Protein AF-0000000084955186 (afdb_homodimer)

Foldseek 3Di:
DVVVVVVVVVVVVVVVVVVVVVVVVVVVVVVVVVLVCCCPPPPDHDDSVVVVQVVVQVVQLQADLPWHKDDQLRLCVVCQLQEFWFWFQAFDWDQDQQWTFTLAGHVPGQCVVQPDGHGKIWQDKAPDGRGPPPDDPSVVRVSGGDDAQDWIWTWIDHFPDPDTDITITGIHIYGNDQWLAWDAPDQAEIETEGQEQHPCHLVVVVVSVVVVVVSHHQAYEYECELRQYHDQVSLLSLLLQADAFFQWQKWKDAPPRHIDTRTHHHPHNHHPGEYEYEYEQNRHDSSLSSVLQCLLQLRYFYEEAFYNQDFWAWDWDADPNNMIITHGGIGMAGRQRAGAHADDHGSPSVVSVCVVVVCVVQCVQADVVSDDDDPVQWTARDPLGDTWGHHGGGGGLYYDHDDVQQVDPLNCVLVVVCLLVVLLSVVCSVCVVVCCVVDVDLVSLLPDDWDDPVSVVSSVVVCVVVVNDDDPVNCVSNVVVSRLQSSLSNLCSNPRSNSSCVRNCVPPPRVVVVVVQSVDPVSRCVSSNNDD/DVVVVVVVVVVVVVVVVVVVVVVVVVVVVVVVVVLVCCCPPPPDHDDSVVVVQVVVQVVQLQAFLPWHWDDQLRLCVVCQLQEFWFWFQAFDWDQDQQWTFTLAGHVPGQCVVQPDGHGKIWQDKAPDGRGPPPDDPSVVRVSGGDDAQDWIWTWIDHFPDPDTDITITGIHIYGNDQWLAWDAPDQAEIETEGQEQHPCHLVVVVVSVVVVVVSHHQAYEYECENRQYHDQVSLLSLLLQADAFQQWQKWKDAPPRHIDTRTHHHPHNHHPGEYEYEYEQNRHDSSLSSVLQCLLQLRYFYEEAFYNQQFWAWDWDADPNNMIITHGGIGMAGRQRAGAHADDHGSPSVVSVCVVVVCVVQCVQADVVSDDDDPVQWTARDPLGDIWGHHHGGGGLYYDHDDVQQVDPLNCVLVVVCLLVVLLSVVCSVCVVPCCVVDVDLVSLLPDDWDDPVSVVSSVVVCVVVVNDDDPVNCVSNVVVSRLQSSLSNLCSNPRSNSSCVRNCVPPPRVVVVVVQSVDPVSRCVSSNNDD

Structure (mmCIF, N/CA/C/O backbone):
data_AF-0000000084955186-model_v1
#
loop_
_entity.id
_entity.type
_entity.pdbx_description
1 polymer 'Peptidase, S41 family'
#
loop_
_atom_site.group_PDB
_atom_site.id
_atom_site.type_symbol
_atom_site.label_atom_id
_atom_site.label_alt_id
_atom_site.label_comp_id
_atom_site.label_asym_id
_atom_site.label_entity_id
_atom_site.label_seq_id
_atom_site.pdbx_PDB_ins_code
_atom_site.Cartn_x
_atom_site.Cartn_y
_atom_site.Cartn_z
_atom_site.occupancy
_atom_site.B_iso_or_equiv
_atom_site.auth_seq_id
_atom_site.auth_comp_id
_atom_site.auth_asym_id
_atom_site.auth_atom_id
_atom_site.pdbx_PDB_model_num
ATOM 1 N N . MET A 1 1 ? -26.578 -20.047 49.031 1 44.38 1 MET A N 1
ATOM 2 C CA . MET A 1 1 ? -26.703 -19.922 47.562 1 44.38 1 MET A CA 1
ATOM 3 C C . MET A 1 1 ? -25.969 -18.688 47.062 1 44.38 1 MET A C 1
ATOM 5 O O . MET A 1 1 ? -25.344 -18.719 46 1 44.38 1 MET A O 1
ATOM 9 N N . ASN A 1 2 ? -26 -17.531 47.844 1 52.19 2 ASN A N 1
ATOM 10 C CA . ASN A 1 2 ? -25.406 -16.266 47.438 1 52.19 2 ASN A CA 1
ATOM 11 C C . ASN A 1 2 ? -23.891 -16.312 47.5 1 52.19 2 ASN A C 1
ATOM 13 O O . ASN A 1 2 ? -23.203 -15.664 46.719 1 52.19 2 ASN A O 1
ATOM 17 N N . ARG A 1 3 ? -23.25 -16.859 48.531 1 63.56 3 ARG A N 1
ATOM 18 C CA . ARG A 1 3 ? -21.797 -16.922 48.688 1 63.56 3 ARG A CA 1
ATOM 19 C C . ARG A 1 3 ? -21.188 -17.828 47.625 1 63.56 3 ARG A C 1
ATOM 21 O O . ARG A 1 3 ? -20.094 -17.531 47.125 1 63.56 3 ARG A O 1
ATOM 28 N N . ILE A 1 4 ? -21.828 -18.891 47.312 1 54.47 4 ILE A N 1
ATOM 29 C CA . ILE A 1 4 ? -21.312 -19.766 46.281 1 54.47 4 ILE A CA 1
ATOM 30 C C . ILE A 1 4 ? -21.359 -19.078 44.906 1 54.47 4 ILE A C 1
ATOM 32 O O . ILE A 1 4 ? -20.422 -19.172 44.125 1 54.47 4 ILE A O 1
ATOM 36 N N . LEU A 1 5 ? -22.359 -18.219 44.688 1 57.78 5 LEU A N 1
ATOM 37 C CA . LEU A 1 5 ? -22.453 -17.484 43.438 1 57.78 5 LEU A CA 1
ATOM 38 C C . LEU A 1 5 ? -21.375 -16.422 43.344 1 57.78 5 LEU A C 1
ATOM 40 O O . LEU A 1 5 ? -20.781 -16.219 42.281 1 57.78 5 LEU A O 1
ATOM 44 N N . SER A 1 6 ? -21.047 -15.82 44.5 1 58.81 6 SER A N 1
ATOM 45 C CA . SER A 1 6 ? -20 -14.812 44.5 1 58.81 6 SER A CA 1
ATOM 46 C C . SER A 1 6 ? -18.641 -15.438 44.219 1 58.81 6 SER A C 1
ATOM 48 O O . SER A 1 6 ? -17.828 -14.875 43.469 1 58.81 6 SER A O 1
ATOM 50 N N . ILE A 1 7 ? -18.422 -16.594 44.75 1 56.56 7 ILE A N 1
ATOM 51 C CA . ILE A 1 7 ? -17.141 -17.266 44.5 1 56.56 7 ILE A CA 1
ATOM 52 C C . ILE A 1 7 ? -17.062 -17.734 43.062 1 56.56 7 ILE A C 1
ATOM 54 O O . ILE A 1 7 ? -16.016 -17.609 42.406 1 56.56 7 ILE A O 1
ATOM 58 N N . LEU A 1 8 ? -18.109 -18.094 42.531 1 55.78 8 LEU A N 1
ATOM 59 C CA . LEU A 1 8 ? -18.141 -18.531 41.125 1 55.78 8 LEU A CA 1
ATOM 60 C C . LEU A 1 8 ? -17.922 -17.359 40.188 1 55.78 8 LEU A C 1
ATOM 62 O O . LEU A 1 8 ? -17.203 -17.484 39.188 1 55.78 8 LEU A O 1
ATOM 66 N N . ILE A 1 9 ? -18.438 -16.219 40.5 1 57.72 9 ILE A N 1
ATOM 67 C CA . ILE A 1 9 ? -18.234 -15.031 39.688 1 57.72 9 ILE A CA 1
ATOM 68 C C . ILE A 1 9 ? -16.781 -14.586 39.781 1 57.72 9 ILE A C 1
ATOM 70 O O . ILE A 1 9 ? -16.172 -14.227 38.75 1 57.72 9 ILE A O 1
ATOM 74 N N . VAL A 1 10 ? -16.188 -14.617 40.938 1 55.94 10 VAL A N 1
ATOM 75 C CA . VAL A 1 10 ? -14.789 -14.258 41.094 1 55.94 10 VAL A CA 1
ATOM 76 C C . VAL A 1 10 ? -13.914 -15.266 40.344 1 55.94 10 VAL A C 1
ATOM 78 O O . VAL A 1 10 ? -12.945 -14.883 39.688 1 55.94 10 VAL A O 1
ATOM 81 N N . CYS A 1 11 ? -14.219 -16.5 40.344 1 55.94 11 CYS A N 1
ATOM 82 C CA . CYS A 1 11 ? -13.461 -17.516 39.625 1 55.94 11 CYS A CA 1
ATOM 83 C C . CYS A 1 11 ? -13.609 -17.328 38.094 1 55.94 11 CYS A C 1
ATOM 85 O O . CYS A 1 11 ? -12.641 -17.5 37.375 1 55.94 11 CYS A O 1
ATOM 87 N N . ILE A 1 12 ? -14.734 -16.953 37.656 1 54.16 12 ILE A N 1
ATOM 88 C CA . ILE A 1 12 ? -14.953 -16.703 36.25 1 54.16 12 ILE A CA 1
ATOM 89 C C . ILE A 1 12 ? -14.195 -15.445 35.812 1 54.16 12 ILE A C 1
ATOM 91 O O . ILE A 1 12 ? -13.594 -15.406 34.75 1 54.16 12 ILE A O 1
ATOM 95 N N . LEU A 1 13 ? -14.188 -14.453 36.625 1 53.53 13 LEU A N 1
ATOM 96 C CA . LEU A 1 13 ? -13.438 -13.234 36.312 1 53.53 13 LEU A CA 1
ATOM 97 C C . LEU A 1 13 ? -11.938 -13.5 36.344 1 53.53 13 LEU A C 1
ATOM 99 O O . LEU A 1 13 ? -11.188 -12.984 35.531 1 53.53 13 LEU A O 1
ATOM 103 N N . LEU A 1 14 ? -11.5 -14.273 37.281 1 52.75 14 LEU A N 1
ATOM 104 C CA . LEU A 1 14 ? -10.094 -14.648 37.344 1 52.75 14 LEU A CA 1
ATOM 105 C C . LEU A 1 14 ? -9.719 -15.555 36.188 1 52.75 14 LEU A C 1
ATOM 107 O O . LEU A 1 14 ? -8.609 -15.461 35.625 1 52.75 14 LEU A O 1
ATOM 111 N N . TYR A 1 15 ? -10.625 -16.375 35.812 1 51.34 15 TYR A N 1
ATOM 112 C CA . TYR A 1 15 ? -10.398 -17.234 34.656 1 51.34 15 TYR A CA 1
ATOM 113 C C . TYR A 1 15 ? -10.375 -16.422 33.344 1 51.34 15 TYR A C 1
ATOM 115 O O . TYR A 1 15 ? -9.562 -16.688 32.469 1 51.34 15 TYR A O 1
ATOM 123 N N . SER A 1 16 ? -11.203 -15.445 33.219 1 51.75 16 SER A N 1
ATOM 124 C CA . SER A 1 16 ? -11.195 -14.594 32.031 1 51.75 16 SER A CA 1
ATOM 125 C C . SER A 1 16 ? -9.938 -13.734 31.953 1 51.75 16 SER A C 1
ATOM 127 O O . SER A 1 16 ? -9.391 -13.508 30.875 1 51.75 16 SER A O 1
ATOM 129 N N . SER A 1 17 ? -9.562 -13.25 33.062 1 51.88 17 SER A N 1
ATOM 130 C CA . SER A 1 17 ? -8.336 -12.469 33.125 1 51.88 17 SER A CA 1
ATOM 131 C C . SER A 1 17 ? -7.113 -13.344 32.844 1 51.88 17 SER A C 1
ATOM 133 O O . SER A 1 17 ? -6.176 -12.922 32.156 1 51.88 17 SER A O 1
ATOM 135 N N . ALA A 1 18 ? -7.145 -14.672 33.344 1 53.31 18 ALA A N 1
ATOM 136 C CA . ALA A 1 18 ? -6.035 -15.602 33.125 1 53.31 18 ALA A CA 1
ATOM 137 C C . ALA A 1 18 ? -6 -16.062 31.672 1 53.31 18 ALA A C 1
ATOM 139 O O . ALA A 1 18 ? -4.926 -16.172 31.078 1 53.31 18 ALA A O 1
ATOM 140 N N . HIS A 1 19 ? -7.219 -16.203 31.156 1 50.19 19 HIS A N 1
ATOM 141 C CA . HIS A 1 19 ? -7.293 -16.625 29.766 1 50.19 19 HIS A CA 1
ATOM 142 C C . HIS A 1 19 ? -6.867 -15.508 28.828 1 50.19 19 HIS A C 1
ATOM 144 O O . HIS A 1 19 ? -6.211 -15.758 27.812 1 50.19 19 HIS A O 1
ATOM 150 N N . ALA A 1 20 ? -7.18 -14.305 29.188 1 53.41 20 ALA A N 1
ATOM 151 C CA . ALA A 1 20 ? -6.762 -13.164 28.391 1 53.41 20 ALA A CA 1
ATOM 152 C C . ALA A 1 20 ? -5.254 -12.945 28.484 1 53.41 20 ALA A C 1
ATOM 154 O O . ALA A 1 20 ? -4.602 -12.641 27.484 1 53.41 20 ALA A O 1
ATOM 155 N N . GLN A 1 21 ? -4.688 -13.078 29.672 1 56.97 21 GLN A N 1
ATOM 156 C CA . GLN A 1 21 ? -3.246 -12.953 29.859 1 56.97 21 GLN A CA 1
ATOM 157 C C . GLN A 1 21 ? -2.5 -14.07 29.125 1 56.97 21 GLN A C 1
ATOM 159 O O . GLN A 1 21 ? -1.453 -13.828 28.516 1 56.97 21 GLN A O 1
ATOM 164 N N . GLN A 1 22 ? -3.096 -15.289 29.141 1 57.91 22 GLN A N 1
ATOM 165 C CA . GLN A 1 22 ? -2.477 -16.422 28.453 1 57.91 22 GLN A CA 1
ATOM 166 C C . GLN A 1 22 ? -2.488 -16.219 26.938 1 57.91 22 GLN A C 1
ATOM 168 O O . GLN A 1 22 ? -1.504 -16.516 26.266 1 57.91 22 GLN A O 1
ATOM 173 N N . ARG A 1 23 ? -3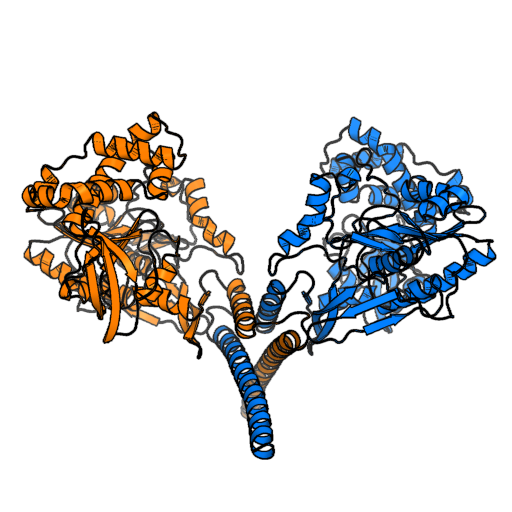.57 -15.719 26.453 1 65.25 23 ARG A N 1
ATOM 174 C CA . ARG A 1 23 ? -3.688 -15.461 25.031 1 65.25 23 ARG A CA 1
ATOM 175 C C . ARG A 1 23 ? -2.699 -14.383 24.578 1 65.25 23 ARG A C 1
ATOM 177 O O . ARG A 1 23 ? -2.074 -14.5 23.531 1 65.25 23 ARG A O 1
ATOM 184 N N . SER A 1 24 ? -2.602 -13.289 25.391 1 69.94 24 SER A N 1
ATOM 185 C CA . SER A 1 24 ? -1.656 -12.227 25.062 1 69.94 24 SER A CA 1
ATOM 186 C C . SER A 1 24 ? -0.224 -12.742 25.047 1 69.94 24 SER A C 1
ATOM 188 O O . SER A 1 24 ? 0.573 -12.336 24.188 1 69.94 24 SER A O 1
ATOM 190 N N . ASP A 1 25 ? -0.064 -13.758 25.797 1 76.38 25 ASP A N 1
ATOM 191 C CA . ASP A 1 25 ? 1.27 -14.352 25.859 1 76.38 25 ASP A CA 1
ATOM 192 C C . ASP A 1 25 ? 1.545 -15.195 24.625 1 76.38 25 ASP A C 1
ATOM 194 O O . ASP A 1 25 ? 2.656 -15.188 24.078 1 76.38 25 ASP A O 1
ATOM 198 N N . MET A 1 26 ? 0.509 -15.82 24.188 1 81.81 26 MET A N 1
ATOM 199 C CA . MET A 1 26 ? 0.67 -16.656 23 1 81.81 26 MET A CA 1
ATOM 200 C C . MET A 1 26 ? 0.945 -15.812 21.766 1 81.81 26 MET A C 1
ATOM 202 O O . MET A 1 26 ? 1.766 -16.188 20.922 1 81.81 26 MET A O 1
ATOM 206 N N . GLU A 1 27 ? 0.263 -14.664 21.703 1 87.75 27 GLU A N 1
ATOM 207 C CA . GLU A 1 27 ? 0.433 -13.797 20.547 1 87.75 27 GLU A CA 1
ATOM 208 C C . GLU A 1 27 ? 1.803 -13.117 20.547 1 87.75 27 GLU A C 1
ATOM 210 O O . GLU A 1 27 ? 2.451 -13 19.516 1 87.75 27 GLU A O 1
ATOM 215 N N . ALA A 1 28 ? 2.209 -12.75 21.766 1 86.75 28 ALA A N 1
ATOM 216 C CA . ALA A 1 28 ? 3.547 -12.18 21.891 1 86.75 28 ALA A CA 1
ATOM 217 C C . ALA A 1 28 ? 4.617 -13.203 21.531 1 86.75 28 ALA A C 1
ATOM 219 O O . ALA A 1 28 ? 5.617 -12.867 20.891 1 86.75 28 ALA A O 1
ATOM 220 N N . ARG A 1 29 ? 4.367 -14.383 21.891 1 87.38 29 ARG A N 1
ATOM 221 C CA . ARG A 1 29 ? 5.297 -15.461 21.562 1 87.38 29 ARG A CA 1
ATOM 222 C C . ARG A 1 29 ? 5.355 -15.695 20.047 1 87.38 29 ARG A C 1
ATOM 224 O O . ARG A 1 29 ? 6.434 -15.906 19.5 1 87.38 29 ARG A O 1
ATOM 231 N N . LYS A 1 30 ? 4.211 -15.734 19.484 1 91.88 30 LYS A N 1
ATOM 232 C CA . LYS A 1 30 ? 4.156 -15.891 18.047 1 91.88 30 LYS A CA 1
ATOM 233 C C . LYS A 1 30 ? 4.965 -14.805 17.344 1 91.88 30 LYS A C 1
ATOM 235 O O . LYS A 1 30 ? 5.699 -15.086 16.391 1 91.88 30 LYS A O 1
ATOM 240 N N . LEU A 1 31 ? 4.781 -13.578 17.781 1 91.38 31 LEU A N 1
ATOM 241 C CA . LEU A 1 31 ? 5.512 -12.445 17.219 1 91.38 31 LEU A CA 1
ATOM 242 C C . LEU A 1 31 ? 7.016 -12.633 17.406 1 91.38 31 LEU A C 1
ATOM 244 O O . LEU A 1 31 ? 7.789 -12.391 16.469 1 91.38 31 LEU A O 1
ATOM 248 N N . SER A 1 32 ? 7.402 -13.086 18.531 1 89.94 32 SER A N 1
ATOM 249 C CA . SER A 1 32 ? 8.812 -13.328 18.812 1 89.94 32 SER A CA 1
ATOM 250 C C . SER A 1 32 ? 9.359 -14.461 17.953 1 89.94 32 SER A C 1
ATOM 252 O O . SER A 1 32 ? 10.5 -14.398 17.484 1 89.94 32 SER A O 1
ATOM 254 N N . MET A 1 33 ? 8.57 -15.461 17.766 1 91 33 MET A N 1
ATOM 255 C CA . MET A 1 33 ? 8.969 -16.578 16.906 1 91 33 MET A CA 1
ATOM 256 C C . MET A 1 33 ? 9.195 -16.125 15.477 1 91 33 MET A C 1
ATOM 258 O O . MET A 1 33 ? 10.172 -16.516 14.836 1 91 33 MET A O 1
ATOM 262 N N . ALA A 1 34 ? 8.289 -15.344 15.016 1 93.75 34 ALA A N 1
ATOM 263 C CA . ALA A 1 34 ? 8.414 -14.82 13.664 1 93.75 34 ALA A CA 1
ATOM 264 C C . ALA A 1 34 ? 9.695 -14.008 13.508 1 93.75 34 ALA A C 1
ATOM 266 O O . ALA A 1 34 ? 10.445 -14.203 12.547 1 93.75 34 ALA A O 1
ATOM 267 N N . LEU A 1 35 ? 9.922 -13.078 14.5 1 93.56 35 LEU A N 1
ATOM 268 C CA . LEU A 1 35 ? 11.125 -12.258 14.469 1 93.56 35 LEU A CA 1
ATOM 269 C C . LEU A 1 35 ? 12.375 -13.125 14.477 1 93.56 35 LEU A C 1
ATOM 271 O O . LEU A 1 35 ? 13.305 -12.891 13.703 1 93.56 35 LEU A O 1
ATOM 275 N N . TYR A 1 36 ? 12.352 -14.164 15.242 1 91.25 36 TYR A N 1
ATOM 276 C CA . TYR A 1 36 ? 13.477 -15.078 15.352 1 91.25 36 TYR A CA 1
ATOM 277 C C . TYR A 1 36 ? 13.688 -15.844 14.055 1 91.25 36 TYR A C 1
ATOM 279 O O . TYR A 1 36 ? 14.812 -15.945 13.562 1 91.25 36 TYR A O 1
ATOM 287 N N . ALA A 1 37 ? 12.641 -16.359 13.555 1 93.31 37 ALA A N 1
ATOM 288 C CA . ALA A 1 37 ? 12.734 -17.141 12.328 1 93.31 37 ALA A CA 1
ATOM 289 C C . ALA A 1 37 ? 13.297 -16.297 11.188 1 93.31 37 ALA A C 1
ATOM 291 O O . ALA A 1 37 ? 14.211 -16.734 10.484 1 93.31 37 ALA A O 1
ATOM 292 N N . ILE A 1 38 ? 12.789 -15.117 11.008 1 94.5 38 ILE A N 1
ATOM 293 C CA . ILE A 1 38 ? 13.227 -14.25 9.922 1 94.5 38 ILE A CA 1
ATOM 294 C C . ILE A 1 38 ? 14.695 -13.875 10.117 1 94.5 38 ILE A C 1
ATOM 296 O O . ILE A 1 38 ? 15.492 -13.969 9.188 1 94.5 38 ILE A O 1
ATOM 300 N N . SER A 1 39 ? 15.055 -13.523 11.375 1 92.38 39 SER A N 1
ATOM 301 C CA . SER A 1 39 ? 16.406 -13.062 11.664 1 92.38 39 SER A CA 1
ATOM 302 C C . SER A 1 39 ? 17.422 -14.18 11.453 1 92.38 39 SER A C 1
ATOM 304 O O . SER A 1 39 ? 18.578 -13.914 11.078 1 92.38 39 SER A O 1
ATOM 306 N N . ASN A 1 40 ? 16.984 -15.445 11.539 1 91.81 40 ASN A N 1
ATOM 307 C CA . ASN A 1 40 ? 17.969 -16.516 11.57 1 91.81 40 ASN A CA 1
ATOM 308 C C . ASN A 1 40 ? 17.906 -17.391 10.32 1 91.81 40 ASN A C 1
ATOM 310 O O . ASN A 1 40 ? 18.828 -18.141 10.031 1 91.81 40 ASN A O 1
ATOM 314 N N . LEU A 1 41 ? 16.797 -17.25 9.602 1 93.31 41 LEU A N 1
ATOM 315 C CA . LEU A 1 41 ? 16.625 -18.219 8.531 1 93.31 41 LEU A CA 1
ATOM 316 C C . LEU A 1 41 ? 16.516 -17.531 7.176 1 93.31 41 LEU A C 1
ATOM 318 O O . LEU A 1 41 ? 16.688 -18.156 6.133 1 93.31 41 LEU A O 1
ATOM 322 N N . TYR A 1 42 ? 16.25 -16.25 7.137 1 94.5 42 TYR A N 1
ATOM 323 C CA . TYR A 1 42 ? 16.016 -15.547 5.883 1 94.5 42 TYR A CA 1
ATOM 324 C C . TYR A 1 42 ? 17.219 -15.641 4.969 1 94.5 42 TYR A C 1
ATOM 326 O O . TYR A 1 42 ? 18.359 -15.672 5.438 1 94.5 42 TYR A O 1
ATOM 334 N N . VAL A 1 43 ? 17.047 -15.641 3.775 1 94.25 43 VAL A N 1
ATOM 335 C CA . VAL A 1 43 ? 18.031 -15.93 2.748 1 94.25 43 VAL A CA 1
ATOM 336 C C . VAL A 1 43 ? 19.109 -14.859 2.756 1 94.25 43 VAL A C 1
ATOM 338 O O . VAL A 1 43 ? 20.281 -15.133 2.461 1 94.25 43 VAL A O 1
ATOM 341 N N . ASP A 1 44 ? 18.797 -13.594 3.055 1 93.25 44 ASP A N 1
ATOM 342 C CA . ASP A 1 44 ? 19.734 -12.477 3.078 1 93.25 44 ASP A CA 1
ATOM 343 C C . ASP A 1 44 ? 19.922 -11.953 4.5 1 93.25 44 ASP A C 1
ATOM 345 O O . ASP A 1 44 ? 19.25 -12.398 5.426 1 93.25 44 ASP A O 1
ATOM 349 N N . LYS A 1 45 ? 20.859 -11.047 4.648 1 91.44 45 LYS A N 1
ATOM 350 C CA . LYS A 1 45 ? 21.047 -10.391 5.941 1 91.44 45 LYS A CA 1
ATOM 351 C C . LYS A 1 45 ? 19.859 -9.492 6.273 1 91.44 45 LYS A C 1
ATOM 353 O O . LYS A 1 45 ? 19.344 -8.797 5.398 1 91.44 45 LYS A O 1
ATOM 358 N N . THR A 1 46 ? 19.453 -9.594 7.543 1 90.5 46 THR A N 1
ATOM 359 C CA . THR A 1 46 ? 18.344 -8.766 7.98 1 90.5 46 THR A CA 1
ATOM 360 C C . THR A 1 46 ? 18.781 -7.805 9.078 1 90.5 46 THR A C 1
ATOM 362 O O . THR A 1 46 ? 19.734 -8.086 9.805 1 90.5 46 THR A O 1
ATOM 365 N N . ASP A 1 47 ? 18.172 -6.582 9.102 1 91.06 47 ASP A N 1
ATOM 366 C CA . ASP A 1 47 ? 18.281 -5.621 10.195 1 91.06 47 ASP A CA 1
ATOM 367 C C . ASP A 1 47 ? 17.125 -5.75 11.164 1 91.06 47 ASP A C 1
ATOM 369 O O . ASP A 1 47 ? 15.992 -5.352 10.852 1 91.06 47 ASP A O 1
ATOM 373 N N . GLU A 1 48 ? 17.438 -6.25 12.312 1 91.19 48 GLU A N 1
ATOM 374 C CA . GLU A 1 48 ? 16.391 -6.555 13.281 1 91.19 48 GLU A CA 1
ATOM 375 C C . GLU A 1 48 ? 15.625 -5.293 13.672 1 91.19 48 GLU A C 1
ATOM 377 O O . GLU A 1 48 ? 14.414 -5.344 13.898 1 91.19 48 GLU A O 1
ATOM 382 N N . LYS A 1 49 ? 16.344 -4.168 13.844 1 91.69 49 LYS A N 1
ATOM 383 C CA . LYS A 1 49 ? 15.68 -2.908 14.156 1 91.69 49 LYS A CA 1
ATOM 384 C C . LYS A 1 49 ? 14.641 -2.562 13.094 1 91.69 49 LYS A C 1
ATOM 386 O O . LYS A 1 49 ? 13.516 -2.188 13.422 1 91.69 49 LYS A O 1
ATOM 391 N N . LYS A 1 50 ? 15.055 -2.73 11.922 1 92.06 50 LYS A N 1
ATOM 392 C CA . LYS A 1 50 ? 14.156 -2.418 10.812 1 92.06 50 LYS A CA 1
ATOM 393 C C . LYS A 1 50 ? 12.977 -3.389 10.773 1 92.06 50 LYS A C 1
ATOM 395 O O . LYS A 1 50 ? 11.844 -2.988 10.492 1 92.06 50 LYS A O 1
ATOM 400 N N . LEU A 1 51 ? 13.242 -4.676 11.039 1 94.19 51 LEU A N 1
ATOM 401 C CA . LEU A 1 51 ? 12.172 -5.672 11.07 1 94.19 51 LEU A CA 1
ATOM 402 C C . LEU A 1 51 ? 11.117 -5.301 12.102 1 94.19 51 LEU A C 1
ATOM 404 O O . LEU A 1 51 ? 9.914 -5.359 11.82 1 94.19 51 LEU A O 1
ATOM 408 N N . VAL A 1 52 ? 11.57 -4.895 13.227 1 94.62 52 VAL A N 1
ATOM 409 C CA . VAL A 1 52 ? 10.672 -4.555 14.32 1 94.62 52 VAL A CA 1
ATOM 410 C C . VAL A 1 52 ? 9.898 -3.279 13.977 1 94.62 52 VAL A C 1
ATOM 412 O O . VAL A 1 52 ? 8.695 -3.191 14.219 1 94.62 52 VAL A O 1
ATOM 415 N N . GLU A 1 53 ? 10.602 -2.297 13.445 1 94.62 53 GLU A N 1
ATOM 416 C CA . GLU A 1 53 ? 9.938 -1.087 12.977 1 94.62 53 GLU A CA 1
ATOM 417 C C . GLU A 1 53 ? 8.828 -1.418 11.977 1 94.62 53 GLU A C 1
ATOM 419 O O . GLU A 1 53 ? 7.715 -0.91 12.086 1 94.62 53 GLU A O 1
ATOM 424 N N . ASP A 1 54 ? 9.164 -2.271 11.055 1 94 54 ASP A N 1
ATOM 425 C CA . ASP A 1 54 ? 8.195 -2.648 10.023 1 94 54 ASP A CA 1
ATOM 426 C C . ASP A 1 54 ? 7 -3.367 10.641 1 94 54 ASP A C 1
ATOM 428 O O . ASP A 1 54 ? 5.867 -3.191 10.188 1 94 54 ASP A O 1
ATOM 432 N N . ALA A 1 55 ? 7.238 -4.164 11.594 1 95.88 55 ALA A N 1
ATOM 433 C CA . ALA A 1 55 ? 6.164 -4.863 12.297 1 95.88 55 ALA A CA 1
ATOM 434 C C . ALA A 1 55 ? 5.227 -3.875 12.984 1 95.88 55 ALA A C 1
ATOM 436 O O . ALA A 1 55 ? 4.004 -3.967 12.844 1 95.88 55 ALA A O 1
ATOM 437 N N . ILE A 1 56 ? 5.801 -2.934 13.688 1 96.06 56 ILE A N 1
ATOM 438 C CA . ILE A 1 56 ? 5.016 -1.96 14.445 1 96.06 56 ILE A CA 1
ATOM 439 C C . ILE A 1 56 ? 4.191 -1.107 13.477 1 96.06 56 ILE A C 1
ATOM 441 O O . ILE A 1 56 ? 3.004 -0.876 13.711 1 96.06 56 ILE A O 1
ATOM 445 N N . VAL A 1 57 ? 4.836 -0.665 12.484 1 94.5 57 VAL A N 1
ATOM 446 C CA . VAL A 1 57 ? 4.141 0.119 11.469 1 94.5 57 VAL A CA 1
ATOM 447 C C . VAL A 1 57 ? 2.992 -0.699 10.875 1 94.5 57 VAL A C 1
ATOM 449 O O . VAL A 1 57 ? 1.899 -0.173 10.648 1 94.5 57 VAL A O 1
ATOM 452 N N . GLY A 1 58 ? 3.217 -1.978 10.633 1 94.12 58 GLY A N 1
ATOM 453 C CA . GLY A 1 58 ? 2.17 -2.852 10.125 1 94.12 58 GLY A CA 1
ATOM 454 C C . GLY A 1 58 ? 0.964 -2.932 11.047 1 94.12 58 GLY A C 1
ATOM 455 O O . GLY A 1 58 ? -0.173 -3.01 10.578 1 94.12 58 GLY A O 1
ATOM 456 N N . MET A 1 59 ? 1.132 -2.906 12.328 1 94.56 59 MET A N 1
ATOM 457 C CA . MET A 1 59 ? 0.038 -2.891 13.297 1 94.56 59 MET A CA 1
ATOM 458 C C . MET A 1 59 ? -0.737 -1.579 13.227 1 94.56 59 MET A C 1
ATOM 460 O O . MET A 1 59 ? -1.966 -1.584 13.125 1 94.56 59 MET A O 1
ATOM 464 N N . LEU A 1 60 ? 0.006 -0.51 13.188 1 94.81 60 LEU A N 1
ATOM 465 C CA . LEU A 1 60 ? -0.578 0.815 13.352 1 94.81 60 LEU A CA 1
ATOM 466 C C . LEU A 1 60 ? -1.348 1.233 12.102 1 94.81 60 LEU A C 1
ATOM 468 O O . LEU A 1 60 ? -2.395 1.877 12.203 1 94.81 60 LEU A O 1
ATOM 472 N N . GLU A 1 61 ? -0.805 0.889 10.961 1 90.31 61 GLU A N 1
ATOM 473 C CA . GLU A 1 61 ? -1.389 1.317 9.695 1 90.31 61 GLU A CA 1
ATOM 474 C C . GLU A 1 61 ? -2.814 0.793 9.539 1 90.31 61 GLU A C 1
ATOM 476 O O . GLU A 1 61 ? -3.615 1.369 8.797 1 90.31 61 GLU A O 1
ATOM 481 N N . LYS A 1 62 ? -3.17 -0.235 10.25 1 91 62 LYS A N 1
ATOM 482 C CA . LYS A 1 62 ? -4.48 -0.858 10.094 1 91 62 LYS A CA 1
ATOM 483 C C . LYS A 1 62 ? -5.461 -0.352 11.148 1 91 62 LYS A C 1
ATOM 485 O O . LYS A 1 62 ? -6.629 -0.739 11.156 1 91 62 LYS A O 1
ATOM 490 N N . LEU A 1 63 ? -5.074 0.543 12.016 1 92.25 63 LEU A N 1
ATOM 491 C CA . LEU A 1 63 ? -5.91 1.007 13.117 1 92.25 63 LEU A CA 1
ATOM 492 C C . LEU A 1 63 ? -6.668 2.271 12.734 1 92.25 63 LEU A C 1
ATOM 494 O O . LEU A 1 63 ? -7.898 2.309 12.812 1 92.25 63 LEU A O 1
ATOM 498 N N . ASP A 1 64 ? -5.992 3.334 12.461 1 92.19 64 ASP A N 1
ATOM 499 C CA . ASP A 1 64 ? -6.535 4.637 12.094 1 92.19 64 ASP A CA 1
ATOM 500 C C . ASP A 1 64 ? -5.508 5.465 11.328 1 92.19 64 ASP A C 1
ATOM 502 O O . ASP A 1 64 ? -4.344 5.078 11.227 1 92.19 64 ASP A O 1
ATOM 506 N N . PRO A 1 65 ? -5.918 6.535 10.805 1 91.06 65 PRO A N 1
ATOM 507 C CA . PRO A 1 65 ? -4.996 7.281 9.945 1 91.06 65 PRO A CA 1
ATOM 508 C C . PRO A 1 65 ? -4.027 8.156 10.734 1 91.06 65 PRO A C 1
ATOM 510 O O . PRO A 1 65 ? -3.17 8.82 10.148 1 91.06 65 PRO A O 1
ATOM 513 N N . HIS A 1 66 ? -4.133 8.18 12.031 1 92.25 66 HIS A N 1
ATOM 514 C CA . HIS A 1 66 ? -3.326 9.141 12.781 1 92.25 66 HIS A CA 1
ATOM 515 C C . HIS A 1 66 ? -2.377 8.43 13.742 1 92.25 66 HIS A C 1
ATOM 517 O O . HIS A 1 66 ? -1.424 9.031 14.242 1 92.25 66 HIS A O 1
ATOM 523 N N . SER A 1 67 ? -2.621 7.156 14.07 1 94.56 67 SER A N 1
ATOM 524 C CA . SER A 1 67 ? -1.619 6.379 14.797 1 94.56 67 SER A CA 1
ATOM 525 C C . SER A 1 67 ? -0.391 6.121 13.93 1 94.56 67 SER A C 1
ATOM 527 O O . SER A 1 67 ? -0.516 5.707 12.773 1 94.56 67 SER A O 1
ATOM 529 N N . ASP A 1 68 ? 0.734 6.355 14.508 1 92.94 68 ASP A N 1
ATOM 530 C CA . ASP A 1 68 ? 1.928 6.27 13.672 1 92.94 68 ASP A CA 1
ATOM 531 C C . ASP A 1 68 ? 3.166 5.965 14.516 1 92.94 68 ASP A C 1
ATOM 533 O O . ASP A 1 68 ? 3.113 6.004 15.742 1 92.94 68 ASP A O 1
ATOM 537 N N . TYR A 1 69 ? 4.219 5.543 13.789 1 96.12 69 TYR A N 1
ATOM 538 C CA . TYR A 1 69 ? 5.535 5.27 14.352 1 96.12 69 TYR A CA 1
ATOM 539 C C . TYR A 1 69 ? 6.586 6.203 13.766 1 96.12 69 TYR A C 1
ATOM 541 O O . TYR A 1 69 ? 6.566 6.496 12.57 1 96.12 69 TYR A O 1
ATOM 549 N N . SER A 1 70 ? 7.438 6.734 14.648 1 93.44 70 SER A N 1
ATOM 550 C CA . SER A 1 70 ? 8.594 7.496 14.195 1 93.44 70 SER A CA 1
ATOM 551 C C . SER A 1 70 ? 9.891 6.941 14.773 1 93.44 70 SER A C 1
ATOM 553 O O . SER A 1 70 ? 9.945 6.598 15.953 1 93.44 70 SER A O 1
ATOM 555 N N . ASP A 1 71 ? 10.875 6.785 13.938 1 92.56 71 ASP A N 1
ATOM 556 C CA . ASP A 1 71 ? 12.18 6.379 14.445 1 92.56 71 ASP A CA 1
ATOM 557 C C . ASP A 1 71 ? 12.82 7.5 15.258 1 92.56 71 ASP A C 1
ATOM 559 O O . ASP A 1 71 ? 12.242 8.578 15.406 1 92.56 71 ASP A O 1
ATOM 563 N N . PRO A 1 72 ? 13.938 7.289 15.844 1 88.25 72 PRO A N 1
ATOM 564 C CA . PRO A 1 72 ? 14.516 8.289 16.734 1 88.25 72 PRO A CA 1
ATOM 565 C C . PRO A 1 72 ? 14.742 9.641 16.062 1 88.25 72 PRO A C 1
ATOM 567 O O . PRO A 1 72 ? 14.438 10.688 16.641 1 88.25 72 PRO A O 1
ATOM 570 N N . GLU A 1 73 ? 15.211 9.641 14.852 1 82.56 73 GLU A N 1
ATOM 571 C CA . GLU A 1 73 ? 15.461 10.883 14.133 1 82.56 73 GLU A CA 1
ATOM 572 C C . GLU A 1 73 ? 14.156 11.586 13.781 1 82.56 73 GLU A C 1
ATOM 574 O O . GLU A 1 73 ? 14.031 12.797 13.969 1 82.56 73 GLU A O 1
ATOM 579 N N . GLU A 1 74 ? 13.273 10.859 13.336 1 86.06 74 GLU A N 1
ATOM 580 C CA . GLU A 1 74 ? 11.961 11.406 13.016 1 86.06 74 GLU A CA 1
ATOM 581 C C . GLU A 1 74 ? 11.273 11.969 14.258 1 86.06 74 GLU A C 1
ATOM 583 O O . GLU A 1 74 ? 10.594 12.992 14.195 1 86.06 74 GLU A O 1
ATOM 588 N N . THR A 1 75 ? 11.391 11.258 15.344 1 89.81 75 THR A N 1
ATOM 589 C CA . THR A 1 75 ? 10.797 11.688 16.594 1 89.81 75 THR A CA 1
ATOM 590 C C . THR A 1 75 ? 11.328 13.062 17.016 1 89.81 75 THR A C 1
ATOM 592 O O . THR A 1 75 ? 10.555 13.938 17.406 1 89.81 75 THR A O 1
ATOM 595 N N . LYS A 1 76 ? 12.555 13.258 16.875 1 82.06 76 LYS A N 1
ATOM 596 C CA . LYS A 1 76 ? 13.148 14.555 17.188 1 82.06 76 LYS A CA 1
ATOM 597 C C . LYS A 1 76 ? 12.594 15.648 16.281 1 82.06 76 LYS A C 1
ATOM 599 O O . LYS A 1 76 ? 12.25 16.734 16.75 1 82.06 76 LYS A O 1
ATOM 604 N N . GLU A 1 77 ? 12.469 15.297 15.047 1 77.88 77 GLU A N 1
ATOM 605 C CA . GLU A 1 77 ? 11.969 16.266 14.07 1 77.88 77 GLU A CA 1
ATOM 606 C C . GLU A 1 77 ? 10.523 16.641 14.367 1 77.88 77 GLU A C 1
ATOM 608 O O . GLU A 1 77 ? 10.125 17.797 14.156 1 77.88 77 GLU A O 1
ATOM 613 N N . LEU A 1 78 ? 9.82 15.734 14.898 1 81.94 78 LEU A N 1
ATOM 614 C CA . LEU A 1 78 ? 8.406 15.945 15.172 1 81.94 78 LEU A CA 1
ATOM 615 C C . LEU A 1 78 ? 8.211 16.734 16.469 1 81.94 78 LEU A C 1
ATOM 617 O O . LEU A 1 78 ? 7.293 17.547 16.562 1 81.94 78 LEU A O 1
ATOM 621 N N . THR A 1 79 ? 9.094 16.562 17.391 1 84.75 79 THR A N 1
ATOM 622 C CA . THR A 1 79 ? 8.875 17.109 18.719 1 84.75 79 THR A CA 1
ATOM 623 C C . THR A 1 79 ? 9.531 18.484 18.844 1 84.75 79 THR A C 1
ATOM 625 O O . THR A 1 79 ? 9.047 19.344 19.594 1 84.75 79 THR A O 1
ATOM 628 N N . GLU A 1 80 ? 10.461 18.766 18.094 1 79.25 80 GLU A N 1
ATOM 629 C CA . GLU A 1 80 ? 11.242 20 18.234 1 79.25 80 GLU A CA 1
ATOM 630 C C . GLU A 1 80 ? 10.383 21.234 17.984 1 79.25 80 GLU A C 1
ATOM 632 O O . GLU A 1 80 ? 10.398 22.172 18.766 1 79.25 80 GLU A O 1
ATOM 637 N N . PRO A 1 81 ? 9.617 21.188 16.969 1 75.5 81 PRO A N 1
ATOM 638 C CA . PRO A 1 81 ? 8.797 22.391 16.734 1 75.5 81 PRO A CA 1
ATOM 639 C C . PRO A 1 81 ? 7.773 22.641 17.828 1 75.5 81 PRO A C 1
ATOM 641 O O . PRO A 1 81 ? 7.234 23.75 17.938 1 75.5 81 PRO A O 1
ATOM 644 N N . LEU A 1 82 ? 7.492 21.672 18.609 1 84.88 82 LEU A N 1
ATOM 645 C CA . LEU A 1 82 ? 6.48 21.797 19.641 1 84.88 82 LEU A CA 1
ATOM 646 C C . LEU A 1 82 ? 7.113 22.188 20.984 1 84.88 82 LEU A C 1
ATOM 648 O O . LEU A 1 82 ? 6.41 22.547 21.922 1 84.88 82 LEU A O 1
ATOM 652 N N . ASP A 1 83 ? 8.383 22.125 20.906 1 79.94 83 ASP A N 1
ATOM 653 C CA . ASP A 1 83 ? 9.125 22.547 22.094 1 79.94 83 ASP A CA 1
ATOM 654 C C . ASP A 1 83 ? 9.328 24.062 22.094 1 79.94 83 ASP A C 1
ATOM 656 O O . ASP A 1 83 ? 9.07 24.734 21.094 1 79.94 83 ASP A O 1
ATOM 660 N N . SER A 1 84 ? 9.711 24.547 23.188 1 78.75 84 SER A N 1
ATOM 661 C CA . SER A 1 84 ? 9.945 25.984 23.312 1 78.75 84 SER A CA 1
ATOM 662 C C . SER A 1 84 ? 11.305 26.375 22.734 1 78.75 84 SER A C 1
ATOM 664 O O . SER A 1 84 ? 11.523 27.531 22.391 1 78.75 84 SER A O 1
ATOM 666 N N . ASN A 1 85 ? 12.117 25.391 22.75 1 77.25 85 ASN A N 1
ATOM 667 C CA . ASN A 1 85 ? 13.469 25.672 22.281 1 77.25 85 ASN A CA 1
ATOM 668 C C . ASN A 1 85 ? 14.125 24.438 21.672 1 77.25 85 ASN A C 1
ATOM 670 O O . ASN A 1 85 ? 13.602 23.328 21.781 1 77.25 85 ASN A O 1
ATOM 674 N N . PHE A 1 86 ? 15.109 24.719 20.844 1 77.12 86 PHE A N 1
ATOM 675 C CA . PHE A 1 86 ? 16 23.656 20.391 1 77.12 86 PHE A CA 1
ATOM 676 C C . PHE A 1 86 ? 17.453 24.078 20.484 1 77.12 86 PHE A C 1
ATOM 678 O O . PHE A 1 86 ? 17.75 25.266 20.641 1 77.12 86 PHE A O 1
ATOM 685 N N . ASP A 1 87 ? 18.297 23.109 20.438 1 79.12 87 ASP A N 1
ATOM 686 C CA . ASP A 1 87 ? 19.734 23.406 20.484 1 79.12 87 ASP A CA 1
ATOM 687 C C . ASP A 1 87 ? 20.297 23.594 19.078 1 79.12 87 ASP A C 1
ATOM 689 O O . ASP A 1 87 ? 20.156 22.719 18.219 1 79.12 87 ASP A O 1
ATOM 693 N N . GLY A 1 88 ? 20.688 24.688 18.797 1 86.88 88 GLY A N 1
ATOM 694 C CA . GLY A 1 88 ? 21.234 24.969 17.484 1 86.88 88 GLY A CA 1
ATOM 695 C C . GLY A 1 88 ? 22 26.281 17.422 1 86.88 88 GLY A C 1
ATOM 696 O O . GLY A 1 88 ? 22.5 26.75 18.438 1 86.88 88 GLY A O 1
ATOM 697 N N . ILE A 1 89 ? 22.203 26.812 16.156 1 87.88 89 ILE A N 1
ATOM 698 C CA . ILE A 1 89 ? 23.094 27.953 15.992 1 87.88 89 ILE A CA 1
ATOM 699 C C . ILE A 1 89 ? 22.266 29.234 15.836 1 87.88 89 ILE A C 1
ATOM 701 O O . ILE A 1 89 ? 22.812 30.344 15.812 1 87.88 89 ILE A O 1
ATOM 705 N N . GLY A 1 90 ? 20.953 29.047 15.766 1 81.06 90 GLY A N 1
ATOM 706 C CA . GLY A 1 90 ? 20.047 30.188 15.859 1 81.06 90 GLY A CA 1
ATOM 707 C C . GLY A 1 90 ? 19.984 31 14.578 1 81.06 90 GLY A C 1
ATOM 708 O O . GLY A 1 90 ? 20.109 32.219 14.609 1 81.06 90 GLY A O 1
ATOM 709 N N . ILE A 1 91 ? 19.797 30.297 13.469 1 82.69 91 ILE A N 1
ATOM 710 C CA . ILE A 1 91 ? 19.609 31.016 12.211 1 82.69 91 ILE A CA 1
ATOM 711 C C . ILE A 1 91 ? 18.344 30.531 11.523 1 82.69 91 ILE A C 1
ATOM 713 O O . ILE A 1 91 ? 17.922 29.391 11.719 1 82.69 91 ILE A O 1
ATOM 717 N N . GLN A 1 92 ? 17.688 31.422 10.945 1 78.75 92 GLN A N 1
ATOM 718 C CA . GLN A 1 92 ? 16.703 31.078 9.93 1 78.75 92 GLN A CA 1
ATOM 719 C C . GLN A 1 92 ? 17.328 31.062 8.539 1 78.75 92 GLN A C 1
ATOM 721 O O . GLN A 1 92 ? 18.094 31.969 8.18 1 78.75 92 GLN A O 1
ATOM 726 N N . PHE A 1 93 ? 17.062 29.938 7.867 1 77.88 93 PHE A N 1
ATOM 727 C CA . PHE A 1 93 ? 17.781 29.875 6.605 1 77.88 93 PHE A CA 1
ATOM 728 C C . PHE A 1 93 ? 16.891 29.344 5.492 1 77.88 93 PHE A C 1
ATOM 730 O O . PHE A 1 93 ? 15.797 28.844 5.762 1 77.88 93 PHE A O 1
ATOM 737 N N . ASN A 1 94 ? 17.297 29.656 4.289 1 75.88 94 ASN A N 1
ATOM 738 C CA . ASN A 1 94 ? 16.75 29.062 3.072 1 75.88 94 ASN A CA 1
ATOM 739 C C . ASN A 1 94 ? 17.828 28.422 2.215 1 75.88 94 ASN A C 1
ATOM 741 O O . ASN A 1 94 ? 18.984 28.844 2.256 1 75.88 94 ASN A O 1
ATOM 745 N N . MET A 1 95 ? 17.391 27.266 1.612 1 76.38 95 MET A N 1
ATOM 746 C CA . MET A 1 95 ? 18.344 26.672 0.681 1 76.38 95 MET A CA 1
ATOM 747 C C . MET A 1 95 ? 18.219 27.297 -0.705 1 76.38 95 MET A C 1
ATOM 749 O O . MET A 1 95 ? 17.141 27.25 -1.31 1 76.38 95 MET A O 1
ATOM 753 N N . LEU A 1 96 ? 19.219 27.984 -1.131 1 67.38 96 LEU A N 1
ATOM 754 C CA . LEU A 1 96 ? 19.25 28.594 -2.457 1 67.38 96 LEU A CA 1
ATOM 755 C C . LEU A 1 96 ? 20.25 27.859 -3.355 1 67.38 96 LEU A C 1
ATOM 757 O O . LEU A 1 96 ? 21.469 28 -3.184 1 67.38 96 LEU A O 1
ATOM 761 N N . THR A 1 97 ? 19.703 27.281 -4.453 1 67.25 97 THR A N 1
ATOM 762 C CA . THR A 1 97 ? 20.531 26.594 -5.441 1 67.25 97 THR A CA 1
ATOM 763 C C . THR A 1 97 ? 21.625 25.781 -4.762 1 67.25 97 THR A C 1
ATOM 765 O O . THR A 1 97 ? 22.812 25.938 -5.078 1 67.25 97 THR A O 1
ATOM 768 N N . ASP A 1 98 ? 21.266 25.031 -3.695 1 77.94 98 ASP A N 1
ATOM 769 C CA . ASP A 1 98 ? 22.156 24.109 -3.018 1 77.94 98 ASP A CA 1
ATOM 770 C C . ASP A 1 98 ? 23.109 24.844 -2.07 1 77.94 98 ASP A C 1
ATOM 772 O O . ASP A 1 98 ? 24.266 24.484 -1.939 1 77.94 98 ASP A O 1
ATOM 776 N N . THR A 1 99 ? 22.766 26.078 -1.765 1 82.94 99 THR A N 1
ATOM 777 C CA . THR A 1 99 ? 23.531 26.844 -0.793 1 82.94 99 THR A CA 1
ATOM 778 C C . THR A 1 99 ? 22.641 27.359 0.327 1 82.94 99 THR A C 1
ATOM 780 O O . THR A 1 99 ? 21.516 27.797 0.076 1 82.94 99 THR A O 1
ATOM 783 N N . LEU A 1 100 ? 23.094 27.203 1.581 1 85.94 100 LEU A N 1
ATOM 784 C CA . LEU A 1 100 ? 22.344 27.672 2.74 1 85.94 100 LEU A CA 1
ATOM 785 C C . LEU A 1 100 ? 22.5 29.172 2.906 1 85.94 100 LEU A C 1
ATOM 787 O O . LEU A 1 100 ? 23.609 29.688 3.082 1 85.94 100 LEU A O 1
ATOM 791 N N . TYR A 1 101 ? 21.422 29.859 2.738 1 82.75 101 TYR A N 1
ATOM 792 C CA . TYR A 1 101 ? 21.344 31.312 2.848 1 82.75 101 TYR A CA 1
ATOM 793 C C . TYR A 1 101 ? 20.703 31.719 4.168 1 82.75 101 TYR A C 1
ATOM 795 O O . TYR A 1 101 ? 19.562 31.344 4.457 1 82.75 101 TYR A O 1
ATOM 803 N N . VAL A 1 102 ? 21.453 32.531 4.938 1 82.62 102 VAL A N 1
ATOM 804 C CA . VAL A 1 102 ? 20.953 32.969 6.234 1 82.62 102 VAL A CA 1
ATOM 805 C C . VAL A 1 102 ? 19.969 34.125 6.039 1 82.62 102 VAL A C 1
ATOM 807 O O . VAL A 1 102 ? 20.375 35.219 5.625 1 82.62 102 VAL A O 1
ATOM 810 N N . ILE A 1 103 ? 18.781 33.875 6.316 1 77.81 103 ILE A N 1
ATOM 811 C CA . ILE A 1 103 ? 17.75 34.906 6.188 1 77.81 103 ILE A CA 1
ATOM 812 C C . ILE A 1 103 ? 17.812 35.844 7.383 1 77.81 103 ILE A C 1
ATOM 814 O O . ILE A 1 103 ? 17.734 37.062 7.223 1 77.81 103 ILE A O 1
ATOM 818 N N . GLN A 1 104 ? 17.875 35.219 8.523 1 78.88 104 GLN A N 1
ATOM 819 C CA . GLN A 1 104 ? 17.922 35.969 9.758 1 78.88 104 GLN A CA 1
ATOM 820 C C . GLN A 1 104 ? 18.672 35.219 10.852 1 78.88 104 GLN A C 1
ATOM 822 O O . GLN A 1 104 ? 18.656 34 10.883 1 78.88 104 GLN A O 1
ATOM 827 N N . VAL A 1 105 ? 19.375 36.031 11.617 1 80.75 105 VAL A N 1
ATOM 828 C CA . VAL A 1 105 ? 20.016 35.5 12.812 1 80.75 105 VAL A CA 1
ATOM 829 C C . VAL A 1 105 ? 19.156 35.812 14.039 1 80.75 105 VAL A C 1
ATOM 831 O O . VAL A 1 105 ? 18.594 36.906 14.156 1 80.75 105 VAL A O 1
ATOM 834 N N . ILE A 1 106 ? 18.906 34.812 14.805 1 77.75 106 ILE A N 1
ATOM 835 C CA . ILE A 1 106 ? 18.078 35 15.992 1 77.75 106 ILE A CA 1
ATOM 836 C C . ILE A 1 106 ? 18.781 35.938 16.969 1 77.75 106 ILE A C 1
ATOM 838 O O . ILE A 1 106 ? 19.953 35.75 17.312 1 77.75 106 ILE A O 1
ATOM 842 N N . SER A 1 107 ? 18.062 37.031 17.297 1 73.44 107 SER A N 1
ATOM 843 C CA . SER A 1 107 ? 18.609 38.031 18.203 1 73.44 107 SER A CA 1
ATOM 844 C C . SER A 1 107 ? 19 37.406 19.547 1 73.44 107 SER A C 1
ATOM 846 O O . SER A 1 107 ? 18.219 36.656 20.125 1 73.44 107 SER A O 1
ATOM 848 N N . GLY A 1 108 ? 20.172 37.719 19.953 1 70.94 108 GLY A N 1
ATOM 849 C CA . GLY A 1 108 ? 20.672 37.188 21.203 1 70.94 108 GLY A CA 1
ATOM 850 C C . GLY A 1 108 ? 21.156 35.75 21.094 1 70.94 108 GLY A C 1
ATOM 851 O O . GLY A 1 108 ? 21.609 35.156 22.078 1 70.94 108 GLY A O 1
ATOM 852 N N . GLY A 1 109 ? 21.062 35.219 19.906 1 80.69 109 GLY A N 1
ATOM 853 C CA . GLY A 1 109 ? 21.453 33.812 19.719 1 80.69 109 GLY A CA 1
ATOM 854 C C . GLY A 1 109 ? 22.938 33.656 19.438 1 80.69 109 GLY A C 1
ATOM 855 O O . GLY A 1 109 ? 23.672 34.625 19.359 1 80.69 109 GLY A O 1
ATOM 856 N N . PRO A 1 110 ? 23.328 32.375 19.312 1 85.75 110 PRO A N 1
ATOM 857 C CA . PRO A 1 110 ? 24.75 32.031 19.156 1 85.75 110 PRO A CA 1
ATOM 858 C C . PRO A 1 110 ? 25.359 32.656 17.891 1 85.75 110 PRO A C 1
ATOM 860 O O . PRO A 1 110 ? 26.484 33.156 17.922 1 85.75 110 PRO A O 1
ATOM 863 N N . SER A 1 111 ? 24.625 32.625 16.859 1 89 111 SER A N 1
ATOM 864 C CA . SER A 1 111 ? 25.172 33.094 15.594 1 89 111 SER A CA 1
ATOM 865 C C . SER A 1 111 ? 25.344 34.625 15.594 1 89 111 SER A C 1
ATOM 867 O O . SER A 1 111 ? 26.328 35.125 15.07 1 89 111 SER A O 1
ATOM 869 N N . GLU A 1 112 ? 24.406 35.25 16.172 1 80.25 112 GLU A N 1
ATOM 870 C CA . GLU A 1 112 ? 24.547 36.688 16.266 1 80.25 112 GLU A CA 1
ATOM 871 C C . GLU A 1 112 ? 25.797 37.062 17.062 1 80.25 112 GLU A C 1
ATOM 873 O O . GLU A 1 112 ? 26.516 38 16.672 1 80.25 112 GLU A O 1
ATOM 878 N N . LYS A 1 113 ? 26.047 36.375 18.078 1 78.19 113 LYS A N 1
ATOM 879 C CA . LYS A 1 113 ? 27.141 36.656 18.984 1 78.19 113 LYS A CA 1
ATOM 880 C C . LYS A 1 113 ? 28.484 36.594 18.266 1 78.19 113 LYS A C 1
ATOM 882 O O . LYS A 1 113 ? 29.422 37.344 18.609 1 78.19 113 LYS A O 1
ATOM 887 N N . VAL A 1 114 ? 28.5 35.781 17.281 1 87.25 114 VAL A N 1
ATOM 888 C CA . VAL A 1 114 ? 29.797 35.594 16.641 1 87.25 114 VAL A CA 1
ATOM 889 C C . VAL A 1 114 ? 29.859 36.438 15.359 1 87.25 114 VAL A C 1
ATOM 891 O O . VAL A 1 114 ? 30.891 36.469 14.688 1 87.25 114 VAL A O 1
ATOM 894 N N . GLY A 1 115 ? 28.766 37 15 1 83.88 115 GLY A N 1
ATOM 895 C CA . GLY A 1 115 ? 28.812 37.969 13.93 1 83.88 115 GLY A CA 1
ATOM 896 C C . GLY A 1 115 ? 28.234 37.469 12.625 1 83.88 115 GLY A C 1
ATOM 897 O O . GLY A 1 115 ? 28.438 38.062 11.57 1 83.88 115 GLY A O 1
ATOM 898 N N . LEU A 1 116 ? 27.578 36.344 12.656 1 86.62 116 LEU A N 1
ATOM 899 C CA . LEU A 1 116 ? 26.828 35.906 11.484 1 86.62 116 LEU A CA 1
ATOM 900 C C . LEU A 1 116 ? 25.688 36.875 11.188 1 86.62 116 LEU A C 1
ATOM 902 O O . LEU A 1 116 ? 25.078 37.438 12.109 1 86.62 116 LEU A O 1
ATOM 906 N N . MET A 1 117 ? 25.547 37.094 9.93 1 82.38 117 MET A N 1
ATOM 907 C CA . MET A 1 117 ? 24.547 38.094 9.562 1 82.38 117 MET A CA 1
ATOM 908 C C . MET A 1 117 ? 23.625 37.594 8.469 1 82.38 117 MET A C 1
ATOM 910 O O . MET A 1 117 ? 23.969 36.656 7.746 1 82.38 117 MET A O 1
ATOM 914 N N . ALA A 1 118 ? 22.406 38.25 8.453 1 81.31 118 ALA A N 1
ATOM 915 C CA . ALA A 1 118 ? 21.5 37.969 7.332 1 81.31 118 ALA A CA 1
ATOM 916 C C . ALA A 1 118 ? 22.219 38.188 6 1 81.31 118 ALA A C 1
ATOM 918 O O . ALA A 1 118 ? 22.969 39.156 5.844 1 81.31 118 ALA A O 1
ATOM 919 N N . GLY A 1 119 ? 21.984 37.25 5.105 1 77.94 119 GLY A N 1
ATOM 920 C CA . GLY A 1 119 ? 22.625 37.375 3.809 1 77.94 119 GLY A CA 1
ATOM 921 C C . GLY A 1 119 ? 23.844 36.469 3.684 1 77.94 119 GLY A C 1
ATOM 922 O O . GLY A 1 119 ? 24.328 36.219 2.574 1 77.94 119 GLY A O 1
ATOM 923 N N . ASP A 1 120 ? 24.359 36.062 4.836 1 84.12 120 ASP A N 1
ATOM 924 C CA . ASP A 1 120 ? 25.5 35.156 4.812 1 84.12 120 ASP A CA 1
ATOM 925 C C . ASP A 1 120 ? 25.141 33.844 4.125 1 84.12 120 ASP A C 1
ATOM 927 O O . ASP A 1 120 ? 24 33.375 4.246 1 84.12 120 ASP A O 1
ATOM 931 N N . ARG A 1 121 ? 26.016 33.344 3.322 1 88.69 121 ARG A N 1
ATOM 932 C CA . ARG A 1 121 ? 25.891 32 2.721 1 88.69 121 ARG A CA 1
ATOM 933 C C . ARG A 1 121 ? 26.859 31.016 3.361 1 88.69 121 ARG A C 1
ATOM 935 O O . ARG A 1 121 ? 28.078 31.188 3.266 1 88.69 121 ARG A O 1
ATOM 942 N N . ILE A 1 122 ? 26.281 30 3.969 1 89.62 122 ILE A N 1
ATOM 943 C CA . ILE A 1 122 ? 27.156 29.016 4.605 1 89.62 122 ILE A CA 1
ATOM 944 C C . ILE A 1 122 ? 27.672 28.047 3.555 1 89.62 122 ILE A C 1
ATOM 946 O O . ILE A 1 122 ? 26.891 27.328 2.912 1 89.62 122 ILE A O 1
ATOM 950 N N . ILE A 1 123 ? 28.969 28 3.465 1 90.69 123 ILE A N 1
ATOM 951 C CA . ILE A 1 123 ? 29.609 27.203 2.426 1 90.69 123 ILE A CA 1
ATOM 952 C C . ILE A 1 123 ? 30.109 25.891 3.014 1 90.69 123 ILE A C 1
ATOM 954 O O . ILE A 1 123 ? 30.016 24.844 2.367 1 90.69 123 ILE A O 1
ATOM 958 N N . MET A 1 124 ? 30.609 25.984 4.227 1 92.31 124 MET A N 1
ATOM 959 C CA . MET A 1 124 ? 31.156 24.812 4.895 1 92.31 124 MET A CA 1
ATOM 960 C C . MET A 1 124 ? 30.656 24.734 6.336 1 92.31 124 MET A C 1
ATOM 962 O O . MET A 1 124 ? 30.516 25.766 7.004 1 92.31 124 MET A O 1
ATOM 966 N N . VAL A 1 125 ? 30.422 23.594 6.77 1 92.94 125 VAL A N 1
ATOM 967 C CA . VAL A 1 125 ? 30.156 23.281 8.172 1 92.94 125 VAL A CA 1
ATOM 968 C C . VAL A 1 125 ? 31.188 22.281 8.68 1 92.94 125 VAL A C 1
ATOM 970 O O . VAL A 1 125 ? 31.25 21.141 8.195 1 92.94 125 VAL A O 1
ATOM 973 N N . ASP A 1 126 ? 31.922 22.781 9.68 1 92 126 ASP A N 1
ATOM 974 C CA . ASP A 1 126 ? 33.094 22.016 10.109 1 92 126 ASP A CA 1
ATOM 975 C C . ASP A 1 126 ? 33.938 21.609 8.914 1 92 126 ASP A C 1
ATOM 977 O O . ASP A 1 126 ? 34.375 22.469 8.141 1 92 126 ASP A O 1
ATOM 981 N N . ASP A 1 127 ? 34.156 20.344 8.719 1 87.19 127 ASP A N 1
ATOM 982 C CA . ASP A 1 127 ? 35.062 19.922 7.652 1 87.19 127 ASP A CA 1
ATOM 983 C C . ASP A 1 127 ? 34.281 19.484 6.414 1 87.19 127 ASP A C 1
ATOM 985 O O . ASP A 1 127 ? 34.844 18.891 5.492 1 87.19 127 ASP A O 1
ATOM 989 N N . SER A 1 128 ? 33.062 19.828 6.359 1 90.19 128 SER A N 1
ATOM 990 C CA . SER A 1 128 ? 32.219 19.344 5.266 1 90.19 128 SER A CA 1
ATOM 991 C C . SER A 1 128 ? 31.75 20.484 4.379 1 90.19 128 SER A C 1
ATOM 993 O O . SER A 1 128 ? 31.219 21.469 4.871 1 90.19 128 SER A O 1
ATOM 995 N N . LEU A 1 129 ? 32.031 20.328 3.105 1 89.12 129 LEU A N 1
ATOM 996 C CA . LEU A 1 129 ? 31.438 21.219 2.129 1 89.12 129 LEU A CA 1
ATOM 997 C C . LEU A 1 129 ? 29.938 20.938 1.97 1 89.12 129 LEU A C 1
ATOM 999 O O . LEU A 1 129 ? 29.547 19.812 1.709 1 89.12 129 LEU A O 1
ATOM 1003 N N . ILE A 1 130 ? 29.156 21.984 2.223 1 87.31 130 ILE A N 1
ATOM 1004 C CA . ILE A 1 130 ? 27.719 21.734 2.137 1 87.31 130 ILE A CA 1
ATOM 1005 C C . ILE A 1 130 ? 27.125 22.469 0.934 1 87.31 130 ILE A C 1
ATOM 1007 O O . ILE A 1 130 ? 26.016 22.156 0.492 1 87.31 130 ILE A O 1
ATOM 1011 N N . ALA A 1 131 ? 27.812 23.469 0.4 1 85 131 ALA A N 1
ATOM 1012 C CA . ALA A 1 131 ? 27.312 24.234 -0.735 1 85 131 ALA A CA 1
ATOM 1013 C C . ALA A 1 131 ? 27.688 23.578 -2.057 1 85 131 ALA A C 1
ATOM 1015 O O . ALA A 1 131 ? 28.812 23.109 -2.229 1 85 131 ALA A O 1
ATOM 1016 N N . GLY A 1 132 ? 26.734 23.453 -2.928 1 79 132 GLY A N 1
ATOM 1017 C CA . GLY A 1 132 ? 27 22.984 -4.277 1 79 132 GLY A CA 1
ATOM 1018 C C . GLY A 1 132 ? 27.172 21.469 -4.355 1 79 132 GLY A C 1
ATOM 1019 O O . GLY A 1 132 ? 27.672 20.953 -5.359 1 79 132 GLY A O 1
ATOM 1020 N N . VAL A 1 133 ? 26.891 20.75 -3.26 1 77.44 133 VAL A N 1
ATOM 1021 C CA . VAL A 1 133 ? 27.141 19.312 -3.268 1 77.44 133 VAL A CA 1
ATOM 1022 C C . VAL A 1 133 ? 25.828 18.547 -3.178 1 77.44 133 VAL A C 1
ATOM 1024 O O . VAL A 1 133 ? 25.828 17.328 -2.99 1 77.44 133 VAL A O 1
ATOM 1027 N N . LYS A 1 134 ? 24.781 19.188 -3.328 1 77.69 134 LYS A N 1
ATOM 1028 C CA . LYS A 1 134 ? 23.438 18.641 -3.373 1 77.69 134 LYS A CA 1
ATOM 1029 C C . LYS A 1 134 ? 23.141 17.797 -2.135 1 77.69 134 LYS A C 1
ATOM 1031 O O . LYS A 1 134 ? 22.578 16.703 -2.242 1 77.69 134 LYS A O 1
ATOM 1036 N N . MET A 1 135 ? 23.656 18.344 -1.059 1 78.38 135 MET A N 1
ATOM 1037 C CA . MET A 1 135 ? 23.344 17.719 0.223 1 78.38 135 MET A CA 1
ATOM 1038 C C . MET A 1 135 ? 21.906 17.984 0.627 1 78.38 135 MET A C 1
ATOM 1040 O O . MET A 1 135 ? 21.406 19.094 0.452 1 78.38 135 MET A O 1
ATOM 1044 N N . LYS A 1 136 ? 21.328 16.922 1.205 1 77.88 136 LYS A N 1
ATOM 1045 C CA . LYS A 1 136 ? 19.953 17.094 1.677 1 77.88 136 LYS A CA 1
ATOM 1046 C C . LYS A 1 136 ? 19.891 18.078 2.846 1 77.88 136 LYS A C 1
ATOM 1048 O O . LYS A 1 136 ? 20.766 18.078 3.713 1 77.88 136 LYS A O 1
ATOM 1053 N N . THR A 1 137 ? 18.766 18.906 2.82 1 77.56 137 THR A N 1
ATOM 1054 C CA . THR A 1 137 ? 18.578 19.906 3.863 1 77.56 137 THR A CA 1
ATOM 1055 C C . THR A 1 137 ? 18.594 19.266 5.242 1 77.56 137 THR A C 1
ATOM 1057 O O . THR A 1 137 ? 19.156 19.812 6.191 1 77.56 137 THR A O 1
ATOM 1060 N N . SER A 1 138 ? 18.047 18.109 5.285 1 78 138 SER A N 1
ATOM 1061 C CA . SER A 1 138 ? 18 17.422 6.566 1 78 138 SER A CA 1
ATOM 1062 C C . SER A 1 138 ? 19.406 17.094 7.066 1 78 138 SER A C 1
ATOM 1064 O O . SER A 1 138 ? 19.688 17.188 8.266 1 78 138 SER A O 1
ATOM 1066 N N . ASP A 1 139 ? 20.266 16.719 6.152 1 81.69 139 ASP A N 1
ATOM 1067 C CA . ASP A 1 139 ? 21.641 16.406 6.523 1 81.69 139 ASP A CA 1
ATOM 1068 C C . ASP A 1 139 ? 22.375 17.672 6.961 1 81.69 139 ASP A C 1
ATOM 1070 O O . ASP A 1 139 ? 23.188 17.625 7.891 1 81.69 139 ASP A O 1
ATOM 1074 N N . ILE A 1 140 ? 22.109 18.781 6.285 1 84.12 140 ILE A N 1
ATOM 1075 C CA . ILE A 1 140 ? 22.719 20.062 6.645 1 84.12 140 ILE A CA 1
ATOM 1076 C C . ILE A 1 140 ? 22.281 20.469 8.047 1 84.12 140 ILE A C 1
ATOM 1078 O O . ILE A 1 140 ? 23.109 20.859 8.875 1 84.12 140 ILE A O 1
ATOM 1082 N N . MET A 1 141 ? 21.016 20.25 8.281 1 81.81 141 MET A N 1
ATOM 1083 C CA . MET A 1 141 ? 20.469 20.625 9.586 1 81.81 141 MET A CA 1
ATOM 1084 C C . MET A 1 141 ? 21.094 19.781 10.695 1 81.81 141 MET A C 1
ATOM 1086 O O . MET A 1 141 ? 21.391 20.281 11.781 1 81.81 141 MET A O 1
ATOM 1090 N N . LYS A 1 142 ? 21.344 18.578 10.391 1 82 142 LYS A N 1
ATOM 1091 C CA . LYS A 1 142 ? 21.953 17.688 11.359 1 82 142 LYS A CA 1
ATOM 1092 C C . LYS A 1 142 ? 23.359 18.156 11.727 1 82 142 LYS A C 1
ATOM 1094 O O . LYS A 1 142 ? 23.828 17.938 12.844 1 82 142 LYS A O 1
ATOM 1099 N N . ARG A 1 143 ? 23.922 18.766 10.781 1 85.75 143 ARG A N 1
ATOM 1100 C CA . ARG A 1 143 ? 25.281 19.25 11 1 85.75 143 ARG A CA 1
ATOM 1101 C C . ARG A 1 143 ? 25.266 20.547 11.812 1 85.75 143 ARG A C 1
ATOM 1103 O O . ARG A 1 143 ? 26.188 20.797 12.602 1 85.75 143 ARG A O 1
ATOM 1110 N N . LEU A 1 144 ? 24.281 21.312 11.57 1 86.94 144 LEU A N 1
ATOM 1111 C CA . LEU A 1 144 ? 24.203 22.609 12.211 1 86.94 144 LEU A CA 1
ATOM 1112 C C . LEU A 1 144 ? 23.594 22.5 13.602 1 86.94 144 LEU A C 1
ATOM 1114 O O . LEU A 1 144 ? 23.969 23.25 14.508 1 86.94 144 LEU A O 1
ATOM 1118 N N . LYS A 1 145 ? 22.734 21.531 13.734 1 84.38 145 LYS A N 1
ATOM 1119 C CA . LYS A 1 145 ? 22.125 21.266 15.039 1 84.38 145 LYS A CA 1
ATOM 1120 C C . LYS A 1 145 ? 23.031 20.375 15.891 1 84.38 145 LYS A C 1
ATOM 1122 O O . LYS A 1 145 ? 23.953 19.734 15.375 1 84.38 145 LYS A O 1
ATOM 1127 N N . GLY A 1 146 ? 22.906 20.484 17.25 1 82.56 146 GLY A N 1
ATOM 1128 C CA . GLY A 1 146 ? 23.656 19.688 18.219 1 82.56 146 GLY A CA 1
ATOM 1129 C C . GLY A 1 146 ? 23.406 20.109 19.656 1 82.56 146 GLY A C 1
ATOM 1130 O O . GLY A 1 146 ? 22.75 21.125 19.906 1 82.56 146 GLY A O 1
ATOM 1131 N N . PRO A 1 147 ? 23.969 19.344 20.469 1 85.44 147 PRO A N 1
ATOM 1132 C CA . PRO A 1 147 ? 23.734 19.656 21.875 1 85.44 147 PRO A CA 1
ATOM 1133 C C . PRO A 1 147 ? 24.25 21.031 22.266 1 85.44 147 PRO A C 1
ATOM 1135 O O . PRO A 1 147 ? 25.297 21.469 21.797 1 85.44 147 PRO A O 1
ATOM 1138 N N . LYS A 1 148 ? 23.484 21.641 23.078 1 87.38 148 LYS A N 1
ATOM 1139 C CA . LYS A 1 148 ? 23.906 22.922 23.625 1 87.38 148 LYS A CA 1
ATOM 1140 C C . LYS A 1 148 ? 25.328 22.844 24.172 1 87.38 148 LYS A C 1
ATOM 1142 O O . LYS A 1 148 ? 25.688 21.859 24.828 1 87.38 148 LYS A O 1
ATOM 1147 N N . GLY A 1 149 ? 26.094 23.781 23.891 1 86.06 149 GLY A N 1
ATOM 1148 C CA . GLY A 1 149 ? 27.438 23.844 24.438 1 86.06 149 GLY A CA 1
ATOM 1149 C C . GLY A 1 149 ? 28.484 23.328 23.484 1 86.06 149 GLY A C 1
ATOM 1150 O O . GLY A 1 149 ? 29.672 23.594 23.641 1 86.06 149 GLY A O 1
ATOM 1151 N N . THR A 1 150 ? 28.078 22.625 22.453 1 91.94 150 THR A N 1
ATOM 1152 C CA . THR A 1 150 ? 29.031 22.125 21.469 1 91.94 150 THR A CA 1
ATOM 1153 C C . THR A 1 150 ? 29.359 23.188 20.438 1 91.94 150 THR A C 1
ATOM 1155 O O . THR A 1 150 ? 28.578 24.125 20.234 1 91.94 150 THR A O 1
ATOM 1158 N N . GLU A 1 151 ? 30.531 22.984 19.875 1 92.06 151 GLU A N 1
ATOM 1159 C CA . GLU A 1 151 ? 31.016 23.969 18.922 1 92.06 151 GLU A CA 1
ATOM 1160 C C . GLU A 1 151 ? 30.828 23.5 17.484 1 92.06 151 GLU A C 1
ATOM 1162 O O . GLU A 1 151 ? 31 22.312 17.188 1 92.06 151 GLU A O 1
ATOM 1167 N N . VAL A 1 152 ? 30.391 24.406 16.562 1 93.31 152 VAL A N 1
ATOM 1168 C CA . VAL A 1 152 ? 30.359 24.156 15.133 1 93.31 152 VAL A CA 1
ATOM 1169 C C . VAL A 1 152 ? 31.062 25.297 14.391 1 93.31 152 VAL A C 1
ATOM 1171 O O . VAL A 1 152 ? 30.891 26.469 14.742 1 93.31 152 VAL A O 1
ATOM 1174 N N . ARG A 1 153 ? 32 24.906 13.5 1 92.75 153 ARG A N 1
ATOM 1175 C CA . ARG A 1 153 ? 32.719 25.891 12.68 1 92.75 153 ARG A CA 1
ATOM 1176 C C . ARG A 1 153 ? 32.062 26.016 11.305 1 92.75 153 ARG A C 1
ATOM 1178 O O . ARG A 1 153 ? 31.812 25.016 10.641 1 92.75 153 ARG A O 1
ATOM 1185 N N . VAL A 1 154 ? 31.656 27.266 10.984 1 94.12 154 VAL A N 1
ATOM 1186 C CA . VAL A 1 154 ? 31.062 27.469 9.656 1 94.12 154 VAL A CA 1
ATOM 1187 C C . VAL A 1 154 ? 31.922 28.453 8.859 1 94.12 154 VAL A C 1
ATOM 1189 O O . VAL A 1 154 ? 32.5 29.375 9.43 1 94.12 154 VAL A O 1
ATOM 1192 N N . LYS A 1 155 ? 32.125 28.203 7.645 1 93 155 LYS A N 1
ATOM 1193 C CA . LYS A 1 155 ? 32.688 29.172 6.711 1 93 155 LYS A CA 1
ATOM 1194 C C . LYS A 1 155 ? 31.625 29.781 5.816 1 93 155 LYS A C 1
ATOM 1196 O O . LYS A 1 155 ? 30.812 29.062 5.227 1 93 155 LYS A O 1
ATOM 1201 N N . VAL A 1 156 ? 31.625 31.094 5.793 1 93 156 VAL A N 1
ATOM 1202 C CA . VAL A 1 156 ? 30.5 31.75 5.137 1 93 156 VAL A CA 1
ATOM 1203 C C . VAL A 1 156 ? 31.031 32.719 4.082 1 93 156 VAL A C 1
ATOM 1205 O O . VAL A 1 156 ? 32.125 33.281 4.227 1 93 156 VAL A O 1
ATOM 1208 N N . LYS A 1 157 ? 30.312 32.812 3.021 1 89.62 157 LYS A N 1
ATOM 1209 C CA . LYS A 1 157 ? 30.5 33.844 2.025 1 89.62 157 LYS A CA 1
ATOM 1210 C C . LYS A 1 157 ? 29.547 35 2.27 1 89.62 157 LYS A C 1
ATOM 1212 O O . LYS A 1 157 ? 28.328 34.812 2.299 1 89.62 157 LYS A O 1
ATOM 1217 N N . ARG A 1 158 ? 30.141 36.25 2.57 1 84.75 158 ARG A N 1
ATOM 1218 C CA . ARG A 1 158 ? 29.328 37.438 2.826 1 84.75 158 ARG A CA 1
ATOM 1219 C C . ARG A 1 158 ? 29.422 38.438 1.666 1 84.75 158 ARG A C 1
ATOM 1221 O O . ARG A 1 158 ? 30.516 38.906 1.323 1 84.75 158 ARG A O 1
ATOM 1228 N N . GLY A 1 159 ? 28.266 38.75 1.227 1 72 159 GLY A N 1
ATOM 1229 C CA . GLY A 1 159 ? 28.266 39.688 0.109 1 72 159 GLY A CA 1
ATOM 1230 C C . GLY A 1 159 ? 28.891 39.094 -1.146 1 72 159 GLY A C 1
ATOM 1231 O O . GLY A 1 159 ? 28.609 37.969 -1.538 1 72 159 GLY A O 1
ATOM 1232 N N . THR A 1 160 ? 29.641 39.969 -1.889 1 69.56 160 THR A N 1
ATOM 1233 C CA . THR A 1 160 ? 30.25 39.562 -3.152 1 69.56 160 THR A CA 1
ATOM 1234 C C . THR A 1 160 ? 31.703 39.156 -2.938 1 69.56 160 THR A C 1
ATOM 1236 O O . THR A 1 160 ? 32.406 38.812 -3.891 1 69.56 160 THR A O 1
ATOM 1239 N N . SER A 1 161 ? 32.094 39.156 -1.694 1 70.81 161 SER A N 1
ATOM 1240 C CA . SER A 1 161 ? 33.469 38.812 -1.397 1 70.81 161 SER A CA 1
ATOM 1241 C C . SER A 1 161 ? 33.719 37.312 -1.616 1 70.81 161 SER A C 1
ATOM 1243 O O . SER A 1 161 ? 32.844 36.5 -1.321 1 70.81 161 SER A O 1
ATOM 1245 N N . ASN A 1 162 ? 34.812 36.969 -2.225 1 78 162 ASN A N 1
ATOM 1246 C CA . ASN A 1 162 ? 35.156 35.562 -2.434 1 78 162 ASN A CA 1
ATOM 1247 C C . ASN A 1 162 ? 35.844 34.969 -1.21 1 78 162 ASN A C 1
ATOM 1249 O O . ASN A 1 162 ? 36.062 33.75 -1.13 1 78 162 ASN A O 1
ATOM 1253 N N . GLU A 1 163 ? 36.281 35.844 -0.333 1 82.31 163 GLU A N 1
ATOM 1254 C CA . GLU A 1 163 ? 36.938 35.375 0.882 1 82.31 163 GLU A CA 1
ATOM 1255 C C . GLU A 1 163 ? 35.906 34.781 1.852 1 82.31 163 GLU A C 1
ATOM 1257 O O . GLU A 1 163 ? 34.844 35.344 2.055 1 82.31 163 GLU A O 1
ATOM 1262 N N . LEU A 1 164 ? 36.219 33.594 2.318 1 90.12 164 LEU A N 1
ATOM 1263 C CA . LEU A 1 164 ? 35.344 32.938 3.27 1 90.12 164 LEU A CA 1
ATOM 1264 C C . LEU A 1 164 ? 35.656 33.406 4.695 1 90.12 164 LEU A C 1
ATOM 1266 O O . LEU A 1 164 ? 36.812 33.469 5.09 1 90.12 164 LEU A O 1
ATOM 1270 N N . LEU A 1 165 ? 34.625 33.844 5.371 1 90.69 165 LEU A N 1
ATOM 1271 C CA . LEU A 1 165 ? 34.719 34.156 6.793 1 90.69 165 LEU A CA 1
ATOM 1272 C C . LEU A 1 165 ? 34.438 32.906 7.641 1 90.69 165 LEU A C 1
ATOM 1274 O O . LEU A 1 165 ? 33.531 32.125 7.34 1 90.69 165 LEU A O 1
ATOM 1278 N N . GLU A 1 166 ? 35.312 32.719 8.609 1 91.56 166 GLU A N 1
ATOM 1279 C CA . GLU A 1 166 ? 35.125 31.594 9.5 1 91.56 166 GLU A CA 1
ATOM 1280 C C . GLU A 1 166 ? 34.531 32.031 10.836 1 91.56 166 GLU A C 1
ATOM 1282 O O . GLU A 1 166 ? 34.938 33.031 11.414 1 91.56 166 GLU A O 1
ATOM 1287 N N . PHE A 1 167 ? 33.469 31.375 11.195 1 92.12 167 PHE A N 1
ATOM 1288 C CA . PHE A 1 167 ? 32.844 31.625 12.484 1 92.12 167 PHE A CA 1
ATOM 1289 C C . PHE A 1 167 ? 32.812 30.359 13.328 1 92.12 167 PHE A C 1
ATOM 1291 O O . PHE A 1 167 ? 32.469 29.281 12.828 1 92.12 167 PHE A O 1
ATOM 1298 N N . LYS A 1 168 ? 33.25 30.469 14.594 1 92.5 168 LYS A N 1
ATOM 1299 C CA . LYS A 1 168 ? 33.094 29.406 15.586 1 92.5 168 LYS A CA 1
ATOM 1300 C C . LYS A 1 168 ? 31.844 29.656 16.438 1 92.5 168 LYS A C 1
ATOM 1302 O O . LYS A 1 168 ? 31.812 30.578 17.266 1 92.5 168 LYS A O 1
ATOM 1307 N N . ILE A 1 169 ? 30.906 28.828 16.25 1 92.12 169 ILE A N 1
ATOM 1308 C CA . ILE A 1 169 ? 29.625 29.047 16.906 1 92.12 169 ILE A CA 1
ATOM 1309 C C . ILE A 1 169 ? 29.422 27.984 18 1 92.12 169 ILE A C 1
ATOM 1311 O O . ILE A 1 169 ? 29.562 26.797 17.734 1 92.12 169 ILE A O 1
ATOM 1315 N N . ILE A 1 170 ? 29.172 28.438 19.188 1 89.5 170 ILE A N 1
ATOM 1316 C CA . ILE A 1 170 ? 28.766 27.531 20.25 1 89.5 170 ILE A CA 1
ATOM 1317 C C . ILE A 1 170 ? 27.25 27.375 20.266 1 89.5 170 ILE A C 1
ATOM 1319 O O . ILE A 1 170 ? 26.516 28.344 20.484 1 89.5 170 ILE A O 1
ATOM 1323 N N . ARG A 1 171 ? 26.812 26.219 20.016 1 90.62 171 ARG A N 1
ATOM 1324 C CA . ARG A 1 171 ? 25.375 25.953 19.922 1 90.62 171 ARG A CA 1
ATOM 1325 C C . ARG A 1 171 ? 24.672 26.281 21.234 1 90.62 171 ARG A C 1
ATOM 1327 O O . ARG A 1 171 ? 25.219 26.031 22.312 1 90.62 171 ARG A O 1
ATOM 1334 N N . GLY A 1 172 ? 23.547 26.906 21.156 1 84.75 172 GLY A N 1
ATOM 1335 C CA . GLY A 1 172 ? 22.734 27.281 22.297 1 84.75 172 GLY A CA 1
ATOM 1336 C C . GLY A 1 172 ? 21.266 26.938 22.125 1 84.75 172 GLY A C 1
ATOM 1337 O O . GLY A 1 172 ? 20.875 26.266 21.172 1 84.75 172 GLY A O 1
ATOM 1338 N N . LYS A 1 173 ? 20.531 27.375 23.188 1 82.69 173 LYS A N 1
ATOM 1339 C CA . LYS A 1 173 ? 19.078 27.188 23.125 1 82.69 173 LYS A CA 1
ATOM 1340 C C . LYS A 1 173 ? 18.422 28.219 22.234 1 82.69 173 LYS A C 1
ATOM 1342 O O . LYS A 1 173 ? 18.578 29.422 22.453 1 82.69 173 LYS A O 1
ATOM 1347 N N . ILE A 1 174 ? 17.828 27.781 21.25 1 80.88 174 ILE A N 1
ATOM 1348 C CA . ILE A 1 174 ? 17.156 28.672 20.297 1 80.88 174 ILE A CA 1
ATOM 1349 C C . ILE A 1 174 ? 15.648 28.578 20.469 1 80.88 174 ILE A C 1
ATOM 1351 O O . ILE A 1 174 ? 15.07 27.5 20.391 1 80.88 174 ILE A O 1
ATOM 1355 N N . PRO A 1 175 ? 15.008 29.734 20.719 1 77.56 175 PRO A N 1
ATOM 1356 C CA . PRO A 1 175 ? 13.555 29.688 20.891 1 77.56 175 PRO A CA 1
ATOM 1357 C C . PRO A 1 175 ? 12.82 29.344 19.594 1 77.56 175 PRO A C 1
ATOM 1359 O O . PRO A 1 175 ? 13.242 29.766 18.516 1 77.56 175 PRO A O 1
ATOM 1362 N N . VAL A 1 176 ? 11.789 28.609 19.797 1 77.94 176 VAL A N 1
ATOM 1363 C CA . VAL A 1 176 ? 10.867 28.312 18.703 1 77.94 176 VAL A CA 1
ATOM 1364 C C . VAL A 1 176 ? 9.555 29.047 18.938 1 77.94 176 VAL A C 1
ATOM 1366 O O . VAL A 1 176 ? 8.898 28.875 19.969 1 77.94 176 VAL A O 1
ATOM 1369 N N . TYR A 1 177 ? 9.234 29.938 17.984 1 82.38 177 TYR A N 1
ATOM 1370 C CA . TYR A 1 177 ? 8.023 30.719 18.156 1 82.38 177 TYR A CA 1
ATOM 1371 C C . TYR A 1 177 ? 6.871 30.156 17.344 1 82.38 177 TYR A C 1
ATOM 1373 O O . TYR A 1 177 ? 7.074 29.688 16.219 1 82.38 177 TYR A O 1
ATOM 1381 N N . SER A 1 178 ? 5.73 30.203 18 1 90.25 178 SER A N 1
ATOM 1382 C CA . SER A 1 178 ? 4.52 29.734 17.328 1 90.25 178 SER A CA 1
ATOM 1383 C C . SER A 1 178 ? 3.672 30.906 16.828 1 90.25 178 SER A C 1
ATOM 1385 O O . SER A 1 178 ? 2.766 30.719 16.016 1 90.25 178 SER A O 1
ATOM 1387 N N . LEU A 1 179 ? 3.896 32.062 17.281 1 93.31 179 LEU A N 1
ATOM 1388 C CA . LEU A 1 179 ? 3.162 33.25 16.875 1 93.31 179 LEU A CA 1
ATOM 1389 C C . LEU A 1 179 ? 3.863 33.969 15.727 1 93.31 179 LEU A C 1
ATOM 1391 O O . LEU A 1 179 ? 4.992 34.438 15.883 1 93.31 179 LEU A O 1
ATOM 1395 N N . ASP A 1 180 ? 3.201 34.062 14.625 1 89.31 180 ASP A N 1
ATOM 1396 C CA . ASP A 1 180 ? 3.795 34.625 13.422 1 89.31 180 ASP A CA 1
ATOM 1397 C C . ASP A 1 180 ? 3.697 36.156 13.438 1 89.31 180 ASP A C 1
ATOM 1399 O O . ASP A 1 180 ? 4.613 36.844 12.984 1 89.31 180 ASP A O 1
ATOM 1403 N N . ALA A 1 181 ? 2.564 36.656 13.922 1 94.81 181 ALA A N 1
ATOM 1404 C CA . ALA A 1 181 ? 2.312 38.062 13.797 1 94.81 181 ALA A CA 1
ATOM 1405 C C . ALA A 1 181 ? 1.314 38.562 14.852 1 94.81 181 ALA A C 1
ATOM 1407 O O . ALA A 1 181 ? 0.4 37.812 15.227 1 94.81 181 ALA A O 1
ATOM 1408 N N . ALA A 1 182 ? 1.531 39.688 15.32 1 97.75 182 ALA A N 1
ATOM 1409 C CA . ALA A 1 182 ? 0.624 40.438 16.188 1 97.75 182 ALA A CA 1
ATOM 1410 C C . ALA A 1 182 ? 0.709 41.938 15.938 1 97.75 182 ALA A C 1
ATOM 1412 O O . ALA A 1 182 ? 1.759 42.562 16.141 1 97.75 182 ALA A O 1
ATOM 1413 N N . TYR A 1 183 ? -0.386 42.562 15.422 1 97.44 183 TYR A N 1
ATOM 1414 C CA . TYR A 1 183 ? -0.405 43.969 15.117 1 97.44 183 TYR A CA 1
ATOM 1415 C C . TYR A 1 183 ? -1.831 44.531 15.125 1 97.44 183 TYR A C 1
ATOM 1417 O O . TYR A 1 183 ? -2.793 43.75 15.094 1 97.44 183 TYR A O 1
ATOM 1425 N N . MET A 1 184 ? -1.93 45.844 15.258 1 97.81 184 MET A N 1
ATOM 1426 C CA . MET A 1 184 ? -3.238 46.469 15.125 1 97.81 184 MET A CA 1
ATOM 1427 C C . MET A 1 184 ? -3.695 46.5 13.672 1 97.81 184 MET A C 1
ATOM 1429 O O . MET A 1 184 ? -3.062 47.125 12.82 1 97.81 184 MET A O 1
ATOM 1433 N N . ALA A 1 185 ? -4.742 45.75 13.367 1 97.5 185 ALA A N 1
ATOM 1434 C CA . ALA A 1 185 ? -5.273 45.719 12.008 1 97.5 185 ALA A CA 1
ATOM 1435 C C . ALA A 1 185 ? -5.988 47 11.648 1 97.5 185 ALA A C 1
ATOM 1437 O O . ALA A 1 185 ? -6.047 47.406 10.477 1 97.5 185 ALA A O 1
ATOM 1438 N N . ASP A 1 186 ? -6.645 47.625 12.609 1 96.75 186 ASP A N 1
ATOM 1439 C CA . ASP A 1 186 ? -7.176 49 12.531 1 96.75 186 ASP A CA 1
ATOM 1440 C C . ASP A 1 186 ? -7.082 49.688 13.883 1 96.75 186 ASP A C 1
ATOM 1442 O O . ASP A 1 186 ? -6.277 49.312 14.734 1 96.75 186 ASP A O 1
ATOM 1446 N N . ALA A 1 187 ? -7.863 50.719 14.094 1 96.5 187 ALA A N 1
ATOM 1447 C CA . ALA A 1 187 ? -7.703 51.562 15.281 1 96.5 187 ALA A CA 1
ATOM 1448 C C . ALA A 1 187 ? -8.117 50.812 16.547 1 96.5 187 ALA A C 1
ATOM 1450 O O . ALA A 1 187 ? -7.629 51.094 17.641 1 96.5 187 ALA A O 1
ATOM 1451 N N . THR A 1 188 ? -8.945 49.781 16.406 1 97.75 188 THR A N 1
ATOM 1452 C CA . THR A 1 188 ? -9.492 49.156 17.609 1 97.75 188 THR A CA 1
ATOM 1453 C C . THR A 1 188 ? -9.359 47.625 17.562 1 97.75 188 THR A C 1
ATOM 1455 O O . THR A 1 188 ? -9.641 46.938 18.547 1 97.75 188 THR A O 1
ATOM 1458 N N . THR A 1 189 ? -8.93 47.125 16.438 1 98.56 189 THR A N 1
ATOM 1459 C CA . THR A 1 189 ? -8.93 45.688 16.266 1 98.56 189 THR A CA 1
ATOM 1460 C C . THR A 1 189 ? -7.5 45.156 16.156 1 98.56 189 THR A C 1
ATOM 1462 O O . THR A 1 189 ? -6.727 45.625 15.305 1 98.56 189 THR A O 1
ATOM 1465 N N . GLY A 1 190 ? -7.16 44.219 17 1 98.62 190 GLY A N 1
ATOM 1466 C CA . GLY A 1 190 ? -5.887 43.531 16.906 1 98.62 190 GLY A CA 1
ATOM 1467 C C . GLY A 1 190 ? -5.949 42.281 16.047 1 98.62 190 GLY A C 1
ATOM 1468 O O . GLY A 1 190 ? -7.012 41.688 15.891 1 98.62 190 GLY A O 1
ATOM 1469 N N . TYR A 1 191 ? -4.816 41.906 15.438 1 98.5 191 TYR A N 1
ATOM 1470 C CA . TYR A 1 191 ? -4.613 40.688 14.656 1 98.5 191 TYR A CA 1
ATOM 1471 C C . TYR A 1 191 ? -3.488 39.844 15.242 1 98.5 191 TYR A C 1
ATOM 1473 O O . TYR A 1 191 ? -2.389 40.344 15.492 1 98.5 191 TYR A O 1
ATOM 1481 N N . ILE A 1 192 ? -3.793 38.594 15.562 1 98.5 192 ILE A N 1
ATOM 1482 C CA . ILE A 1 192 ? -2.781 37.656 16.031 1 98.5 192 ILE A CA 1
ATOM 1483 C C . ILE A 1 192 ? -2.838 36.406 15.188 1 98.5 192 ILE A C 1
ATOM 1485 O O . ILE A 1 192 ? -3.914 35.812 14.977 1 98.5 192 ILE A O 1
ATOM 1489 N N . ARG A 1 193 ? -1.651 35.938 14.703 1 97.31 193 ARG A N 1
ATOM 1490 C CA . ARG A 1 193 ? -1.58 34.719 13.922 1 97.31 193 ARG A CA 1
ATOM 1491 C C . ARG A 1 193 ? -0.732 33.656 14.633 1 97.31 193 ARG A C 1
ATOM 1493 O O . ARG A 1 193 ? 0.421 33.906 14.984 1 97.31 193 ARG A O 1
ATOM 1500 N N . LEU A 1 194 ? -1.314 32.531 14.844 1 95.69 194 LEU A N 1
ATOM 1501 C CA . LEU A 1 194 ? -0.64 31.391 15.43 1 95.69 194 LEU A CA 1
ATOM 1502 C C . LEU A 1 194 ? -0.481 30.281 14.406 1 95.69 194 LEU A C 1
ATOM 1504 O O . LEU A 1 194 ? -1.448 29.891 13.742 1 95.69 194 LEU A O 1
ATOM 1508 N N . ASN A 1 195 ? 0.716 29.766 14.242 1 90.62 195 ASN A N 1
ATOM 1509 C CA . ASN A 1 195 ? 0.943 28.766 13.219 1 90.62 195 ASN A CA 1
ATOM 1510 C C . ASN A 1 195 ? 0.941 27.344 13.805 1 90.62 195 ASN A C 1
ATOM 1512 O O . ASN A 1 195 ? 0.828 26.375 13.062 1 90.62 195 ASN A O 1
ATOM 1516 N N . ARG A 1 196 ? 0.985 27.25 15.141 1 92.31 196 ARG A N 1
ATOM 1517 C CA . ARG A 1 196 ? 0.919 25.969 15.844 1 92.31 196 ARG A CA 1
ATOM 1518 C C . ARG A 1 196 ? 0.601 26.172 17.312 1 92.31 196 ARG A C 1
ATOM 1520 O O . ARG A 1 196 ? 0.631 27.297 17.812 1 92.31 196 ARG A O 1
ATOM 1527 N N . PHE A 1 197 ? 0.268 25.109 17.906 1 95.5 197 PHE A N 1
ATOM 1528 C CA . PHE A 1 197 ? 0.05 25.109 19.344 1 95.5 197 PHE A CA 1
ATOM 1529 C C . PHE A 1 197 ? 1.203 24.422 20.078 1 95.5 197 PHE A C 1
ATOM 1531 O O . PHE A 1 197 ? 1.091 23.266 20.484 1 95.5 197 PHE A O 1
ATOM 1538 N N . ALA A 1 198 ? 2.201 25.219 20.266 1 93.06 198 ALA A N 1
ATOM 1539 C CA . ALA A 1 198 ? 3.422 24.734 20.906 1 93.06 198 ALA A CA 1
ATOM 1540 C C . ALA A 1 198 ? 3.445 25.078 22.391 1 93.06 198 ALA A C 1
ATOM 1542 O O . ALA A 1 198 ? 2.561 25.781 22.875 1 93.06 198 ALA A O 1
ATOM 1543 N N . ALA A 1 199 ? 4.461 24.656 23.062 1 91.25 199 ALA A N 1
ATOM 1544 C CA . ALA A 1 199 ? 4.574 24.797 24.516 1 91.25 199 ALA A CA 1
ATOM 1545 C C . ALA A 1 199 ? 4.555 26.266 24.922 1 91.25 199 ALA A C 1
ATOM 1547 O O . ALA A 1 199 ? 4.016 26.609 25.969 1 91.25 199 ALA A O 1
ATOM 1548 N N . SER A 1 200 ? 5.039 27.078 24.031 1 91.31 200 SER A N 1
ATOM 1549 C CA . SER A 1 200 ? 5.18 28.484 24.391 1 91.31 200 SER A CA 1
ATOM 1550 C C . SER A 1 200 ? 4.031 29.312 23.828 1 91.31 200 SER A C 1
ATOM 1552 O O . SER A 1 200 ? 3.953 30.531 24.078 1 91.31 200 SER A O 1
ATOM 1554 N N . SER A 1 201 ? 3.117 28.719 23.156 1 95 201 SER A N 1
ATOM 1555 C CA . SER A 1 201 ? 2.117 29.453 22.391 1 95 201 SER A CA 1
ATOM 1556 C C . SER A 1 201 ? 1.26 30.328 23.297 1 95 201 SER A C 1
ATOM 1558 O O . SER A 1 201 ? 0.985 31.484 22.953 1 95 201 SER A O 1
ATOM 1560 N N . ASN A 1 202 ? 0.832 29.812 24.422 1 95.25 202 ASN A N 1
ATOM 1561 C CA . ASN A 1 202 ? -0.031 30.578 25.312 1 95.25 202 ASN A CA 1
ATOM 1562 C C . ASN A 1 202 ? 0.689 31.812 25.859 1 95.25 202 ASN A C 1
ATOM 1564 O O . ASN A 1 202 ? 0.103 32.875 25.953 1 95.25 202 ASN A O 1
ATOM 1568 N N . GLU A 1 203 ? 1.86 31.625 26.219 1 94.69 203 GLU A N 1
ATOM 1569 C CA . GLU A 1 203 ? 2.652 32.75 26.703 1 94.69 203 GLU A CA 1
ATOM 1570 C C . GLU A 1 203 ? 2.85 33.781 25.609 1 94.69 203 GLU A C 1
ATOM 1572 O O . GLU A 1 203 ? 2.721 35 25.875 1 94.69 203 GLU A O 1
ATOM 1577 N N . GLU A 1 204 ? 3.186 33.312 24.484 1 94.94 204 GLU A N 1
ATOM 1578 C CA . GLU A 1 204 ? 3.35 34.219 23.344 1 94.94 204 GLU A CA 1
ATOM 1579 C C . GLU A 1 204 ? 2.064 35 23.078 1 94.94 204 GLU A C 1
ATOM 1581 O O . GLU A 1 204 ? 2.104 36.188 22.812 1 94.94 204 GLU A O 1
ATOM 1586 N N . PHE A 1 205 ? 0.998 34.375 23.156 1 97.31 205 PHE A N 1
ATOM 1587 C CA . PHE A 1 205 ? -0.304 35 22.922 1 97.31 205 PHE A CA 1
ATOM 1588 C C . PHE A 1 205 ? -0.581 36.094 23.953 1 97.31 205 PHE A C 1
ATOM 1590 O O . PHE A 1 205 ? -0.98 37.188 23.594 1 97.31 205 PHE A O 1
ATOM 1597 N N . ASN A 1 206 ? -0.397 35.781 25.188 1 97.31 206 ASN A N 1
ATOM 1598 C CA . ASN A 1 206 ? -0.662 36.719 26.266 1 97.31 206 ASN A CA 1
ATOM 1599 C C . ASN A 1 206 ? 0.214 37.969 26.141 1 97.31 206 ASN A C 1
ATOM 1601 O O . ASN A 1 206 ? -0.254 39.094 26.359 1 97.31 206 ASN A O 1
ATOM 1605 N N . GLN A 1 207 ? 1.397 37.719 25.781 1 96.88 207 GLN A N 1
ATOM 1606 C CA . GLN A 1 207 ? 2.287 38.844 25.562 1 96.88 207 GLN A CA 1
ATOM 1607 C C . GLN A 1 207 ? 1.797 39.719 24.422 1 96.88 207 GLN A C 1
ATOM 1609 O O . GLN A 1 207 ? 1.801 40.938 24.516 1 96.88 207 GLN A O 1
ATOM 1614 N N . ALA A 1 208 ? 1.424 39.094 23.391 1 97.5 208 ALA A N 1
ATOM 1615 C CA . ALA A 1 208 ? 0.9 39.812 22.234 1 97.5 208 ALA A CA 1
ATOM 1616 C C . ALA A 1 208 ? -0.379 40.562 22.594 1 97.5 208 ALA A C 1
ATOM 1618 O O . ALA A 1 208 ? -0.561 41.719 22.203 1 97.5 208 ALA A O 1
ATOM 1619 N N . LEU A 1 209 ? -1.243 39.938 23.297 1 97.69 209 LEU A N 1
ATOM 1620 C CA . LEU A 1 209 ? -2.5 40.531 23.734 1 97.69 209 LEU A CA 1
ATOM 1621 C C . LEU A 1 209 ? -2.244 41.812 24.547 1 97.69 209 LEU A C 1
ATOM 1623 O O . LEU A 1 209 ? -2.887 42.844 24.312 1 97.69 209 LEU A O 1
ATOM 1627 N N . ASP A 1 210 ? -1.324 41.75 25.453 1 97.25 210 ASP A N 1
ATOM 1628 C CA . ASP A 1 210 ? -0.99 42.875 26.312 1 97.25 210 ASP A CA 1
ATOM 1629 C C . ASP A 1 210 ? -0.448 44.031 25.469 1 97.25 210 ASP A C 1
ATOM 1631 O O . ASP A 1 210 ? -0.831 45.188 25.688 1 97.25 210 ASP A O 1
ATOM 1635 N N . LYS A 1 211 ? 0.371 43.656 24.625 1 97.44 211 LYS A N 1
ATOM 1636 C CA . LYS A 1 211 ? 0.953 44.688 23.75 1 97.44 211 LYS A CA 1
ATOM 1637 C C . LYS A 1 211 ? -0.124 45.375 22.922 1 97.44 211 LYS A C 1
ATOM 1639 O O . LYS A 1 211 ? -0.116 46.594 22.797 1 97.44 211 LYS A O 1
ATOM 1644 N N . LEU A 1 212 ? -0.987 44.656 22.359 1 98.25 212 LEU A N 1
ATOM 1645 C CA . LEU A 1 212 ? -2.043 45.219 21.516 1 98.25 212 LEU A CA 1
ATOM 1646 C C . LEU A 1 212 ? -3.023 46.031 22.344 1 98.25 212 LEU A C 1
ATOM 1648 O O . LEU A 1 212 ? -3.51 47.094 21.891 1 98.25 212 LEU A O 1
ATOM 1652 N N . ARG A 1 213 ? -3.291 45.656 23.547 1 97.19 213 ARG A N 1
ATOM 1653 C CA . ARG A 1 213 ? -4.172 46.406 24.422 1 97.19 213 ARG A CA 1
ATOM 1654 C C . ARG A 1 213 ? -3.594 47.781 24.719 1 97.19 213 ARG A C 1
ATOM 1656 O O . ARG A 1 213 ? -4.32 48.781 24.734 1 97.19 213 ARG A O 1
ATOM 1663 N N . LYS A 1 214 ? -2.352 47.781 24.922 1 97.5 214 LYS A N 1
ATOM 1664 C CA . LYS A 1 214 ? -1.672 49.062 25.188 1 97.5 214 LYS A CA 1
ATOM 1665 C C . LYS A 1 214 ? -1.768 50 23.984 1 97.5 214 LYS A C 1
ATOM 1667 O O . LYS A 1 214 ? -1.693 51.219 24.125 1 97.5 214 LYS A O 1
ATOM 1672 N N . GLN A 1 215 ? -2.035 49.375 22.906 1 97.38 215 GLN A N 1
ATOM 1673 C CA . GLN A 1 215 ? -2.135 50.156 21.672 1 97.38 215 GLN A CA 1
ATOM 1674 C C . GLN A 1 215 ? -3.586 50.5 21.375 1 97.38 215 GLN A C 1
ATOM 1676 O O . GLN A 1 215 ? -3.879 51.094 20.328 1 97.38 215 GLN A O 1
ATOM 1681 N N . GLY A 1 216 ? -4.539 50.031 22.203 1 97.19 216 GLY A N 1
ATOM 1682 C CA . GLY A 1 216 ? -5.918 50.469 22.062 1 97.19 216 GLY A CA 1
ATOM 1683 C C . GLY A 1 216 ? -6.84 49.375 21.562 1 97.19 216 GLY A C 1
ATOM 1684 O O . GLY A 1 216 ? -7.992 49.625 21.219 1 97.19 216 GLY A O 1
ATOM 1685 N N . MET A 1 217 ? -6.418 48.188 21.609 1 97.75 217 MET A N 1
ATOM 1686 C CA . MET A 1 217 ? -7.203 47.062 21.078 1 97.75 217 MET A CA 1
ATOM 1687 C C . MET A 1 217 ? -8.469 46.844 21.891 1 97.75 217 MET A C 1
ATOM 1689 O O . MET A 1 217 ? -8.414 46.781 23.125 1 97.75 217 MET A O 1
ATOM 1693 N N . LYS A 1 218 ? -9.57 46.719 21.188 1 97.94 218 LYS A N 1
ATOM 1694 C CA . LYS A 1 218 ? -10.859 46.406 21.797 1 97.94 218 LYS A CA 1
ATOM 1695 C C . LYS A 1 218 ? -11.398 45.094 21.281 1 97.94 218 LYS A C 1
ATOM 1697 O O . LYS A 1 218 ? -12.125 44.406 22 1 97.94 218 LYS A O 1
ATOM 1702 N N . HIS A 1 219 ? -11.086 44.812 20.016 1 98.56 219 HIS A N 1
ATOM 1703 C CA . HIS A 1 219 ? -11.523 43.594 19.328 1 98.56 219 HIS A CA 1
ATOM 1704 C C . HIS A 1 219 ? -10.336 42.812 18.797 1 98.56 219 HIS A C 1
ATOM 1706 O O . HIS A 1 219 ? -9.234 43.344 18.672 1 98.56 219 HIS A O 1
ATOM 1712 N N . LEU A 1 220 ? -10.57 41.5 18.531 1 98.81 220 LEU A N 1
ATOM 1713 C CA . LEU A 1 220 ? -9.453 40.625 18.141 1 98.81 220 LEU A CA 1
ATOM 1714 C C . LEU A 1 220 ? -9.836 39.719 16.984 1 98.81 220 LEU A C 1
ATOM 1716 O O . LEU A 1 220 ? -10.922 39.156 16.984 1 98.81 220 LEU A O 1
ATOM 1720 N N . ILE A 1 221 ? -8.961 39.688 16 1 98.81 221 ILE A N 1
ATOM 1721 C CA . ILE A 1 221 ? -8.992 38.656 14.969 1 98.81 221 ILE A CA 1
ATOM 1722 C C . ILE A 1 221 ? -7.859 37.656 15.188 1 98.81 221 ILE A C 1
ATOM 1724 O O . ILE A 1 221 ? -6.684 38.031 15.141 1 98.81 221 ILE A O 1
ATOM 1728 N N . LEU A 1 222 ? -8.195 36.438 15.523 1 98.81 222 LEU A N 1
ATOM 1729 C CA . LEU A 1 222 ? -7.23 35.344 15.664 1 98.81 222 LEU A CA 1
ATOM 1730 C C . LEU A 1 222 ? -7.148 34.531 14.383 1 98.81 222 LEU A C 1
ATOM 1732 O O . LEU A 1 222 ? -8.148 33.969 13.93 1 98.81 222 LEU A O 1
ATOM 1736 N N . ASP A 1 223 ? -5.969 34.469 13.781 1 98.56 223 ASP A N 1
ATOM 1737 C CA . ASP A 1 223 ? -5.758 33.75 12.531 1 98.56 223 ASP A CA 1
ATOM 1738 C C . ASP A 1 223 ? -5.152 32.375 12.781 1 98.56 223 ASP A C 1
ATOM 1740 O O . ASP A 1 223 ? -3.982 32.25 13.141 1 98.56 223 ASP A O 1
ATOM 1744 N N . LEU A 1 224 ? -5.918 31.281 12.531 1 97.69 224 LEU A N 1
ATOM 1745 C CA . LEU A 1 224 ? -5.48 29.891 12.664 1 97.69 224 LEU A CA 1
ATOM 1746 C C . LEU A 1 224 ? -5.449 29.203 11.312 1 97.69 224 LEU A C 1
ATOM 1748 O O . LEU A 1 224 ? -5.434 27.969 11.242 1 97.69 224 LEU A O 1
ATOM 1752 N N . GLN A 1 225 ? -5.512 30.016 10.227 1 95.56 225 GLN A N 1
ATOM 1753 C CA . GLN A 1 225 ? -5.387 29.438 8.898 1 95.56 225 GLN A CA 1
ATOM 1754 C C . GLN A 1 225 ? -4.039 28.734 8.727 1 95.56 225 GLN A C 1
ATOM 1756 O O . GLN A 1 225 ? -2.998 29.297 9.094 1 95.56 225 GLN A O 1
ATOM 1761 N N . GLY A 1 226 ? -4.098 27.5 8.266 1 91.62 226 GLY A N 1
ATOM 1762 C CA . GLY A 1 226 ? -2.879 26.734 8.039 1 91.62 226 GLY A CA 1
ATOM 1763 C C . GLY A 1 226 ? -2.318 26.109 9.305 1 91.62 226 GLY A C 1
ATOM 1764 O O . GLY A 1 226 ? -1.272 25.469 9.273 1 91.62 226 GLY A O 1
ATOM 1765 N N . ASN A 1 227 ? -2.982 26.266 10.398 1 93.62 227 ASN A N 1
ATOM 1766 C CA . ASN A 1 227 ? -2.512 25.734 11.68 1 93.62 227 ASN A CA 1
ATOM 1767 C C . ASN A 1 227 ? -3.006 24.312 11.922 1 93.62 227 ASN A C 1
ATOM 1769 O O . ASN A 1 227 ? -4.184 24.109 12.219 1 93.62 227 ASN A O 1
ATOM 1773 N N . GLY A 1 228 ? -2.094 23.422 11.906 1 92.12 228 GLY A N 1
ATOM 1774 C CA . GLY A 1 228 ? -2.439 22.016 11.969 1 92.12 228 GLY A CA 1
ATOM 1775 C C . GLY A 1 228 ? -2.609 21.5 13.391 1 92.12 228 GLY A C 1
ATOM 1776 O O . GLY A 1 228 ? -2.891 20.328 13.602 1 92.12 228 GLY A O 1
ATOM 1777 N N . GLY A 1 229 ? -2.42 22.375 14.312 1 93.88 229 GLY A N 1
ATOM 1778 C CA . GLY A 1 229 ? -2.654 21.984 15.688 1 93.88 229 GLY A CA 1
ATOM 1779 C C . GLY A 1 229 ? -1.386 21.922 16.516 1 93.88 229 GLY A C 1
ATOM 1780 O O . GLY A 1 229 ? -0.487 22.75 16.344 1 93.88 229 GLY A O 1
ATOM 1781 N N . GLY A 1 230 ? -1.428 21.047 17.5 1 92.75 230 GLY A N 1
ATOM 1782 C CA . GLY A 1 230 ? -0.359 20.891 18.484 1 92.75 230 GLY A CA 1
ATOM 1783 C C . GLY A 1 230 ? -0.835 20.312 19.797 1 92.75 230 GLY A C 1
ATOM 1784 O O . GLY A 1 230 ? -1.623 19.359 19.828 1 92.75 230 GLY A O 1
ATOM 1785 N N . TYR A 1 231 ? -0.384 20.922 20.891 1 93.31 231 TYR A N 1
ATOM 1786 C CA . TYR A 1 231 ? -0.689 20.375 22.203 1 93.31 231 TYR A CA 1
ATOM 1787 C C . TYR A 1 231 ? -2.121 20.703 22.609 1 93.31 231 TYR A C 1
ATOM 1789 O O . TYR A 1 231 ? -2.537 21.859 22.562 1 93.31 231 TYR A O 1
ATOM 1797 N N . LEU A 1 232 ? -2.764 19.688 23.062 1 95.5 232 LEU A N 1
ATOM 1798 C CA . LEU A 1 232 ? -4.145 19.812 23.516 1 95.5 232 LEU A CA 1
ATOM 1799 C C . LEU A 1 232 ? -4.25 20.781 24.688 1 95.5 232 LEU A C 1
ATOM 1801 O O . LEU A 1 232 ? -5.148 21.625 24.719 1 95.5 232 LEU A O 1
ATOM 1805 N N . HIS A 1 233 ? -3.342 20.688 25.594 1 94.94 233 HIS A N 1
ATOM 1806 C CA . HIS A 1 233 ? -3.428 21.547 26.781 1 94.94 233 HIS A CA 1
ATOM 1807 C C . HIS A 1 233 ? -3.215 23.016 26.422 1 94.94 233 HIS A C 1
ATOM 1809 O O . HIS A 1 233 ? -3.76 23.906 27.078 1 94.94 233 HIS A O 1
ATOM 1815 N N . VAL A 1 234 ? -2.43 23.234 25.375 1 96.62 234 VAL A N 1
ATOM 1816 C CA . VAL A 1 234 ? -2.217 24.594 24.922 1 96.62 234 VAL A CA 1
ATOM 1817 C C . VAL A 1 234 ? -3.488 25.125 24.25 1 96.62 234 VAL A C 1
ATOM 1819 O O . VAL A 1 234 ? -3.838 26.297 24.406 1 96.62 234 VAL A O 1
ATOM 1822 N N . ALA A 1 235 ? -4.152 24.281 23.531 1 98.06 235 ALA A N 1
ATOM 1823 C CA . ALA A 1 235 ? -5.445 24.656 22.953 1 98.06 235 ALA A CA 1
ATOM 1824 C C . ALA A 1 235 ? -6.43 25.062 24.047 1 98.06 235 ALA A C 1
ATOM 1826 O O . ALA A 1 235 ? -7.129 26.078 23.906 1 98.06 235 ALA A O 1
ATOM 1827 N N . CYS A 1 236 ? -6.473 24.312 25.125 1 98.12 236 CYS A N 1
ATOM 1828 C CA . CYS A 1 236 ? -7.363 24.609 26.234 1 98.12 236 CYS A CA 1
ATOM 1829 C C . CYS A 1 236 ? -6.992 25.922 26.906 1 98.12 236 CYS A C 1
ATOM 1831 O O . CYS A 1 236 ? -7.867 26.719 27.234 1 98.12 236 CYS A O 1
ATOM 1833 N N . ALA A 1 237 ? -5.719 26.109 27.047 1 97.62 237 ALA A N 1
ATOM 1834 C CA . ALA A 1 237 ? -5.254 27.344 27.656 1 97.62 237 ALA A CA 1
ATOM 1835 C C . ALA A 1 237 ? -5.648 28.562 26.797 1 97.62 237 ALA A C 1
ATOM 1837 O O . ALA A 1 237 ? -6.07 29.578 27.344 1 97.62 237 ALA A O 1
ATOM 1838 N N . LEU A 1 238 ? -5.473 28.422 25.531 1 98.25 238 LEU A N 1
ATOM 1839 C CA . LEU A 1 238 ? -5.836 29.531 24.656 1 98.25 238 LEU A CA 1
ATOM 1840 C C . LEU A 1 238 ? -7.34 29.766 24.672 1 98.25 238 LEU A C 1
ATOM 1842 O O . LEU A 1 238 ? -7.793 30.906 24.734 1 98.25 238 LEU A O 1
ATOM 1846 N N . ALA A 1 239 ? -8.117 28.703 24.594 1 98.62 239 ALA A N 1
ATOM 1847 C CA . ALA A 1 239 ? -9.57 28.844 24.656 1 98.62 239 ALA A CA 1
ATOM 1848 C C . ALA A 1 239 ? -10.008 29.531 25.953 1 98.62 239 ALA A C 1
ATOM 1850 O O . ALA A 1 239 ? -10.969 30.297 25.953 1 98.62 239 ALA A O 1
ATOM 1851 N N . ASP A 1 240 ? -9.344 29.203 27 1 98.31 240 ASP A N 1
ATOM 1852 C CA . ASP A 1 240 ? -9.633 29.781 28.312 1 98.31 240 ASP A CA 1
ATOM 1853 C C . ASP A 1 240 ? -9.516 31.312 28.281 1 98.31 240 ASP A C 1
ATOM 1855 O O . ASP A 1 240 ? -10.172 32 29.047 1 98.31 240 ASP A O 1
ATOM 1859 N N . GLU A 1 241 ? -8.68 31.859 27.406 1 98 241 GLU A N 1
ATOM 1860 C CA . GLU A 1 241 ? -8.516 33.312 27.266 1 98 241 GLU A CA 1
ATOM 1861 C C . GLU A 1 241 ? -9.812 33.969 26.812 1 98 241 GLU A C 1
ATOM 1863 O O . GLU A 1 241 ? -10.031 35.156 27.062 1 98 241 GLU A O 1
ATOM 1868 N N . PHE A 1 242 ? -10.672 33.25 26.172 1 98.5 242 PHE A N 1
ATOM 1869 C CA . PHE A 1 242 ? -11.82 33.844 25.484 1 98.5 242 PHE A CA 1
ATOM 1870 C C . PHE A 1 242 ? -13.109 33.5 26.219 1 98.5 242 PHE A C 1
ATOM 1872 O O . PHE A 1 242 ? -14.133 34.188 26.031 1 98.5 242 PHE A O 1
ATOM 1879 N N . LEU A 1 243 ? -13.102 32.438 27 1 98.31 243 LEU A N 1
ATOM 1880 C CA . LEU A 1 243 ? -14.344 31.891 27.531 1 98.31 243 LEU A CA 1
ATOM 1881 C C . LEU A 1 243 ? -14.453 32.188 29.031 1 98.31 243 LEU A C 1
ATOM 1883 O O . LEU A 1 243 ? -13.453 32.156 29.75 1 98.31 243 LEU A O 1
ATOM 1887 N N . GLY A 1 244 ? -15.68 32.312 29.469 1 96.25 244 GLY A N 1
ATOM 1888 C CA . GLY A 1 244 ? -15.922 32.531 30.875 1 96.25 244 GLY A CA 1
ATOM 1889 C C . GLY A 1 244 ? -15.797 31.281 31.734 1 96.25 244 GLY A C 1
ATOM 1890 O O . GLY A 1 244 ? -15.812 30.172 31.203 1 96.25 244 GLY A O 1
ATOM 1891 N N . LYS A 1 245 ? -15.836 31.516 32.938 1 96.19 245 LYS A N 1
ATOM 1892 C CA . LYS A 1 245 ? -15.617 30.453 33.938 1 96.19 245 LYS A CA 1
ATOM 1893 C C . LYS A 1 245 ? -16.656 29.344 33.781 1 96.19 245 LYS A C 1
ATOM 1895 O O . LYS A 1 245 ? -17.828 29.609 33.531 1 96.19 245 LYS A O 1
ATOM 1900 N N . ASP A 1 246 ? -16.203 28.078 33.844 1 96.75 246 ASP A N 1
ATOM 1901 C CA . ASP A 1 246 ? -17 26.859 33.938 1 96.75 246 ASP A CA 1
ATOM 1902 C C . ASP A 1 246 ? -17.609 26.484 32.594 1 96.75 246 ASP A C 1
ATOM 1904 O O . ASP A 1 246 ? -18.484 25.625 32.5 1 96.75 246 ASP A O 1
ATOM 1908 N N . ARG A 1 247 ? -17.203 27.188 31.578 1 97.94 247 ARG A N 1
ATOM 1909 C CA . ARG A 1 247 ? -17.625 26.797 30.234 1 97.94 247 ARG A CA 1
ATOM 1910 C C . ARG A 1 247 ? -16.766 25.656 29.703 1 97.94 247 ARG A C 1
ATOM 1912 O O . ARG A 1 247 ? -15.539 25.766 29.703 1 97.94 247 ARG A O 1
ATOM 1919 N N . LEU A 1 248 ? -17.406 24.625 29.234 1 98.56 248 LEU A N 1
ATOM 1920 C CA . LEU A 1 248 ? -16.703 23.484 28.672 1 98.56 248 LEU A CA 1
ATOM 1921 C C . LEU A 1 248 ? -15.938 23.875 27.422 1 98.56 248 LEU A C 1
ATOM 1923 O O . LEU A 1 248 ? -16.484 24.562 26.547 1 98.56 248 LEU A O 1
ATOM 1927 N N . ILE A 1 249 ? -14.719 23.547 27.406 1 98.75 249 ILE A N 1
ATOM 1928 C CA . ILE A 1 249 ? -13.891 23.812 26.234 1 98.75 249 ILE A CA 1
ATOM 1929 C C . ILE A 1 249 ? -13.906 22.594 25.312 1 98.75 249 ILE A C 1
ATOM 1931 O O . ILE A 1 249 ? -14.156 22.719 24.109 1 98.75 249 ILE A O 1
ATOM 1935 N N . VAL A 1 250 ? -13.609 21.391 25.859 1 98.62 250 VAL A N 1
ATOM 1936 C CA . VAL A 1 250 ? -13.547 20.141 25.125 1 98.62 250 VAL A CA 1
ATOM 1937 C C . VAL A 1 250 ? -13.656 18.969 26.094 1 98.62 250 VAL A C 1
ATOM 1939 O O . VAL A 1 250 ? -13.312 19.094 27.266 1 98.62 250 VAL A O 1
ATOM 1942 N N . TYR A 1 251 ? -14.188 17.891 25.656 1 98.25 251 TYR A N 1
ATOM 1943 C CA . TYR A 1 251 ? -14.047 16.656 26.438 1 98.25 251 TYR A CA 1
ATOM 1944 C C . TYR A 1 251 ? -13.57 15.516 25.547 1 98.25 251 TYR A C 1
ATOM 1946 O O . TYR A 1 251 ? -13.805 15.523 24.344 1 98.25 251 TYR A O 1
ATOM 1954 N N . THR A 1 252 ? -12.805 14.617 26.094 1 97.12 252 THR A N 1
ATOM 1955 C CA . THR A 1 252 ? -12.234 13.453 25.422 1 97.12 252 THR A CA 1
ATOM 1956 C C . THR A 1 252 ? -12.766 12.156 26.016 1 97.12 252 THR A C 1
ATOM 1958 O O . THR A 1 252 ? -13.148 12.125 27.188 1 97.12 252 THR A O 1
ATOM 1961 N N . LYS A 1 253 ? -12.852 11.164 25.203 1 96.12 253 LYS A N 1
ATOM 1962 C CA . LYS A 1 253 ? -13.289 9.852 25.672 1 96.12 253 LYS A CA 1
ATOM 1963 C C . LYS A 1 253 ? -12.781 8.75 24.75 1 96.12 253 LYS A C 1
ATOM 1965 O O . LYS A 1 253 ? -12.664 8.938 23.531 1 96.12 253 LYS A O 1
ATOM 1970 N N . GLY A 1 254 ? -12.406 7.656 25.297 1 90.88 254 GLY A N 1
ATOM 1971 C CA . GLY A 1 254 ? -11.977 6.465 24.578 1 90.88 254 GLY A CA 1
ATOM 1972 C C . GLY A 1 254 ? -12.43 5.176 25.234 1 90.88 254 GLY A C 1
ATOM 1973 O O . GLY A 1 254 ? -13.039 5.203 26.312 1 90.88 254 GLY A O 1
ATOM 1974 N N . ASN A 1 255 ? -12.219 4.035 24.531 1 89.94 255 ASN A N 1
ATOM 1975 C CA . ASN A 1 255 ? -12.594 2.725 25.062 1 89.94 255 ASN A CA 1
ATOM 1976 C C . ASN A 1 255 ? -11.953 2.457 26.422 1 89.94 255 ASN A C 1
ATOM 1978 O O . ASN A 1 255 ? -12.57 1.847 27.297 1 89.94 255 ASN A O 1
ATOM 1982 N N . ARG A 1 256 ? -10.766 2.943 26.578 1 87.69 256 ARG A N 1
ATOM 1983 C CA . ARG A 1 256 ? -10.016 2.705 27.797 1 87.69 256 ARG A CA 1
ATOM 1984 C C . ARG A 1 256 ? -9.719 4.012 28.531 1 87.69 256 ARG A C 1
ATOM 1986 O O . ARG A 1 256 ? -8.867 4.059 29.422 1 87.69 256 ARG A O 1
ATOM 1993 N N . GLN A 1 257 ? -10.25 5.059 28.062 1 89.75 257 GLN A N 1
ATOM 1994 C CA . GLN A 1 257 ? -10.078 6.379 28.656 1 89.75 257 GLN A CA 1
ATOM 1995 C C . GLN A 1 257 ? -11.414 6.965 29.109 1 89.75 257 GLN A C 1
ATOM 1997 O O . GLN A 1 257 ? -12.328 7.125 28.297 1 89.75 257 GLN A O 1
ATOM 2002 N N . PRO A 1 258 ? -11.5 7.258 30.328 1 92.62 258 PRO A N 1
ATOM 2003 C CA . PRO A 1 258 ? -12.742 7.883 30.797 1 92.62 258 PRO A CA 1
ATOM 2004 C C . PRO A 1 258 ? -12.938 9.289 30.234 1 92.62 258 PRO A C 1
ATOM 2006 O O . PRO A 1 258 ? -11.984 9.906 29.75 1 92.62 258 PRO A O 1
ATOM 2009 N N . ARG A 1 259 ? -14.203 9.656 30.297 1 95.62 259 ARG A N 1
ATOM 2010 C CA . ARG A 1 259 ? -14.492 11.023 29.859 1 95.62 259 ARG A CA 1
ATOM 2011 C C . ARG A 1 259 ? -13.727 12.039 30.703 1 95.62 259 ARG A C 1
ATOM 2013 O O . ARG A 1 259 ? -13.742 11.977 31.938 1 95.62 259 ARG A O 1
ATOM 2020 N N . GLU A 1 260 ? -12.953 12.82 30.031 1 95.94 260 GLU A N 1
ATOM 2021 C CA . GLU A 1 260 ? -12.234 13.93 30.656 1 95.94 260 GLU A CA 1
ATOM 2022 C C . GLU A 1 260 ? -12.648 15.266 30.062 1 95.94 260 GLU A C 1
ATOM 2024 O O . GLU A 1 260 ? -12.711 15.414 28.844 1 95.94 260 GLU A O 1
ATOM 2029 N N . GLU A 1 261 ? -12.953 16.203 30.953 1 97.81 261 GLU A N 1
ATOM 2030 C CA . GLU A 1 261 ? -13.422 17.516 30.516 1 97.81 261 GLU A CA 1
ATOM 2031 C C . GLU A 1 261 ? -12.398 18.594 30.828 1 97.81 261 GLU A C 1
ATOM 2033 O O . GLU A 1 261 ? -11.711 18.531 31.859 1 97.81 261 GLU A O 1
ATOM 2038 N N . ALA A 1 262 ? -12.227 19.469 29.953 1 97.69 262 ALA A N 1
ATOM 2039 C CA . ALA A 1 262 ? -11.5 20.719 30.172 1 97.69 262 ALA A CA 1
ATOM 2040 C C . ALA A 1 262 ? -12.438 21.922 30.156 1 97.69 262 ALA A C 1
ATOM 2042 O O . ALA A 1 262 ? -13.094 22.188 29.141 1 97.69 262 ALA A O 1
ATOM 2043 N N . ASP A 1 263 ? -12.469 22.641 31.266 1 98.12 263 ASP A N 1
ATOM 2044 C CA . ASP A 1 263 ? -13.352 23.781 31.406 1 98.12 263 ASP A CA 1
ATOM 2045 C C . ASP A 1 263 ? -12.555 25.078 31.5 1 98.12 263 ASP A C 1
ATOM 2047 O O . ASP A 1 263 ? -11.422 25.094 32 1 98.12 263 ASP A O 1
ATOM 2051 N N . ALA A 1 264 ? -13.203 26.125 31.016 1 97.88 264 ALA A N 1
ATOM 2052 C CA . ALA A 1 264 ? -12.594 27.438 31.125 1 97.88 264 ALA A CA 1
ATOM 2053 C C . ALA A 1 264 ? -12.562 27.922 32.594 1 97.88 264 ALA A C 1
ATOM 2055 O O . ALA A 1 264 ? -13.383 27.484 33.406 1 97.88 264 ALA A O 1
ATOM 2056 N N . THR A 1 265 ? -11.594 28.766 32.906 1 96.88 265 THR A N 1
ATOM 2057 C CA . THR A 1 265 ? -11.414 29.312 34.25 1 96.88 265 THR A CA 1
ATOM 2058 C C . THR A 1 265 ? -11.695 30.812 34.25 1 96.88 265 THR A C 1
ATOM 2060 O O . THR A 1 265 ? -12.156 31.375 33.25 1 96.88 265 THR A O 1
ATOM 2063 N N . GLU A 1 266 ? -11.445 31.422 35.406 1 95.06 266 GLU A N 1
ATOM 2064 C CA . GLU A 1 266 ? -11.672 32.875 35.531 1 95.06 266 GLU A CA 1
ATOM 2065 C C . GLU A 1 266 ? -10.453 33.656 35.094 1 95.06 266 GLU A C 1
ATOM 2067 O O . GLU A 1 266 ? -10.469 34.906 35.125 1 95.06 266 GLU A O 1
ATOM 2072 N N . LYS A 1 267 ? -9.508 33.031 34.594 1 93.19 267 LYS A N 1
ATOM 2073 C CA . LYS A 1 267 ? -8.227 33.688 34.312 1 93.19 267 LYS A CA 1
ATOM 2074 C C . LYS A 1 267 ? -8.172 34.219 32.875 1 93.19 267 LYS A C 1
ATOM 2076 O O . LYS A 1 267 ? -7.176 34.812 32.469 1 93.19 267 LYS A O 1
ATOM 2081 N N . GLY A 1 268 ? -9.227 34.125 32.188 1 93.38 268 GLY A N 1
ATOM 2082 C CA . GLY A 1 268 ? -9.211 34.531 30.781 1 93.38 268 GLY A CA 1
ATOM 2083 C C . GLY A 1 268 ? -8.891 36 30.609 1 93.38 268 GLY A C 1
ATOM 2084 O O . GLY A 1 268 ? -9.352 36.844 31.375 1 93.38 268 GLY A O 1
ATOM 2085 N N . GLY A 1 269 ? -8.102 36.312 29.609 1 92.81 269 GLY A N 1
ATOM 2086 C CA . GLY A 1 269 ? -7.621 37.688 29.406 1 92.81 269 GLY A CA 1
ATOM 2087 C C . GLY A 1 269 ? -8.406 38.438 28.344 1 92.81 269 GLY A C 1
ATOM 2088 O O . GLY A 1 269 ? -8.234 39.625 28.188 1 92.81 269 GLY A O 1
ATOM 2089 N N . PHE A 1 270 ? -9.305 37.781 27.594 1 97.19 270 PHE A N 1
ATOM 2090 C CA . PHE A 1 270 ? -10.047 38.469 26.516 1 97.19 270 PHE A CA 1
ATOM 2091 C C . PHE A 1 270 ? -11.469 37.906 26.422 1 97.19 270 PHE A C 1
ATOM 2093 O O . PHE A 1 270 ? -11.883 37.438 25.375 1 97.19 270 PHE A O 1
ATOM 2100 N N . GLU A 1 271 ? -12.297 38.156 27.359 1 95.44 271 GLU A N 1
ATOM 2101 C CA . GLU A 1 271 ? -13.625 37.531 27.453 1 95.44 271 GLU A CA 1
ATOM 2102 C C . GLU A 1 271 ? -14.695 38.5 26.922 1 95.44 271 GLU A C 1
ATOM 2104 O O . GLU A 1 271 ? -15.836 38.062 26.672 1 95.44 271 GLU A O 1
ATOM 2109 N N . ASN A 1 272 ? -14.445 39.781 26.719 1 91.62 272 ASN A N 1
ATOM 2110 C CA . ASN A 1 272 ? -15.508 40.75 26.422 1 91.62 272 ASN A CA 1
ATOM 2111 C C . ASN A 1 272 ? -15.344 41.344 25.031 1 91.62 272 ASN A C 1
ATOM 2113 O O . ASN A 1 272 ? -16.328 41.625 24.344 1 91.62 272 ASN A O 1
ATOM 2117 N N . GLY A 1 273 ? -14.234 41.656 24.453 1 96.19 273 GLY A N 1
ATOM 2118 C CA . GLY A 1 273 ? -14.062 42.188 23.109 1 96.19 273 GLY A CA 1
ATOM 2119 C C . GLY A 1 273 ? -14.547 41.25 22.016 1 96.19 273 GLY A C 1
ATOM 2120 O O . GLY A 1 273 ? -14.633 40.031 22.234 1 96.19 273 GLY A O 1
ATOM 2121 N N . ARG A 1 274 ? -15.07 41.875 20.828 1 98.38 274 ARG A N 1
ATOM 2122 C CA . ARG A 1 274 ? -15.477 41.031 19.719 1 98.38 274 ARG A CA 1
ATOM 2123 C C . ARG A 1 274 ? -14.312 40.188 19.203 1 98.38 274 ARG A C 1
ATOM 2125 O O . ARG A 1 274 ? -13.172 40.656 19.172 1 98.38 274 ARG A O 1
ATOM 2132 N N . LEU A 1 275 ? -14.68 38.938 18.891 1 98.69 275 LEU A N 1
ATOM 2133 C CA . LEU A 1 275 ? -13.672 37.969 18.484 1 98.69 275 LEU A CA 1
ATOM 2134 C C . LEU A 1 275 ? -14.055 37.281 17.188 1 98.69 275 LEU A C 1
ATOM 2136 O O . LEU A 1 275 ? -15.188 36.812 17.047 1 98.69 275 LEU A O 1
ATOM 2140 N N . ILE A 1 276 ? -13.148 37.312 16.219 1 98.88 276 ILE A N 1
ATOM 2141 C CA . ILE A 1 276 ? -13.289 36.5 15.008 1 98.88 276 ILE A CA 1
ATOM 2142 C C . ILE A 1 276 ? -12.086 35.594 14.859 1 98.88 276 ILE A C 1
ATOM 2144 O O . ILE A 1 276 ? -10.938 36.031 14.992 1 98.88 276 ILE A O 1
ATOM 2148 N N . ILE A 1 277 ? -12.289 34.281 14.68 1 98.88 277 ILE A N 1
ATOM 2149 C CA . ILE A 1 277 ? -11.242 33.312 14.406 1 98.88 277 ILE A CA 1
ATOM 2150 C C . ILE A 1 277 ? -11.289 32.938 12.93 1 98.88 277 ILE A C 1
ATOM 2152 O O . ILE A 1 277 ? -12.328 32.5 12.43 1 98.88 277 ILE A O 1
ATOM 2156 N N . MET A 1 278 ? -10.188 33.094 12.25 1 98.81 278 MET A N 1
ATOM 2157 C CA . MET A 1 278 ? -10.078 32.688 10.844 1 98.81 278 MET A CA 1
ATOM 2158 C C . MET A 1 278 ? -9.516 31.281 10.727 1 98.81 278 MET A C 1
ATOM 2160 O O . MET A 1 278 ? -8.508 30.953 11.344 1 98.81 278 MET A O 1
ATOM 2164 N N . VAL A 1 279 ? -10.18 30.422 9.93 1 97.62 279 VAL A N 1
ATOM 2165 C CA . VAL A 1 279 ? -9.758 29.047 9.758 1 97.62 279 VAL A CA 1
ATOM 2166 C C . VAL A 1 279 ? -9.836 28.656 8.281 1 97.62 279 VAL A C 1
ATOM 2168 O O . VAL A 1 279 ? -10.391 29.391 7.473 1 97.62 279 VAL A O 1
ATOM 2171 N N . ASP A 1 280 ? -9.18 27.531 7.914 1 94.5 280 ASP A N 1
ATOM 2172 C CA . ASP A 1 280 ? -9.281 26.953 6.578 1 94.5 280 ASP A CA 1
ATOM 2173 C C . ASP A 1 280 ? -9.172 25.438 6.625 1 94.5 280 ASP A C 1
ATOM 2175 O O . ASP A 1 280 ? -9.32 24.828 7.691 1 94.5 280 ASP A O 1
ATOM 2179 N N . GLU A 1 281 ? -9.039 24.828 5.473 1 92.31 281 GLU A N 1
ATOM 2180 C CA . GLU A 1 281 ? -9.078 23.375 5.352 1 92.31 281 GLU A CA 1
ATOM 2181 C C . GLU A 1 281 ? -7.844 22.734 5.977 1 92.31 281 GLU A C 1
ATOM 2183 O O . GLU A 1 281 ? -7.812 21.516 6.211 1 92.31 281 GLU A O 1
ATOM 2188 N N . SER A 1 282 ? -6.844 23.562 6.297 1 91.5 282 SER A N 1
ATOM 2189 C CA . SER A 1 282 ? -5.621 23.047 6.902 1 91.5 282 SER A CA 1
ATOM 2190 C C . SER A 1 282 ? -5.641 23.203 8.414 1 91.5 282 SER A C 1
ATOM 2192 O O . SER A 1 282 ? -4.797 22.641 9.117 1 91.5 282 SER A O 1
ATOM 2194 N N . SER A 1 283 ? -6.574 23.969 8.93 1 94.81 283 SER A N 1
ATOM 2195 C CA . SER A 1 283 ? -6.75 24.094 10.375 1 94.81 283 SER A CA 1
ATOM 2196 C C . SER A 1 283 ? -7.246 22.797 10.984 1 94.81 283 SER A C 1
ATOM 2198 O O . SER A 1 283 ? -8.305 22.281 10.609 1 94.81 283 SER A O 1
ATOM 2200 N N . ALA A 1 284 ? -6.469 22.297 11.914 1 94.62 284 ALA A N 1
ATOM 2201 C CA . ALA A 1 284 ? -6.793 20.969 12.398 1 94.62 284 ALA A CA 1
ATOM 2202 C C . ALA A 1 284 ? -6.551 20.844 13.898 1 94.62 284 ALA A C 1
ATOM 2204 O O . ALA A 1 284 ? -5.824 21.656 14.484 1 94.62 284 ALA A O 1
ATOM 2205 N N . SER A 1 285 ? -7.191 19.875 14.516 1 95.94 285 SER A N 1
ATOM 2206 C CA . SER A 1 285 ? -6.887 19.438 15.875 1 95.94 285 SER A CA 1
ATOM 2207 C C . SER A 1 285 ? -7.035 20.594 16.875 1 95.94 285 SER A C 1
ATOM 2209 O O . SER A 1 285 ? -8.125 21.156 17.016 1 95.94 285 SER A O 1
ATOM 2211 N N . ALA A 1 286 ? -5.883 21.047 17.422 1 97.56 286 ALA A N 1
ATOM 2212 C CA . ALA A 1 286 ? -5.941 22.109 18.438 1 97.56 286 ALA A CA 1
ATOM 2213 C C . ALA A 1 286 ? -6.668 23.344 17.891 1 97.56 286 ALA A C 1
ATOM 2215 O O . ALA A 1 286 ? -7.418 23.984 18.625 1 97.56 286 ALA A O 1
ATOM 2216 N N . SER A 1 287 ? -6.48 23.656 16.641 1 98.12 287 SER A N 1
ATOM 2217 C CA . SER A 1 287 ? -7.191 24.766 16.016 1 98.12 287 SER A CA 1
ATOM 2218 C C . SER A 1 287 ? -8.703 24.547 16.031 1 98.12 287 SER A C 1
ATOM 2220 O O . SER A 1 287 ? -9.469 25.484 16.266 1 98.12 287 SER A O 1
ATOM 2222 N N . GLU A 1 288 ? -9.094 23.328 15.836 1 98.31 288 GLU A N 1
ATOM 2223 C CA . GLU A 1 288 ? -10.516 23 15.781 1 98.31 288 GLU A CA 1
ATOM 2224 C C . GLU A 1 288 ? -11.125 22.969 17.188 1 98.31 288 GLU A C 1
ATOM 2226 O O . GLU A 1 288 ? -12.312 23.266 17.359 1 98.31 288 GLU A O 1
ATOM 2231 N N . ILE A 1 289 ? -10.32 22.672 18.172 1 98.5 289 ILE A N 1
ATOM 2232 C CA . ILE A 1 289 ? -10.781 22.688 19.562 1 98.5 289 ILE A CA 1
ATOM 2233 C C . ILE A 1 289 ? -11.094 24.125 19.969 1 98.5 289 ILE A C 1
ATOM 2235 O O . ILE A 1 289 ? -12.18 24.406 20.484 1 98.5 289 ILE A O 1
ATOM 2239 N N . VAL A 1 290 ? -10.195 25.047 19.703 1 98.81 290 VAL A N 1
ATOM 2240 C CA . VAL A 1 290 ? -10.398 26.438 20.062 1 98.81 290 VAL A CA 1
ATOM 2241 C C . VAL A 1 290 ? -11.578 27.016 19.281 1 98.81 290 VAL A C 1
ATOM 2243 O O . VAL A 1 290 ? -12.477 27.625 19.859 1 98.81 290 VAL A O 1
ATOM 2246 N N . SER A 1 291 ? -11.594 26.812 17.984 1 98.81 291 SER A N 1
ATOM 2247 C CA . SER A 1 291 ? -12.656 27.344 17.125 1 98.81 291 SER A CA 1
ATOM 2248 C C . SER A 1 291 ? -14.008 26.75 17.5 1 98.81 291 SER A C 1
ATOM 2250 O O . SER A 1 291 ? -15.016 27.453 17.531 1 98.81 291 SER A O 1
ATOM 2252 N N . GLY A 1 292 ? -14.016 25.438 17.734 1 98.75 292 GLY A N 1
ATOM 2253 C CA . GLY A 1 292 ? -15.25 24.781 18.125 1 98.75 292 GLY A CA 1
ATOM 2254 C C . GLY A 1 292 ? -15.82 25.297 19.438 1 98.75 292 GLY A C 1
ATOM 2255 O O . GLY A 1 292 ? -17.031 25.531 19.547 1 98.75 292 GLY A O 1
ATOM 2256 N N . ALA A 1 293 ? -14.961 25.453 20.422 1 98.81 293 ALA A N 1
ATOM 2257 C CA . ALA A 1 293 ? -15.398 25.953 21.719 1 98.81 293 ALA A CA 1
ATOM 2258 C C . ALA A 1 293 ? -15.961 27.359 21.609 1 98.81 293 ALA A C 1
ATOM 2260 O O . ALA A 1 293 ? -17.047 27.656 22.125 1 98.81 293 ALA A O 1
ATOM 2261 N N . VAL A 1 294 ? -15.281 28.234 20.922 1 98.75 294 VAL A N 1
ATOM 2262 C CA . VAL A 1 294 ? -15.695 29.625 20.734 1 98.75 294 VAL A CA 1
ATOM 2263 C C . VAL A 1 294 ? -17.031 29.672 20 1 98.75 294 VAL A C 1
ATOM 2265 O O . VAL A 1 294 ? -17.922 30.453 20.359 1 98.75 294 VAL A O 1
ATOM 2268 N N . GLN A 1 295 ? -17.141 28.859 18.953 1 98.69 295 GLN A N 1
ATOM 2269 C CA . GLN A 1 295 ? -18.359 28.812 18.156 1 98.69 295 GLN A CA 1
ATOM 2270 C C . GLN A 1 295 ? -19.531 28.281 18.969 1 98.69 295 GLN A C 1
ATOM 2272 O O . GLN A 1 295 ? -20.609 28.875 18.984 1 98.69 295 GLN A O 1
ATOM 2277 N N . ASP A 1 296 ? -19.312 27.203 19.656 1 98.69 296 ASP A N 1
ATOM 2278 C CA . ASP A 1 296 ? -20.391 26.531 20.375 1 98.69 296 ASP A CA 1
ATOM 2279 C C . ASP A 1 296 ? -20.953 27.438 21.469 1 98.69 296 ASP A C 1
ATOM 2281 O O . ASP A 1 296 ? -22.156 27.375 21.766 1 98.69 296 ASP A O 1
ATOM 2285 N N . TRP A 1 297 ? -20.141 28.25 22.062 1 98.38 297 TRP A N 1
ATOM 2286 C CA . TRP A 1 297 ? -20.594 29.125 23.141 1 98.38 297 TRP A CA 1
ATOM 2287 C C . TRP A 1 297 ? -21.031 30.484 22.594 1 98.38 297 TRP A C 1
ATOM 2289 O O . TRP A 1 297 ? -21.281 31.406 23.359 1 98.38 297 TRP A O 1
ATOM 2299 N N . ASP A 1 298 ? -21.062 30.625 21.297 1 98.06 298 ASP A N 1
ATOM 2300 C CA . ASP A 1 298 ? -21.469 31.875 20.656 1 98.06 298 ASP A CA 1
ATOM 2301 C C . ASP A 1 298 ? -20.625 33.062 21.156 1 98.06 298 ASP A C 1
ATOM 2303 O O . ASP A 1 298 ? -21.141 34.156 21.344 1 98.06 298 ASP A O 1
ATOM 2307 N N . ARG A 1 299 ? -19.344 32.781 21.5 1 98.12 299 ARG A N 1
ATOM 2308 C CA . ARG A 1 299 ? -18.406 33.75 22.016 1 98.12 299 ARG A CA 1
ATOM 2309 C C . ARG A 1 299 ? -17.812 34.594 20.891 1 98.12 299 ARG A C 1
ATOM 2311 O O . ARG A 1 299 ? -17.406 35.75 21.094 1 98.12 299 ARG A O 1
ATOM 2318 N N . GLY A 1 300 ? -17.672 34.031 19.797 1 98.5 300 GLY A N 1
ATOM 2319 C CA . GLY A 1 300 ? -17.078 34.688 18.625 1 98.5 300 GLY A CA 1
ATOM 2320 C C . GLY A 1 300 ? -17.516 34.031 17.328 1 98.5 300 GLY A C 1
ATOM 2321 O O . GLY A 1 300 ? -18.281 33.062 17.312 1 98.5 300 GLY A O 1
ATOM 2322 N N . ILE A 1 301 ? -17.031 34.688 16.234 1 98.62 301 ILE A N 1
ATOM 2323 C CA . ILE A 1 301 ? -17.406 34.219 14.898 1 98.62 301 ILE A CA 1
ATOM 2324 C C . ILE A 1 301 ? -16.25 33.438 14.281 1 98.62 301 ILE A C 1
ATOM 2326 O O . ILE A 1 301 ? -15.094 33.812 14.406 1 98.62 301 ILE A O 1
ATOM 2330 N N . ILE A 1 302 ? -16.562 32.281 13.672 1 98.81 302 ILE A N 1
ATOM 2331 C CA . ILE A 1 302 ? -15.609 31.531 12.867 1 98.81 302 ILE A CA 1
ATOM 2332 C C . ILE A 1 302 ? -15.758 31.906 11.398 1 98.81 302 ILE A C 1
ATOM 2334 O O . ILE A 1 302 ? -16.859 31.875 10.852 1 98.81 302 ILE A O 1
ATOM 2338 N N . LEU A 1 303 ? -14.664 32.312 10.852 1 98.62 303 LEU A N 1
ATOM 2339 C CA . LEU A 1 303 ? -14.688 32.812 9.484 1 98.62 303 LEU A CA 1
ATOM 2340 C C . LEU A 1 303 ? -13.641 32.125 8.617 1 98.62 303 LEU A C 1
ATOM 2342 O O . LEU A 1 303 ? -12.523 31.875 9.07 1 98.62 303 LEU A O 1
ATOM 2346 N N . GLY A 1 304 ? -13.977 31.766 7.41 1 97.81 304 GLY A N 1
ATOM 2347 C CA . GLY A 1 304 ? -13.07 31.125 6.473 1 97.81 304 GLY A CA 1
ATOM 2348 C C . GLY A 1 304 ? -13.688 29.938 5.77 1 97.81 304 GLY A C 1
ATOM 2349 O O . GLY A 1 304 ? -14.75 30.047 5.16 1 97.81 304 GLY A O 1
ATOM 2350 N N . ARG A 1 305 ? -12.984 28.812 5.812 1 95.69 305 ARG A N 1
ATOM 2351 C CA . ARG A 1 305 ? -13.461 27.594 5.184 1 95.69 305 ARG A CA 1
ATOM 2352 C C . ARG A 1 305 ? -13.461 26.422 6.172 1 95.69 305 ARG A C 1
ATOM 2354 O O . ARG A 1 305 ? -12.852 26.516 7.238 1 95.69 305 ARG A O 1
ATOM 2361 N N . ARG A 1 306 ? -14.148 25.359 5.77 1 95.81 306 ARG A N 1
ATOM 2362 C CA . ARG A 1 306 ? -14.289 24.203 6.645 1 95.81 306 ARG A CA 1
ATOM 2363 C C . ARG A 1 306 ? -12.922 23.609 7.008 1 95.81 306 ARG A C 1
ATOM 2365 O O . ARG A 1 306 ? -12.078 23.422 6.133 1 95.81 306 ARG A O 1
ATOM 2372 N N . THR A 1 307 ? -12.742 23.312 8.242 1 96.38 307 THR A N 1
ATOM 2373 C CA . THR A 1 307 ? -11.445 22.875 8.742 1 96.38 307 THR A CA 1
ATOM 2374 C C . THR A 1 307 ? -11.188 21.406 8.383 1 96.38 307 THR A C 1
ATOM 2376 O O . THR A 1 307 ? -11.984 20.797 7.664 1 96.38 307 THR A O 1
ATOM 2379 N N . PHE A 1 308 ? -10.117 20.891 8.812 1 94 308 PHE A N 1
ATOM 2380 C CA . PHE A 1 308 ? -9.586 19.594 8.406 1 94 308 PHE A CA 1
ATOM 2381 C C . PHE A 1 308 ? -10.5 18.469 8.859 1 94 308 PHE A C 1
ATOM 2383 O O . PHE A 1 308 ? -10.82 17.578 8.078 1 94 308 PHE A O 1
ATOM 2390 N N . GLY A 1 309 ? -10.82 18.453 10.133 1 96.56 309 GLY A N 1
ATOM 2391 C CA . GLY A 1 309 ? -11.688 17.422 10.672 1 96.56 309 GLY A CA 1
ATOM 2392 C C . GLY A 1 309 ? -10.93 16.328 11.398 1 96.56 309 GLY A C 1
ATOM 2393 O O . GLY A 1 309 ? -11.148 15.141 11.156 1 96.56 309 GLY A O 1
ATOM 2394 N N . LYS A 1 310 ? -10.047 16.719 12.266 1 95.5 310 LYS A N 1
ATOM 2395 C CA . LYS A 1 310 ? -9.344 15.758 13.117 1 95.5 310 LYS A CA 1
ATOM 2396 C C . LYS A 1 310 ? -9.922 15.742 14.523 1 95.5 310 LYS A C 1
ATOM 2398 O O . LYS A 1 310 ? -9.688 16.656 15.312 1 95.5 310 LYS A O 1
ATOM 2403 N N . GLY A 1 311 ? -10.641 14.68 14.883 1 96.81 311 GLY A N 1
ATOM 2404 C CA . GLY A 1 311 ? -11.289 14.562 16.188 1 96.81 311 GLY A CA 1
ATOM 2405 C C . GLY A 1 311 ? -10.68 13.484 17.062 1 96.81 311 GLY A C 1
ATOM 2406 O O . GLY A 1 311 ? -11.297 13.055 18.047 1 96.81 311 GLY A O 1
ATOM 2407 N N . LEU A 1 312 ? -9.461 13.031 16.641 1 95.81 312 LEU A N 1
ATOM 2408 C CA . LEU A 1 312 ? -8.781 11.961 17.359 1 95.81 312 LEU A CA 1
ATOM 2409 C C . LEU A 1 312 ? -7.613 12.508 18.172 1 95.81 312 LEU A C 1
ATOM 2411 O O . LEU A 1 312 ? -6.922 13.422 17.734 1 95.81 312 LEU A O 1
ATOM 2415 N N . VAL A 1 313 ? -7.418 11.914 19.344 1 95.38 313 VAL A N 1
ATOM 2416 C CA . VAL A 1 313 ? -6.355 12.336 20.266 1 95.38 313 VAL A CA 1
ATOM 2417 C C . VAL A 1 313 ? -5.27 11.266 20.312 1 95.38 313 VAL A C 1
ATOM 2419 O O . VAL A 1 313 ? -5.555 10.094 20.578 1 95.38 313 VAL A O 1
ATOM 2422 N N . GLN A 1 314 ? -4.102 11.68 20.031 1 94.69 314 GLN A N 1
ATOM 2423 C CA . GLN A 1 314 ? -2.975 10.758 20.094 1 94.69 314 GLN A CA 1
ATOM 2424 C C . GLN A 1 314 ? -2.16 10.969 21.375 1 94.69 314 GLN A C 1
ATOM 2426 O O . GLN A 1 314 ? -2 12.102 21.828 1 94.69 314 GLN A O 1
ATOM 2431 N N . LYS A 1 315 ? -1.647 9.914 21.906 1 93.12 315 LYS A N 1
ATOM 2432 C CA . LYS A 1 315 ? -0.716 9.922 23.031 1 93.12 315 LYS A CA 1
ATOM 2433 C C . LYS A 1 315 ? 0.65 9.383 22.625 1 93.12 315 LYS A C 1
ATOM 2435 O O . LYS A 1 315 ? 0.741 8.32 22 1 93.12 315 LYS A O 1
ATOM 2440 N N . PRO A 1 316 ? 1.667 10.164 22.906 1 93.44 316 PRO A N 1
ATOM 2441 C CA . PRO A 1 316 ? 3.008 9.648 22.609 1 93.44 316 PRO A CA 1
ATOM 2442 C C . PRO A 1 316 ? 3.43 8.531 23.562 1 93.44 316 PRO A C 1
ATOM 2444 O O . PRO A 1 316 ? 3.195 8.617 24.766 1 93.44 316 PRO A O 1
ATOM 2447 N N . ILE A 1 317 ? 3.934 7.492 23.047 1 94.56 317 ILE A N 1
ATOM 2448 C CA . ILE A 1 317 ? 4.52 6.379 23.781 1 94.56 317 ILE A CA 1
ATOM 2449 C C . ILE A 1 317 ? 5.992 6.227 23.406 1 94.56 317 ILE A C 1
ATOM 2451 O O . ILE A 1 317 ? 6.316 5.578 22.406 1 94.56 317 ILE A O 1
ATOM 2455 N N . PRO A 1 318 ? 6.836 6.832 24.219 1 93.75 318 PRO A N 1
ATOM 2456 C CA . PRO A 1 318 ? 8.266 6.723 23.906 1 93.75 318 PRO A CA 1
ATOM 2457 C C . PRO A 1 318 ? 8.789 5.297 24.062 1 93.75 318 PRO A C 1
ATOM 2459 O O . PRO A 1 318 ? 8.391 4.578 24.984 1 93.75 318 PRO A O 1
ATOM 2462 N N . MET A 1 319 ? 9.656 4.891 23.188 1 92.94 319 MET A N 1
ATOM 2463 C CA . MET A 1 319 ? 10.32 3.59 23.234 1 92.94 319 MET A CA 1
ATOM 2464 C C . MET A 1 319 ? 11.742 3.729 23.766 1 92.94 319 MET A C 1
ATOM 2466 O O . MET A 1 319 ? 12.328 4.812 23.703 1 92.94 319 MET A O 1
ATOM 2470 N N . PRO A 1 320 ? 12.305 2.676 24.25 1 88.81 320 PRO A N 1
ATOM 2471 C CA . PRO A 1 320 ? 13.625 2.748 24.875 1 88.81 320 PRO A CA 1
ATOM 2472 C C . PRO A 1 320 ? 14.711 3.197 23.906 1 88.81 320 PRO A C 1
ATOM 2474 O O . PRO A 1 320 ? 15.703 3.803 24.312 1 88.81 320 PRO A O 1
ATOM 2477 N N . ASP A 1 321 ? 14.578 2.973 22.656 1 90.94 321 ASP A N 1
ATOM 2478 C CA . ASP A 1 321 ? 15.625 3.295 21.688 1 90.94 321 ASP A CA 1
ATOM 2479 C C . ASP A 1 321 ? 15.477 4.727 21.188 1 90.94 321 ASP A C 1
ATOM 2481 O O . ASP A 1 321 ? 16.219 5.152 20.281 1 90.94 321 ASP A O 1
ATOM 2485 N N . GLY A 1 322 ? 14.508 5.492 21.625 1 91.31 322 GLY A N 1
ATOM 2486 C CA . GLY A 1 322 ? 14.312 6.875 21.203 1 91.31 322 GLY A CA 1
ATOM 2487 C C . GLY A 1 322 ? 13.211 7.035 20.172 1 91.31 322 GLY A C 1
ATOM 2488 O O . GLY A 1 322 ? 12.812 8.156 19.859 1 91.31 322 GLY A O 1
ATOM 2489 N N . SER A 1 323 ? 12.727 5.883 19.641 1 94.69 323 SER A N 1
ATOM 2490 C CA . SER A 1 323 ? 11.57 5.941 18.75 1 94.69 323 SER A CA 1
ATOM 2491 C C . SER A 1 323 ? 10.289 6.188 19.531 1 94.69 323 SER A C 1
ATOM 2493 O O . SER A 1 323 ? 10.312 6.281 20.766 1 94.69 323 SER A O 1
ATOM 2495 N N . MET A 1 324 ? 9.258 6.465 18.812 1 95.19 324 MET A N 1
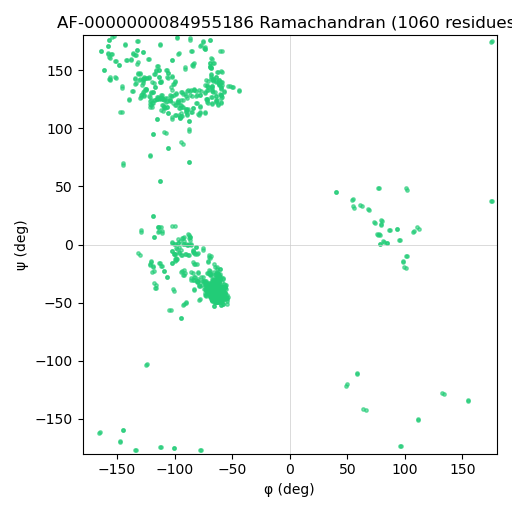ATOM 2496 C CA . MET A 1 324 ? 8.016 6.828 19.484 1 95.19 324 MET A CA 1
ATOM 2497 C C . MET A 1 324 ? 6.801 6.32 18.719 1 95.19 324 MET A C 1
ATOM 2499 O O . MET A 1 324 ? 6.785 6.363 17.484 1 95.19 324 MET A O 1
ATOM 2503 N N . ILE A 1 325 ? 5.84 5.73 19.453 1 96 325 ILE A N 1
ATOM 2504 C CA . ILE A 1 325 ? 4.512 5.457 18.922 1 96 325 ILE A CA 1
ATOM 2505 C C . ILE A 1 325 ? 3.551 6.574 19.328 1 96 325 ILE A C 1
ATOM 2507 O O . ILE A 1 325 ? 3.523 6.984 20.484 1 96 325 ILE A O 1
ATOM 2511 N N . ARG A 1 326 ? 2.963 7.184 18.406 1 95.38 326 ARG A N 1
ATOM 2512 C CA . ARG A 1 326 ? 1.804 8.023 18.688 1 95.38 326 ARG A CA 1
ATOM 2513 C C . ARG A 1 326 ? 0.504 7.262 18.469 1 95.38 326 ARG A C 1
ATOM 2515 O O . ARG A 1 326 ? 0.145 6.961 17.328 1 95.38 326 ARG A O 1
ATOM 2522 N N . LEU A 1 327 ? -0.18 6.953 19.578 1 96 327 LEU A N 1
ATOM 2523 C CA . LEU A 1 327 ? -1.328 6.055 19.516 1 96 327 LEU A CA 1
ATOM 2524 C C . LEU A 1 327 ? -2.623 6.812 19.797 1 96 327 LEU A C 1
ATOM 2526 O O . LEU A 1 327 ? -2.711 7.57 20.766 1 96 327 LEU A O 1
ATOM 2530 N N . THR A 1 328 ? -3.557 6.66 18.859 1 96.19 328 THR A N 1
ATOM 2531 C CA . THR A 1 328 ? -4.875 7.227 19.125 1 96.19 328 THR A CA 1
ATOM 2532 C C . THR A 1 328 ? -5.516 6.578 20.344 1 96.19 328 THR A C 1
ATOM 2534 O O . THR A 1 328 ? -5.742 5.363 20.359 1 96.19 328 THR A O 1
ATOM 2537 N N . VAL A 1 329 ? -5.848 7.395 21.406 1 95.5 329 VAL A N 1
ATOM 2538 C CA . VAL A 1 329 ? -6.309 6.809 22.656 1 95.5 329 VAL A CA 1
ATOM 2539 C C . VAL A 1 329 ? -7.707 7.328 22.984 1 95.5 329 VAL A C 1
ATOM 2541 O O . VAL A 1 329 ? -8.398 6.773 23.844 1 95.5 329 VAL A O 1
ATOM 2544 N N . ALA A 1 330 ? -8.094 8.422 22.25 1 96.5 330 ALA A N 1
ATOM 2545 C CA . ALA A 1 330 ? -9.383 9.023 22.578 1 96.5 330 ALA A CA 1
ATOM 2546 C C . ALA A 1 330 ? -9.93 9.828 21.391 1 96.5 330 ALA A C 1
ATOM 2548 O O . ALA A 1 330 ? -9.211 10.086 20.422 1 96.5 330 ALA A O 1
ATOM 2549 N N . ARG A 1 331 ? -11.195 10.125 21.469 1 97.25 331 ARG A N 1
ATOM 2550 C CA . ARG A 1 331 ? -11.883 11.102 20.625 1 97.25 331 ARG A CA 1
ATOM 2551 C C . ARG A 1 331 ? -12.188 12.383 21.406 1 97.25 331 ARG A C 1
ATOM 2553 O O . ARG A 1 331 ? -12.336 12.344 22.625 1 97.25 331 ARG A O 1
ATOM 2560 N N . TYR A 1 332 ? -12.18 13.445 20.766 1 96.81 332 TYR A N 1
ATOM 2561 C CA . TYR A 1 332 ? -12.609 14.648 21.484 1 96.81 332 TYR A CA 1
ATOM 2562 C C . TYR A 1 332 ? -13.883 15.211 20.875 1 96.81 332 TYR A C 1
ATOM 2564 O O . TYR A 1 332 ? -14.156 15.016 19.688 1 96.81 332 TYR A O 1
ATOM 2572 N N . TYR A 1 333 ? -14.602 15.883 21.688 1 98.19 333 TYR A N 1
ATOM 2573 C CA . TYR A 1 333 ? -15.898 16.484 21.359 1 98.19 333 TYR A CA 1
ATOM 2574 C C . TYR A 1 333 ? -15.945 17.938 21.781 1 98.19 333 TYR A C 1
ATOM 2576 O O . TYR A 1 333 ? -15.422 18.312 22.844 1 98.19 333 TYR A O 1
ATOM 2584 N N . THR A 1 334 ? -16.594 18.75 20.953 1 98.31 334 THR A N 1
ATOM 2585 C CA . THR A 1 334 ? -16.766 20.141 21.312 1 98.31 334 THR A CA 1
ATOM 2586 C C . THR A 1 334 ? -17.844 20.297 22.375 1 98.31 334 THR A C 1
ATOM 2588 O O . THR A 1 334 ? -18.516 19.328 22.734 1 98.31 334 THR A O 1
ATOM 2591 N N . PRO A 1 335 ? -18.047 21.531 22.891 1 98.62 335 PRO A N 1
ATOM 2592 C CA . PRO A 1 335 ? -19 21.734 24 1 98.62 335 PRO A CA 1
ATOM 2593 C C . PRO A 1 335 ? -20.422 21.359 23.625 1 98.62 335 PRO A C 1
ATOM 2595 O O . PRO A 1 335 ? -21.203 20.938 24.484 1 98.62 335 PRO A O 1
ATOM 2598 N N . SER A 1 336 ? -20.797 21.422 22.453 1 97.81 336 SER A N 1
ATOM 2599 C CA . SER A 1 336 ? -22.156 21.109 22.016 1 97.81 336 SER A CA 1
ATOM 2600 C C . SER A 1 336 ? -22.359 19.609 21.875 1 97.81 336 SER A C 1
ATOM 2602 O O . SER A 1 336 ? -23.469 19.141 21.594 1 97.81 336 SER A O 1
ATOM 2604 N N . GLY A 1 337 ? -21.219 18.812 22 1 97.19 337 GLY A N 1
ATOM 2605 C CA . GLY A 1 337 ? -21.281 17.359 21.906 1 97.19 337 GLY A CA 1
ATOM 2606 C C . GLY A 1 337 ? -20.969 16.844 20.516 1 97.19 337 GLY A C 1
ATOM 2607 O O . GLY A 1 337 ? -21.094 15.648 20.25 1 97.19 337 GLY A O 1
ATOM 2608 N N . ARG A 1 338 ? -20.625 17.734 19.656 1 95.69 338 ARG A N 1
ATOM 2609 C CA . ARG A 1 338 ? -20.422 17.281 18.297 1 95.69 338 ARG A CA 1
ATOM 2610 C C . ARG A 1 338 ? -19.016 16.703 18.125 1 95.69 338 ARG A C 1
ATOM 2612 O O . ARG A 1 338 ? -18.047 17.219 18.688 1 95.69 338 ARG A O 1
ATOM 2619 N N . TYR A 1 339 ? -18.953 15.562 17.484 1 96.38 339 TYR A N 1
ATOM 2620 C CA . TYR A 1 339 ? -17.75 14.883 17.031 1 96.38 339 TYR A CA 1
ATOM 2621 C C . TYR A 1 339 ? -17.375 15.312 15.625 1 96.38 339 TYR A C 1
ATOM 2623 O O . TYR A 1 339 ? -18.109 15.047 14.672 1 96.38 339 TYR A O 1
ATOM 2631 N N . ILE A 1 340 ? -16.172 15.961 15.461 1 96.69 340 ILE A N 1
ATOM 2632 C CA . ILE A 1 340 ? -15.922 16.672 14.211 1 96.69 340 ILE A CA 1
ATOM 2633 C C . ILE A 1 340 ? -15.008 15.836 13.32 1 96.69 340 ILE A C 1
ATOM 2635 O O . ILE A 1 340 ? -14.625 16.266 12.234 1 96.69 340 ILE A O 1
ATOM 2639 N N . GLN A 1 341 ? -14.594 14.648 13.734 1 96.12 341 GLN A N 1
ATOM 2640 C CA . GLN A 1 341 ? -13.711 13.797 12.953 1 96.12 341 GLN A CA 1
ATOM 2641 C C . GLN A 1 341 ? -14.328 13.453 11.602 1 96.12 341 GLN A C 1
ATOM 2643 O O . GLN A 1 341 ? -15.469 12.992 11.539 1 96.12 341 GLN A O 1
ATOM 2648 N N . LYS A 1 342 ? -13.531 13.734 10.562 1 93.81 342 LYS A N 1
ATOM 2649 C CA . LYS A 1 342 ? -14.008 13.281 9.258 1 93.81 342 LYS A CA 1
ATOM 2650 C C . LYS A 1 342 ? -13.961 11.758 9.164 1 93.81 342 LYS A C 1
ATOM 2652 O O . LYS A 1 342 ? -13.133 11.109 9.805 1 93.81 342 LYS A O 1
ATOM 2657 N N . PRO A 1 343 ? -14.773 11.188 8.367 1 91.75 343 PRO A N 1
ATOM 2658 C CA . PRO A 1 343 ? -14.875 9.727 8.297 1 91.75 343 PRO A CA 1
ATOM 2659 C C . PRO A 1 343 ? -13.594 9.062 7.801 1 91.75 343 PRO A C 1
ATOM 2661 O O . PRO A 1 343 ? -12.883 9.633 6.973 1 91.75 343 PRO A O 1
ATOM 2664 N N . TYR A 1 344 ? -13.328 7.867 8.391 1 90.56 344 TYR A N 1
ATOM 2665 C CA . TYR A 1 344 ? -12.211 7.055 7.934 1 90.56 344 TYR A CA 1
ATOM 2666 C C . TYR A 1 344 ? -12.516 5.57 8.102 1 90.56 344 TYR A C 1
ATOM 2668 O O . TYR A 1 344 ? -13.406 5.191 8.867 1 90.56 344 TYR A O 1
ATOM 2676 N N . LYS A 1 345 ? -11.836 4.746 7.25 1 89 345 LYS A N 1
ATOM 2677 C CA . LYS A 1 345 ? -11.852 3.293 7.383 1 89 345 LYS A CA 1
ATOM 2678 C C . LYS A 1 345 ? -10.469 2.758 7.75 1 89 345 LYS A C 1
ATOM 2680 O O . LYS A 1 345 ? -9.453 3.258 7.262 1 89 345 LYS A O 1
ATOM 2685 N N . ASN A 1 346 ? -10.523 1.746 8.562 1 84 346 ASN A N 1
ATOM 2686 C CA . ASN A 1 346 ? -9.258 1.167 9.008 1 84 346 ASN A CA 1
ATOM 2687 C C . ASN A 1 346 ? -8.43 0.661 7.832 1 84 346 ASN A C 1
ATOM 2689 O O . ASN A 1 346 ? -8.945 -0.041 6.961 1 84 346 ASN A O 1
ATOM 2693 N N . GLY A 1 347 ? -7.203 1.109 7.848 1 81.44 347 GLY A N 1
ATOM 2694 C CA . GLY A 1 347 ? -6.285 0.622 6.832 1 81.44 347 GLY A CA 1
ATOM 2695 C C . GLY A 1 347 ? -6.383 1.383 5.523 1 81.44 347 GLY A C 1
ATOM 2696 O O . GLY A 1 347 ? -5.703 1.046 4.551 1 81.44 347 GLY A O 1
ATOM 2697 N N . GLN A 1 348 ? -7.207 2.357 5.438 1 81.81 348 GLN A N 1
ATOM 2698 C CA . GLN A 1 348 ? -7.391 3.111 4.203 1 81.81 348 GLN A CA 1
ATOM 2699 C C . GLN A 1 348 ? -6.895 4.547 4.352 1 81.81 348 GLN A C 1
ATOM 2701 O O . GLN A 1 348 ? -7.617 5.496 4.043 1 81.81 348 GLN A O 1
ATOM 2706 N N . ALA A 1 349 ? -5.648 4.609 4.77 1 76.75 349 ALA A N 1
ATOM 2707 C CA . ALA A 1 349 ? -5.035 5.914 5.012 1 76.75 349 ALA A CA 1
ATOM 2708 C C . ALA A 1 349 ? -4.949 6.73 3.727 1 76.75 349 ALA A C 1
ATOM 2710 O O . ALA A 1 349 ? -5.109 7.953 3.748 1 76.75 349 ALA A O 1
ATOM 2711 N N . LYS A 1 350 ? -4.82 6.055 2.645 1 74.81 350 LYS A N 1
ATOM 2712 C CA . LYS A 1 350 ? -4.723 6.754 1.366 1 74.81 350 LYS A CA 1
ATOM 2713 C C . LYS A 1 350 ? -6.027 7.469 1.028 1 74.81 350 LYS A C 1
ATOM 2715 O O . LYS A 1 350 ? -6.02 8.633 0.623 1 74.81 350 LYS A O 1
ATOM 2720 N N . GLU A 1 351 ? -7.062 6.773 1.258 1 80.69 351 GLU A N 1
ATOM 2721 C CA . GLU A 1 351 ? -8.367 7.375 1.011 1 80.69 351 GLU A CA 1
ATOM 2722 C C . GLU A 1 351 ? -8.633 8.531 1.969 1 80.69 351 GLU A C 1
ATOM 2724 O O . GLU A 1 351 ? -9.195 9.555 1.572 1 80.69 351 GLU A O 1
ATOM 2729 N N . TYR A 1 352 ? -8.227 8.422 3.115 1 88.19 352 TYR A N 1
ATOM 2730 C CA . TYR A 1 352 ? -8.375 9.453 4.133 1 88.19 352 TYR A CA 1
ATOM 2731 C C . TYR A 1 352 ? -7.652 10.734 3.727 1 88.19 352 TYR A C 1
ATOM 2733 O O . TYR A 1 352 ? -8.172 11.836 3.916 1 88.19 352 TYR A O 1
ATOM 2741 N N . ASN A 1 353 ? -6.504 10.523 3.064 1 79.38 353 ASN A N 1
ATOM 2742 C CA . ASN A 1 353 ? -5.656 11.656 2.713 1 79.38 353 ASN A CA 1
ATOM 2743 C C . ASN A 1 353 ? -6.113 12.312 1.414 1 79.38 353 ASN A C 1
ATOM 2745 O O . ASN A 1 353 ? -5.691 13.43 1.097 1 79.38 353 ASN A O 1
ATOM 2749 N N . ARG A 1 354 ? -7.082 11.703 0.75 1 81.19 354 ARG A N 1
ATOM 2750 C CA . ARG A 1 354 ? -7.586 12.25 -0.502 1 81.19 354 ARG A CA 1
ATOM 2751 C C . ARG A 1 354 ? -8.781 13.172 -0.253 1 81.19 354 ARG A C 1
ATOM 2753 O O . ARG A 1 354 ? -9.273 13.82 -1.177 1 81.19 354 ARG A O 1
ATOM 2760 N N . ASP A 1 355 ? -9.094 13.297 0.918 1 84.31 355 ASP A N 1
ATOM 2761 C CA . ASP A 1 355 ? -10.289 14.07 1.265 1 84.31 355 ASP A CA 1
ATOM 2762 C C . ASP A 1 355 ? -10.188 15.5 0.746 1 84.31 355 ASP A C 1
ATOM 2764 O O . ASP A 1 355 ? -11.141 16.031 0.169 1 84.31 355 ASP A O 1
ATOM 2768 N N . LEU A 1 356 ? -9.047 16.109 0.96 1 80.94 356 LEU A N 1
ATOM 2769 C CA . LEU A 1 356 ? -8.883 17.5 0.567 1 80.94 356 LEU A CA 1
ATOM 2770 C C . LEU A 1 356 ? -9.031 17.656 -0.942 1 80.94 356 LEU A C 1
ATOM 2772 O O . LEU A 1 356 ? -9.711 18.578 -1.41 1 80.94 356 LEU A O 1
ATOM 2776 N N . ILE A 1 357 ? -8.477 16.75 -1.643 1 77.06 357 ILE A N 1
ATOM 2777 C CA . ILE A 1 357 ? -8.57 16.812 -3.098 1 77.06 357 ILE A CA 1
ATOM 2778 C C . ILE A 1 357 ? -10 16.531 -3.535 1 77.06 357 ILE A C 1
ATOM 2780 O O . ILE A 1 357 ? -10.492 17.141 -4.496 1 77.06 357 ILE A O 1
ATOM 2784 N N . GLU A 1 358 ? -10.648 15.688 -2.826 1 83.44 358 GLU A N 1
ATOM 2785 C CA . GLU A 1 358 ? -12.039 15.383 -3.148 1 83.44 358 GLU A CA 1
ATOM 2786 C C . GLU A 1 358 ? -12.953 16.562 -2.852 1 83.44 358 GLU A C 1
ATOM 2788 O O . GLU A 1 358 ? -13.883 16.844 -3.607 1 83.44 358 GLU A O 1
ATOM 2793 N N . ARG A 1 359 ? -12.688 17.328 -1.757 1 88.31 359 ARG A N 1
ATOM 2794 C CA . ARG A 1 359 ? -13.414 18.547 -1.442 1 88.31 359 ARG A CA 1
ATOM 2795 C C . ARG A 1 359 ? -13.266 19.594 -2.553 1 88.31 359 ARG A C 1
ATOM 2797 O O . ARG A 1 359 ? -14.234 20.234 -2.943 1 88.31 359 ARG A O 1
ATOM 2804 N N . TYR A 1 360 ? -12.055 19.672 -2.986 1 81.31 360 TYR A N 1
ATOM 2805 C CA . TYR A 1 360 ? -11.766 20.609 -4.07 1 81.31 360 TYR A CA 1
ATOM 2806 C C . TYR A 1 360 ? -12.516 20.219 -5.34 1 81.31 360 TYR A C 1
ATOM 2808 O O . TYR A 1 360 ? -13.156 21.062 -5.973 1 81.31 360 TYR A O 1
ATOM 2816 N N . ASN A 1 361 ? -12.508 18.922 -5.672 1 80.69 361 ASN A N 1
ATOM 2817 C CA . ASN A 1 361 ? -13.125 18.406 -6.895 1 80.69 361 ASN A CA 1
ATOM 2818 C C . ASN A 1 361 ? -14.641 18.578 -6.859 1 80.69 361 ASN A C 1
ATOM 2820 O O . ASN A 1 361 ? -15.266 18.812 -7.895 1 80.69 361 ASN A O 1
ATOM 2824 N N . ARG A 1 362 ? -15.156 18.531 -5.691 1 89.62 362 ARG A N 1
ATOM 2825 C CA . ARG A 1 362 ? -16.609 18.641 -5.551 1 89.62 362 ARG A CA 1
ATOM 2826 C C . ARG A 1 362 ? -17.031 20.109 -5.445 1 89.62 362 ARG A C 1
ATOM 2828 O O . ARG A 1 362 ? -18.219 20.406 -5.355 1 89.62 362 ARG A O 1
ATOM 2835 N N . GLY A 1 363 ? -16.047 21.031 -5.297 1 88.06 363 GLY A N 1
ATOM 2836 C CA . GLY A 1 363 ? -16.328 22.453 -5.301 1 88.06 363 GLY A CA 1
ATOM 2837 C C . GLY A 1 363 ? -16.547 23.016 -3.91 1 88.06 363 GLY A C 1
ATOM 2838 O O . GLY A 1 363 ? -16.969 24.172 -3.762 1 88.06 363 GLY A O 1
ATOM 2839 N N . GLU A 1 364 ? -16.234 22.328 -2.949 1 88.62 364 GLU A N 1
ATOM 2840 C CA . GLU A 1 364 ? -16.531 22.734 -1.577 1 88.62 364 GLU A CA 1
ATOM 2841 C C . GLU A 1 364 ? -15.68 23.938 -1.169 1 88.62 364 GLU A C 1
ATOM 2843 O O . GLU A 1 364 ? -16.094 24.734 -0.312 1 88.62 364 GLU A O 1
ATOM 2848 N N . LEU A 1 365 ? -14.586 24.109 -1.759 1 87.81 365 LEU A N 1
ATOM 2849 C CA . LEU A 1 365 ? -13.727 25.219 -1.376 1 87.81 365 LEU A CA 1
ATOM 2850 C C . LEU A 1 365 ? -14.195 26.516 -2.021 1 87.81 365 LEU A C 1
ATOM 2852 O O . LEU A 1 365 ? -13.805 27.609 -1.591 1 87.81 365 LEU A O 1
ATOM 2856 N N . MET A 1 366 ? -15.047 26.391 -3.064 1 86.5 366 MET A N 1
ATOM 2857 C CA . MET A 1 366 ? -15.43 27.562 -3.859 1 86.5 366 MET A CA 1
ATOM 2858 C C . MET A 1 366 ? -16.859 27.984 -3.555 1 86.5 366 MET A C 1
ATOM 2860 O O . MET A 1 366 ? -17.219 29.156 -3.74 1 86.5 366 MET A O 1
ATOM 2864 N N . ASN A 1 367 ? -17.609 26.984 -3.158 1 87.56 367 ASN A N 1
ATOM 2865 C CA . ASN A 1 367 ? -19.031 27.25 -2.953 1 87.56 367 ASN A CA 1
ATOM 2866 C C . ASN A 1 367 ? -19.562 26.531 -1.709 1 87.56 367 ASN A C 1
ATOM 2868 O O . ASN A 1 367 ? -19.484 25.312 -1.612 1 87.56 367 ASN A O 1
ATOM 2872 N N . VAL A 1 368 ? -20.125 27.344 -0.887 1 87.25 368 VAL A N 1
ATOM 2873 C CA . VAL A 1 368 ? -20.641 26.828 0.381 1 87.25 368 VAL A CA 1
ATOM 2874 C C . VAL A 1 368 ? -21.781 25.844 0.121 1 87.25 368 VAL A C 1
ATOM 2876 O O . VAL A 1 368 ? -22 24.922 0.906 1 87.25 368 VAL A O 1
ATOM 2879 N N . ASP A 1 369 ? -22.469 25.984 -0.938 1 84.44 369 ASP A N 1
ATOM 2880 C CA . ASP A 1 369 ? -23.625 25.156 -1.262 1 84.44 369 ASP A CA 1
ATOM 2881 C C . ASP A 1 369 ? -23.188 23.734 -1.619 1 84.44 369 ASP A C 1
ATOM 2883 O O . ASP A 1 369 ? -24.016 22.828 -1.668 1 84.44 369 ASP A O 1
ATOM 2887 N N . SER A 1 370 ? -21.953 23.594 -1.851 1 82.75 370 SER A N 1
ATOM 2888 C CA . SER A 1 370 ? -21.438 22.281 -2.197 1 82.75 370 SER A CA 1
ATOM 2889 C C . SER A 1 370 ? -21.156 21.453 -0.948 1 82.75 370 SER A C 1
ATOM 2891 O O . SER A 1 370 ? -20.797 20.281 -1.045 1 82.75 370 SER A O 1
ATOM 2893 N N . ILE A 1 371 ? -21.312 22.047 0.172 1 84.75 371 ILE A N 1
ATOM 2894 C CA . ILE A 1 371 ? -21.047 21.359 1.434 1 84.75 371 ILE A CA 1
ATOM 2895 C C . ILE A 1 371 ? -22.375 20.875 2.033 1 84.75 371 ILE A C 1
ATOM 2897 O O . ILE A 1 371 ? -23.266 21.688 2.303 1 84.75 371 ILE A O 1
ATOM 2901 N N . HIS A 1 372 ? -22.453 19.578 2.203 1 84.94 372 HIS A N 1
ATOM 2902 C CA . HIS A 1 372 ? -23.672 18.984 2.73 1 84.94 372 HIS A CA 1
ATOM 2903 C C . HIS A 1 372 ? -23.391 18.109 3.939 1 84.94 372 HIS A C 1
ATOM 2905 O O . HIS A 1 372 ? -22.438 17.328 3.93 1 84.94 372 HIS A O 1
ATOM 2911 N N . PHE A 1 373 ? -24.062 18.328 4.98 1 87.31 373 PHE A N 1
ATOM 2912 C CA . PHE A 1 373 ? -24.016 17.484 6.168 1 87.31 373 PHE A CA 1
ATOM 2913 C C . PHE A 1 373 ? -25.344 16.766 6.375 1 87.31 373 PHE A C 1
ATOM 2915 O O . PHE A 1 373 ? -26.406 17.344 6.168 1 87.31 373 PHE A O 1
ATOM 2922 N N . PRO A 1 374 ? -25.312 15.539 6.766 1 88.25 374 PRO A N 1
ATOM 2923 C CA . PRO A 1 374 ? -26.562 14.867 7.125 1 88.25 374 PRO A CA 1
ATOM 2924 C C . PRO A 1 374 ? -27.203 15.461 8.383 1 88.25 374 PRO A C 1
ATOM 2926 O O . PRO A 1 374 ? -26.516 16.047 9.211 1 88.25 374 PRO A O 1
ATOM 2929 N N . ASP A 1 375 ? -28.469 15.289 8.523 1 90.19 375 ASP A N 1
ATOM 2930 C CA . ASP A 1 375 ? -29.219 15.82 9.656 1 90.19 375 ASP A CA 1
ATOM 2931 C C . ASP A 1 375 ? -28.75 15.211 10.969 1 90.19 375 ASP A C 1
ATOM 2933 O O . ASP A 1 375 ? -28.797 15.859 12.016 1 90.19 375 ASP A O 1
ATOM 2937 N N . SER A 1 376 ? -28.219 14.047 10.859 1 91.75 376 SER A N 1
ATOM 2938 C CA . SER A 1 376 ? -27.766 13.336 12.055 1 91.75 376 SER A CA 1
ATOM 2939 C C . SER A 1 376 ? -26.531 14 12.656 1 91.75 376 SER A C 1
ATOM 2941 O O . SER A 1 376 ? -26.172 13.719 13.805 1 91.75 376 SER A O 1
ATOM 2943 N N . LEU A 1 377 ? -25.984 14.945 11.93 1 93.56 377 LEU A N 1
ATOM 2944 C CA . LEU A 1 377 ? -24.766 15.602 12.398 1 93.56 377 LEU A CA 1
ATOM 2945 C C . LEU A 1 377 ? -25.047 17.047 12.781 1 93.56 377 LEU A C 1
ATOM 2947 O O . LEU A 1 377 ? -24.125 17.844 12.945 1 93.56 377 LEU A O 1
ATOM 2951 N N . ARG A 1 378 ? -26.359 17.359 12.82 1 95.38 378 ARG A N 1
ATOM 2952 C CA . ARG A 1 378 ? -26.766 18.703 13.195 1 95.38 378 ARG A CA 1
ATOM 2953 C C . ARG A 1 378 ? -26.781 18.875 14.711 1 95.38 378 ARG A C 1
ATOM 2955 O O . ARG A 1 378 ? -27.234 17.984 15.43 1 95.38 378 ARG A O 1
ATOM 2962 N N . PHE A 1 379 ? -26.203 19.922 15.203 1 97.25 379 PHE A N 1
ATOM 2963 C CA . PHE A 1 379 ? -26.188 20.344 16.594 1 97.25 379 PHE A CA 1
ATOM 2964 C C . PHE A 1 379 ? -26.547 21.812 16.734 1 97.25 379 PHE A C 1
ATOM 2966 O O . PHE A 1 379 ? -26.812 22.484 15.734 1 97.25 379 PHE A O 1
ATOM 2973 N N . ASN A 1 380 ? -26.656 22.281 17.938 1 97.69 380 ASN A N 1
ATOM 2974 C CA . ASN A 1 380 ? -26.922 23.703 18.203 1 97.69 380 ASN A CA 1
ATOM 2975 C C . ASN A 1 380 ? -25.906 24.281 19.172 1 97.69 380 ASN A C 1
ATOM 2977 O O . ASN A 1 380 ? -25.453 23.609 20.109 1 97.69 380 ASN A O 1
ATOM 2981 N N . THR A 1 381 ? -25.516 25.547 18.859 1 98 381 THR A N 1
ATOM 2982 C CA . THR A 1 381 ? -24.688 26.25 19.844 1 98 381 THR A CA 1
ATOM 2983 C C . THR A 1 381 ? -25.422 26.359 21.172 1 98 381 THR A C 1
ATOM 2985 O O . THR A 1 381 ? -26.625 26.094 21.266 1 98 381 THR A O 1
ATOM 2988 N N . LEU A 1 382 ? -24.719 26.703 22.141 1 97.81 382 LEU A N 1
ATOM 2989 C CA . LEU A 1 382 ? -25.219 26.484 23.5 1 97.81 382 LEU A CA 1
ATOM 2990 C C . LEU A 1 382 ? -25.969 27.719 24 1 97.81 382 LEU A C 1
ATOM 2992 O O . LEU A 1 382 ? -26.844 27.594 24.859 1 97.81 382 LEU A O 1
ATOM 2996 N N . LEU A 1 383 ? -25.719 28.922 23.438 1 97.12 383 LEU A N 1
ATOM 2997 C CA . LEU A 1 383 ? -26.375 30.125 23.922 1 97.12 383 LEU A CA 1
ATOM 2998 C C . LEU A 1 383 ? -27.469 30.562 22.953 1 97.12 383 LEU A C 1
ATOM 3000 O O . LEU A 1 383 ? -28.641 30.609 23.312 1 97.12 383 LEU A O 1
ATOM 3004 N N . ASN A 1 384 ? -27.141 30.781 21.719 1 97.25 384 ASN A N 1
ATOM 3005 C CA . ASN A 1 384 ? -28.062 31.359 20.75 1 97.25 384 ASN A CA 1
ATOM 3006 C C . ASN A 1 384 ? -28.719 30.281 19.891 1 97.25 384 ASN A C 1
ATOM 3008 O O . ASN A 1 384 ? -29.531 30.594 19.016 1 97.25 384 ASN A O 1
ATOM 3012 N N . LYS A 1 385 ? -28.344 29.016 20.062 1 97.19 385 LYS A N 1
ATOM 3013 C CA . LYS A 1 385 ? -28.953 27.844 19.438 1 97.19 385 LYS A CA 1
ATOM 3014 C C . LYS A 1 385 ? -28.812 27.891 17.922 1 97.19 385 LYS A C 1
ATOM 3016 O O . LYS A 1 385 ? -29.75 27.531 17.203 1 97.19 385 LYS A O 1
ATOM 3021 N N . ARG A 1 386 ? -27.719 28.453 17.469 1 96.88 386 ARG A N 1
ATOM 3022 C CA . ARG A 1 386 ? -27.406 28.406 16.047 1 96.88 386 ARG A CA 1
ATOM 3023 C C . ARG A 1 386 ? -27.062 27 15.602 1 96.88 386 ARG A C 1
ATOM 3025 O O . ARG A 1 386 ? -26.578 26.188 16.406 1 96.88 386 ARG A O 1
ATOM 3032 N N . THR A 1 387 ? -27.328 26.734 14.328 1 95.69 387 THR A N 1
ATOM 3033 C CA . THR A 1 387 ? -27.031 25.406 13.797 1 95.69 387 THR A CA 1
ATOM 3034 C C . THR A 1 387 ? -25.531 25.266 13.523 1 95.69 387 THR A C 1
ATOM 3036 O O . THR A 1 387 ? -24.922 26.141 12.891 1 95.69 387 THR A O 1
ATOM 3039 N N . VAL A 1 388 ? -24.969 24.234 14.031 1 96.75 388 VAL A N 1
ATOM 3040 C CA . VAL A 1 388 ? -23.594 23.844 13.75 1 96.75 388 VAL A CA 1
ATOM 3041 C C . VAL A 1 388 ? -23.531 22.359 13.414 1 96.75 388 VAL A C 1
ATOM 3043 O O . VAL A 1 388 ? -24.516 21.641 13.578 1 96.75 388 VAL A O 1
ATOM 3046 N N . TYR A 1 389 ? -22.406 21.922 12.898 1 95.25 389 TYR A N 1
ATOM 3047 C CA . TYR A 1 389 ? -22.359 20.562 12.383 1 95.25 389 TYR A CA 1
ATOM 3048 C C . TYR A 1 389 ? -21.125 19.828 12.898 1 95.25 389 TYR A C 1
ATOM 3050 O O . TYR A 1 389 ? -20.078 20.438 13.109 1 95.25 389 TYR A O 1
ATOM 3058 N N . GLY A 1 390 ? -21.297 18.484 13.086 1 95.19 390 GLY A N 1
ATOM 3059 C CA . GLY A 1 390 ? -20.172 17.578 13.281 1 95.19 390 GLY A CA 1
ATOM 3060 C C . GLY A 1 390 ? -19.797 16.812 12.023 1 95.19 390 GLY A C 1
ATOM 3061 O O . GLY A 1 390 ? -20.266 17.141 10.93 1 95.19 390 GLY A O 1
ATOM 3062 N N . GLY A 1 391 ? -18.828 15.867 12.125 1 92.56 391 GLY A N 1
ATOM 3063 C CA . GLY A 1 391 ? -18.562 14.867 11.109 1 92.56 391 GLY A CA 1
ATOM 3064 C C . GLY A 1 391 ? -17.594 15.344 10.039 1 92.56 391 GLY A C 1
ATOM 3065 O O . GLY A 1 391 ? -17.469 14.727 8.984 1 92.56 391 GLY A O 1
ATOM 3066 N N . GLY A 1 392 ? -16.891 16.5 10.258 1 91.62 392 GLY A N 1
ATOM 3067 C CA . GLY A 1 392 ? -15.977 16.906 9.195 1 91.62 392 GLY A CA 1
ATOM 3068 C C . GLY A 1 392 ? -15.328 18.25 9.453 1 91.62 392 GLY A C 1
ATOM 3069 O O . GLY A 1 392 ? -15.227 19.078 8.547 1 91.62 392 GLY A O 1
ATOM 3070 N N . GLY A 1 393 ? -15.023 18.516 10.578 1 95.62 393 GLY A N 1
ATOM 3071 C CA . GLY A 1 393 ? -14.375 19.781 10.906 1 95.62 393 GLY A CA 1
ATOM 3072 C C . GLY A 1 393 ? -15.352 20.844 11.391 1 95.62 393 GLY A C 1
ATOM 3073 O O . GLY A 1 393 ? -16.516 20.547 11.656 1 95.62 393 GLY A O 1
ATOM 3074 N N . ILE A 1 394 ? -14.883 22.016 11.57 1 98 394 ILE A N 1
ATOM 3075 C CA . ILE A 1 394 ? -15.672 23.172 11.984 1 98 394 ILE A CA 1
ATOM 3076 C C . ILE A 1 394 ? -16.109 23.953 10.75 1 98 394 ILE A C 1
ATOM 3078 O O . ILE A 1 394 ? -15.289 24.531 10.039 1 98 394 ILE A O 1
ATOM 3082 N N . MET A 1 395 ? -17.422 23.891 10.492 1 97.44 395 MET A N 1
ATOM 3083 C CA . MET A 1 395 ? -17.984 24.766 9.469 1 97.44 395 MET A CA 1
ATOM 3084 C C . MET A 1 395 ? -18.016 26.203 9.945 1 97.44 395 MET A C 1
ATOM 3086 O O . MET A 1 395 ? -18.562 26.5 11.016 1 97.44 395 MET A O 1
ATOM 3090 N N . PRO A 1 396 ? -17.406 27.109 9.148 1 97.81 396 PRO A N 1
ATOM 3091 C CA . PRO A 1 396 ? -17.406 28.5 9.609 1 97.81 396 PRO A CA 1
ATOM 3092 C C . PRO A 1 396 ? -18.781 29.141 9.578 1 97.81 396 PRO A C 1
ATOM 3094 O O . PRO A 1 396 ? -19.688 28.656 8.891 1 97.81 396 PRO A O 1
ATOM 3097 N N . ASP A 1 397 ? -18.938 30.156 10.406 1 98 397 ASP A N 1
ATOM 3098 C CA . ASP A 1 397 ? -20.156 30.953 10.391 1 98 397 ASP A CA 1
ATOM 3099 C C . ASP A 1 397 ? -20.266 31.781 9.109 1 98 397 ASP A C 1
ATOM 3101 O O . ASP A 1 397 ? -21.359 32 8.594 1 98 397 ASP A O 1
ATOM 3105 N N . ILE A 1 398 ? -19.141 32.25 8.711 1 97.81 398 ILE A N 1
ATOM 3106 C CA . ILE A 1 398 ? -19.031 32.969 7.465 1 97.81 398 ILE A CA 1
ATOM 3107 C C . ILE A 1 398 ? -18.031 32.281 6.539 1 97.81 398 ILE A C 1
ATOM 3109 O O . ILE A 1 398 ? -16.844 32.156 6.863 1 97.81 398 ILE A O 1
ATOM 3113 N N . PHE A 1 399 ? -18.5 31.891 5.371 1 97.06 399 PHE A N 1
ATOM 3114 C CA . PHE A 1 399 ? -17.688 31.172 4.391 1 97.06 399 PHE A CA 1
ATOM 3115 C C . PHE A 1 399 ? -16.984 32.156 3.457 1 97.06 399 PHE A C 1
ATOM 3117 O O . PHE A 1 399 ? -17.609 33.062 2.93 1 97.06 399 PHE A O 1
ATOM 3124 N N . ILE A 1 400 ? -15.711 31.984 3.361 1 96.31 400 ILE A N 1
ATOM 3125 C CA . ILE A 1 400 ? -14.914 32.75 2.395 1 96.31 400 ILE A CA 1
ATOM 3126 C C . ILE A 1 400 ? -14.391 31.797 1.315 1 96.31 400 ILE A C 1
ATOM 3128 O O . ILE A 1 400 ? -13.539 30.953 1.587 1 96.31 400 ILE A O 1
ATOM 3132 N N . PRO A 1 401 ? -14.797 31.938 0.054 1 92.81 401 PRO A N 1
ATOM 3133 C CA . PRO A 1 401 ? -14.383 31.016 -1.009 1 92.81 401 PRO A CA 1
ATOM 3134 C C . PRO A 1 401 ? -12.898 31.141 -1.348 1 92.81 401 PRO A C 1
ATOM 3136 O O . PRO A 1 401 ? -12.32 32.219 -1.218 1 92.81 401 PRO A O 1
ATOM 3139 N N . PHE A 1 402 ? -12.367 30.016 -1.709 1 85.19 402 PHE A N 1
ATOM 3140 C CA . PHE A 1 402 ? -11.023 30 -2.266 1 85.19 402 PHE A CA 1
ATOM 3141 C C . PHE A 1 402 ? -10.992 30.656 -3.637 1 85.19 402 PHE A C 1
ATOM 3143 O O . PHE A 1 402 ? -11.844 30.375 -4.488 1 85.19 402 PHE A O 1
ATOM 3150 N N . ASP A 1 403 ? -10.109 31.594 -3.785 1 80.94 403 ASP A N 1
ATOM 3151 C CA . ASP A 1 403 ? -10.008 32.281 -5.07 1 80.94 403 ASP A CA 1
ATOM 3152 C C . ASP A 1 403 ? -9.062 31.531 -6.016 1 80.94 403 ASP A C 1
ATOM 3154 O O . ASP A 1 403 ? -7.855 31.781 -6.02 1 80.94 403 ASP A O 1
ATOM 3158 N N . SER A 1 404 ? -9.555 30.781 -6.891 1 76.25 404 SER A N 1
ATOM 3159 C CA . SER A 1 404 ? -8.75 29.984 -7.809 1 76.25 404 SER A CA 1
ATOM 3160 C C . SER A 1 404 ? -8.297 30.797 -9.016 1 76.25 404 SER A C 1
ATOM 3162 O O . SER A 1 404 ? -7.418 30.375 -9.766 1 76.25 404 SER A O 1
ATOM 3164 N N . THR A 1 405 ? -8.781 31.984 -9.141 1 81.5 405 THR A N 1
ATOM 3165 C CA . THR A 1 405 ? -8.516 32.75 -10.344 1 81.5 405 THR A CA 1
ATOM 3166 C C . THR A 1 405 ? -7.086 33.312 -10.328 1 81.5 405 THR A C 1
ATOM 3168 O O . THR A 1 405 ? -6.449 33.438 -11.375 1 81.5 405 THR A O 1
ATOM 3171 N N . ARG A 1 406 ? -6.594 33.594 -9.211 1 82.69 406 ARG A N 1
ATOM 3172 C CA . ARG A 1 406 ? -5.258 34.156 -9.125 1 82.69 406 ARG A CA 1
ATOM 3173 C C . ARG A 1 406 ? -4.199 33.062 -8.953 1 82.69 406 ARG A C 1
ATOM 3175 O O . ARG A 1 406 ? -3.025 33.281 -9.258 1 82.69 406 ARG A O 1
ATOM 3182 N N . TYR A 1 407 ? -4.582 32.031 -8.438 1 82.56 407 TYR A N 1
ATOM 3183 C CA . TYR A 1 407 ? -3.656 30.922 -8.258 1 82.56 407 TYR A CA 1
ATOM 3184 C C . TYR A 1 407 ? -3.631 30.031 -9.492 1 82.56 407 TYR A C 1
ATOM 3186 O O . TYR A 1 407 ? -4.023 28.859 -9.43 1 82.56 407 TYR A O 1
ATOM 3194 N N . THR A 1 408 ? -3.023 30.609 -10.562 1 87.31 408 THR A N 1
ATOM 3195 C CA . THR A 1 408 ? -2.975 29.922 -11.844 1 87.31 408 THR A CA 1
ATOM 3196 C C . THR A 1 408 ? -1.979 28.766 -11.805 1 87.31 408 THR A C 1
ATOM 3198 O O . THR A 1 408 ? -1.216 28.641 -10.844 1 87.31 408 THR A O 1
ATOM 3201 N N . ASP A 1 409 ? -2.092 28.016 -12.797 1 84 409 ASP A N 1
ATOM 3202 C CA . ASP A 1 409 ? -1.129 26.922 -12.906 1 84 409 ASP A CA 1
ATOM 3203 C C . ASP A 1 409 ? 0.3 27.453 -12.984 1 84 409 ASP A C 1
ATOM 3205 O O . ASP A 1 409 ? 1.217 26.875 -12.398 1 84 409 ASP A O 1
ATOM 3209 N N . TYR A 1 410 ? 0.431 28.484 -13.688 1 90.44 410 TYR A N 1
ATOM 3210 C CA . TYR A 1 410 ? 1.741 29.109 -13.789 1 90.44 410 TYR A CA 1
ATOM 3211 C C . TYR A 1 410 ? 2.246 29.547 -12.422 1 90.44 410 TYR A C 1
ATOM 3213 O O . TYR A 1 410 ? 3.391 29.281 -12.055 1 90.44 410 TYR A O 1
ATOM 3221 N N . HIS A 1 411 ? 1.415 30.156 -11.68 1 90.19 411 HIS A N 1
ATOM 3222 C CA . HIS A 1 411 ? 1.793 30.625 -10.352 1 90.19 411 HIS A CA 1
ATOM 3223 C C . HIS A 1 411 ? 2.168 29.453 -9.445 1 90.19 411 HIS A C 1
ATOM 3225 O O . HIS A 1 411 ? 3.156 29.531 -8.711 1 90.19 411 HIS A O 1
ATOM 3231 N N . ARG A 1 412 ? 1.354 28.5 -9.531 1 80.44 412 ARG A N 1
ATOM 3232 C CA . ARG A 1 412 ? 1.578 27.344 -8.664 1 80.44 412 ARG A CA 1
ATOM 3233 C C . ARG A 1 412 ? 2.938 26.719 -8.938 1 80.44 412 ARG A C 1
ATOM 3235 O O . ARG A 1 412 ? 3.643 26.312 -8.008 1 80.44 412 ARG A O 1
ATOM 3242 N N . LYS A 1 413 ? 3.248 26.609 -10.164 1 81.81 413 LYS A N 1
ATOM 3243 C CA . LYS A 1 413 ? 4.535 26.031 -10.539 1 81.81 413 LYS A CA 1
ATOM 3244 C C . LYS A 1 413 ? 5.691 26.922 -10.086 1 81.81 413 LYS A C 1
ATOM 3246 O O . LYS A 1 413 ? 6.656 26.438 -9.492 1 81.81 413 LYS A O 1
ATOM 3251 N N . VAL A 1 414 ? 5.52 28.203 -10.312 1 86.19 414 VAL A N 1
ATOM 3252 C CA . VAL A 1 414 ? 6.559 29.156 -9.969 1 86.19 414 VAL A CA 1
ATOM 3253 C C . VAL A 1 414 ? 6.738 29.203 -8.453 1 86.19 414 VAL A C 1
ATOM 3255 O O . VAL A 1 414 ? 7.867 29.203 -7.953 1 86.19 414 VAL A O 1
ATOM 3258 N N . ALA A 1 415 ? 5.668 29.203 -7.754 1 79.56 415 ALA A N 1
ATOM 3259 C CA . ALA A 1 415 ? 5.707 29.234 -6.293 1 79.56 415 ALA A CA 1
ATOM 3260 C C . ALA A 1 415 ? 6.211 27.906 -5.73 1 79.56 415 ALA A C 1
ATOM 3262 O O . ALA A 1 415 ? 7.016 27.875 -4.797 1 79.56 415 ALA A O 1
ATOM 3263 N N . GLY A 1 416 ? 5.723 26.938 -6.375 1 71.88 416 GLY A N 1
ATOM 3264 C CA . GLY A 1 416 ? 6.102 25.609 -5.926 1 71.88 416 GLY A CA 1
ATOM 3265 C C . GLY A 1 416 ? 7.586 25.328 -6.07 1 71.88 416 GLY A C 1
ATOM 3266 O O . GLY A 1 416 ? 8.18 24.641 -5.238 1 71.88 416 GLY A O 1
ATOM 3267 N N . MET A 1 417 ? 8.125 25.906 -7.027 1 71.25 417 MET A N 1
ATOM 3268 C CA . MET A 1 417 ? 9.547 25.672 -7.281 1 71.25 417 MET A CA 1
ATOM 3269 C C . MET A 1 417 ? 10.398 26.688 -6.531 1 71.25 417 MET A C 1
ATOM 3271 O O . MET A 1 417 ? 11.625 26.719 -6.691 1 71.25 417 MET A O 1
ATOM 3275 N N . GLY A 1 418 ? 9.805 27.562 -5.809 1 74.62 418 GLY A N 1
ATOM 3276 C CA . GLY A 1 418 ? 10.508 28.5 -4.957 1 74.62 418 GLY A CA 1
ATOM 3277 C C . GLY A 1 418 ? 11.07 29.688 -5.719 1 74.62 418 GLY A C 1
ATOM 3278 O O . GLY A 1 418 ? 11.961 30.391 -5.227 1 74.62 418 GLY A O 1
ATOM 3279 N N . ILE A 1 419 ? 10.578 29.953 -6.852 1 81.62 419 ILE A N 1
ATOM 3280 C CA . ILE A 1 419 ? 11.148 30.984 -7.719 1 81.62 419 ILE A CA 1
ATOM 3281 C C . ILE A 1 419 ? 10.859 32.375 -7.137 1 81.62 419 ILE A C 1
ATOM 3283 O O . ILE A 1 419 ? 11.703 33.25 -7.195 1 81.62 419 ILE A O 1
ATOM 3287 N N . VAL A 1 420 ? 9.703 32.531 -6.59 1 87.25 420 VAL A N 1
ATOM 3288 C CA . VAL A 1 420 ? 9.359 33.812 -6 1 87.25 420 VAL A CA 1
ATOM 3289 C C . VAL A 1 420 ? 10.336 34.125 -4.871 1 87.25 420 VAL A C 1
ATOM 3291 O O . VAL A 1 420 ? 10.836 35.25 -4.781 1 87.25 420 VAL A O 1
ATOM 3294 N N . ASN A 1 421 ? 10.547 33.156 -4.109 1 79.94 421 ASN A N 1
ATOM 3295 C CA . ASN A 1 421 ? 11.5 33.344 -3.012 1 79.94 421 ASN A CA 1
ATOM 3296 C C . ASN A 1 421 ? 12.898 33.656 -3.525 1 79.94 421 ASN A C 1
ATOM 3298 O O . ASN A 1 421 ? 13.594 34.5 -2.949 1 79.94 421 ASN A O 1
ATOM 3302 N N . ARG A 1 422 ? 13.344 33.031 -4.551 1 77.25 422 ARG A N 1
ATOM 3303 C CA . ARG A 1 422 ? 14.672 33.25 -5.125 1 77.25 422 ARG A CA 1
ATOM 3304 C C . ARG A 1 422 ? 14.828 34.656 -5.648 1 77.25 422 ARG A C 1
ATOM 3306 O O . ARG A 1 422 ? 15.883 35.281 -5.48 1 77.25 422 ARG A O 1
ATOM 3313 N N . VAL A 1 423 ? 13.812 35.062 -6.25 1 88.5 423 VAL A N 1
ATOM 3314 C CA . VAL A 1 423 ? 13.859 36.438 -6.781 1 88.5 423 VAL A CA 1
ATOM 3315 C C . VAL A 1 423 ? 14 37.438 -5.637 1 88.5 423 VAL A C 1
ATOM 3317 O O . VAL A 1 423 ? 14.812 38.344 -5.711 1 88.5 423 VAL A O 1
ATOM 3320 N N . ALA A 1 424 ? 13.172 37.312 -4.621 1 87.38 424 ALA A N 1
ATOM 3321 C CA . ALA A 1 424 ? 13.242 38.188 -3.463 1 87.38 424 ALA A CA 1
ATOM 3322 C C . ALA A 1 424 ? 14.625 38.156 -2.828 1 87.38 424 ALA A C 1
ATOM 3324 O O . ALA A 1 424 ? 15.188 39.219 -2.496 1 87.38 424 ALA A O 1
ATOM 3325 N N . MET A 1 425 ? 15.148 37 -2.754 1 77.56 425 MET A N 1
ATOM 3326 C CA . MET A 1 425 ? 16.453 36.844 -2.133 1 77.56 425 MET A CA 1
ATOM 3327 C C . MET A 1 425 ? 17.547 37.5 -2.979 1 77.56 425 MET A C 1
ATOM 3329 O O . MET A 1 425 ? 18.438 38.156 -2.449 1 77.56 425 MET A O 1
ATOM 3333 N N . ASN A 1 426 ? 17.516 37.219 -4.227 1 80.25 426 ASN A N 1
ATOM 3334 C CA . ASN A 1 426 ? 18.484 37.812 -5.129 1 80.25 426 ASN A CA 1
ATOM 3335 C C . ASN A 1 426 ? 18.453 39.344 -5.062 1 80.25 426 ASN A C 1
ATOM 3337 O O . ASN A 1 426 ? 19.5 39.969 -5.035 1 80.25 426 ASN A O 1
ATOM 3341 N N . TYR A 1 427 ? 17.312 39.812 -5.109 1 88.31 427 TYR A N 1
ATOM 3342 C CA . TYR A 1 427 ? 17.141 41.281 -5.047 1 88.31 427 TYR A CA 1
ATOM 3343 C C . TYR A 1 427 ? 17.734 41.844 -3.758 1 88.31 427 TYR A C 1
ATOM 3345 O O . TYR A 1 427 ? 18.422 42.844 -3.777 1 88.31 427 TYR A O 1
ATOM 3353 N N . LEU A 1 428 ? 17.422 41.219 -2.652 1 83.56 428 LEU A N 1
ATOM 3354 C CA . LEU A 1 428 ? 17.906 41.688 -1.355 1 83.56 428 LEU A CA 1
ATOM 3355 C C . LEU A 1 428 ? 19.422 41.594 -1.274 1 83.56 428 LEU A C 1
ATOM 3357 O O . LEU A 1 428 ? 20.078 42.438 -0.667 1 83.56 428 LEU A O 1
ATOM 3361 N N . ASP A 1 429 ? 19.938 40.594 -1.825 1 75.19 429 ASP A N 1
ATOM 3362 C CA . ASP A 1 429 ? 21.391 40.406 -1.841 1 75.19 429 ASP A CA 1
ATOM 3363 C C . ASP A 1 429 ? 22.078 41.562 -2.527 1 75.19 429 ASP A C 1
ATOM 3365 O O . ASP A 1 429 ? 23.156 42 -2.092 1 75.19 429 ASP A O 1
ATOM 3369 N N . ARG A 1 430 ? 21.453 42 -3.486 1 83.25 430 ARG A N 1
ATOM 3370 C CA . ARG A 1 430 ? 22.062 43.062 -4.297 1 83.25 430 ARG A CA 1
ATOM 3371 C C . ARG A 1 430 ? 21.781 44.438 -3.695 1 83.25 430 ARG A C 1
ATOM 3373 O O . ARG A 1 430 ? 22.547 45.375 -3.912 1 83.25 430 ARG A O 1
ATOM 3380 N N . ASN A 1 431 ? 20.688 44.5 -2.914 1 88.5 431 ASN A N 1
ATOM 3381 C CA . ASN A 1 431 ? 20.219 45.844 -2.607 1 88.5 431 ASN A CA 1
ATOM 3382 C C . ASN A 1 431 ? 20 46.062 -1.109 1 88.5 431 ASN A C 1
ATOM 3384 O O . ASN A 1 431 ? 19.438 47.062 -0.684 1 88.5 431 ASN A O 1
ATOM 3388 N N . ARG A 1 432 ? 20.375 45.281 -0.272 1 82.94 432 ARG A N 1
ATOM 3389 C CA . ARG A 1 432 ? 20 45.281 1.14 1 82.94 432 ARG A CA 1
ATOM 3390 C C . ARG A 1 432 ? 20.406 46.594 1.806 1 82.94 432 ARG A C 1
ATOM 3392 O O . ARG A 1 432 ? 19.594 47.219 2.514 1 82.94 432 ARG A O 1
ATOM 3399 N N . LYS A 1 433 ? 21.688 47 1.668 1 85.5 433 LYS A N 1
ATOM 3400 C CA . LYS A 1 433 ? 22.188 48.219 2.303 1 85.5 433 LYS A CA 1
ATOM 3401 C C . LYS A 1 433 ? 21.391 49.438 1.851 1 85.5 433 LYS A C 1
ATOM 3403 O O . LYS A 1 433 ? 21.016 50.281 2.67 1 85.5 433 LYS A O 1
ATOM 3408 N N . GLU A 1 434 ? 21.188 49.438 0.663 1 93.31 434 GLU A N 1
ATOM 3409 C CA . GLU A 1 434 ? 20.453 50.562 0.111 1 93.31 434 GLU A CA 1
ATOM 3410 C C . GLU A 1 434 ? 19.016 50.562 0.612 1 93.31 434 GLU A C 1
ATOM 3412 O O . GLU A 1 434 ? 18.469 51.625 0.943 1 93.31 434 GLU A O 1
ATOM 3417 N N . LEU A 1 435 ? 18.344 49.438 0.63 1 93.31 435 LEU A N 1
ATOM 3418 C CA . LEU A 1 435 ? 16.969 49.344 1.078 1 93.31 435 LEU A CA 1
ATOM 3419 C C . LEU A 1 435 ? 16.844 49.688 2.553 1 93.31 435 LEU A C 1
ATOM 3421 O O . LEU A 1 435 ? 15.875 50.344 2.955 1 93.31 435 LEU A O 1
ATOM 3425 N N . SER A 1 436 ? 17.828 49.312 3.311 1 89.88 436 SER A N 1
ATOM 3426 C CA . SER A 1 436 ? 17.797 49.625 4.734 1 89.88 436 SER A CA 1
ATOM 3427 C C . SER A 1 436 ? 17.938 51.125 4.969 1 89.88 436 SER A C 1
ATOM 3429 O O . SER A 1 436 ? 17.344 51.688 5.91 1 89.88 436 SER A O 1
ATOM 3431 N N . ARG A 1 437 ? 18.703 51.688 4.133 1 93.5 437 ARG A N 1
ATOM 3432 C CA . ARG A 1 437 ? 18.875 53.125 4.223 1 93.5 437 ARG A CA 1
ATOM 3433 C C . ARG A 1 437 ? 17.609 53.844 3.766 1 93.5 437 ARG A C 1
ATOM 3435 O O . ARG A 1 437 ? 17.172 54.812 4.398 1 93.5 437 ARG A O 1
ATOM 3442 N N . LYS A 1 438 ? 17.094 53.344 2.777 1 94.94 438 LYS A N 1
ATOM 3443 C CA . LYS A 1 438 ? 15.93 53.969 2.168 1 94.94 438 LYS A CA 1
ATOM 3444 C C . LYS A 1 438 ? 14.68 53.781 3.014 1 94.94 438 LYS A C 1
ATOM 3446 O O . LYS A 1 438 ? 13.812 54.656 3.08 1 94.94 438 LYS A O 1
ATOM 3451 N N . TYR A 1 439 ? 14.578 52.625 3.555 1 95.12 439 TYR A N 1
ATOM 3452 C CA . TYR A 1 439 ? 13.406 52.281 4.348 1 95.12 439 TYR A CA 1
ATOM 3453 C C . TYR A 1 439 ? 13.797 51.906 5.773 1 95.12 439 TYR A C 1
ATOM 3455 O O . TYR A 1 439 ? 13.688 50.75 6.176 1 95.12 439 TYR A O 1
ATOM 3463 N N . PRO A 1 440 ? 14.094 52.844 6.551 1 91.81 440 PRO A N 1
ATOM 3464 C CA . PRO A 1 440 ? 14.5 52.562 7.926 1 91.81 440 PRO A CA 1
ATOM 3465 C C . PRO A 1 440 ? 13.344 52.094 8.797 1 91.81 440 PRO A C 1
ATOM 3467 O O . PRO A 1 440 ? 13.57 51.406 9.812 1 91.81 440 PRO A O 1
ATOM 3470 N N . ALA A 1 441 ? 12.164 52.5 8.352 1 93.94 441 ALA A N 1
ATOM 3471 C CA . ALA A 1 441 ? 10.969 52.062 9.086 1 93.94 441 ALA A CA 1
ATOM 3472 C C . ALA A 1 441 ? 10.016 51.312 8.172 1 93.94 441 ALA A C 1
ATOM 3474 O O . ALA A 1 441 ? 9.875 51.625 6.996 1 93.94 441 ALA A O 1
ATOM 3475 N N . PHE A 1 442 ? 9.367 50.312 8.727 1 94.88 442 PHE A N 1
ATOM 3476 C CA . PHE A 1 442 ? 8.445 49.469 7.973 1 94.88 442 PHE A CA 1
ATOM 3477 C C . PHE A 1 442 ? 7.328 50.281 7.355 1 94.88 442 PHE A C 1
ATOM 3479 O O . PHE A 1 442 ? 6.883 50 6.238 1 94.88 442 PHE A O 1
ATOM 3486 N N . LYS A 1 443 ? 6.902 51.281 8.102 1 94.88 443 LYS A N 1
ATOM 3487 C CA . LYS A 1 443 ? 5.805 52.094 7.617 1 94.88 443 LYS A CA 1
ATOM 3488 C C . LYS A 1 443 ? 6.145 52.719 6.27 1 94.88 443 LYS A C 1
ATOM 3490 O O . LYS A 1 443 ? 5.297 52.781 5.379 1 94.88 443 LYS A O 1
ATOM 3495 N N . THR A 1 444 ? 7.344 53.219 6.168 1 95.94 444 THR A N 1
ATOM 3496 C CA . THR A 1 444 ? 7.789 53.812 4.926 1 95.94 444 THR A CA 1
ATOM 3497 C C . THR A 1 444 ? 7.914 52.781 3.818 1 95.94 444 THR A C 1
ATOM 3499 O O . THR A 1 444 ? 7.531 53.031 2.674 1 95.94 444 THR A O 1
ATOM 3502 N N . TYR A 1 445 ? 8.445 51.656 4.18 1 96.56 445 TYR A N 1
ATOM 3503 C CA . TYR A 1 445 ? 8.562 50.562 3.221 1 96.56 445 TYR A CA 1
ATOM 3504 C C . TYR A 1 445 ? 7.191 50.188 2.674 1 96.56 445 TYR A C 1
ATOM 3506 O O . TYR A 1 445 ? 7.016 50.062 1.462 1 96.56 445 TYR A O 1
ATOM 3514 N N . ARG A 1 446 ? 6.273 49.969 3.588 1 95.69 446 ARG A N 1
ATOM 3515 C CA . ARG A 1 446 ? 4.934 49.5 3.221 1 95.69 446 ARG A CA 1
ATOM 3516 C C . ARG A 1 446 ? 4.266 50.5 2.264 1 95.69 446 ARG A C 1
ATOM 3518 O O . ARG A 1 446 ? 3.588 50.094 1.319 1 95.69 446 ARG A O 1
ATOM 3525 N N . ALA A 1 447 ? 4.578 51.719 2.443 1 94.75 447 ALA A N 1
ATOM 3526 C CA . ALA A 1 447 ? 3.906 52.75 1.681 1 94.75 447 ALA A CA 1
ATOM 3527 C C . ALA A 1 447 ? 4.59 52.969 0.335 1 94.75 447 ALA A C 1
ATOM 3529 O O . ALA A 1 447 ? 3.932 53.312 -0.657 1 94.75 447 ALA A O 1
ATOM 3530 N N . LYS A 1 448 ? 5.895 52.75 0.298 1 95.75 448 LYS A N 1
ATOM 3531 C CA . LYS A 1 448 ? 6.605 53.344 -0.837 1 95.75 448 LYS A CA 1
ATOM 3532 C C . LYS A 1 448 ? 7.246 52.25 -1.696 1 95.75 448 LYS A C 1
ATOM 3534 O O . LYS A 1 448 ? 7.527 52.469 -2.877 1 95.75 448 LYS A O 1
ATOM 3539 N N . PHE A 1 449 ? 7.484 51.125 -1.16 1 96.94 449 PHE A N 1
ATOM 3540 C CA . PHE A 1 449 ? 8.188 50.125 -1.934 1 96.94 449 PHE A CA 1
ATOM 3541 C C . PHE A 1 449 ? 7.277 49.531 -3.004 1 96.94 449 PHE A C 1
ATOM 3543 O O . PHE A 1 449 ? 6.113 49.219 -2.738 1 96.94 449 PHE A O 1
ATOM 3550 N N . GLU A 1 450 ? 7.844 49.375 -4.199 1 95.5 450 GLU A N 1
ATOM 3551 C CA . GLU A 1 450 ? 7.129 48.75 -5.309 1 95.5 450 GLU A CA 1
ATOM 3552 C C . GLU A 1 450 ? 8 47.719 -6.016 1 95.5 450 GLU A C 1
ATOM 3554 O O . GLU A 1 450 ? 9.203 47.938 -6.191 1 95.5 450 GLU A O 1
ATOM 3559 N N . VAL A 1 451 ? 7.383 46.625 -6.352 1 96.5 451 VAL A N 1
ATOM 3560 C CA . VAL A 1 451 ? 8.078 45.625 -7.125 1 96.5 451 VAL A CA 1
ATOM 3561 C C . VAL A 1 451 ? 8.359 46.125 -8.531 1 96.5 451 VAL A C 1
ATOM 3563 O O . VAL A 1 451 ? 7.48 46.688 -9.18 1 96.5 451 VAL A O 1
ATOM 3566 N N . THR A 1 452 ? 9.539 45.875 -8.945 1 94.62 452 THR A N 1
ATOM 3567 C CA . THR A 1 452 ? 9.977 46.469 -10.211 1 94.62 452 THR A CA 1
ATOM 3568 C C . THR A 1 452 ? 9.781 45.469 -11.359 1 94.62 452 THR A C 1
ATOM 3570 O O . THR A 1 452 ? 9.617 44.281 -11.133 1 94.62 452 THR A O 1
ATOM 3573 N N . ASP A 1 453 ? 9.852 46.062 -12.531 1 95 453 ASP A N 1
ATOM 3574 C CA . ASP A 1 453 ? 9.781 45.219 -13.727 1 95 453 ASP A CA 1
ATOM 3575 C C . ASP A 1 453 ? 10.984 44.281 -13.828 1 95 453 ASP A C 1
ATOM 3577 O O . ASP A 1 453 ? 10.867 43.156 -14.328 1 95 453 ASP A O 1
ATOM 3581 N N . GLU A 1 454 ? 12.008 44.781 -13.359 1 95.25 454 GLU A N 1
ATOM 3582 C CA . GLU A 1 454 ? 13.219 43.969 -13.375 1 95.25 454 GLU A CA 1
ATOM 3583 C C . GLU A 1 454 ? 13.047 42.688 -12.531 1 95.25 454 GLU A C 1
ATOM 3585 O O . GLU A 1 454 ? 13.5 41.625 -12.922 1 95.25 454 GLU A O 1
ATOM 3590 N N . MET A 1 455 ? 12.461 42.875 -11.359 1 95.94 455 MET A N 1
ATOM 3591 C CA . MET A 1 455 ? 12.203 41.719 -10.5 1 95.94 455 MET A CA 1
ATOM 3592 C C . MET A 1 455 ? 11.305 40.719 -11.203 1 95.94 455 MET A C 1
ATOM 3594 O O . MET A 1 455 ? 11.555 39.5 -11.148 1 95.94 455 MET A O 1
ATOM 3598 N N . LEU A 1 456 ? 10.305 41.188 -11.906 1 96.94 456 LEU A N 1
ATOM 3599 C CA . LEU A 1 456 ? 9.344 40.312 -12.578 1 96.94 456 LEU A CA 1
ATOM 3600 C C . LEU A 1 456 ? 9.969 39.656 -13.797 1 96.94 456 LEU A C 1
ATOM 3602 O O . LEU A 1 456 ? 9.625 38.531 -14.133 1 96.94 456 LEU A O 1
ATOM 3606 N N . GLN A 1 457 ? 10.867 40.406 -14.422 1 95.88 457 GLN A N 1
ATOM 3607 C CA . GLN A 1 457 ? 11.602 39.812 -15.531 1 95.88 457 GLN A CA 1
ATOM 3608 C C . GLN A 1 457 ? 12.523 38.688 -15.055 1 95.88 457 GLN A C 1
ATOM 3610 O O . GLN A 1 457 ? 12.664 37.656 -15.719 1 95.88 457 GLN A O 1
ATOM 3615 N N . GLU A 1 458 ? 13.102 38.969 -13.969 1 95.19 458 GLU A N 1
ATOM 3616 C CA . GLU A 1 458 ? 13.938 37.906 -13.391 1 95.19 458 GLU A CA 1
ATOM 3617 C C . GLU A 1 458 ? 13.125 36.656 -13.055 1 95.19 458 GLU A C 1
ATOM 3619 O O . GLU A 1 458 ? 13.594 35.531 -13.234 1 95.19 458 GLU A O 1
ATOM 3624 N N . LEU A 1 459 ? 11.969 36.875 -12.547 1 94.94 459 LEU A N 1
ATOM 3625 C CA . LEU A 1 459 ? 11.078 35.75 -12.242 1 94.94 459 LEU A CA 1
ATOM 3626 C C . LEU A 1 459 ? 10.797 34.938 -13.484 1 94.94 459 LEU A C 1
ATOM 3628 O O . LEU A 1 459 ? 10.875 33.688 -13.445 1 94.94 459 LEU A O 1
ATOM 3632 N N . GLN A 1 460 ? 10.539 35.625 -14.57 1 96.19 460 GLN A N 1
ATOM 3633 C CA . GLN A 1 460 ? 10.234 34.938 -15.82 1 96.19 460 GLN A CA 1
ATOM 3634 C C . GLN A 1 460 ? 11.453 34.188 -16.344 1 96.19 460 GLN A C 1
ATOM 3636 O O . GLN A 1 460 ? 11.32 33.062 -16.844 1 96.19 460 GLN A O 1
ATOM 3641 N N . LYS A 1 461 ? 12.539 34.781 -16.203 1 95.19 461 LYS A N 1
ATOM 3642 C CA . LYS A 1 461 ? 13.781 34.125 -16.641 1 95.19 461 LYS A CA 1
ATOM 3643 C C . LYS A 1 461 ? 14.062 32.875 -15.836 1 95.19 461 LYS A C 1
ATOM 3645 O O . LYS A 1 461 ? 14.391 31.828 -16.406 1 95.19 461 LYS A O 1
ATOM 3650 N N . LEU A 1 462 ? 13.992 33 -14.508 1 90.25 462 LEU A N 1
ATOM 3651 C CA . LEU A 1 462 ? 14.227 31.859 -13.641 1 90.25 462 LEU A CA 1
ATOM 3652 C C . LEU A 1 462 ? 13.219 30.75 -13.922 1 90.25 462 LEU A C 1
ATOM 3654 O O . LEU A 1 462 ? 13.562 29.562 -13.883 1 90.25 462 LEU A O 1
ATOM 3658 N N . ALA A 1 463 ? 11.961 31.109 -14.164 1 91 463 ALA A N 1
ATOM 3659 C CA . ALA A 1 463 ? 10.922 30.141 -14.508 1 91 463 ALA A CA 1
ATOM 3660 C C . ALA A 1 463 ? 11.258 29.406 -15.797 1 91 463 ALA A C 1
ATOM 3662 O O . ALA A 1 463 ? 11.07 28.188 -15.891 1 91 463 ALA A O 1
ATOM 3663 N N . ALA A 1 464 ? 11.758 30.125 -16.734 1 92.38 464 ALA A N 1
ATOM 3664 C CA . ALA A 1 464 ? 12.156 29.531 -18.016 1 92.38 464 ALA A CA 1
ATOM 3665 C C . ALA A 1 464 ? 13.32 28.562 -17.828 1 92.38 464 ALA A C 1
ATOM 3667 O O . ALA A 1 464 ? 13.375 27.5 -18.469 1 92.38 464 ALA A O 1
ATOM 3668 N N . ASP A 1 465 ? 14.18 28.922 -17.016 1 89.31 465 ASP A N 1
ATOM 3669 C CA . ASP A 1 465 ? 15.336 28.078 -16.719 1 89.31 465 ASP A CA 1
ATOM 3670 C C . ASP A 1 465 ? 14.898 26.734 -16.109 1 89.31 465 ASP A C 1
ATOM 3672 O O . ASP A 1 465 ? 15.555 25.719 -16.312 1 89.31 465 ASP A O 1
ATOM 3676 N N . GLU A 1 466 ? 13.828 26.766 -15.352 1 83 466 GLU A N 1
ATOM 3677 C CA . GLU A 1 466 ? 13.297 25.547 -14.734 1 83 466 GLU A CA 1
ATOM 3678 C C . GLU A 1 466 ? 12.305 24.844 -15.664 1 83 466 GLU A C 1
ATOM 3680 O O . GLU A 1 466 ? 11.555 23.969 -15.234 1 83 466 GLU A O 1
ATOM 3685 N N . LYS A 1 467 ? 12.219 25.297 -16.859 1 89.75 467 LYS A N 1
ATOM 3686 C CA . LYS A 1 467 ? 11.43 24.703 -17.922 1 89.75 467 LYS A CA 1
ATOM 3687 C C . LYS A 1 467 ? 9.938 24.844 -17.656 1 89.75 467 LYS A C 1
ATOM 3689 O O . LYS A 1 467 ? 9.148 23.969 -18 1 89.75 467 LYS A O 1
ATOM 3694 N N . ILE A 1 468 ? 9.555 25.922 -16.938 1 87.44 468 ILE A N 1
ATOM 3695 C CA . ILE A 1 468 ? 8.141 26.25 -16.766 1 87.44 468 ILE A CA 1
ATOM 3696 C C . ILE A 1 468 ? 7.648 27.047 -17.984 1 87.44 468 ILE A C 1
ATOM 3698 O O . ILE A 1 468 ? 8.164 28.125 -18.281 1 87.44 468 ILE A O 1
ATOM 3702 N N . GLU A 1 469 ? 6.691 26.438 -18.672 1 91 469 GLU A N 1
ATOM 3703 C CA . GLU A 1 469 ? 6.156 27.094 -19.859 1 91 469 GLU A CA 1
ATOM 3704 C C . GLU A 1 469 ? 5.465 28.406 -19.5 1 91 469 GLU A C 1
ATOM 3706 O O . GLU A 1 469 ? 4.605 28.438 -18.625 1 91 469 GLU A O 1
ATOM 3711 N N . PHE A 1 470 ? 5.941 29.5 -20.172 1 93.62 470 PHE A N 1
ATOM 3712 C CA . PHE A 1 470 ? 5.371 30.812 -19.891 1 93.62 470 PHE A CA 1
ATOM 3713 C C . PHE A 1 470 ? 3.967 30.922 -20.484 1 93.62 470 PHE A C 1
ATOM 3715 O O . PHE A 1 470 ? 3.752 30.625 -21.656 1 93.62 470 PHE A O 1
ATOM 3722 N N . ASN A 1 471 ? 3.008 31.25 -19.688 1 93.38 471 ASN A N 1
ATOM 3723 C CA . ASN A 1 471 ? 1.64 31.547 -20.078 1 93.38 471 ASN A CA 1
ATOM 3724 C C . ASN A 1 471 ? 1.278 33 -19.781 1 93.38 471 ASN A C 1
ATOM 3726 O O . ASN A 1 471 ? 1.034 33.375 -18.641 1 93.38 471 ASN A O 1
ATOM 3730 N N . GLU A 1 472 ? 1.163 33.75 -20.812 1 93.88 472 GLU A N 1
ATOM 3731 C CA . GLU A 1 472 ? 1.001 35.188 -20.672 1 93.88 472 GLU A CA 1
ATOM 3732 C C . GLU A 1 472 ? -0.278 35.531 -19.906 1 93.88 472 GLU A C 1
ATOM 3734 O O . GLU A 1 472 ? -0.27 36.375 -19.031 1 93.88 472 GLU A O 1
ATOM 3739 N N . GLU A 1 473 ? -1.294 34.906 -20.25 1 94.75 473 GLU A N 1
ATOM 3740 C CA . GLU A 1 473 ? -2.572 35.156 -19.594 1 94.75 473 GLU A CA 1
ATOM 3741 C C . GLU A 1 473 ? -2.521 34.844 -18.109 1 94.75 473 GLU A C 1
ATOM 3743 O O . GLU A 1 473 ? -2.936 35.625 -17.266 1 94.75 473 GLU A O 1
ATOM 3748 N N . GLN A 1 474 ? -2.027 33.688 -17.828 1 93.19 474 GLN A N 1
ATOM 3749 C CA . GLN A 1 474 ? -1.942 33.25 -16.438 1 93.19 474 GLN A CA 1
ATOM 3750 C C . GLN A 1 474 ? -0.998 34.156 -15.641 1 93.19 474 GLN A C 1
ATOM 3752 O O . GLN A 1 474 ? -1.259 34.438 -14.469 1 93.19 474 GLN A O 1
ATOM 3757 N N . TYR A 1 475 ? 0.061 34.562 -16.281 1 94.94 475 TYR A N 1
ATOM 3758 C CA . TYR A 1 475 ? 1.015 35.438 -15.633 1 94.94 475 TYR A CA 1
ATOM 3759 C C . TYR A 1 475 ? 0.363 36.75 -15.266 1 94.94 475 TYR A C 1
ATOM 3761 O O . TYR A 1 475 ? 0.503 37.25 -14.141 1 94.94 475 TYR A O 1
ATOM 3769 N N . HIS A 1 476 ? -0.322 37.281 -16.156 1 94.75 476 HIS A N 1
ATOM 3770 C CA . HIS A 1 476 ? -0.933 38.594 -15.93 1 94.75 476 HIS A CA 1
ATOM 3771 C C . HIS A 1 476 ? -2.006 38.5 -14.844 1 94.75 476 HIS A C 1
ATOM 3773 O O . HIS A 1 476 ? -2.152 39.438 -14.039 1 94.75 476 HIS A O 1
ATOM 3779 N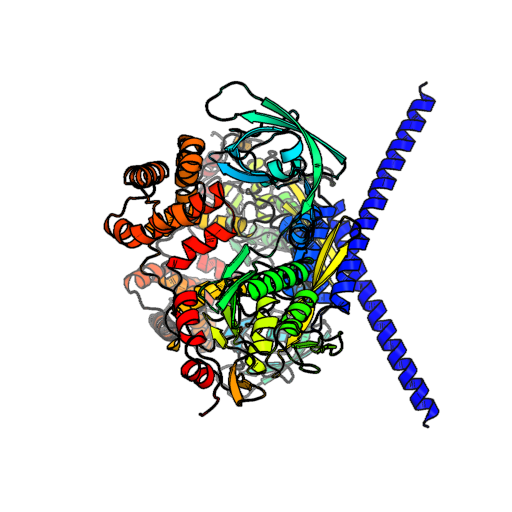 N . ARG A 1 477 ? -2.654 37.438 -14.82 1 93.69 477 ARG A N 1
ATOM 3780 C CA . ARG A 1 477 ? -3.68 37.25 -13.805 1 93.69 477 ARG A CA 1
ATOM 3781 C C . ARG A 1 477 ? -3.061 37.125 -12.414 1 93.69 477 ARG A C 1
ATOM 3783 O O . ARG A 1 477 ? -3.631 37.594 -11.43 1 93.69 477 ARG A O 1
ATOM 3790 N N . SER A 1 478 ? -1.892 36.531 -12.359 1 93.81 478 SER A N 1
ATOM 3791 C CA . SER A 1 478 ? -1.262 36.219 -11.078 1 93.81 478 SER A CA 1
ATOM 3792 C C . SER A 1 478 ? -0.271 37.312 -10.688 1 93.81 478 SER A C 1
ATOM 3794 O O . SER A 1 478 ? 0.246 37.312 -9.562 1 93.81 478 SER A O 1
ATOM 3796 N N . LYS A 1 479 ? -0.032 38.219 -11.57 1 95.38 479 LYS A N 1
ATOM 3797 C CA . LYS A 1 479 ? 1.01 39.219 -11.383 1 95.38 479 LYS A CA 1
ATOM 3798 C C . LYS A 1 479 ? 0.787 40.031 -10.102 1 95.38 479 LYS A C 1
ATOM 3800 O O . LYS A 1 479 ? 1.725 40.25 -9.336 1 95.38 479 LYS A O 1
ATOM 3805 N N . PRO A 1 480 ? -0.439 40.406 -9.828 1 93.75 480 PRO A N 1
ATOM 3806 C CA . PRO A 1 480 ? -0.631 41.156 -8.578 1 93.75 480 PRO A CA 1
ATOM 3807 C C . PRO A 1 480 ? -0.284 40.312 -7.34 1 93.75 480 PRO A C 1
ATOM 3809 O O . PRO A 1 480 ? 0.308 40.844 -6.391 1 93.75 480 PRO A O 1
ATOM 3812 N N . LEU A 1 481 ? -0.666 39.125 -7.41 1 92.12 481 LEU A N 1
ATOM 3813 C CA . LEU A 1 481 ? -0.361 38.219 -6.301 1 92.12 481 LEU A CA 1
ATOM 3814 C C . LEU A 1 481 ? 1.144 38 -6.172 1 92.12 481 LEU A C 1
ATOM 3816 O O . LEU A 1 481 ? 1.689 38.062 -5.066 1 92.12 481 LEU A O 1
ATOM 3820 N N . ILE A 1 482 ? 1.811 37.781 -7.281 1 94.38 482 ILE A N 1
ATOM 3821 C CA . ILE A 1 482 ? 3.252 37.562 -7.301 1 94.38 482 ILE A CA 1
ATOM 3822 C C . ILE A 1 482 ? 3.969 38.781 -6.754 1 94.38 482 ILE A C 1
ATOM 3824 O O . ILE A 1 482 ? 4.891 38.656 -5.945 1 94.38 482 ILE A O 1
ATOM 3828 N N . SER A 1 483 ? 3.514 39.906 -7.168 1 96.06 483 SER A N 1
ATOM 3829 C CA . SER A 1 483 ? 4.113 41.156 -6.727 1 96.06 483 SER A CA 1
ATOM 3830 C C . SER A 1 483 ? 3.953 41.344 -5.223 1 96.06 483 SER A C 1
ATOM 3832 O O . SER A 1 483 ? 4.891 41.781 -4.543 1 96.06 483 SER A O 1
ATOM 3834 N N . LEU A 1 484 ? 2.795 41.062 -4.793 1 94.56 484 LEU A N 1
ATOM 3835 C CA . LEU A 1 484 ? 2.535 41.188 -3.361 1 94.56 484 LEU A CA 1
ATOM 3836 C C . LEU A 1 484 ? 3.404 40.219 -2.566 1 94.56 484 LEU A C 1
ATOM 3838 O O . LEU A 1 484 ? 3.928 40.562 -1.509 1 94.56 484 LEU A O 1
ATOM 3842 N N . GLN A 1 485 ? 3.545 39.062 -3.096 1 91.69 485 GLN A N 1
ATOM 3843 C CA . GLN A 1 485 ? 4.371 38.031 -2.439 1 91.69 485 GLN A CA 1
ATOM 3844 C C . GLN A 1 485 ? 5.832 38.469 -2.381 1 91.69 485 GLN A C 1
ATOM 3846 O O . GLN A 1 485 ? 6.492 38.312 -1.355 1 91.69 485 GLN A O 1
ATOM 3851 N N . LEU A 1 486 ? 6.285 38.969 -3.463 1 93.94 486 LEU A N 1
ATOM 3852 C CA . LEU A 1 486 ? 7.648 39.5 -3.498 1 93.94 486 LEU A CA 1
ATOM 3853 C C . LEU A 1 486 ? 7.836 40.625 -2.473 1 93.94 486 LEU A C 1
ATOM 3855 O O . LEU A 1 486 ? 8.805 40.594 -1.714 1 93.94 486 LEU A O 1
ATOM 3859 N N . LYS A 1 487 ? 6.914 41.531 -2.465 1 96.19 487 LYS A N 1
ATOM 3860 C CA . LYS A 1 487 ? 6.969 42.625 -1.516 1 96.19 487 LYS A CA 1
ATOM 3861 C C . LYS A 1 487 ? 6.973 42.125 -0.076 1 96.19 487 LYS A C 1
ATOM 3863 O O . LYS A 1 487 ? 7.727 42.625 0.761 1 96.19 487 LYS A O 1
ATOM 3868 N N . ALA A 1 488 ? 6.156 41.188 0.206 1 93.38 488 ALA A N 1
ATOM 3869 C CA . ALA A 1 488 ? 6.035 40.625 1.551 1 93.38 488 ALA A CA 1
ATOM 3870 C C . ALA A 1 488 ? 7.312 39.875 1.955 1 93.38 488 ALA A C 1
ATOM 3872 O O . ALA A 1 488 ? 7.77 40 3.096 1 93.38 488 ALA A O 1
ATOM 3873 N N . LEU A 1 489 ? 7.844 39.125 1.004 1 87.31 489 LEU A N 1
ATOM 3874 C CA . LEU A 1 489 ? 9.062 38.375 1.287 1 87.31 489 LEU A CA 1
ATOM 3875 C C . LEU A 1 489 ? 10.227 39.312 1.578 1 87.31 489 LEU A C 1
ATOM 3877 O O . LEU A 1 489 ? 11.031 39.062 2.479 1 87.31 489 LEU A O 1
ATOM 3881 N N . ILE A 1 490 ? 10.297 40.375 0.866 1 90.12 490 ILE A N 1
ATOM 3882 C CA . ILE A 1 490 ? 11.336 41.344 1.096 1 90.12 490 ILE A CA 1
ATOM 3883 C C . ILE A 1 490 ? 11.125 42.031 2.453 1 90.12 490 ILE A C 1
ATOM 3885 O O . ILE A 1 490 ? 12.086 42.25 3.193 1 90.12 490 ILE A O 1
ATOM 3889 N N . ALA A 1 491 ? 9.891 42.281 2.807 1 91.56 491 ALA A N 1
ATOM 3890 C CA . ALA A 1 491 ? 9.57 42.844 4.121 1 91.56 491 ALA A CA 1
ATOM 3891 C C . ALA A 1 491 ? 10.031 41.906 5.234 1 91.56 491 ALA A C 1
ATOM 3893 O O . ALA A 1 491 ? 10.578 42.344 6.246 1 91.56 491 ALA A O 1
ATOM 3894 N N . ARG A 1 492 ? 9.719 40.656 5.039 1 84.31 492 ARG A N 1
ATOM 3895 C CA . ARG A 1 492 ? 10.109 39.656 6.023 1 84.31 492 ARG A CA 1
ATOM 3896 C C . ARG A 1 492 ? 11.617 39.719 6.277 1 84.31 492 ARG A C 1
ATOM 3898 O O . ARG A 1 492 ? 12.055 39.656 7.426 1 84.31 492 ARG A O 1
ATOM 3905 N N . ASP A 1 493 ? 12.375 39.844 5.203 1 79.56 493 ASP A N 1
ATOM 3906 C CA . ASP A 1 493 ? 13.82 39.719 5.305 1 79.56 493 ASP A CA 1
ATOM 3907 C C . ASP A 1 493 ? 14.461 41.031 5.758 1 79.56 493 ASP A C 1
ATOM 3909 O O . ASP A 1 493 ? 15.531 41.031 6.355 1 79.56 493 ASP A O 1
ATOM 3913 N N . LEU A 1 494 ? 13.844 42.094 5.453 1 84.31 494 LEU A N 1
ATOM 3914 C CA . LEU A 1 494 ? 14.336 43.406 5.895 1 84.31 494 LEU A CA 1
ATOM 3915 C C . LEU A 1 494 ? 13.945 43.656 7.344 1 84.31 494 LEU A C 1
ATOM 3917 O O . LEU A 1 494 ? 14.68 44.344 8.078 1 84.31 494 LEU A O 1
ATOM 3921 N N . PHE A 1 495 ? 12.812 43.094 7.707 1 87.81 495 PHE A N 1
ATOM 3922 C CA . PHE A 1 495 ? 12.266 43.312 9.039 1 87.81 495 PHE A CA 1
ATOM 3923 C C . PHE A 1 495 ? 12.031 42 9.75 1 87.81 495 PHE A C 1
ATOM 3925 O O . PHE A 1 495 ? 12.977 41.281 10.109 1 87.81 495 PHE A O 1
ATOM 3932 N N . ASN A 1 496 ? 10.711 41.562 9.812 1 83.19 496 ASN A N 1
ATOM 3933 C CA . ASN A 1 496 ? 10.398 40.281 10.461 1 83.19 496 ASN A CA 1
ATOM 3934 C C . ASN A 1 496 ? 9.125 39.688 9.906 1 83.19 496 ASN A C 1
ATOM 3936 O O . ASN A 1 496 ? 8.523 40.219 8.969 1 83.19 496 ASN A O 1
ATOM 3940 N N . MET A 1 497 ? 8.844 38.531 10.453 1 82.94 497 MET A N 1
ATOM 3941 C CA . MET A 1 497 ? 7.66 37.781 10.023 1 82.94 497 MET A CA 1
ATOM 3942 C C . MET A 1 497 ? 6.391 38.594 10.258 1 82.94 497 MET A C 1
ATOM 3944 O O . MET A 1 497 ? 5.438 38.5 9.477 1 82.94 497 MET A O 1
ATOM 3948 N N . ASN A 1 498 ? 6.402 39.312 11.289 1 90.94 498 ASN A N 1
ATOM 3949 C CA . ASN A 1 498 ? 5.266 40.188 11.57 1 90.94 498 ASN A CA 1
ATOM 3950 C C . ASN A 1 498 ? 4.973 41.125 10.398 1 90.94 498 ASN A C 1
ATOM 3952 O O . ASN A 1 498 ? 3.818 41.281 10 1 90.94 498 ASN A O 1
ATOM 3956 N N . GLU A 1 499 ? 6.066 41.719 9.844 1 93.19 499 GLU A N 1
ATOM 3957 C CA . GLU A 1 499 ? 5.926 42.656 8.734 1 93.19 499 GLU A CA 1
ATOM 3958 C C . GLU A 1 499 ? 5.57 41.938 7.438 1 93.19 499 GLU A C 1
ATOM 3960 O O . GLU A 1 499 ? 4.848 42.469 6.598 1 93.19 499 GLU A O 1
ATOM 3965 N N . TYR A 1 500 ? 6.031 40.75 7.32 1 90 500 TYR A N 1
ATOM 3966 C CA . TYR A 1 500 ? 5.586 39.938 6.203 1 90 500 TYR A CA 1
ATOM 3967 C C . TYR A 1 500 ? 4.062 39.844 6.164 1 90 500 TYR A C 1
ATOM 3969 O O . TYR A 1 500 ? 3.445 40.094 5.133 1 90 500 TYR A O 1
ATOM 3977 N N . PHE A 1 501 ? 3.467 39.531 7.32 1 93.81 501 PHE A N 1
ATOM 3978 C CA . PHE A 1 501 ? 2.027 39.281 7.363 1 93.81 501 PHE A CA 1
ATOM 3979 C C . PHE A 1 501 ? 1.266 40.594 7.27 1 93.81 501 PHE A C 1
ATOM 3981 O O . PHE A 1 501 ? 0.176 40.656 6.695 1 93.81 501 PHE A O 1
ATOM 3988 N N . GLN A 1 502 ? 1.838 41.656 7.777 1 95.69 502 GLN A N 1
ATOM 3989 C CA . GLN A 1 502 ? 1.213 42.969 7.598 1 95.69 502 GLN A CA 1
ATOM 3990 C C . GLN A 1 502 ? 1.142 43.344 6.121 1 95.69 502 GLN A C 1
ATOM 3992 O O . GLN A 1 502 ? 0.262 44.094 5.711 1 95.69 502 GLN A O 1
ATOM 3997 N N . THR A 1 503 ? 2.039 42.781 5.328 1 95.69 503 THR A N 1
ATOM 3998 C CA . THR A 1 503 ? 2.098 43.094 3.902 1 95.69 503 THR A CA 1
ATOM 3999 C C . THR A 1 503 ? 1.213 42.125 3.107 1 95.69 503 THR A C 1
ATOM 4001 O O . THR A 1 503 ? 0.313 42.562 2.385 1 95.69 503 THR A O 1
ATOM 4004 N N . ILE A 1 504 ? 1.377 40.844 3.355 1 93.62 504 ILE A N 1
ATOM 4005 C CA . ILE A 1 504 ? 0.698 39.844 2.545 1 93.62 504 ILE A CA 1
ATOM 4006 C C . ILE A 1 504 ? -0.804 39.875 2.816 1 93.62 504 ILE A C 1
ATOM 4008 O O . ILE A 1 504 ? -1.608 39.531 1.949 1 93.62 504 ILE A O 1
ATOM 4012 N N . ASN A 1 505 ? -1.188 40.344 4.008 1 95.25 505 ASN A N 1
ATOM 4013 C CA . ASN A 1 505 ? -2.588 40.375 4.414 1 95.25 505 ASN A CA 1
ATOM 4014 C C . ASN A 1 505 ? -3.35 41.5 3.732 1 95.25 505 ASN A C 1
ATOM 4016 O O . ASN A 1 505 ? -4.574 41.594 3.84 1 95.25 505 ASN A O 1
ATOM 4020 N N . ASP A 1 506 ? -2.635 42.312 2.971 1 91.5 506 ASP A N 1
ATOM 4021 C CA . ASP A 1 506 ? -3.303 43.344 2.203 1 91.5 506 ASP A CA 1
ATOM 4022 C C . ASP A 1 506 ? -4.289 42.75 1.201 1 91.5 506 ASP A C 1
ATOM 4024 O O . ASP A 1 506 ? -5.281 43.375 0.842 1 91.5 506 ASP A O 1
ATOM 4028 N N . ASP A 1 507 ? -4.031 41.625 0.868 1 89.5 507 ASP A N 1
ATOM 4029 C CA . ASP A 1 507 ? -4.91 41 -0.103 1 89.5 507 ASP A CA 1
ATOM 4030 C C . ASP A 1 507 ? -5.566 39.75 0.487 1 89.5 507 ASP A C 1
ATOM 4032 O O . ASP A 1 507 ? -5.977 38.844 -0.249 1 89.5 507 ASP A O 1
ATOM 4036 N N . ASN A 1 508 ? -5.699 39.625 1.701 1 92.25 508 ASN A N 1
ATOM 4037 C CA . ASN A 1 508 ? -6.359 38.5 2.379 1 92.25 508 ASN A CA 1
ATOM 4038 C C . ASN A 1 508 ? -7.859 38.75 2.516 1 92.25 508 ASN A C 1
ATOM 4040 O O . ASN A 1 508 ? -8.297 39.531 3.355 1 92.25 508 ASN A O 1
ATOM 4044 N N . GLU A 1 509 ? -8.625 38 1.674 1 93.19 509 GLU A N 1
ATOM 4045 C CA . GLU A 1 509 ? -10.07 38.219 1.636 1 93.19 509 GLU A CA 1
ATOM 4046 C C . GLU A 1 509 ? -10.711 37.875 2.979 1 93.19 509 GLU A C 1
ATOM 4048 O O . GLU A 1 509 ? -11.688 38.5 3.383 1 93.19 509 GLU A O 1
ATOM 4053 N N . SER A 1 510 ? -10.195 36.906 3.65 1 96 510 SER A N 1
ATOM 4054 C CA . SER A 1 510 ? -10.711 36.531 4.969 1 96 510 SER A CA 1
ATOM 4055 C C . SER A 1 510 ? -10.539 37.688 5.961 1 96 510 SER A C 1
ATOM 4057 O O . SER A 1 510 ? -11.469 38.031 6.699 1 96 510 SER A O 1
ATOM 4059 N N . LEU A 1 511 ? -9.359 38.25 5.953 1 97.19 511 LEU A N 1
ATOM 4060 C CA . LEU A 1 511 ? -9.102 39.312 6.887 1 97.19 511 LEU A CA 1
ATOM 4061 C C . LEU A 1 511 ? -9.961 40.531 6.547 1 97.19 511 LEU A C 1
ATOM 4063 O O . LEU A 1 511 ? -10.484 41.219 7.445 1 97.19 511 LEU A O 1
ATOM 4067 N N . LYS A 1 512 ? -10.125 40.812 5.312 1 97 512 LYS A N 1
ATOM 4068 C CA . LYS A 1 512 ? -10.961 41.938 4.891 1 97 512 LYS A CA 1
ATOM 4069 C C . LYS A 1 512 ? -12.391 41.781 5.387 1 97 512 LYS A C 1
ATOM 4071 O O . LYS A 1 512 ? -12.969 42.719 5.941 1 97 512 LYS A O 1
ATOM 4076 N N . GLU A 1 513 ? -12.883 40.625 5.141 1 97.75 513 GLU A N 1
ATOM 4077 C CA . GLU A 1 513 ? -14.25 40.344 5.586 1 97.75 513 GLU A CA 1
ATOM 4078 C C . GLU A 1 513 ? -14.352 40.375 7.105 1 97.75 513 GLU A C 1
ATOM 4080 O O . GLU A 1 513 ? -15.344 40.844 7.664 1 97.75 513 GLU A O 1
ATOM 4085 N N . ALA A 1 514 ? -13.359 39.844 7.785 1 98.56 514 ALA A N 1
ATOM 4086 C CA . ALA A 1 514 ? -13.336 39.875 9.242 1 98.56 514 ALA A CA 1
ATOM 4087 C C . ALA A 1 514 ? -13.367 41.312 9.773 1 98.56 514 ALA A C 1
ATOM 4089 O O . ALA A 1 514 ? -14.102 41.594 10.719 1 98.56 514 ALA A O 1
ATOM 4090 N N . LEU A 1 515 ? -12.578 42.156 9.188 1 98.31 515 LEU A N 1
ATOM 4091 C CA . LEU A 1 515 ? -12.531 43.562 9.609 1 98.31 515 LEU A CA 1
ATOM 4092 C C . LEU A 1 515 ? -13.867 44.25 9.352 1 98.31 515 LEU A C 1
ATOM 4094 O O . LEU A 1 515 ? -14.312 45.062 10.156 1 98.31 515 LEU A O 1
ATOM 4098 N N . ARG A 1 516 ? -14.461 43.906 8.227 1 98.12 516 ARG A N 1
ATOM 4099 C CA . ARG A 1 516 ? -15.766 44.469 7.926 1 98.12 516 ARG A CA 1
ATOM 4100 C C . ARG A 1 516 ? -16.781 44.094 8.992 1 98.12 516 ARG A C 1
ATOM 4102 O O . ARG A 1 516 ? -17.484 44.938 9.531 1 98.12 516 ARG A O 1
ATOM 4109 N N . ILE A 1 517 ? -16.844 42.875 9.359 1 98.12 517 ILE A N 1
ATOM 4110 C CA . ILE A 1 517 ? -17.859 42.344 10.273 1 98.12 517 ILE A CA 1
ATOM 4111 C C . ILE A 1 517 ? -17.562 42.812 11.695 1 98.12 517 ILE A C 1
ATOM 4113 O O . ILE A 1 517 ? -18.484 43.219 12.414 1 98.12 517 ILE A O 1
ATOM 4117 N N . ILE A 1 518 ? -16.281 42.75 12.086 1 98.19 518 ILE A N 1
ATOM 4118 C CA . ILE A 1 518 ? -15.938 43 13.484 1 98.19 518 ILE A CA 1
ATOM 4119 C C . ILE A 1 518 ? -16.156 44.469 13.82 1 98.19 518 ILE A C 1
ATOM 4121 O O . ILE A 1 518 ? -16.422 44.812 14.977 1 98.19 518 ILE A O 1
ATOM 4125 N N . ASN A 1 519 ? -16.109 45.375 12.836 1 97.62 519 ASN A N 1
ATOM 4126 C CA . ASN A 1 519 ? -16.281 46.812 13.047 1 97.62 519 ASN A CA 1
ATOM 4127 C C . ASN A 1 519 ? -17.75 47.219 12.914 1 97.62 519 ASN A C 1
ATOM 4129 O O . ASN A 1 519 ? -18.109 48.375 13.211 1 97.62 519 ASN A O 1
ATOM 4133 N N . ASP A 1 520 ? -18.562 46.312 12.492 1 97.25 520 ASP A N 1
ATOM 4134 C CA . ASP A 1 520 ? -20 46.531 12.422 1 97.25 520 ASP A CA 1
ATOM 4135 C C . ASP A 1 520 ? -20.734 45.719 13.492 1 97.25 520 ASP A C 1
ATOM 4137 O O . ASP A 1 520 ? -21.125 44.562 13.25 1 97.25 520 ASP A O 1
ATOM 4141 N N . GLU A 1 521 ? -21 46.375 14.555 1 96.06 521 GLU A N 1
ATOM 4142 C CA . GLU A 1 521 ? -21.562 45.688 15.703 1 96.06 521 GLU A CA 1
ATOM 4143 C C . GLU A 1 521 ? -22.875 45 15.344 1 96.06 521 GLU A C 1
ATOM 4145 O O . GLU A 1 521 ? -23.125 43.875 15.797 1 96.06 521 GLU A O 1
ATOM 4150 N N . ALA A 1 522 ? -23.656 45.625 14.578 1 96.25 522 ALA A N 1
ATOM 4151 C CA . ALA A 1 522 ? -24.938 45.031 14.18 1 96.25 522 ALA A CA 1
ATOM 4152 C C . ALA A 1 522 ? -24.719 43.781 13.352 1 96.25 522 ALA A C 1
ATOM 4154 O O . ALA A 1 522 ? -25.391 42.75 13.57 1 96.25 522 ALA A O 1
ATOM 4155 N N . ALA A 1 523 ? -23.859 43.844 12.43 1 96.69 523 ALA A N 1
ATOM 4156 C CA . ALA A 1 523 ? -23.547 42.688 11.586 1 96.69 523 ALA A CA 1
ATOM 4157 C C . ALA A 1 523 ? -22.953 41.562 12.406 1 96.69 523 ALA A C 1
ATOM 4159 O O . ALA A 1 523 ? -23.281 40.406 12.195 1 96.69 523 ALA A O 1
ATOM 4160 N N . TYR A 1 524 ? -22.094 41.938 13.305 1 97.69 524 TYR A N 1
ATOM 4161 C CA . TYR A 1 524 ? -21.469 40.969 14.188 1 97.69 524 TYR A CA 1
ATOM 4162 C C . TYR A 1 524 ? -22.5 40.219 15.016 1 97.69 524 TYR A C 1
ATOM 4164 O O . TYR A 1 524 ? -22.484 39 15.086 1 97.69 524 TYR A O 1
ATOM 4172 N N . ARG A 1 525 ? -23.391 40.906 15.578 1 96.81 525 ARG A N 1
ATOM 4173 C CA . ARG A 1 525 ? -24.438 40.344 16.422 1 96.81 525 ARG A CA 1
A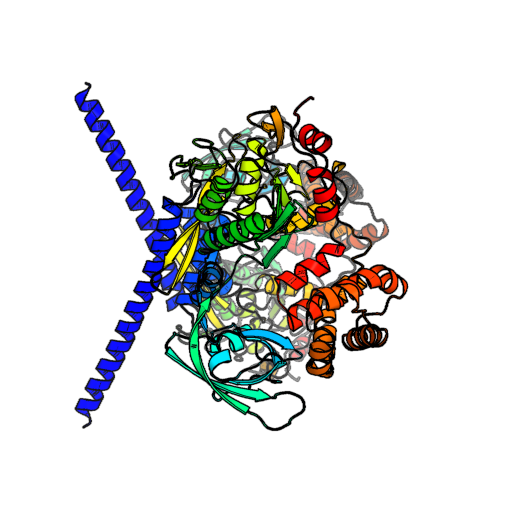TOM 4174 C C . ARG A 1 525 ? -25.406 39.5 15.594 1 96.81 525 ARG A C 1
ATOM 4176 O O . ARG A 1 525 ? -25.891 38.469 16.062 1 96.81 525 ARG A O 1
ATOM 4183 N N . LYS A 1 526 ? -25.609 39.938 14.422 1 96.56 526 LYS A N 1
ATOM 4184 C CA . LYS A 1 526 ? -26.484 39.188 13.531 1 96.56 526 LYS A CA 1
ATOM 4185 C C . LYS A 1 526 ? -25.922 37.781 13.227 1 96.56 526 LYS A C 1
ATOM 4187 O O . LYS A 1 526 ? -26.656 36.812 13.227 1 96.56 526 LYS A O 1
ATOM 4192 N N . VAL A 1 527 ? -24.672 37.781 12.969 1 96.94 527 VAL A N 1
ATOM 4193 C CA . VAL A 1 527 ? -24.031 36.5 12.672 1 96.94 527 VAL A CA 1
ATOM 4194 C C . VAL A 1 527 ? -24.141 35.562 13.875 1 96.94 527 VAL A C 1
ATOM 4196 O O . VAL A 1 527 ? -24.312 34.344 13.711 1 96.94 527 VAL A O 1
ATOM 4199 N N . LEU A 1 528 ? -24.125 36.125 15.047 1 96.88 528 LEU A N 1
ATOM 4200 C CA . LEU A 1 528 ? -24.188 35.312 16.266 1 96.88 528 LEU A CA 1
ATOM 4201 C C . LEU A 1 528 ? -25.641 35.031 16.656 1 96.88 528 LEU A C 1
ATOM 4203 O O . LEU A 1 528 ? -25.891 34.438 17.703 1 96.88 528 LEU A O 1
ATOM 4207 N N . GLY A 1 529 ? -26.531 35.406 15.844 1 92.5 529 GLY A N 1
ATOM 4208 C CA . GLY A 1 529 ? -27.938 35.125 16.094 1 92.5 529 GLY A CA 1
ATOM 4209 C C . GLY A 1 529 ? -28.547 35.969 17.188 1 92.5 529 GLY A C 1
ATOM 4210 O O . GLY A 1 529 ? -29.516 35.562 17.828 1 92.5 529 GLY A O 1
ATOM 4211 N N . GLN A 1 530 ? -27.922 37.062 17.5 1 88.19 530 GLN A N 1
ATOM 4212 C CA . GLN A 1 530 ? -28.391 37.906 18.562 1 88.19 530 GLN A CA 1
ATOM 4213 C C . GLN A 1 530 ? -29.312 39 18.031 1 88.19 530 GLN A C 1
ATOM 4215 O O . GLN A 1 530 ? -29.047 39.594 16.969 1 88.19 530 GLN A O 1
ATOM 4220 N N . SER A 1 531 ? -30.703 38.781 17.859 1 65.81 531 SER A N 1
ATOM 4221 C CA . SER A 1 531 ? -31.625 39.812 17.438 1 65.81 531 SER A CA 1
ATOM 4222 C C . SER A 1 531 ? -31.375 41.125 18.156 1 65.81 531 SER A C 1
ATOM 4224 O O . SER A 1 531 ? -30.984 41.125 19.328 1 65.81 531 SER A O 1
ATOM 4226 N N . GLN A 1 532 ? -31.312 42.25 17.422 1 49.56 532 GLN A N 1
ATOM 4227 C CA . GLN A 1 532 ? -31.422 43.562 18.062 1 49.56 532 GLN A CA 1
ATOM 4228 C C . GLN A 1 532 ? -32.688 43.656 18.922 1 49.56 532 GLN A C 1
ATOM 4230 O O . GLN A 1 532 ? -33.719 43.062 18.578 1 49.56 532 GLN A O 1
ATOM 4235 N N . MET B 1 1 ? 52.188 -14.711 24.688 1 45.56 1 MET B N 1
ATOM 4236 C CA . MET B 1 1 ? 51.531 -13.766 23.797 1 45.56 1 MET B CA 1
ATOM 4237 C C . MET B 1 1 ? 50.375 -14.43 23.047 1 45.56 1 MET B C 1
ATOM 4239 O O . MET B 1 1 ? 49.344 -13.812 22.844 1 45.56 1 MET B O 1
ATOM 4243 N N . ASN B 1 2 ? 50.531 -15.727 22.641 1 52.59 2 ASN B N 1
ATOM 4244 C CA . ASN B 1 2 ? 49.531 -16.438 21.859 1 52.59 2 ASN B CA 1
ATOM 4245 C C . ASN B 1 2 ? 48.344 -16.812 22.703 1 52.59 2 ASN B C 1
ATOM 4247 O O . ASN B 1 2 ? 47.219 -16.859 22.219 1 52.59 2 ASN B O 1
ATOM 4251 N N . ARG B 1 3 ? 48.469 -17.281 23.953 1 63.03 3 ARG B N 1
ATOM 4252 C CA . ARG B 1 3 ? 47.375 -17.688 24.828 1 63.03 3 ARG B CA 1
ATOM 4253 C C . ARG B 1 3 ? 46.531 -16.469 25.234 1 63.03 3 ARG B C 1
ATOM 4255 O O . ARG B 1 3 ? 45.312 -16.578 25.344 1 63.03 3 ARG B O 1
ATOM 4262 N N . ILE B 1 4 ? 47.156 -15.359 25.484 1 54.88 4 ILE B N 1
ATOM 4263 C CA . ILE B 1 4 ? 46.406 -14.156 25.859 1 54.88 4 ILE B CA 1
ATOM 4264 C C . ILE B 1 4 ? 45.594 -13.672 24.656 1 54.88 4 ILE B C 1
ATOM 4266 O O . ILE B 1 4 ? 44.438 -13.289 24.797 1 54.88 4 ILE B O 1
ATOM 4270 N N . LEU B 1 5 ? 46.094 -13.875 23.453 1 58.44 5 LEU B N 1
ATOM 4271 C CA . LEU B 1 5 ? 45.375 -13.469 22.25 1 58.44 5 LEU B CA 1
ATOM 4272 C C . LEU B 1 5 ? 44.156 -14.391 22.016 1 58.44 5 LEU B C 1
ATOM 4274 O O . LEU B 1 5 ? 43.094 -13.93 21.625 1 58.44 5 LEU B O 1
ATOM 4278 N N . SER B 1 6 ? 44.375 -15.648 22.359 1 59.47 6 SER B N 1
ATOM 4279 C CA . SER B 1 6 ? 43.25 -16.594 22.188 1 59.47 6 SER B CA 1
ATOM 4280 C C . SER B 1 6 ? 42.156 -16.297 23.188 1 59.47 6 SER B C 1
ATOM 4282 O O . SER B 1 6 ? 40.969 -16.375 22.828 1 59.47 6 SER B O 1
ATOM 4284 N N . ILE B 1 7 ? 42.5 -15.953 24.375 1 56.66 7 ILE B N 1
ATOM 4285 C CA . ILE B 1 7 ? 41.5 -15.641 25.375 1 56.66 7 ILE B CA 1
ATOM 4286 C C . ILE B 1 7 ? 40.812 -14.336 25 1 56.66 7 ILE B C 1
ATOM 4288 O O . ILE B 1 7 ? 39.594 -14.227 25.141 1 56.66 7 ILE B O 1
ATOM 4292 N N . LEU B 1 8 ? 41.469 -13.477 24.469 1 56.34 8 LEU B N 1
ATOM 4293 C CA . LEU B 1 8 ? 40.906 -12.203 24.047 1 56.34 8 LEU B CA 1
ATOM 4294 C C . LEU B 1 8 ? 39.938 -12.406 22.875 1 56.34 8 LEU B C 1
ATOM 4296 O O . LEU B 1 8 ? 38.875 -11.789 22.812 1 56.34 8 LEU B O 1
ATOM 4300 N N . ILE B 1 9 ? 40.281 -13.273 21.969 1 58.06 9 ILE B N 1
ATOM 4301 C CA . ILE B 1 9 ? 39.406 -13.562 20.828 1 58.06 9 ILE B CA 1
ATOM 4302 C C . ILE B 1 9 ? 38.156 -14.266 21.312 1 58.06 9 ILE B C 1
ATOM 4304 O O . ILE B 1 9 ? 37.031 -13.953 20.859 1 58.06 9 ILE B O 1
ATOM 4308 N N . VAL B 1 10 ? 38.281 -15.188 22.219 1 56.22 10 VAL B N 1
ATOM 4309 C CA . VAL B 1 10 ? 37.094 -15.867 22.75 1 56.22 10 VAL B CA 1
ATOM 4310 C C . VAL B 1 10 ? 36.219 -14.875 23.531 1 56.22 10 VAL B C 1
ATOM 4312 O O . VAL B 1 10 ? 35 -14.914 23.422 1 56.22 10 VAL B O 1
ATOM 4315 N N . CYS B 1 11 ? 36.781 -13.969 24.25 1 55.91 11 CYS B N 1
ATOM 4316 C CA . CYS B 1 11 ? 36 -12.961 24.984 1 55.91 11 CYS B CA 1
ATOM 4317 C C . CYS B 1 11 ? 35.312 -12 24.016 1 55.91 11 CYS B C 1
ATOM 4319 O O . CYS B 1 11 ? 34.188 -11.602 24.25 1 55.91 11 CYS B O 1
ATOM 4321 N N . ILE B 1 12 ? 35.938 -11.68 22.969 1 54.34 12 ILE B N 1
ATOM 4322 C CA . ILE B 1 12 ? 35.312 -10.805 21.969 1 54.34 12 ILE B CA 1
ATOM 4323 C C . ILE B 1 12 ? 34.188 -11.547 21.25 1 54.34 12 ILE B C 1
ATOM 4325 O O . ILE B 1 12 ? 33.125 -10.969 20.984 1 54.34 12 ILE B O 1
ATOM 4329 N N . LEU B 1 13 ? 34.344 -12.773 20.984 1 54 13 LEU B N 1
ATOM 4330 C CA . LEU B 1 13 ? 33.281 -13.562 20.359 1 54 13 LEU B CA 1
ATOM 4331 C C . LEU B 1 13 ? 32.125 -13.773 21.328 1 54 13 LEU B C 1
ATOM 4333 O O . LEU B 1 13 ? 30.969 -13.719 20.922 1 54 13 LEU B O 1
ATOM 4337 N N . LEU B 1 14 ? 32.438 -14 22.531 1 53.03 14 LEU B N 1
ATOM 4338 C CA . LEU B 1 14 ? 31.391 -14.133 23.547 1 53.03 14 LEU B CA 1
ATOM 4339 C C . LEU B 1 14 ? 30.688 -12.797 23.797 1 53.03 14 LEU B C 1
ATOM 4341 O O . LEU B 1 14 ? 29.484 -12.75 24.016 1 53.03 14 LEU B O 1
ATOM 4345 N N . TYR B 1 15 ? 31.438 -11.773 23.719 1 51.12 15 TYR B N 1
ATOM 4346 C CA . TYR B 1 15 ? 30.875 -10.438 23.859 1 51.12 15 TYR B CA 1
ATOM 4347 C C . TYR B 1 15 ? 30 -10.086 22.656 1 51.12 15 TYR B C 1
ATOM 4349 O O . TYR B 1 15 ? 28.938 -9.477 22.812 1 51.12 15 TYR B O 1
ATOM 4357 N N . SER B 1 16 ? 30.391 -10.453 21.484 1 52.06 16 SER B N 1
ATOM 4358 C CA . SER B 1 16 ? 29.578 -10.203 20.297 1 52.06 16 SER B CA 1
ATOM 4359 C C . SER B 1 16 ? 28.297 -11.031 20.297 1 52.06 16 SER B C 1
ATOM 4361 O O . SER B 1 16 ? 27.234 -10.555 19.891 1 52.06 16 SER B O 1
ATOM 4363 N N . SER B 1 17 ? 28.453 -12.227 20.734 1 52.19 17 SER B N 1
ATOM 4364 C CA . SER B 1 17 ? 27.266 -13.07 20.828 1 52.19 17 SER B CA 1
ATOM 4365 C C . SER B 1 17 ? 26.328 -12.578 21.922 1 52.19 17 SER B C 1
ATOM 4367 O O . SER B 1 17 ? 25.109 -12.609 21.766 1 52.19 17 SER B O 1
ATOM 4369 N N . ALA B 1 18 ? 26.906 -12.047 23.078 1 53.5 18 ALA B N 1
ATOM 4370 C CA . ALA B 1 18 ? 26.094 -11.531 24.188 1 53.5 18 ALA B CA 1
ATOM 4371 C C . ALA B 1 18 ? 25.438 -10.203 23.797 1 53.5 18 ALA B C 1
ATOM 4373 O O . ALA B 1 18 ? 24.266 -9.969 24.125 1 53.5 18 ALA B O 1
ATOM 4374 N N . HIS B 1 19 ? 26.203 -9.461 23.016 1 50.88 19 HIS B N 1
ATOM 4375 C CA . HIS B 1 19 ? 25.656 -8.18 22.578 1 50.88 19 HIS B CA 1
ATOM 4376 C C . HIS B 1 19 ? 24.562 -8.375 21.547 1 50.88 19 HIS B C 1
ATOM 4378 O O . HIS B 1 19 ? 23.562 -7.66 21.547 1 50.88 19 HIS B O 1
ATOM 4384 N N . ALA B 1 20 ? 24.734 -9.367 20.734 1 53.69 20 ALA B N 1
ATOM 4385 C CA . ALA B 1 20 ? 23.719 -9.672 19.734 1 53.69 20 ALA B CA 1
ATOM 4386 C C . ALA B 1 20 ? 22.453 -10.234 20.406 1 53.69 20 ALA B C 1
ATOM 4388 O O . ALA B 1 20 ? 21.344 -9.891 20.016 1 53.69 20 ALA B O 1
ATOM 4389 N N . GLN B 1 21 ? 22.625 -11.109 21.375 1 56.72 21 GLN B N 1
ATOM 4390 C CA . GLN B 1 21 ? 21.5 -11.664 22.109 1 56.72 21 GLN B CA 1
ATOM 4391 C C . GLN B 1 21 ? 20.766 -10.578 22.891 1 56.72 21 GLN B C 1
ATOM 4393 O O . GLN B 1 21 ? 19.531 -10.57 22.953 1 56.72 21 GLN B O 1
ATOM 4398 N N . GLN B 1 22 ? 21.562 -9.625 23.453 1 58.09 22 GLN B N 1
ATOM 4399 C CA . GLN B 1 22 ? 20.953 -8.531 24.219 1 58.09 22 GLN B CA 1
ATOM 4400 C C . GLN B 1 22 ? 20.156 -7.609 23.312 1 58.09 22 GLN B C 1
ATOM 4402 O O . GLN B 1 22 ? 19.062 -7.172 23.672 1 58.09 22 GLN B O 1
ATOM 4407 N N . ARG B 1 23 ? 20.688 -7.355 22.156 1 65.06 23 ARG B N 1
ATOM 4408 C CA . ARG B 1 23 ? 20 -6.504 21.203 1 65.06 23 ARG B CA 1
ATOM 4409 C C . ARG B 1 23 ? 18.703 -7.152 20.734 1 65.06 23 ARG B C 1
ATOM 4411 O O . ARG B 1 23 ? 17.672 -6.477 20.594 1 65.06 23 ARG B O 1
ATOM 4418 N N . SER B 1 24 ? 18.766 -8.453 20.422 1 70.06 24 SER B N 1
ATOM 4419 C CA . SER B 1 24 ? 17.562 -9.172 20 1 70.06 24 SER B CA 1
ATOM 4420 C C . SER B 1 24 ? 16.484 -9.141 21.078 1 70.06 24 SER B C 1
ATOM 4422 O O . SER B 1 24 ? 15.305 -8.992 20.766 1 70.06 24 SER B O 1
ATOM 4424 N N . ASP B 1 25 ? 16.984 -9.039 22.25 1 76.62 25 ASP B N 1
ATOM 4425 C CA . ASP B 1 25 ? 16.047 -8.992 23.359 1 76.62 25 ASP B CA 1
ATOM 4426 C C . ASP B 1 25 ? 15.391 -7.617 23.469 1 76.62 25 ASP B C 1
ATOM 4428 O O . ASP B 1 25 ? 14.195 -7.516 23.766 1 76.62 25 ASP B O 1
ATOM 4432 N N . MET B 1 26 ? 16.172 -6.645 23.156 1 82.06 26 MET B N 1
ATOM 4433 C CA . MET B 1 26 ? 15.641 -5.285 23.234 1 82.06 26 MET B CA 1
ATOM 4434 C C . MET B 1 26 ? 14.586 -5.055 22.156 1 82.06 26 MET B C 1
ATOM 4436 O O . MET B 1 26 ? 13.562 -4.414 22.422 1 82.06 26 MET B O 1
ATOM 4440 N N . GLU B 1 27 ? 14.844 -5.617 20.984 1 87.81 27 GLU B N 1
ATOM 4441 C CA . GLU B 1 27 ? 13.906 -5.434 19.875 1 87.81 27 GLU B CA 1
ATOM 4442 C C . GLU B 1 27 ? 12.617 -6.219 20.109 1 87.81 27 GLU B C 1
ATOM 4444 O O . GLU B 1 27 ? 11.523 -5.723 19.828 1 87.81 27 GLU B O 1
ATOM 4449 N N . ALA B 1 28 ? 12.812 -7.414 20.656 1 86.94 28 ALA B N 1
ATOM 4450 C CA . ALA B 1 28 ? 11.633 -8.203 21 1 86.94 28 ALA B CA 1
ATOM 4451 C C . ALA B 1 28 ? 10.805 -7.512 22.078 1 86.94 28 ALA B C 1
ATOM 4453 O O . ALA B 1 28 ? 9.57 -7.531 22.031 1 86.94 28 ALA B O 1
ATOM 4454 N N . ARG B 1 29 ? 11.469 -6.922 22.969 1 87.56 29 ARG B N 1
ATOM 4455 C CA . ARG B 1 29 ? 10.789 -6.188 24.031 1 87.56 29 ARG B CA 1
ATOM 4456 C C . ARG B 1 29 ? 10.031 -4.988 23.469 1 87.56 29 ARG B C 1
ATOM 4458 O O . ARG B 1 29 ? 8.906 -4.715 23.875 1 87.56 29 ARG B O 1
ATOM 4465 N N . LYS B 1 30 ? 10.703 -4.297 22.609 1 92 30 LYS B N 1
ATOM 4466 C CA . LYS B 1 30 ? 10.047 -3.162 21.969 1 92 30 LYS B CA 1
ATOM 4467 C C . LYS B 1 30 ? 8.766 -3.592 21.266 1 92 30 LYS B C 1
ATOM 4469 O O . LYS B 1 30 ? 7.742 -2.912 21.359 1 92 30 LYS B O 1
ATOM 4474 N N . LEU B 1 31 ? 8.859 -4.691 20.547 1 91.56 31 LEU B N 1
ATOM 4475 C CA . LEU B 1 31 ? 7.703 -5.227 19.844 1 91.56 31 LEU B CA 1
ATOM 4476 C C . LEU B 1 31 ? 6.59 -5.586 20.828 1 91.56 31 LEU B C 1
ATOM 4478 O O . LEU B 1 31 ? 5.422 -5.281 20.578 1 91.56 31 LEU B O 1
ATOM 4482 N N . SER B 1 32 ? 6.949 -6.164 21.906 1 90.19 32 SER B N 1
ATOM 4483 C CA . SER B 1 32 ? 5.98 -6.543 22.922 1 90.19 32 SER B CA 1
ATOM 4484 C C . SER B 1 32 ? 5.359 -5.309 23.578 1 90.19 32 SER B C 1
ATOM 4486 O O . SER B 1 32 ? 4.16 -5.297 23.875 1 90.19 32 SER B O 1
ATOM 4488 N N . MET B 1 33 ? 6.145 -4.316 23.781 1 91.12 33 MET B N 1
ATOM 4489 C CA . MET B 1 33 ? 5.645 -3.064 24.344 1 91.12 33 MET B CA 1
ATOM 4490 C C . MET B 1 33 ? 4.621 -2.42 23.406 1 91.12 33 MET B C 1
ATOM 4492 O O . MET B 1 33 ? 3.582 -1.939 23.875 1 91.12 33 MET B O 1
ATOM 4496 N N . ALA B 1 34 ? 4.961 -2.396 22.172 1 93.94 34 ALA B N 1
ATOM 4497 C CA . ALA B 1 34 ? 4.043 -1.827 21.203 1 93.94 34 ALA B CA 1
ATOM 4498 C C . ALA B 1 34 ? 2.709 -2.572 21.203 1 93.94 34 ALA B C 1
ATOM 4500 O O . ALA B 1 34 ? 1.645 -1.951 21.234 1 93.94 34 ALA B O 1
ATOM 4501 N N . LEU B 1 35 ? 2.803 -3.943 21.156 1 93.69 35 LEU B N 1
ATOM 4502 C CA . LEU B 1 35 ? 1.597 -4.762 21.188 1 93.69 35 LEU B CA 1
ATOM 4503 C C . LEU B 1 35 ? 0.768 -4.48 22.438 1 93.69 35 LEU B C 1
ATOM 4505 O O . LEU B 1 35 ? -0.453 -4.324 22.344 1 93.69 35 LEU B O 1
ATOM 4509 N N . TYR B 1 36 ? 1.425 -4.324 23.516 1 91.44 36 TYR B N 1
ATOM 4510 C CA . TYR B 1 36 ? 0.76 -4.055 24.797 1 91.44 36 TYR B CA 1
ATOM 4511 C C . TYR B 1 36 ? 0.104 -2.678 24.781 1 91.44 36 TYR B C 1
ATOM 4513 O O . TYR B 1 36 ? -1.056 -2.535 25.172 1 91.44 36 TYR B O 1
ATOM 4521 N N . ALA B 1 37 ? 0.842 -1.733 24.359 1 93.5 37 ALA B N 1
ATOM 4522 C CA . ALA B 1 37 ? 0.325 -0.368 24.344 1 93.5 37 ALA B CA 1
ATOM 4523 C C . ALA B 1 37 ? -0.922 -0.27 23.469 1 93.5 37 ALA B C 1
ATOM 4525 O O . ALA B 1 37 ? -1.936 0.296 23.875 1 93.5 37 ALA B O 1
ATOM 4526 N N . ILE B 1 38 ? -0.872 -0.823 22.297 1 94.62 38 ILE B N 1
ATOM 4527 C CA . ILE B 1 38 ? -1.989 -0.747 21.359 1 94.62 38 ILE B CA 1
ATOM 4528 C C . ILE B 1 38 ? -3.195 -1.486 21.938 1 94.62 38 ILE B C 1
ATOM 4530 O O . ILE B 1 38 ? -4.312 -0.963 21.938 1 94.62 38 ILE B O 1
ATOM 4534 N N . SER B 1 39 ? -2.936 -2.686 22.5 1 92.62 39 SER B N 1
ATOM 4535 C CA . SER B 1 39 ? -4.016 -3.521 23.016 1 92.62 39 SER B CA 1
ATOM 4536 C C . SER B 1 39 ? -4.711 -2.865 24.203 1 92.62 39 SER B C 1
ATOM 4538 O O . SER B 1 39 ? -5.91 -3.055 24.406 1 92.62 39 SER B O 1
ATOM 4540 N N . ASN B 1 40 ? -4.008 -1.974 24.922 1 92 40 ASN B N 1
ATOM 4541 C CA . ASN B 1 40 ? -4.551 -1.504 26.188 1 92 40 ASN B CA 1
ATOM 4542 C C . ASN B 1 40 ? -4.934 -0.028 26.125 1 92 40 ASN B C 1
ATOM 4544 O O . ASN B 1 40 ? -5.668 0.466 26.984 1 92 40 ASN B O 1
ATOM 4548 N N . LEU B 1 41 ? -4.422 0.643 25.094 1 93.5 41 LEU B N 1
ATOM 4549 C CA . LEU B 1 41 ? -4.602 2.088 25.156 1 93.5 41 LEU B CA 1
ATOM 4550 C C . LEU B 1 41 ? -5.367 2.592 23.938 1 93.5 41 LEU B C 1
ATOM 4552 O O . LEU B 1 41 ? -5.883 3.713 23.938 1 93.5 41 LEU B O 1
ATOM 4556 N N . TYR B 1 42 ? -5.453 1.824 22.875 1 94.69 42 TYR B N 1
ATOM 4557 C CA . TYR B 1 42 ? -6.062 2.281 21.641 1 94.69 42 TYR B CA 1
ATOM 4558 C C . TYR B 1 42 ? -7.508 2.699 21.859 1 94.69 42 TYR B C 1
ATOM 4560 O O . TYR B 1 42 ? -8.211 2.117 22.688 1 94.69 42 TYR B O 1
ATOM 4568 N N . VAL B 1 43 ? -7.957 3.582 21.172 1 94.44 43 VAL B N 1
ATOM 4569 C CA . VAL B 1 43 ? -9.234 4.262 21.359 1 94.44 43 VAL B CA 1
ATOM 4570 C C . VAL B 1 43 ? -10.375 3.271 21.156 1 94.44 43 VAL B C 1
ATOM 4572 O O . VAL B 1 43 ? -11.43 3.391 21.797 1 94.44 43 VAL B O 1
ATOM 4575 N N . ASP B 1 44 ? -10.258 2.287 20.266 1 93.38 44 ASP B N 1
ATOM 4576 C CA . ASP B 1 44 ? -11.281 1.291 19.969 1 93.38 44 ASP B CA 1
ATOM 4577 C C . ASP B 1 44 ? -10.844 -0.102 20.406 1 93.38 44 ASP B C 1
ATOM 4579 O O . ASP B 1 44 ? -9.703 -0.288 20.844 1 93.38 44 ASP B O 1
ATOM 4583 N N . LYS B 1 45 ? -11.766 -1.046 20.328 1 91.5 45 LYS B N 1
ATOM 4584 C CA . LYS B 1 45 ? -11.406 -2.432 20.609 1 91.5 45 LYS B CA 1
ATOM 4585 C C . LYS B 1 45 ? -10.469 -2.99 19.547 1 91.5 45 LYS B C 1
ATOM 4587 O O . LYS B 1 45 ? -10.648 -2.723 18.359 1 91.5 45 LYS B O 1
ATOM 4592 N N . THR B 1 46 ? -9.445 -3.697 20.047 1 90.62 46 THR B N 1
ATOM 4593 C CA . THR B 1 46 ? -8.5 -4.297 19.109 1 90.62 46 THR B CA 1
ATOM 4594 C C . THR B 1 46 ? -8.531 -5.82 19.219 1 90.62 46 THR B C 1
ATOM 4596 O O . THR B 1 46 ? -8.898 -6.371 20.25 1 90.62 46 THR B O 1
ATOM 4599 N N . ASP B 1 47 ? -8.305 -6.5 18.062 1 91.12 47 ASP B N 1
ATOM 4600 C CA . ASP B 1 47 ? -8.07 -7.938 18 1 91.12 47 ASP B CA 1
ATOM 4601 C C . ASP B 1 47 ? -6.578 -8.258 17.984 1 91.12 47 ASP B C 1
ATOM 4603 O O . ASP B 1 47 ? -5.898 -8.039 16.984 1 91.12 47 ASP B O 1
ATOM 4607 N N . GLU B 1 48 ? -6.152 -8.797 19.078 1 91.19 48 GLU B N 1
ATOM 4608 C CA . GLU B 1 48 ? -4.719 -9.023 19.25 1 91.19 48 GLU B CA 1
ATOM 4609 C C . GLU B 1 48 ? -4.18 -9.961 18.172 1 91.19 48 GLU B C 1
ATOM 4611 O O . GLU B 1 48 ? -3.049 -9.797 17.703 1 91.19 48 GLU B O 1
ATOM 4616 N N . LYS B 1 49 ? -4.953 -11.016 17.844 1 91.69 49 LYS B N 1
ATOM 4617 C CA . LYS B 1 49 ? -4.535 -11.922 16.766 1 91.69 49 LYS B CA 1
ATOM 4618 C C . LYS B 1 49 ? -4.293 -11.164 15.469 1 91.69 49 LYS B C 1
ATOM 4620 O O . LYS B 1 49 ? -3.281 -11.375 14.797 1 91.69 49 LYS B O 1
ATOM 4625 N N . LYS B 1 50 ? -5.203 -10.32 15.211 1 92.06 50 LYS B N 1
ATOM 4626 C CA . LYS B 1 50 ? -5.09 -9.539 13.984 1 92.06 50 LYS B CA 1
ATOM 4627 C C . LYS B 1 50 ? -3.904 -8.578 14.047 1 92.06 50 LYS B C 1
ATOM 4629 O O . LYS B 1 50 ? -3.203 -8.391 13.055 1 92.06 50 LYS B O 1
ATOM 4634 N N . LEU B 1 51 ? -3.691 -7.953 15.211 1 94.19 51 LEU B N 1
ATOM 4635 C CA . LEU B 1 51 ? -2.557 -7.055 15.383 1 94.19 51 LEU B CA 1
ATOM 4636 C C . LEU B 1 51 ? -1.243 -7.777 15.109 1 94.19 51 LEU B C 1
ATOM 4638 O O . LEU B 1 51 ? -0.379 -7.254 14.398 1 94.19 51 LEU B O 1
ATOM 4642 N N . VAL B 1 52 ? -1.148 -8.945 15.617 1 94.62 52 VAL B N 1
ATOM 4643 C CA . VAL B 1 52 ? 0.075 -9.734 15.469 1 94.62 52 VAL B CA 1
ATOM 4644 C C . VAL B 1 52 ? 0.24 -10.164 14.016 1 94.62 52 VAL B C 1
ATOM 4646 O O . VAL B 1 52 ? 1.342 -10.109 13.461 1 94.62 52 VAL B O 1
ATOM 4649 N N . GLU B 1 53 ? -0.834 -10.625 13.422 1 94.56 53 GLU B N 1
ATOM 4650 C CA . GLU B 1 53 ? -0.804 -10.953 12 1 94.56 53 GLU B CA 1
ATOM 4651 C C . GLU B 1 53 ? -0.318 -9.766 11.172 1 94.56 53 GLU B C 1
ATOM 4653 O O . GLU B 1 53 ? 0.545 -9.922 10.305 1 94.56 53 GLU B O 1
ATOM 4658 N N . ASP B 1 54 ? -0.872 -8.625 11.469 1 94.06 54 ASP B N 1
ATOM 4659 C CA . ASP B 1 54 ? -0.5 -7.422 10.734 1 94.06 54 ASP B CA 1
ATOM 4660 C C . ASP B 1 54 ? 0.976 -7.086 10.938 1 94.06 54 ASP B C 1
ATOM 4662 O O . ASP B 1 54 ? 1.646 -6.617 10.016 1 94.06 54 ASP B O 1
ATOM 4666 N N . ALA B 1 55 ? 1.449 -7.27 12.094 1 95.88 55 ALA B N 1
ATOM 4667 C CA . ALA B 1 55 ? 2.859 -7.039 12.391 1 95.88 55 ALA B CA 1
ATOM 4668 C C . ALA B 1 55 ? 3.752 -7.965 11.578 1 95.88 55 ALA B C 1
ATOM 4670 O O . ALA B 1 55 ? 4.715 -7.52 10.945 1 95.88 55 ALA B O 1
ATOM 4671 N N . ILE B 1 56 ? 3.418 -9.227 11.562 1 96 56 ILE B N 1
ATOM 4672 C CA . ILE B 1 56 ? 4.215 -10.227 10.867 1 96 56 ILE B CA 1
ATOM 4673 C C . ILE B 1 56 ? 4.211 -9.93 9.367 1 96 56 ILE B C 1
ATOM 4675 O O . ILE B 1 56 ? 5.258 -9.969 8.719 1 96 56 ILE B O 1
ATOM 4679 N N . VAL B 1 57 ? 3.07 -9.688 8.875 1 94.44 57 VAL B N 1
ATOM 4680 C CA . VAL B 1 57 ? 2.945 -9.336 7.465 1 94.44 57 VAL B CA 1
ATOM 4681 C C . VAL B 1 57 ? 3.791 -8.102 7.16 1 94.44 57 VAL B C 1
ATOM 4683 O O . VAL B 1 57 ? 4.461 -8.039 6.129 1 94.44 57 VAL B O 1
ATOM 4686 N N . GLY B 1 58 ? 3.781 -7.121 8.039 1 94.06 58 GLY B N 1
ATOM 4687 C CA . GLY B 1 58 ? 4.598 -5.934 7.871 1 94.06 58 GLY B CA 1
ATOM 4688 C C . GLY B 1 58 ? 6.082 -6.238 7.777 1 94.06 58 GLY B C 1
ATOM 4689 O O . GLY B 1 58 ? 6.809 -5.59 7.016 1 94.06 58 GLY B O 1
ATOM 4690 N N . MET B 1 59 ? 6.586 -7.203 8.492 1 94.5 59 MET B N 1
ATOM 4691 C CA . MET B 1 59 ? 7.977 -7.633 8.414 1 94.5 59 MET B CA 1
ATOM 4692 C C . MET B 1 59 ? 8.273 -8.289 7.066 1 94.5 59 MET B C 1
ATOM 4694 O O . MET B 1 59 ? 9.242 -7.93 6.398 1 94.5 59 MET B O 1
ATOM 4698 N N . LEU B 1 60 ? 7.383 -9.141 6.672 1 94.75 60 LEU B N 1
ATOM 4699 C CA . LEU B 1 60 ? 7.637 -10.016 5.535 1 94.75 60 LEU B CA 1
ATOM 4700 C C . LEU B 1 60 ? 7.547 -9.242 4.223 1 94.75 60 LEU B C 1
ATOM 4702 O O . LEU B 1 60 ? 8.312 -9.5 3.291 1 94.75 60 LEU B O 1
ATOM 4706 N N . GLU B 1 61 ? 6.602 -8.336 4.16 1 90.12 61 GLU B N 1
ATOM 4707 C CA . GLU B 1 61 ? 6.344 -7.602 2.926 1 90.12 61 GLU B CA 1
ATOM 4708 C C . GLU B 1 61 ? 7.57 -6.809 2.49 1 90.12 61 GLU B C 1
ATOM 4710 O O . GLU B 1 61 ? 7.723 -6.488 1.31 1 90.12 61 GLU B O 1
ATOM 4715 N N . LYS B 1 62 ? 8.469 -6.527 3.387 1 90.88 62 LYS B N 1
ATOM 4716 C CA . LYS B 1 62 ? 9.625 -5.691 3.078 1 90.88 62 LYS B CA 1
ATOM 4717 C C . LYS B 1 62 ? 10.852 -6.547 2.756 1 90.88 62 LYS B C 1
ATOM 4719 O O . LYS B 1 62 ? 11.914 -6.016 2.428 1 90.88 62 LYS B O 1
ATOM 4724 N N . LEU B 1 63 ? 10.758 -7.859 2.762 1 92.19 63 LEU B N 1
ATOM 4725 C CA . LEU B 1 63 ? 11.891 -8.75 2.566 1 92.19 63 LEU B CA 1
ATOM 4726 C C . LEU B 1 63 ? 12.023 -9.156 1.102 1 92.19 63 LEU B C 1
ATOM 4728 O O . LEU B 1 63 ? 13.07 -8.945 0.488 1 92.19 63 LEU B O 1
ATOM 4732 N N . ASP B 1 64 ? 11.07 -9.828 0.579 1 92.19 64 ASP B N 1
ATOM 4733 C CA . ASP B 1 64 ? 11.023 -10.32 -0.792 1 92.19 64 ASP B CA 1
ATOM 4734 C C . ASP B 1 64 ? 9.586 -10.578 -1.233 1 92.19 64 ASP B C 1
ATOM 4736 O O . ASP B 1 64 ? 8.664 -10.516 -0.421 1 92.19 64 ASP B O 1
ATOM 4740 N N . PRO B 1 65 ? 9.391 -10.836 -2.453 1 90.88 65 PRO B N 1
ATOM 4741 C CA . PRO B 1 65 ? 8.016 -10.953 -2.938 1 90.88 65 PRO B CA 1
ATOM 4742 C C . PRO B 1 65 ? 7.402 -12.32 -2.656 1 90.88 65 PRO B C 1
ATOM 4744 O O . PRO B 1 65 ? 6.234 -12.555 -2.982 1 90.88 65 PRO B O 1
ATOM 4747 N N . HIS B 1 66 ? 8.133 -13.227 -2.076 1 92.12 66 HIS B N 1
ATOM 4748 C CA . HIS B 1 66 ? 7.621 -14.586 -1.957 1 92.12 66 HIS B CA 1
ATOM 4749 C C . HIS B 1 66 ? 7.488 -15 -0.495 1 92.12 66 HIS B C 1
ATOM 4751 O O . HIS B 1 66 ? 6.809 -15.977 -0.18 1 92.12 66 HIS B O 1
ATOM 4757 N N . SER B 1 67 ? 8.172 -14.32 0.437 1 94.44 67 SER B N 1
ATOM 4758 C CA . SER B 1 67 ? 7.895 -14.539 1.854 1 94.44 67 SER B CA 1
ATOM 4759 C C . SER B 1 67 ? 6.5 -14.039 2.229 1 94.44 67 SER B C 1
ATOM 4761 O O . SER B 1 67 ? 6.125 -12.914 1.884 1 94.44 67 SER B O 1
ATOM 4763 N N . ASP B 1 68 ? 5.801 -14.875 2.918 1 92.81 68 ASP B N 1
ATOM 4764 C CA . ASP B 1 68 ? 4.41 -14.508 3.164 1 92.81 68 ASP B CA 1
ATOM 4765 C C . ASP B 1 68 ? 3.881 -15.18 4.426 1 92.81 68 ASP B C 1
ATOM 4767 O O . ASP B 1 68 ? 4.539 -16.062 4.988 1 92.81 68 ASP B O 1
ATOM 4771 N N . TYR B 1 69 ? 2.738 -14.625 4.895 1 96 69 TYR B N 1
ATOM 4772 C CA . TYR B 1 69 ? 2 -15.148 6.039 1 96 69 TYR B CA 1
ATOM 4773 C C . TYR B 1 69 ? 0.609 -15.609 5.625 1 96 69 TYR B C 1
ATOM 4775 O O . TYR B 1 69 ? -0.049 -14.961 4.805 1 96 69 TYR B O 1
ATOM 4783 N N . SER B 1 70 ? 0.231 -16.781 6.121 1 93.25 70 SER B N 1
ATOM 4784 C CA . SER B 1 70 ? -1.142 -17.25 5.945 1 93.25 70 SER B CA 1
ATOM 4785 C C . SER B 1 70 ? -1.787 -17.594 7.285 1 93.25 70 SER B C 1
ATOM 4787 O O . SER B 1 70 ? -1.155 -18.203 8.148 1 93.25 70 SER B O 1
ATOM 4789 N N . ASP B 1 71 ? -2.99 -17.125 7.477 1 92.38 71 ASP B N 1
ATOM 4790 C CA . ASP B 1 71 ? -3.721 -17.516 8.68 1 92.38 71 ASP B CA 1
ATOM 4791 C C . ASP B 1 71 ? -4.109 -18.984 8.633 1 92.38 71 ASP B C 1
ATOM 4793 O O . ASP B 1 71 ? -3.818 -19.688 7.656 1 92.38 71 ASP B O 1
ATOM 4797 N N . PRO B 1 72 ? -4.688 -19.516 9.641 1 88.06 72 PRO B N 1
ATOM 4798 C CA . PRO B 1 72 ? -4.957 -20.953 9.688 1 88.06 72 PRO B CA 1
ATOM 4799 C C . PRO B 1 72 ? -5.812 -21.438 8.516 1 88.06 72 PRO B C 1
ATOM 4801 O O . PRO B 1 72 ? -5.52 -22.469 7.922 1 88.06 72 PRO B O 1
ATOM 4804 N N . GLU B 1 73 ? -6.812 -20.688 8.148 1 82.44 73 GLU B N 1
ATOM 4805 C CA . GLU B 1 73 ? -7.684 -21.078 7.043 1 82.44 73 GLU B CA 1
ATOM 4806 C C . GLU B 1 73 ? -6.945 -21.016 5.707 1 82.44 73 GLU B C 1
ATOM 4808 O O . GLU B 1 73 ? -7.027 -21.938 4.898 1 82.44 73 GLU B O 1
ATOM 4813 N N . GLU B 1 74 ? -6.27 -20 5.543 1 85.69 74 GLU B N 1
ATOM 4814 C CA . GLU B 1 74 ? -5.469 -19.844 4.332 1 85.69 74 GLU B CA 1
ATOM 4815 C C . GLU B 1 74 ? -4.406 -20.938 4.227 1 85.69 74 GLU B C 1
ATOM 4817 O O . GLU B 1 74 ? -4.121 -21.422 3.129 1 85.69 74 GLU B O 1
ATOM 4822 N N . THR B 1 75 ? -3.789 -21.234 5.328 1 89.75 75 THR B N 1
ATOM 4823 C CA . THR B 1 75 ? -2.762 -22.281 5.359 1 89.75 75 THR B CA 1
ATOM 4824 C C . THR B 1 75 ? -3.324 -23.609 4.879 1 89.75 75 THR B C 1
ATOM 4826 O O . THR B 1 75 ? -2.695 -24.297 4.07 1 89.75 75 THR B O 1
ATOM 4829 N N . LYS B 1 76 ? -4.453 -23.922 5.297 1 81.94 76 LYS B N 1
ATOM 4830 C CA . LYS B 1 76 ? -5.105 -25.156 4.855 1 81.94 76 LYS B CA 1
ATOM 4831 C C . LYS B 1 76 ? -5.363 -25.125 3.352 1 81.94 76 LYS B C 1
ATOM 4833 O O . LYS B 1 76 ? -5.098 -26.109 2.654 1 81.94 76 LYS B O 1
ATOM 4838 N N . GLU B 1 77 ? -5.801 -24 2.92 1 77.56 77 GLU B N 1
ATOM 4839 C CA . GLU B 1 77 ? -6.113 -23.859 1.502 1 77.56 77 GLU B CA 1
ATOM 4840 C C . GLU B 1 77 ? -4.855 -23.984 0.646 1 77.56 77 GLU B C 1
ATOM 4842 O O . GLU B 1 77 ? -4.906 -24.516 -0.465 1 77.56 77 GLU B O 1
ATOM 4847 N N . LEU B 1 78 ? -3.787 -23.578 1.188 1 81.88 78 LEU B N 1
ATOM 4848 C CA . LEU B 1 78 ? -2.523 -23.578 0.458 1 81.88 78 LEU B CA 1
ATOM 4849 C C . LEU B 1 78 ? -1.902 -24.969 0.455 1 81.88 78 LEU B C 1
ATOM 4851 O O . LEU B 1 78 ? -1.29 -25.391 -0.534 1 81.88 78 LEU B O 1
ATOM 4855 N N . THR B 1 79 ? -2.125 -25.703 1.489 1 84.75 79 THR B N 1
ATOM 4856 C CA . THR B 1 79 ? -1.403 -26.969 1.659 1 84.75 79 THR B CA 1
ATOM 4857 C C . THR B 1 79 ? -2.213 -28.125 1.104 1 84.75 79 THR B C 1
ATOM 4859 O O . THR B 1 79 ? -1.644 -29.109 0.625 1 84.75 79 THR B O 1
ATOM 4862 N N . GLU B 1 80 ? -3.438 -28 0.994 1 79.25 80 GLU B N 1
ATOM 4863 C CA . GLU B 1 80 ? -4.309 -29.109 0.609 1 79.25 80 GLU B CA 1
ATOM 4864 C C . GLU B 1 80 ? -4.023 -29.562 -0.818 1 79.25 80 GLU B C 1
ATOM 4866 O O . GLU B 1 80 ? -3.867 -30.766 -1.071 1 79.25 80 GLU B O 1
ATOM 4871 N N . PRO B 1 81 ? -3.891 -28.656 -1.69 1 75.25 81 PRO B N 1
ATOM 4872 C CA . PRO B 1 81 ? -3.629 -29.094 -3.062 1 75.25 81 PRO B CA 1
ATOM 4873 C C . PRO B 1 81 ? -2.283 -29.812 -3.207 1 75.25 81 PRO B C 1
ATOM 4875 O O . PRO B 1 81 ? -2.053 -30.5 -4.199 1 75.25 81 PRO B O 1
ATOM 4878 N N . LEU B 1 82 ? -1.423 -29.625 -2.291 1 84.75 82 LEU B N 1
ATOM 4879 C CA . LEU B 1 82 ? -0.085 -30.203 -2.365 1 84.75 82 LEU B CA 1
ATOM 4880 C C . LEU B 1 82 ? -0.032 -31.547 -1.645 1 84.75 82 LEU B C 1
ATOM 4882 O O . LEU B 1 82 ? 0.94 -32.281 -1.783 1 84.75 82 LEU B O 1
ATOM 4886 N N . ASP B 1 83 ? -1.123 -31.734 -0.998 1 79.81 83 ASP B N 1
ATOM 4887 C CA . ASP B 1 83 ? -1.238 -33.031 -0.322 1 79.81 83 ASP B CA 1
ATOM 4888 C C . ASP B 1 83 ? -1.776 -34.094 -1.268 1 79.81 83 ASP B C 1
ATOM 4890 O O . ASP B 1 83 ? -2.229 -33.781 -2.371 1 79.81 83 ASP B O 1
ATOM 4894 N N . SER B 1 84 ? -1.664 -35.281 -0.852 1 78.5 84 SER B N 1
ATOM 4895 C CA . SER B 1 84 ? -2.146 -36.406 -1.676 1 78.5 84 SER B CA 1
ATOM 4896 C C . SER B 1 84 ? -3.654 -36.562 -1.539 1 78.5 84 SER B C 1
ATOM 4898 O O . SER B 1 84 ? -4.297 -37.156 -2.408 1 78.5 84 SER B O 1
ATOM 4900 N N . ASN B 1 85 ? -4.078 -36.062 -0.427 1 77.19 85 ASN B N 1
ATOM 4901 C CA . ASN B 1 85 ? -5.5 -36.25 -0.166 1 77.19 85 ASN B CA 1
ATOM 4902 C C . ASN B 1 85 ? -6.055 -35.125 0.715 1 77.19 85 ASN B C 1
ATOM 4904 O O . ASN B 1 85 ? -5.289 -34.344 1.283 1 77.19 85 ASN B O 1
ATOM 4908 N N . PHE B 1 86 ? -7.348 -34.969 0.623 1 77 86 PHE B N 1
ATOM 4909 C CA . PHE B 1 86 ? -8.055 -34.125 1.587 1 77 86 PHE B CA 1
ATOM 4910 C C . PHE B 1 86 ? -9.32 -34.812 2.078 1 77 86 PHE B C 1
ATOM 4912 O O . PHE B 1 86 ? -9.773 -35.812 1.479 1 77 86 PHE B O 1
ATOM 4919 N N . ASP B 1 87 ? -9.805 -34.312 3.162 1 79 87 ASP B N 1
ATOM 4920 C CA . ASP B 1 87 ? -11.039 -34.875 3.715 1 79 87 ASP B CA 1
ATOM 4921 C C . ASP B 1 87 ? -12.266 -34.156 3.158 1 79 87 ASP B C 1
ATOM 4923 O O . ASP B 1 87 ? -12.375 -32.938 3.277 1 79 87 ASP B O 1
ATOM 4927 N N . GLY B 1 88 ? -13.016 -34.781 2.475 1 86.69 88 GLY B N 1
ATOM 4928 C CA . GLY B 1 88 ? -14.188 -34.156 1.878 1 86.69 88 GLY B CA 1
ATOM 4929 C C . GLY B 1 88 ? -15.18 -35.188 1.336 1 86.69 88 GLY B C 1
ATOM 4930 O O . GLY B 1 88 ? -15.203 -36.344 1.776 1 86.69 88 GLY B O 1
ATOM 4931 N N . ILE B 1 89 ? -16.109 -34.688 0.423 1 87.81 89 ILE B N 1
ATOM 4932 C CA . ILE B 1 89 ? -17.203 -35.531 -0.004 1 87.81 89 ILE B CA 1
ATOM 4933 C C . ILE B 1 89 ? -16.906 -36.094 -1.395 1 87.81 89 ILE B C 1
ATOM 4935 O O . ILE B 1 89 ? -17.656 -36.938 -1.899 1 87.81 89 ILE B O 1
ATOM 4939 N N . GLY B 1 90 ? -15.82 -35.625 -1.964 1 80.69 90 GLY B N 1
ATOM 4940 C CA . GLY B 1 90 ? -15.297 -36.25 -3.172 1 80.69 90 GLY B CA 1
ATOM 4941 C C . GLY B 1 90 ? -16.078 -35.875 -4.418 1 80.69 90 GLY B C 1
ATOM 4942 O O . GLY B 1 90 ? -16.484 -36.75 -5.191 1 80.69 90 GLY B O 1
ATOM 4943 N N . ILE B 1 91 ? -16.312 -34.594 -4.578 1 82.5 91 ILE B N 1
ATOM 4944 C CA . ILE B 1 91 ? -16.984 -34.156 -5.801 1 82.5 91 ILE B CA 1
ATOM 4945 C C . ILE B 1 91 ? -16.141 -33.062 -6.465 1 82.5 91 ILE B C 1
ATOM 4947 O O . ILE B 1 91 ? -15.414 -32.312 -5.789 1 82.5 91 ILE B O 1
ATOM 4951 N N . GLN B 1 92 ? -16.125 -33.094 -7.711 1 78.56 92 GLN B N 1
ATOM 4952 C CA . GLN B 1 92 ? -15.734 -31.922 -8.484 1 78.56 92 GLN B CA 1
ATOM 4953 C C . GLN B 1 92 ? -16.953 -31.078 -8.852 1 78.56 92 GLN B C 1
ATOM 4955 O O . GLN B 1 92 ? -17.984 -31.609 -9.273 1 78.56 92 GLN B O 1
ATOM 4960 N N . PHE B 1 93 ? -16.797 -29.781 -8.539 1 77.56 93 PHE B N 1
ATOM 4961 C CA . PHE B 1 93 ? -18.016 -29.016 -8.758 1 77.56 93 PHE B CA 1
ATOM 4962 C C . PHE B 1 93 ? -17.703 -27.672 -9.406 1 77.56 93 PHE B C 1
ATOM 4964 O O . PHE B 1 93 ? -16.547 -27.266 -9.484 1 77.56 93 PHE B O 1
ATOM 4971 N N . ASN B 1 94 ? -18.734 -27.125 -10.016 1 75.62 94 ASN B N 1
ATOM 4972 C CA . ASN B 1 94 ? -18.734 -25.75 -10.492 1 75.62 94 ASN B CA 1
ATOM 4973 C C . ASN B 1 94 ? -19.922 -24.969 -9.914 1 75.62 94 ASN B C 1
ATOM 4975 O O . ASN B 1 94 ? -20.953 -25.531 -9.594 1 75.62 94 ASN B O 1
ATOM 4979 N N . MET B 1 95 ? -19.578 -23.656 -9.625 1 76.44 95 MET B N 1
ATOM 4980 C CA . MET B 1 95 ? -20.688 -22.828 -9.195 1 76.44 95 MET B CA 1
ATOM 4981 C C . MET B 1 95 ? -21.422 -22.234 -10.391 1 76.44 95 MET B C 1
ATOM 4983 O O . MET B 1 95 ? -20.828 -21.531 -11.211 1 76.44 95 MET B O 1
ATOM 4987 N N . LEU B 1 96 ? -22.625 -22.625 -10.586 1 67.12 96 LEU B N 1
ATOM 4988 C CA . LEU B 1 96 ? -23.469 -22.109 -11.648 1 67.12 96 LEU B CA 1
ATOM 4989 C C . LEU B 1 96 ? -24.578 -21.219 -11.086 1 67.12 96 LEU B C 1
ATOM 4991 O O . LEU B 1 96 ? -25.516 -21.719 -10.469 1 67.12 96 LEU B O 1
ATOM 4995 N N . THR B 1 97 ? -24.531 -19.922 -11.508 1 67.5 97 THR B N 1
ATOM 4996 C CA . THR B 1 97 ? -25.547 -18.953 -11.102 1 67.5 97 THR B CA 1
ATOM 4997 C C . THR B 1 97 ? -25.922 -19.141 -9.633 1 67.5 97 THR B C 1
ATOM 4999 O O . THR B 1 97 ? -27.094 -19.297 -9.297 1 67.5 97 THR B O 1
ATOM 5002 N N . ASP B 1 98 ? -24.922 -19.312 -8.758 1 78.06 98 ASP B N 1
ATOM 5003 C CA . ASP B 1 98 ? -25.094 -19.375 -7.309 1 78.06 98 ASP B CA 1
ATOM 5004 C C . ASP B 1 98 ? -25.578 -20.75 -6.867 1 78.06 98 ASP B C 1
ATOM 5006 O O . ASP B 1 98 ? -26.391 -20.859 -5.949 1 78.06 98 ASP B O 1
ATOM 5010 N N . THR B 1 99 ? -25.422 -21.719 -7.746 1 83.06 99 THR B N 1
ATOM 5011 C CA . THR B 1 99 ? -25.766 -23.094 -7.398 1 83.06 99 THR B CA 1
ATOM 5012 C C . THR B 1 99 ? -24.578 -24.016 -7.656 1 83.06 99 THR B C 1
ATOM 5014 O O . THR B 1 99 ? -23.891 -23.891 -8.672 1 83.06 99 THR B O 1
ATOM 5017 N N . LEU B 1 100 ? -24.297 -24.891 -6.68 1 85.94 100 LEU B N 1
ATOM 5018 C CA . LEU B 1 100 ? -23.203 -25.859 -6.809 1 85.94 100 LEU B CA 1
ATOM 5019 C C . LEU B 1 100 ? -23.609 -27.031 -7.703 1 85.94 100 LEU B C 1
ATOM 5021 O O . LEU B 1 100 ? -24.578 -27.734 -7.402 1 85.94 100 LEU B O 1
ATOM 5025 N N . TYR B 1 101 ? -22.984 -27.109 -8.812 1 82.5 101 TYR B N 1
ATOM 5026 C CA . TYR B 1 101 ? -23.203 -28.156 -9.812 1 82.5 101 TYR B CA 1
ATOM 5027 C C . TYR B 1 101 ? -22.125 -29.219 -9.766 1 82.5 101 TYR B C 1
ATOM 5029 O O . TYR B 1 101 ? -20.938 -28.906 -9.938 1 82.5 101 TYR B O 1
ATOM 5037 N N . VAL B 1 102 ? -22.547 -30.469 -9.547 1 82.5 102 VAL B N 1
ATOM 5038 C CA . VAL B 1 102 ? -21.594 -31.562 -9.469 1 82.5 102 VAL B CA 1
ATOM 5039 C C . VAL B 1 102 ? -21.156 -31.984 -10.867 1 82.5 102 VAL B C 1
ATOM 5041 O O . VAL B 1 102 ? -21.969 -32.531 -11.641 1 82.5 102 VAL B O 1
ATOM 5044 N N . ILE B 1 103 ? -19.969 -31.734 -11.188 1 77.31 103 ILE B N 1
ATOM 5045 C CA . ILE B 1 103 ? -19.438 -32.094 -12.492 1 77.31 103 ILE B CA 1
ATOM 5046 C C . ILE B 1 103 ? -19.109 -33.594 -12.523 1 77.31 103 ILE B C 1
ATOM 5048 O O . ILE B 1 103 ? -19.438 -34.281 -13.484 1 77.31 103 ILE B O 1
ATOM 5052 N N . GLN B 1 104 ? -18.438 -33.969 -11.469 1 78.44 104 GLN B N 1
ATOM 5053 C CA . GLN B 1 104 ? -18.047 -35.375 -11.367 1 78.44 104 GLN B CA 1
ATOM 5054 C C . GLN B 1 104 ? -17.922 -35.812 -9.906 1 78.44 104 GLN B C 1
ATOM 5056 O O . GLN B 1 104 ? -17.594 -35 -9.039 1 78.44 104 GLN B O 1
ATOM 5061 N N . VAL B 1 105 ? -18.328 -37.062 -9.719 1 80.56 105 VAL B N 1
ATOM 5062 C CA . VAL B 1 105 ? -18.109 -37.688 -8.414 1 80.56 105 VAL B CA 1
ATOM 5063 C C . VAL B 1 105 ? -16.859 -38.562 -8.461 1 80.56 105 VAL B C 1
ATOM 5065 O O . VAL B 1 105 ? -16.609 -39.25 -9.445 1 80.56 105 VAL B O 1
ATOM 5068 N N . ILE B 1 106 ? -16.031 -38.375 -7.523 1 77.31 106 ILE B N 1
ATOM 5069 C CA . ILE B 1 106 ? -14.797 -39.156 -7.484 1 77.31 106 ILE B CA 1
ATOM 5070 C C . ILE B 1 106 ? -15.117 -40.625 -7.293 1 77.31 106 ILE B C 1
ATOM 5072 O O . ILE B 1 106 ? -15.852 -41 -6.375 1 77.31 106 ILE B O 1
ATOM 5076 N N . SER B 1 107 ? -14.617 -41.406 -8.25 1 72.94 107 SER B N 1
ATOM 5077 C CA . SER B 1 107 ? -14.859 -42.844 -8.203 1 72.94 107 SER B CA 1
ATOM 5078 C C . SER B 1 107 ? -14.352 -43.438 -6.898 1 72.94 107 SER B C 1
ATOM 5080 O O . SER B 1 107 ? -13.227 -43.188 -6.48 1 72.94 107 SER B O 1
ATOM 5082 N N . GLY B 1 108 ? -15.203 -44.219 -6.309 1 70.75 108 GLY B N 1
ATOM 5083 C CA . GLY B 1 108 ? -14.852 -44.844 -5.055 1 70.75 108 GLY B CA 1
ATOM 5084 C C . GLY B 1 108 ? -14.953 -43.938 -3.859 1 70.75 108 GLY B C 1
ATOM 5085 O O . GLY B 1 108 ? -14.688 -44.312 -2.727 1 70.75 108 GLY B O 1
ATOM 5086 N N . GLY B 1 109 ? -15.344 -42.719 -4.125 1 80.19 109 GLY B N 1
ATOM 5087 C CA . GLY B 1 109 ? -15.422 -41.719 -3.051 1 80.19 109 GLY B CA 1
ATOM 5088 C C . GLY B 1 109 ? -16.75 -41.75 -2.318 1 80.19 109 GLY B C 1
ATOM 5089 O O . GLY B 1 109 ? -17.641 -42.531 -2.668 1 80.19 109 GLY B O 1
ATOM 5090 N N . PRO B 1 110 ? -16.812 -40.906 -1.27 1 85.56 110 PRO B N 1
ATOM 5091 C CA . PRO B 1 110 ? -18 -40.875 -0.399 1 85.56 110 PRO B CA 1
ATOM 5092 C C . PRO B 1 110 ? -19.281 -40.531 -1.152 1 85.56 110 PRO B C 1
ATOM 5094 O O . PRO B 1 110 ? -20.312 -41.156 -0.91 1 85.56 110 PRO B O 1
ATOM 5097 N N . SER B 1 111 ? -19.203 -39.656 -2.023 1 88.94 111 SER B N 1
ATOM 5098 C CA . SER B 1 111 ? -20.406 -39.188 -2.715 1 88.94 111 SER B CA 1
ATOM 5099 C C . SER B 1 111 ? -20.922 -40.25 -3.682 1 88.94 111 SER B C 1
ATOM 5101 O O . SER B 1 111 ? -22.125 -40.438 -3.803 1 88.94 111 SER B O 1
ATOM 5103 N N . GLU B 1 112 ? -20 -40.844 -4.316 1 79.88 112 GLU B N 1
ATOM 5104 C CA . GLU B 1 112 ? -20.422 -41.938 -5.203 1 79.88 112 GLU B CA 1
ATOM 5105 C C . GLU B 1 112 ? -21.141 -43.031 -4.434 1 79.88 112 GLU B C 1
ATOM 5107 O O . GLU B 1 112 ? -22.172 -43.531 -4.891 1 79.88 112 GLU B O 1
ATOM 5112 N N . LYS B 1 113 ? -20.688 -43.312 -3.295 1 77.81 113 LYS B N 1
ATOM 5113 C CA . LYS B 1 113 ? -21.203 -44.406 -2.48 1 77.81 113 LYS B CA 1
ATOM 5114 C C . LYS B 1 113 ? -22.656 -44.188 -2.111 1 77.81 113 LYS B C 1
ATOM 5116 O O . LYS B 1 113 ? -23.438 -45.125 -1.979 1 77.81 113 LYS B O 1
ATOM 5121 N N . VAL B 1 114 ? -22.969 -42.906 -2.01 1 87.06 114 VAL B N 1
ATOM 5122 C CA . VAL B 1 114 ? -24.328 -42.656 -1.545 1 87.06 114 VAL B CA 1
ATOM 5123 C C . VAL B 1 114 ? -25.219 -42.344 -2.736 1 87.06 114 VAL B C 1
ATOM 5125 O O . VAL B 1 114 ? -26.422 -42.125 -2.572 1 87.06 114 VAL B O 1
ATOM 5128 N N . GLY B 1 115 ? -24.641 -42.188 -3.877 1 83.44 115 GLY B N 1
ATOM 5129 C CA . GLY B 1 115 ? -25.453 -42.125 -5.078 1 83.44 115 GLY B CA 1
ATOM 5130 C C . GLY B 1 115 ? -25.516 -40.719 -5.664 1 83.44 115 GLY B C 1
ATOM 5131 O O . GLY B 1 115 ? -26.359 -40.438 -6.512 1 83.44 115 GLY B O 1
ATOM 5132 N N . LEU B 1 116 ? -24.688 -39.844 -5.199 1 86.44 116 LEU B N 1
ATOM 5133 C CA . LEU B 1 116 ? -24.547 -38.562 -5.879 1 86.44 116 LEU B CA 1
ATOM 5134 C C . LEU B 1 116 ? -23.984 -38.75 -7.289 1 86.44 116 LEU B C 1
ATOM 5136 O O . LEU B 1 116 ? -23.172 -39.625 -7.523 1 86.44 116 LEU B O 1
ATOM 5140 N N . MET B 1 117 ? -24.531 -37.969 -8.141 1 82.25 117 MET B N 1
ATOM 5141 C CA . MET B 1 117 ? -24.156 -38.156 -9.539 1 82.25 117 MET B CA 1
ATOM 5142 C C . MET B 1 117 ? -23.812 -36.812 -10.195 1 82.25 117 MET B C 1
ATOM 5144 O O . MET B 1 117 ? -24.219 -35.781 -9.727 1 82.25 117 MET B O 1
ATOM 5148 N N . ALA B 1 118 ? -22.969 -36.969 -11.281 1 80.94 118 ALA B N 1
ATOM 5149 C CA . ALA B 1 118 ? -22.734 -35.812 -12.125 1 80.94 118 ALA B CA 1
ATOM 5150 C C . ALA B 1 118 ? -24.047 -35.188 -12.578 1 80.94 118 ALA B C 1
ATOM 5152 O O . ALA B 1 118 ? -24.984 -35.875 -12.945 1 80.94 118 ALA B O 1
ATOM 5153 N N . GLY B 1 119 ? -24.062 -33.875 -12.5 1 77.69 119 GLY B N 1
ATOM 5154 C CA . GLY B 1 119 ? -25.281 -33.188 -12.883 1 77.69 119 GLY B CA 1
ATOM 5155 C C . GLY B 1 119 ? -26.141 -32.781 -11.703 1 77.69 119 GLY B C 1
ATOM 5156 O O . GLY B 1 119 ? -27.031 -31.922 -11.828 1 77.69 119 GLY B O 1
ATOM 5157 N N . ASP B 1 120 ? -25.875 -33.438 -10.578 1 84.12 120 ASP B N 1
ATOM 5158 C CA . ASP B 1 120 ? -26.609 -33.062 -9.367 1 84.12 120 ASP B CA 1
ATOM 5159 C C . ASP B 1 120 ? -26.328 -31.594 -8.984 1 84.12 120 ASP B C 1
ATOM 5161 O O . ASP B 1 120 ? -25.219 -31.109 -9.164 1 84.12 120 ASP B O 1
ATOM 5165 N N . ARG B 1 121 ? -27.344 -30.906 -8.594 1 88.62 121 ARG B N 1
ATOM 5166 C CA . ARG B 1 121 ? -27.219 -29.562 -8.031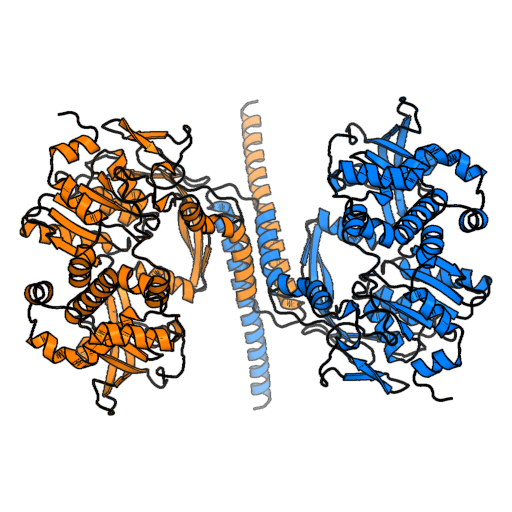 1 88.62 121 ARG B CA 1
ATOM 5167 C C . ARG B 1 121 ? -27.453 -29.578 -6.527 1 88.62 121 ARG B C 1
ATOM 5169 O O . ARG B 1 121 ? -28.547 -29.906 -6.066 1 88.62 121 ARG B O 1
ATOM 5176 N N . ILE B 1 122 ? -26.422 -29.188 -5.797 1 89.56 122 ILE B N 1
ATOM 5177 C CA . ILE B 1 122 ? -26.578 -29.172 -4.348 1 89.56 122 ILE B CA 1
ATOM 5178 C C . ILE B 1 122 ? -27.312 -27.891 -3.922 1 89.56 122 ILE B C 1
ATOM 5180 O O . ILE B 1 122 ? -26.812 -26.781 -4.148 1 89.56 122 ILE B O 1
ATOM 5184 N N . ILE B 1 123 ? -28.406 -28.094 -3.279 1 90.69 123 ILE B N 1
ATOM 5185 C CA . ILE B 1 123 ? -29.266 -26.984 -2.914 1 90.69 123 ILE B CA 1
ATOM 5186 C C . ILE B 1 123 ? -29.047 -26.625 -1.447 1 90.69 123 ILE B C 1
ATOM 5188 O O . ILE B 1 123 ? -29.047 -25.438 -1.088 1 90.69 123 ILE B O 1
ATOM 5192 N N . MET B 1 124 ? -28.891 -27.656 -0.659 1 92.44 124 MET B N 1
ATOM 5193 C CA . MET B 1 124 ? -28.719 -27.453 0.775 1 92.44 124 MET B CA 1
ATOM 5194 C C . MET B 1 124 ? -27.562 -28.312 1.299 1 92.44 124 MET B C 1
ATOM 5196 O O . MET B 1 124 ? -27.359 -29.438 0.838 1 92.44 124 MET B O 1
ATOM 5200 N N . VAL B 1 125 ? -26.859 -27.797 2.18 1 93 125 VAL B N 1
ATOM 5201 C CA . VAL B 1 125 ? -25.859 -28.516 2.965 1 93 125 VAL B CA 1
ATOM 5202 C C . VAL B 1 125 ? -26.219 -28.438 4.449 1 93 125 VAL B C 1
ATOM 5204 O O . VAL B 1 125 ? -26.219 -27.344 5.031 1 93 125 VAL B O 1
ATOM 5207 N N . ASP B 1 126 ? -26.438 -29.641 4.973 1 92.06 126 ASP B N 1
ATOM 5208 C CA . ASP B 1 126 ? -27 -29.688 6.32 1 92.06 126 ASP B CA 1
ATOM 5209 C C . ASP B 1 126 ? -28.219 -28.781 6.441 1 92.06 126 ASP B C 1
ATOM 5211 O O . ASP B 1 126 ? -29.172 -28.906 5.668 1 92.06 126 ASP B O 1
ATOM 5215 N N . ASP B 1 127 ? -28.156 -27.812 7.32 1 87.25 127 ASP B N 1
ATOM 5216 C CA . ASP B 1 127 ? -29.344 -27 7.539 1 87.25 127 ASP B CA 1
ATOM 5217 C C . ASP B 1 127 ? -29.219 -25.641 6.832 1 87.25 127 ASP B C 1
ATOM 5219 O O . ASP B 1 127 ? -30.016 -24.734 7.078 1 87.25 127 ASP B O 1
ATOM 5223 N N . SER B 1 128 ? -28.328 -25.562 5.957 1 90.19 128 SER B N 1
ATOM 5224 C CA . SER B 1 128 ? -28.062 -24.281 5.328 1 90.19 128 SER B CA 1
ATOM 5225 C C . SER B 1 128 ? -28.391 -24.312 3.838 1 90.19 128 SER B C 1
ATOM 5227 O O . SER B 1 128 ? -27.953 -25.203 3.119 1 90.19 128 SER B O 1
ATOM 5229 N N . LEU B 1 129 ? -29.234 -23.375 3.453 1 89.19 129 LEU B N 1
ATOM 5230 C CA . LEU B 1 129 ? -29.453 -23.172 2.027 1 89.19 129 LEU B CA 1
ATOM 5231 C C . LEU B 1 129 ? -28.234 -22.531 1.38 1 89.19 129 LEU B C 1
ATOM 5233 O O . LEU B 1 129 ? -27.75 -21.484 1.842 1 89.19 129 LEU B O 1
ATOM 5237 N N . ILE B 1 130 ? -27.703 -23.219 0.375 1 87.31 130 ILE B N 1
ATOM 5238 C CA . ILE B 1 130 ? -26.5 -22.656 -0.221 1 87.31 130 ILE B CA 1
ATOM 5239 C C . ILE B 1 130 ? -26.797 -22.172 -1.637 1 87.31 130 ILE B C 1
ATOM 5241 O O . ILE B 1 130 ? -26.016 -21.422 -2.217 1 87.31 130 ILE B O 1
ATOM 5245 N N . ALA B 1 131 ? -27.875 -22.625 -2.258 1 84.94 131 ALA B N 1
ATOM 5246 C CA . ALA B 1 131 ? -28.234 -22.234 -3.621 1 84.94 131 ALA B CA 1
ATOM 5247 C C . ALA B 1 131 ? -29.047 -20.938 -3.627 1 84.94 131 ALA B C 1
ATOM 5249 O O . ALA B 1 131 ? -29.953 -20.766 -2.811 1 84.94 131 ALA B O 1
ATOM 5250 N N . GLY B 1 132 ? -28.688 -20.031 -4.469 1 79.25 132 GLY B N 1
ATOM 5251 C CA . GLY B 1 132 ? -29.469 -18.828 -4.676 1 79.25 132 GLY B CA 1
ATOM 5252 C C . GLY B 1 132 ? -29.281 -17.797 -3.576 1 79.25 132 GLY B C 1
ATOM 5253 O O . GLY B 1 132 ? -30.062 -16.859 -3.461 1 79.25 132 GLY B O 1
ATOM 5254 N N . VAL B 1 133 ? -28.312 -18.016 -2.668 1 78 133 VAL B N 1
ATOM 5255 C CA . VAL B 1 133 ? -28.188 -17.109 -1.536 1 78 133 VAL B CA 1
ATOM 5256 C C . VAL B 1 133 ? -26.859 -16.359 -1.63 1 78 133 VAL B C 1
ATOM 5258 O O . VAL B 1 133 ? -26.453 -15.672 -0.686 1 78 133 VAL B O 1
ATOM 5261 N N . LYS B 1 134 ? -26.203 -16.453 -2.715 1 77.75 134 LYS B N 1
ATOM 5262 C CA . LYS B 1 134 ? -24.969 -15.75 -3.047 1 77.75 134 LYS B CA 1
ATOM 5263 C C . LYS B 1 134 ? -23.906 -15.984 -1.988 1 77.75 134 LYS B C 1
ATOM 5265 O O . LYS B 1 134 ? -23.219 -15.055 -1.57 1 77.75 134 LYS B O 1
ATOM 5270 N N . MET B 1 135 ? -23.938 -17.219 -1.534 1 78.44 135 MET B N 1
ATOM 5271 C CA . MET B 1 135 ? -22.891 -17.641 -0.611 1 78.44 135 MET B CA 1
ATOM 5272 C C . MET B 1 135 ? -21.547 -17.781 -1.337 1 78.44 135 MET B C 1
ATOM 5274 O O . MET B 1 135 ? -21.5 -18.281 -2.457 1 78.44 135 MET B O 1
ATOM 5278 N N . LYS B 1 136 ? -20.516 -17.344 -0.616 1 77.81 136 LYS B N 1
ATOM 5279 C CA . LYS B 1 136 ? -19.172 -17.469 -1.198 1 77.81 136 LYS B CA 1
ATOM 5280 C C . LYS B 1 136 ? -18.781 -18.938 -1.329 1 77.81 136 LYS B C 1
ATOM 5282 O O . LYS B 1 136 ? -19.062 -19.75 -0.446 1 77.81 136 LYS B O 1
ATOM 5287 N N . THR B 1 137 ? -18.062 -19.219 -2.49 1 77.44 137 THR B N 1
ATOM 5288 C CA . THR B 1 137 ? -17.641 -20.578 -2.766 1 77.44 137 THR B CA 1
ATOM 5289 C C . THR B 1 137 ? -16.797 -21.125 -1.616 1 77.44 137 THR B C 1
ATOM 5291 O O . THR B 1 137 ? -16.922 -22.281 -1.235 1 77.44 137 THR B O 1
ATOM 5294 N N . SER B 1 138 ? -16.031 -20.25 -1.074 1 78 138 SER B N 1
ATOM 5295 C CA . SER B 1 138 ? -15.18 -20.672 0.032 1 78 138 SER B CA 1
ATOM 5296 C C . SER B 1 138 ? -16.016 -21.125 1.225 1 78 138 SER B C 1
ATOM 5298 O O . SER B 1 138 ? -15.656 -22.094 1.9 1 78 138 SER B O 1
ATOM 5300 N N . ASP B 1 139 ? -17.094 -20.438 1.457 1 81.62 139 ASP B N 1
ATOM 5301 C CA . ASP B 1 139 ? -17.969 -20.812 2.562 1 81.62 139 ASP B CA 1
ATOM 5302 C C . ASP B 1 139 ? -18.672 -22.125 2.281 1 81.62 139 ASP B C 1
ATOM 5304 O O . ASP B 1 139 ? -18.875 -22.938 3.189 1 81.62 139 ASP B O 1
ATOM 5308 N N . ILE B 1 140 ? -19.062 -22.328 1.034 1 84.06 140 ILE B N 1
ATOM 5309 C CA . ILE B 1 140 ? -19.688 -23.578 0.637 1 84.06 140 ILE B CA 1
ATOM 5310 C C . ILE B 1 140 ? -18.719 -24.734 0.833 1 84.06 140 ILE B C 1
ATOM 5312 O O . ILE B 1 140 ? -19.094 -25.781 1.39 1 84.06 140 ILE B O 1
ATOM 5316 N N . MET B 1 141 ? -17.5 -24.469 0.448 1 81.75 141 MET B N 1
ATOM 5317 C CA . MET B 1 141 ? -16.484 -25.5 0.569 1 81.75 141 MET B CA 1
ATOM 5318 C C . MET B 1 141 ? -16.25 -25.859 2.031 1 81.75 141 MET B C 1
ATOM 5320 O O . MET B 1 141 ? -16.062 -27.031 2.369 1 81.75 141 MET B O 1
ATOM 5324 N N . LYS B 1 142 ? -16.297 -24.906 2.83 1 81.94 142 LYS B N 1
ATOM 5325 C CA . LYS B 1 142 ? -16.094 -25.125 4.258 1 81.94 142 LYS B CA 1
ATOM 5326 C C . LYS B 1 142 ? -17.188 -26.016 4.836 1 81.94 142 LYS B C 1
ATOM 5328 O O . LYS B 1 142 ? -16.953 -26.766 5.789 1 81.94 142 LYS B O 1
ATOM 5333 N N . ARG B 1 143 ? -18.281 -25.891 4.219 1 85.62 143 ARG B N 1
ATOM 5334 C CA . ARG B 1 143 ? -19.422 -26.688 4.691 1 85.62 143 ARG B CA 1
ATOM 5335 C C . ARG B 1 143 ? -19.312 -28.125 4.191 1 85.62 143 ARG B C 1
ATOM 5337 O O . ARG B 1 143 ? -19.734 -29.062 4.887 1 85.62 143 ARG B O 1
ATOM 5344 N N . LEU B 1 144 ? -18.812 -28.234 3.029 1 86.88 144 LEU B N 1
ATOM 5345 C CA . LEU B 1 144 ? -18.75 -29.547 2.396 1 86.88 144 LEU B CA 1
ATOM 5346 C C . LEU B 1 144 ? -17.516 -30.312 2.863 1 86.88 144 LEU B C 1
ATOM 5348 O O . LEU B 1 144 ? -17.547 -31.547 2.99 1 86.88 144 LEU B O 1
ATOM 5352 N N . LYS B 1 145 ? -16.484 -29.531 3.172 1 84.25 145 LYS B N 1
ATOM 5353 C CA . LYS B 1 145 ? -15.273 -30.156 3.699 1 84.25 145 LYS B CA 1
ATOM 5354 C C . LYS B 1 145 ? -15.375 -30.359 5.207 1 84.25 145 LYS B C 1
ATOM 5356 O O . LYS B 1 145 ? -16.234 -29.781 5.863 1 84.25 145 LYS B O 1
ATOM 5361 N N . GLY B 1 146 ? -14.602 -31.375 5.746 1 82.38 146 GLY B N 1
ATOM 5362 C CA . GLY B 1 146 ? -14.531 -31.688 7.164 1 82.38 146 GLY B CA 1
ATOM 5363 C C . GLY B 1 146 ? -13.703 -32.906 7.461 1 82.38 146 GLY B C 1
ATOM 5364 O O . GLY B 1 146 ? -13.289 -33.625 6.543 1 82.38 146 GLY B O 1
ATOM 5365 N N . PRO B 1 147 ? -13.578 -33.094 8.703 1 85.25 147 PRO B N 1
ATOM 5366 C CA . PRO B 1 147 ? -12.742 -34.25 9.07 1 85.25 147 PRO B CA 1
ATOM 5367 C C . PRO B 1 147 ? -13.305 -35.562 8.57 1 85.25 147 PRO B C 1
ATOM 5369 O O . PRO B 1 147 ? -14.523 -35.75 8.562 1 85.25 147 PRO B O 1
ATOM 5372 N N . LYS B 1 148 ? -12.43 -36.375 8.164 1 87.12 148 LYS B N 1
ATOM 5373 C CA . LYS B 1 148 ? -12.82 -37.719 7.758 1 87.12 148 LYS B CA 1
ATOM 5374 C C . LYS B 1 148 ? -13.695 -38.375 8.82 1 87.12 148 LYS B C 1
ATOM 5376 O O . LYS B 1 148 ? -13.422 -38.25 10.016 1 87.12 148 LYS B O 1
ATOM 5381 N N . GLY B 1 149 ? -14.695 -38.969 8.414 1 86 149 GLY B N 1
ATOM 5382 C CA . GLY B 1 149 ? -15.555 -39.719 9.336 1 86 149 GLY B CA 1
ATOM 5383 C C . GLY B 1 149 ? -16.781 -38.906 9.758 1 86 149 GLY B C 1
ATOM 5384 O O . GLY B 1 149 ? -17.75 -39.5 10.258 1 86 149 GLY B O 1
ATOM 5385 N N . THR B 1 150 ? -16.781 -37.625 9.523 1 91.81 150 THR B N 1
ATOM 5386 C CA . THR B 1 150 ? -17.938 -36.812 9.875 1 91.81 150 THR B CA 1
ATOM 5387 C C . THR B 1 150 ? -19 -36.875 8.773 1 91.81 150 THR B C 1
ATOM 5389 O O . THR B 1 150 ? -18.688 -37.188 7.625 1 91.81 150 THR B O 1
ATOM 5392 N N . GLU B 1 151 ? -20.203 -36.625 9.25 1 92 151 GLU B N 1
ATOM 5393 C CA . GLU B 1 151 ? -21.344 -36.719 8.328 1 92 151 GLU B CA 1
ATOM 5394 C C . GLU B 1 151 ? -21.781 -35.344 7.84 1 92 151 GLU B C 1
ATOM 5396 O O . GLU B 1 151 ? -21.781 -34.375 8.602 1 92 151 GLU B O 1
ATOM 5401 N N . VAL B 1 152 ? -22.109 -35.219 6.527 1 93.25 152 VAL B N 1
ATOM 5402 C CA . VAL B 1 152 ? -22.734 -34.031 5.953 1 93.25 152 VAL B CA 1
ATOM 5403 C C . VAL B 1 152 ? -23.969 -34.438 5.148 1 93.25 152 VAL B C 1
ATOM 5405 O O . VAL B 1 152 ? -23.953 -35.438 4.426 1 93.25 152 VAL B O 1
ATOM 5408 N N . ARG B 1 153 ? -25.094 -33.75 5.457 1 93.06 153 ARG B N 1
ATOM 5409 C CA . ARG B 1 153 ? -26.328 -34 4.715 1 93.06 153 ARG B CA 1
ATOM 5410 C C . ARG B 1 153 ? -26.516 -32.969 3.605 1 93.06 153 ARG B C 1
ATOM 5412 O O . ARG B 1 153 ? -26.391 -31.766 3.842 1 93.06 153 ARG B O 1
ATOM 5419 N N . VAL B 1 154 ? -26.672 -33.5 2.371 1 94.19 154 VAL B N 1
ATOM 5420 C CA . VAL B 1 154 ? -26.906 -32.562 1.272 1 94.19 154 VAL B CA 1
ATOM 5421 C C . VAL B 1 154 ? -28.25 -32.875 0.622 1 94.19 154 VAL B C 1
ATOM 5423 O O . VAL B 1 154 ? -28.688 -34.031 0.57 1 94.19 154 VAL B O 1
ATOM 5426 N N . LYS B 1 155 ? -28.969 -31.891 0.283 1 93 155 LYS B N 1
ATOM 5427 C CA . LYS B 1 155 ? -30.156 -32.031 -0.56 1 93 155 LYS B CA 1
ATOM 5428 C C . LYS B 1 155 ? -29.875 -31.562 -1.985 1 93 155 LYS B C 1
ATOM 5430 O O . LYS B 1 155 ? -29.328 -30.469 -2.193 1 93 155 LYS B O 1
ATOM 5435 N N . VAL B 1 156 ? -30.203 -32.406 -2.902 1 93 156 VAL B N 1
ATOM 5436 C CA . VAL B 1 156 ? -29.766 -32.156 -4.27 1 93 156 VAL B CA 1
ATOM 5437 C C . VAL B 1 156 ? -30.969 -32.188 -5.211 1 93 156 VAL B C 1
ATOM 5439 O O . VAL B 1 156 ? -31.938 -32.906 -4.961 1 93 156 VAL B O 1
ATOM 5442 N N . LYS B 1 157 ? -30.922 -31.312 -6.164 1 89.56 157 LYS B N 1
ATOM 5443 C CA . LYS B 1 157 ? -31.844 -31.375 -7.301 1 89.56 157 LYS B CA 1
ATOM 5444 C C . LYS B 1 157 ? -31.219 -32.094 -8.477 1 89.56 157 LYS B C 1
ATOM 5446 O O . LYS B 1 157 ? -30.141 -31.719 -8.961 1 89.56 157 LYS B O 1
ATOM 5451 N N . ARG B 1 158 ? -31.859 -33.281 -8.883 1 84.44 158 ARG B N 1
ATOM 5452 C CA . ARG B 1 158 ? -31.344 -34.094 -9.992 1 84.44 158 ARG B CA 1
ATOM 5453 C C . ARG B 1 158 ? -32.25 -33.938 -11.219 1 84.44 158 ARG B C 1
ATOM 5455 O O . ARG B 1 158 ? -33.438 -34.281 -11.164 1 84.44 158 ARG B O 1
ATOM 5462 N N . GLY B 1 159 ? -31.594 -33.594 -12.242 1 71.81 159 GLY B N 1
ATOM 5463 C CA . GLY B 1 159 ? -32.375 -33.406 -13.453 1 71.81 159 GLY B CA 1
ATOM 5464 C C . GLY B 1 159 ? -33.375 -32.281 -13.359 1 71.81 159 GLY B C 1
ATOM 5465 O O . GLY B 1 159 ? -33.062 -31.188 -12.906 1 71.81 159 GLY B O 1
ATOM 5466 N N . THR B 1 160 ? -34.562 -32.5 -13.953 1 69.19 160 THR B N 1
ATOM 5467 C CA . THR B 1 160 ? -35.625 -31.5 -14 1 69.19 160 THR B CA 1
ATOM 5468 C C . THR B 1 160 ? -36.625 -31.703 -12.859 1 69.19 160 THR B C 1
ATOM 5470 O O . THR B 1 160 ? -37.594 -30.969 -12.742 1 69.19 160 THR B O 1
ATOM 5473 N N . SER B 1 161 ? -36.312 -32.656 -12.062 1 70.75 161 SER B N 1
ATOM 5474 C CA . SER B 1 161 ? -37.219 -32.969 -10.961 1 70.75 161 SER B CA 1
ATOM 5475 C C . SER B 1 161 ? -37.188 -31.859 -9.906 1 70.75 161 SER B C 1
ATOM 5477 O O . SER B 1 161 ? -36.125 -31.297 -9.617 1 70.75 161 SER B O 1
ATOM 5479 N N . ASN B 1 162 ? -38.281 -31.438 -9.406 1 77.75 162 ASN B N 1
ATOM 5480 C CA . ASN B 1 162 ? -38.375 -30.438 -8.352 1 77.75 162 ASN B CA 1
ATOM 5481 C C . ASN B 1 162 ? -38.188 -31.062 -6.969 1 77.75 162 ASN B C 1
ATOM 5483 O O . ASN B 1 162 ? -38.031 -30.344 -5.977 1 77.75 162 ASN B O 1
ATOM 5487 N N . GLU B 1 163 ? -38.312 -32.344 -6.922 1 82.44 163 GLU B N 1
ATOM 5488 C CA . GLU B 1 163 ? -38.094 -33.031 -5.641 1 82.44 163 GLU B CA 1
ATOM 5489 C C . GLU B 1 163 ? -36.625 -33.094 -5.262 1 82.44 163 GLU B C 1
ATOM 5491 O O . GLU B 1 163 ? -35.781 -33.375 -6.105 1 82.44 163 GLU B O 1
ATOM 5496 N N . LEU B 1 164 ? -36.375 -32.719 -4.039 1 90 164 LEU B N 1
ATOM 5497 C CA . LEU B 1 164 ? -35 -32.75 -3.555 1 90 164 LEU B CA 1
ATOM 5498 C C . LEU B 1 164 ? -34.656 -34.125 -3 1 90 164 LEU B C 1
ATOM 5500 O O . LEU B 1 164 ? -35.438 -34.719 -2.27 1 90 164 LEU B O 1
ATOM 5504 N N . LEU B 1 165 ? -33.562 -34.625 -3.496 1 90.56 165 LEU B N 1
ATOM 5505 C CA . LEU B 1 165 ? -33 -35.875 -2.959 1 90.56 165 LEU B CA 1
ATOM 5506 C C . LEU B 1 165 ? -32.031 -35.594 -1.813 1 90.56 165 LEU B C 1
ATOM 5508 O O . LEU B 1 165 ? -31.25 -34.656 -1.893 1 90.56 165 LEU B O 1
ATOM 5512 N N . GLU B 1 166 ? -32.25 -36.344 -0.748 1 91.44 166 GLU B N 1
ATOM 5513 C CA . GLU B 1 166 ? -31.344 -36.156 0.394 1 91.44 166 GLU B CA 1
ATOM 5514 C C . GLU B 1 166 ? -30.281 -37.25 0.45 1 91.44 166 GLU B C 1
ATOM 5516 O O . GLU B 1 166 ? -30.594 -38.438 0.262 1 91.44 166 GLU B O 1
ATOM 5521 N N . PHE B 1 167 ? -29.078 -36.812 0.542 1 92.06 167 PHE B N 1
ATOM 5522 C CA . PHE B 1 167 ? -27.969 -37.75 0.688 1 92.06 167 PHE B CA 1
ATOM 5523 C C . PHE B 1 167 ? -27.203 -37.5 1.979 1 92.06 167 PHE B C 1
ATOM 5525 O O . PHE B 1 167 ? -26.938 -36.344 2.322 1 92.06 167 PHE B O 1
ATOM 5532 N N . LYS B 1 168 ? -26.969 -38.562 2.764 1 92.31 168 LYS B N 1
ATOM 5533 C CA . LYS B 1 168 ? -26.062 -38.5 3.904 1 92.31 168 LYS B CA 1
ATOM 5534 C C . LYS B 1 168 ? -24.672 -38.969 3.518 1 92.31 168 LYS B C 1
ATOM 5536 O O . LYS B 1 168 ? -24.453 -40.188 3.268 1 92.31 168 LYS B O 1
ATOM 5541 N N . ILE B 1 169 ? -23.781 -38.094 3.543 1 92 169 ILE B N 1
ATOM 5542 C CA . ILE B 1 169 ? -22.438 -38.406 3.064 1 92 169 ILE B CA 1
ATOM 5543 C C . ILE B 1 169 ? -21.469 -38.406 4.238 1 92 169 ILE B C 1
ATOM 5545 O O . ILE B 1 169 ? -21.422 -37.469 5.02 1 92 169 ILE B O 1
ATOM 5549 N N . ILE B 1 170 ? -20.766 -39.5 4.387 1 89.25 170 ILE B N 1
ATOM 5550 C CA . ILE B 1 170 ? -19.672 -39.562 5.348 1 89.25 170 ILE B CA 1
ATOM 5551 C C . ILE B 1 170 ? -18.375 -39.094 4.68 1 89.25 170 ILE B C 1
ATOM 5553 O O . ILE B 1 170 ? -17.891 -39.75 3.744 1 89.25 170 ILE B O 1
ATOM 5557 N N . ARG B 1 171 ? -17.844 -38.062 5.145 1 90.44 171 ARG B N 1
ATOM 5558 C CA . ARG B 1 171 ? -16.641 -37.469 4.547 1 90.44 171 ARG B CA 1
ATOM 5559 C C . ARG B 1 171 ? -15.477 -38.469 4.609 1 90.44 171 ARG B C 1
ATOM 5561 O O . ARG B 1 171 ? -15.32 -39.188 5.602 1 90.44 171 ARG B O 1
ATOM 5568 N N . GLY B 1 172 ? -14.734 -38.562 3.557 1 84.56 172 GLY B N 1
ATOM 5569 C CA . GLY B 1 172 ? -13.57 -39.438 3.453 1 84.56 172 GLY B CA 1
ATOM 5570 C C . GLY B 1 172 ? -12.359 -38.75 2.85 1 84.56 172 GLY B C 1
ATOM 5571 O O . GLY B 1 172 ? -12.367 -37.531 2.646 1 84.56 172 GLY B O 1
ATOM 5572 N N . LYS B 1 173 ? -11.328 -39.625 2.707 1 82.44 173 LYS B N 1
ATOM 5573 C CA . LYS B 1 173 ? -10.109 -39.125 2.08 1 82.44 173 LYS B CA 1
ATOM 5574 C C . LYS B 1 173 ? -10.266 -39.031 0.563 1 82.44 173 LYS B C 1
ATOM 5576 O O . LYS B 1 173 ? -10.57 -40.031 -0.086 1 82.44 173 LYS B O 1
ATOM 5581 N N . ILE B 1 174 ? -10.148 -37.938 0.059 1 80.75 174 ILE B N 1
ATOM 5582 C CA . ILE B 1 174 ? -10.297 -37.688 -1.376 1 80.75 174 ILE B CA 1
ATOM 5583 C C . ILE B 1 174 ? -8.93 -37.406 -1.997 1 80.75 174 ILE B C 1
ATOM 5585 O O . ILE B 1 174 ? -8.227 -36.5 -1.566 1 80.75 174 ILE B O 1
ATOM 5589 N N . PRO B 1 175 ? -8.562 -38.219 -2.998 1 77.62 175 PRO B N 1
ATOM 5590 C CA . PRO B 1 175 ? -7.258 -38 -3.625 1 77.62 175 PRO B CA 1
ATOM 5591 C C . PRO B 1 175 ? -7.219 -36.688 -4.414 1 77.62 175 PRO B C 1
ATOM 5593 O O . PRO B 1 175 ? -8.211 -36.312 -5.035 1 77.62 175 PRO B O 1
ATOM 5596 N N . VAL B 1 176 ? -6.09 -36.094 -4.324 1 77.75 176 VAL B N 1
ATOM 5597 C CA . VAL B 1 176 ? -5.809 -34.938 -5.145 1 77.75 176 VAL B CA 1
ATOM 5598 C C . VAL B 1 176 ? -4.777 -35.281 -6.215 1 77.75 176 VAL B C 1
ATOM 5600 O O . VAL B 1 176 ? -3.674 -35.719 -5.898 1 77.75 176 VAL B O 1
ATOM 5603 N N . TYR B 1 177 ? -5.203 -35.156 -7.473 1 82.19 177 TYR B N 1
ATOM 5604 C CA . TYR B 1 177 ? -4.293 -35.531 -8.547 1 82.19 177 TYR B CA 1
ATOM 5605 C C . TYR B 1 177 ? -3.615 -34.312 -9.148 1 82.19 177 TYR B C 1
ATOM 5607 O O . TYR B 1 177 ? -4.238 -33.25 -9.297 1 82.19 177 TYR B O 1
ATOM 5615 N N . SER B 1 178 ? -2.359 -34.531 -9.438 1 90.06 178 SER B N 1
ATOM 5616 C CA . SER B 1 178 ? -1.578 -33.469 -10.062 1 90.06 178 SER B CA 1
ATOM 5617 C C . SER B 1 178 ? -1.408 -33.719 -11.555 1 90.06 178 SER B C 1
ATOM 5619 O O . SER B 1 178 ? -1.01 -32.812 -12.305 1 90.06 178 SER B O 1
ATOM 5621 N N . LEU B 1 179 ? -1.656 -34.875 -12.031 1 93.25 179 LEU B N 1
ATOM 5622 C CA . LEU B 1 179 ? -1.539 -35.219 -13.438 1 93.25 179 LEU B CA 1
ATOM 5623 C C . LEU B 1 179 ? -2.875 -35.062 -14.156 1 93.25 179 LEU B C 1
ATOM 5625 O O . LEU B 1 179 ? -3.85 -35.75 -13.828 1 93.25 179 LEU B O 1
ATOM 5629 N N . ASP B 1 180 ? -2.918 -34.188 -15.117 1 89.31 180 ASP B N 1
ATOM 5630 C CA . ASP B 1 180 ? -4.156 -33.875 -15.812 1 89.31 180 ASP B CA 1
ATOM 5631 C C . ASP B 1 180 ? -4.438 -34.875 -16.922 1 89.31 180 ASP B C 1
ATOM 5633 O O . ASP B 1 180 ? -5.59 -35.25 -17.172 1 89.31 180 ASP B O 1
ATOM 5637 N N . ALA B 1 181 ? -3.371 -35.281 -17.594 1 94.75 181 ALA B N 1
ATOM 5638 C CA . ALA B 1 181 ? -3.574 -36.094 -18.781 1 94.75 181 ALA B CA 1
ATOM 5639 C C . ALA B 1 181 ? -2.336 -36.938 -19.094 1 94.75 181 ALA B C 1
ATOM 5641 O O . ALA B 1 181 ? -1.209 -36.5 -18.859 1 94.75 181 ALA B O 1
ATOM 5642 N N . ALA B 1 182 ? -2.559 -38.094 -19.562 1 97.75 182 ALA B N 1
ATOM 5643 C CA . ALA B 1 182 ? -1.546 -39 -20.094 1 97.75 182 ALA B CA 1
ATOM 5644 C C . ALA B 1 182 ? -2.113 -39.844 -21.219 1 97.75 182 ALA B C 1
ATOM 5646 O O . ALA B 1 182 ? -3.029 -40.625 -21.016 1 97.75 182 ALA B O 1
ATOM 5647 N N . TYR B 1 183 ? -1.611 -39.656 -22.469 1 97.44 183 TYR B N 1
ATOM 5648 C CA . TYR B 1 183 ? -2.094 -40.406 -23.625 1 97.44 183 TYR B CA 1
ATOM 5649 C C . TYR B 1 183 ? -1.041 -40.438 -24.719 1 97.44 183 TYR B C 1
ATOM 5651 O O . TYR B 1 183 ? -0.071 -39.688 -24.688 1 97.44 183 TYR B O 1
ATOM 5659 N N . MET B 1 184 ? -1.224 -41.406 -25.641 1 97.81 184 MET B N 1
ATOM 5660 C CA . MET B 1 184 ? -0.36 -41.438 -26.812 1 97.81 184 MET B CA 1
ATOM 5661 C C . MET B 1 184 ? -0.718 -40.312 -27.781 1 97.81 184 MET B C 1
ATOM 5663 O O . MET B 1 184 ? -1.824 -40.281 -28.328 1 97.81 184 MET B O 1
ATOM 5667 N N . ALA B 1 185 ? 0.178 -39.375 -27.969 1 97.5 185 ALA B N 1
ATOM 5668 C CA . ALA B 1 185 ? -0.06 -38.25 -28.875 1 97.5 185 ALA B CA 1
ATOM 5669 C C . ALA B 1 185 ? 0.038 -38.719 -30.328 1 97.5 185 ALA B C 1
ATOM 5671 O O . ALA B 1 185 ? -0.592 -38.125 -31.219 1 97.5 185 ALA B O 1
ATOM 5672 N N . ASP B 1 186 ? 0.909 -39.656 -30.625 1 96.75 186 ASP B N 1
ATOM 5673 C CA . ASP B 1 186 ? 0.984 -40.375 -31.875 1 96.75 186 ASP B CA 1
ATOM 5674 C C . ASP B 1 186 ? 1.417 -41.844 -31.641 1 96.75 186 ASP B C 1
ATOM 5676 O O . ASP B 1 186 ? 1.276 -42.344 -30.547 1 96.75 186 ASP B O 1
ATOM 5680 N N . ALA B 1 187 ? 1.915 -42.5 -32.656 1 96.44 187 ALA B N 1
ATOM 5681 C CA . ALA B 1 187 ? 2.176 -43.938 -32.531 1 96.44 187 ALA B CA 1
ATOM 5682 C C . ALA B 1 187 ? 3.338 -44.219 -31.594 1 96.44 187 ALA B C 1
ATOM 5684 O O . ALA B 1 187 ? 3.414 -45.281 -31 1 96.44 187 ALA B O 1
ATOM 5685 N N . THR B 1 188 ? 4.215 -43.25 -31.375 1 97.75 188 THR B N 1
ATOM 5686 C CA . THR B 1 188 ? 5.426 -43.531 -30.609 1 97.75 188 THR B CA 1
ATOM 5687 C C . THR B 1 188 ? 5.652 -42.531 -29.516 1 97.75 188 THR B C 1
ATOM 5689 O O . THR B 1 188 ? 6.551 -42.688 -28.688 1 97.75 188 THR B O 1
ATOM 5692 N N . THR B 1 189 ? 4.855 -41.469 -29.516 1 98.56 189 THR B N 1
ATOM 5693 C CA . THR B 1 189 ? 5.121 -40.375 -28.578 1 98.56 189 THR B CA 1
ATOM 5694 C C . THR B 1 189 ? 4.012 -40.281 -27.547 1 98.56 189 THR B C 1
ATOM 5696 O O . THR B 1 189 ? 2.834 -40.156 -27.891 1 98.56 189 THR B O 1
ATOM 5699 N N . GLY B 1 190 ? 4.379 -40.312 -26.297 1 98.62 190 GLY B N 1
ATOM 5700 C CA . GLY B 1 190 ? 3.445 -40.094 -25.203 1 98.62 190 GLY B CA 1
ATOM 5701 C C . GLY B 1 190 ? 3.365 -38.625 -24.797 1 98.62 190 GLY B C 1
ATOM 5702 O O . GLY B 1 190 ? 4.312 -37.875 -25.016 1 98.62 190 GLY B O 1
ATOM 5703 N N . TYR B 1 191 ? 2.217 -38.188 -24.281 1 98.44 191 TYR B N 1
ATOM 5704 C CA . TYR B 1 191 ? 1.95 -36.875 -23.719 1 98.44 191 TYR B CA 1
ATOM 5705 C C . TYR B 1 191 ? 1.519 -37 -22.25 1 98.44 191 TYR B C 1
ATOM 5707 O O . TYR B 1 191 ? 0.607 -37.75 -21.922 1 98.44 191 TYR B O 1
ATOM 5715 N N . ILE B 1 192 ? 2.242 -36.312 -21.391 1 98.5 192 ILE B N 1
ATOM 5716 C CA . ILE B 1 192 ? 1.872 -36.25 -19.969 1 98.5 192 ILE B CA 1
ATOM 5717 C C . ILE B 1 192 ? 1.805 -34.781 -19.547 1 98.5 192 ILE B C 1
ATOM 5719 O O . ILE B 1 192 ? 2.729 -34 -19.797 1 98.5 192 ILE B O 1
ATOM 5723 N N . ARG B 1 193 ? 0.69 -34.406 -18.859 1 97.25 193 ARG B N 1
ATOM 5724 C CA . ARG B 1 193 ? 0.537 -33.031 -18.359 1 97.25 193 ARG B CA 1
ATOM 5725 C C . ARG B 1 193 ? 0.447 -33.031 -16.844 1 97.25 193 ARG B C 1
ATOM 5727 O O . ARG B 1 193 ? -0.396 -33.719 -16.266 1 97.25 193 ARG B O 1
ATOM 5734 N N . LEU B 1 194 ? 1.313 -32.281 -16.25 1 95.62 194 LEU B N 1
ATOM 5735 C CA . LEU B 1 194 ? 1.326 -32.062 -14.812 1 95.62 194 LEU B CA 1
ATOM 5736 C C . LEU B 1 194 ? 0.943 -30.641 -14.469 1 95.62 194 LEU B C 1
ATOM 5738 O O . LEU B 1 194 ? 1.494 -29.688 -15.039 1 95.62 194 LEU B O 1
ATOM 5742 N N . ASN B 1 195 ? 0.005 -30.453 -13.578 1 90.56 195 ASN B N 1
ATOM 5743 C CA . ASN B 1 195 ? -0.458 -29.109 -13.273 1 90.56 195 ASN B CA 1
ATOM 5744 C C . ASN B 1 195 ? 0.182 -28.562 -12 1 90.56 195 ASN B C 1
ATOM 5746 O O . ASN B 1 195 ? 0.139 -27.359 -11.734 1 90.56 195 ASN B O 1
ATOM 5750 N N . ARG B 1 196 ? 0.845 -29.453 -11.234 1 92.12 196 ARG B N 1
ATOM 5751 C CA . ARG B 1 196 ? 1.565 -29.062 -10.023 1 92.12 196 ARG B CA 1
ATOM 5752 C C . ARG B 1 196 ? 2.527 -30.156 -9.586 1 92.12 196 ARG B C 1
ATOM 5754 O O . ARG B 1 196 ? 2.482 -31.281 -10.102 1 92.12 196 ARG B O 1
ATOM 5761 N N . PHE B 1 197 ? 3.361 -29.781 -8.727 1 95.44 197 PHE B N 1
ATOM 5762 C CA . PHE B 1 197 ? 4.27 -30.75 -8.117 1 95.44 197 PHE B CA 1
ATOM 5763 C C . PHE B 1 197 ? 3.848 -31.062 -6.684 1 95.44 197 PHE B C 1
ATOM 5765 O O . PHE B 1 197 ? 4.422 -30.531 -5.73 1 95.44 197 PHE B O 1
ATOM 5772 N N . ALA B 1 198 ? 2.922 -31.953 -6.625 1 93 198 ALA B N 1
ATOM 5773 C CA . ALA B 1 198 ? 2.35 -32.344 -5.34 1 93 198 ALA B CA 1
ATOM 5774 C C . ALA B 1 198 ? 2.994 -33.625 -4.824 1 93 198 ALA B C 1
ATOM 5776 O O . ALA B 1 198 ? 3.805 -34.25 -5.52 1 93 198 ALA B O 1
ATOM 5777 N N . ALA B 1 199 ? 2.596 -34.062 -3.666 1 91.12 199 ALA B N 1
ATOM 5778 C CA . ALA B 1 199 ? 3.195 -35.188 -2.98 1 91.12 199 ALA B CA 1
ATOM 5779 C C . ALA B 1 199 ? 3.061 -36.469 -3.812 1 91.12 199 ALA B C 1
ATOM 5781 O O . ALA B 1 199 ? 3.955 -37.312 -3.807 1 91.12 199 ALA B O 1
ATOM 5782 N N . SER B 1 200 ? 2.02 -36.5 -4.582 1 91.25 200 SER B N 1
ATOM 5783 C CA . SER B 1 200 ? 1.744 -37.75 -5.312 1 91.25 200 SER B CA 1
ATOM 5784 C C . SER B 1 200 ? 2.207 -37.656 -6.762 1 91.25 200 SER B C 1
ATOM 5786 O O . SER B 1 200 ? 2.096 -38.625 -7.523 1 91.25 200 SER B O 1
ATOM 5788 N N . SER B 1 201 ? 2.76 -36.562 -7.145 1 94.94 201 SER B N 1
ATOM 5789 C CA . SER B 1 201 ? 3.021 -36.281 -8.555 1 94.94 201 SER B CA 1
ATOM 5790 C C . SER B 1 201 ? 3.971 -37.312 -9.156 1 94.94 201 SER B C 1
ATOM 5792 O O . SER B 1 201 ? 3.75 -37.812 -10.266 1 94.94 201 SER B O 1
ATOM 5794 N N . ASN B 1 202 ? 5.039 -37.656 -8.43 1 95.19 202 ASN B N 1
ATOM 5795 C CA . ASN B 1 202 ? 6.012 -38.594 -8.977 1 95.19 202 ASN B CA 1
ATOM 5796 C C . ASN B 1 202 ? 5.395 -39.969 -9.18 1 95.19 202 ASN B C 1
ATOM 5798 O O . ASN B 1 202 ? 5.66 -40.625 -10.195 1 95.19 202 ASN B O 1
ATOM 5802 N N . GLU B 1 203 ? 4.641 -40.375 -8.273 1 94.69 203 GLU B N 1
ATOM 5803 C CA . GLU B 1 203 ? 3.963 -41.656 -8.406 1 94.69 203 GLU B CA 1
ATOM 5804 C C . GLU B 1 203 ? 2.992 -41.656 -9.586 1 94.69 203 GLU B C 1
ATOM 5806 O O . GLU B 1 203 ? 2.939 -42.625 -10.359 1 94.69 203 GLU B O 1
ATOM 5811 N N . GLU B 1 204 ? 2.254 -40.594 -9.641 1 94.88 204 GLU B N 1
ATOM 5812 C CA . GLU B 1 204 ? 1.327 -40.469 -10.758 1 94.88 204 GLU B CA 1
ATOM 5813 C C . GLU B 1 204 ? 2.062 -40.5 -12.094 1 94.88 204 GLU B C 1
ATOM 5815 O O . GLU B 1 204 ? 1.61 -41.156 -13.047 1 94.88 204 GLU B O 1
ATOM 5820 N N . PHE B 1 205 ? 3.131 -39.875 -12.172 1 97.31 205 PHE B N 1
ATOM 5821 C CA . PHE B 1 205 ? 3.941 -39.844 -13.383 1 97.31 205 PHE B CA 1
ATOM 5822 C C . PHE B 1 205 ? 4.422 -41.219 -13.773 1 97.31 205 PHE B C 1
ATOM 5824 O O . PHE B 1 205 ? 4.297 -41.625 -14.93 1 97.31 205 PHE B O 1
ATOM 5831 N N . ASN B 1 206 ? 4.98 -41.938 -12.836 1 97.25 206 ASN B N 1
ATOM 5832 C CA . ASN B 1 206 ? 5.508 -43.281 -13.094 1 97.25 206 ASN B CA 1
ATOM 5833 C C . ASN B 1 206 ? 4.414 -44.219 -13.578 1 97.25 206 ASN B C 1
ATOM 5835 O O . ASN B 1 206 ? 4.641 -45.031 -14.492 1 97.25 206 ASN B O 1
ATOM 5839 N N . GLN B 1 207 ? 3.314 -44.094 -12.977 1 96.88 207 GLN B N 1
ATOM 5840 C CA . GLN B 1 207 ? 2.193 -44.906 -13.422 1 96.88 207 GLN B CA 1
ATOM 5841 C C . GLN B 1 207 ? 1.805 -44.562 -14.859 1 96.88 207 GLN B C 1
ATOM 5843 O O . GLN B 1 207 ? 1.558 -45.469 -15.664 1 96.88 207 GLN B O 1
ATOM 5848 N N . ALA B 1 208 ? 1.737 -43.344 -15.133 1 97.5 208 ALA B N 1
ATOM 5849 C CA . ALA B 1 208 ? 1.413 -42.906 -16.484 1 97.5 208 ALA B CA 1
ATOM 5850 C C . ALA B 1 208 ? 2.473 -43.344 -17.484 1 97.5 208 ALA B C 1
ATOM 5852 O O . ALA B 1 208 ? 2.145 -43.812 -18.578 1 97.5 208 ALA B O 1
ATOM 5853 N N . LEU B 1 209 ? 3.701 -43.219 -17.125 1 97.69 209 LEU B N 1
ATOM 5854 C CA . LEU B 1 209 ? 4.812 -43.656 -17.969 1 97.69 209 LEU B CA 1
ATOM 5855 C C . LEU B 1 209 ? 4.699 -45.125 -18.312 1 97.69 209 LEU B C 1
ATOM 5857 O O . LEU B 1 209 ? 4.859 -45.5 -19.484 1 97.69 209 LEU B O 1
ATOM 5861 N N . ASP B 1 210 ? 4.414 -45.938 -17.328 1 97.25 210 ASP B N 1
ATOM 5862 C CA . ASP B 1 210 ? 4.285 -47.375 -17.531 1 97.25 210 ASP B CA 1
ATOM 5863 C C . ASP B 1 210 ? 3.137 -47.688 -18.484 1 97.25 210 ASP B C 1
ATOM 5865 O O . ASP B 1 210 ? 3.281 -48.531 -19.375 1 97.25 210 ASP B O 1
ATOM 5869 N N . LYS B 1 211 ? 2.125 -47.031 -18.234 1 97.44 211 LYS B N 1
ATOM 5870 C CA . LYS B 1 211 ? 0.958 -47.25 -19.094 1 97.44 211 LYS B CA 1
ATOM 5871 C C . LYS B 1 211 ? 1.263 -46.906 -20.531 1 97.44 211 LYS B C 1
ATOM 5873 O O . LYS B 1 211 ? 0.893 -47.625 -21.453 1 97.44 211 LYS B O 1
ATOM 5878 N N . LEU B 1 212 ? 1.867 -45.812 -20.766 1 98.31 212 LEU B N 1
ATOM 5879 C CA . LEU B 1 212 ? 2.182 -45.344 -22.125 1 98.31 212 LEU B CA 1
ATOM 5880 C C . LEU B 1 212 ? 3.211 -46.25 -22.781 1 98.31 212 LEU B C 1
ATOM 5882 O O . LEU B 1 212 ? 3.129 -46.531 -23.984 1 98.31 212 LEU B O 1
ATOM 5886 N N . ARG B 1 213 ? 4.133 -46.75 -22.031 1 97.19 213 ARG B N 1
ATOM 5887 C CA . ARG B 1 213 ? 5.125 -47.688 -22.578 1 97.19 213 ARG B CA 1
ATOM 5888 C C . ARG B 1 213 ? 4.461 -48.969 -23.094 1 97.19 213 ARG B C 1
ATOM 5890 O O . ARG B 1 213 ? 4.828 -49.469 -24.156 1 97.19 213 ARG B O 1
ATOM 5897 N N . LYS B 1 214 ? 3.529 -49.406 -22.344 1 97.5 214 LYS B N 1
ATOM 5898 C CA . LYS B 1 214 ? 2.791 -50.594 -22.75 1 97.5 214 LYS B CA 1
ATOM 5899 C C . LYS B 1 214 ? 2.037 -50.344 -24.062 1 97.5 214 LYS B C 1
ATOM 5901 O O . LYS B 1 214 ? 1.751 -51.312 -24.797 1 97.5 214 LYS B O 1
ATOM 5906 N N . GLN B 1 215 ? 1.856 -49.125 -24.297 1 97.31 215 GLN B N 1
ATOM 5907 C CA . GLN B 1 215 ? 1.128 -48.75 -25.516 1 97.31 215 GLN B CA 1
ATOM 5908 C C . GLN B 1 215 ? 2.086 -48.469 -26.656 1 97.31 215 GLN B C 1
ATOM 5910 O O . GLN B 1 215 ? 1.656 -48.062 -27.75 1 97.31 215 GLN B O 1
ATOM 5915 N N . GLY B 1 216 ? 3.416 -48.5 -26.391 1 97.19 216 GLY B N 1
ATOM 5916 C CA . GLY B 1 216 ? 4.379 -48.375 -27.484 1 97.19 216 GLY B CA 1
ATOM 5917 C C . GLY B 1 216 ? 5.164 -47.062 -27.422 1 97.19 216 GLY B C 1
ATOM 5918 O O . GLY B 1 216 ? 5.867 -46.719 -28.375 1 97.19 216 GLY B O 1
ATOM 5919 N N . MET B 1 217 ? 5.117 -46.375 -26.359 1 97.81 217 MET B N 1
ATOM 5920 C CA . MET B 1 217 ? 5.773 -45.094 -26.25 1 97.81 217 MET B CA 1
ATOM 5921 C C . MET B 1 217 ? 7.289 -45.219 -26.344 1 97.81 217 MET B C 1
ATOM 5923 O O . MET B 1 217 ? 7.883 -46.062 -25.641 1 97.81 217 MET B O 1
ATOM 5927 N N . LYS B 1 218 ? 7.871 -44.406 -27.172 1 97.94 218 LYS B N 1
ATOM 5928 C CA . LYS B 1 218 ? 9.32 -44.312 -27.312 1 97.94 218 LYS B CA 1
ATOM 5929 C C . LYS B 1 218 ? 9.836 -42.938 -26.906 1 97.94 218 LYS B C 1
ATOM 5931 O O . LYS B 1 218 ? 10.969 -42.812 -26.438 1 97.94 218 LYS B O 1
ATOM 5936 N N . HIS B 1 219 ? 9.008 -41.938 -27.203 1 98.56 219 HIS B N 1
ATOM 5937 C CA . HIS B 1 219 ? 9.328 -40.531 -26.922 1 98.56 219 HIS B CA 1
ATOM 5938 C C . HIS B 1 219 ? 8.266 -39.906 -26.031 1 98.56 219 HIS B C 1
ATOM 5940 O O . HIS B 1 219 ? 7.156 -40.438 -25.906 1 98.56 219 HIS B O 1
ATOM 5946 N N . LEU B 1 220 ? 8.648 -38.781 -25.359 1 98.81 220 LEU B N 1
ATOM 5947 C CA . LEU B 1 220 ? 7.73 -38.188 -24.391 1 98.81 220 LEU B CA 1
ATOM 5948 C C . LEU B 1 220 ? 7.684 -36.656 -24.531 1 98.81 220 LEU B C 1
ATOM 5950 O O . LEU B 1 220 ? 8.727 -36.031 -24.688 1 98.81 220 LEU B O 1
ATOM 5954 N N . ILE B 1 221 ? 6.488 -36.156 -24.562 1 98.81 221 ILE B N 1
ATOM 5955 C CA . ILE B 1 221 ? 6.242 -34.719 -24.375 1 98.81 221 ILE B CA 1
ATOM 5956 C C . ILE B 1 221 ? 5.656 -34.469 -22.984 1 98.81 221 ILE B C 1
ATOM 5958 O O . ILE B 1 221 ? 4.562 -34.938 -22.672 1 98.81 221 ILE B O 1
ATOM 5962 N N . LEU B 1 222 ? 6.406 -33.812 -22.141 1 98.81 222 LEU B N 1
ATOM 5963 C CA . LEU B 1 222 ? 5.941 -33.375 -20.812 1 98.81 222 LEU B CA 1
ATOM 5964 C C . LEU B 1 222 ? 5.43 -31.953 -20.844 1 98.81 222 LEU B C 1
ATOM 5966 O O . LEU B 1 222 ? 6.168 -31.031 -21.188 1 98.81 222 LEU B O 1
ATOM 5970 N N . ASP B 1 223 ? 4.172 -31.75 -20.5 1 98.56 223 ASP B N 1
ATOM 5971 C CA . ASP B 1 223 ? 3.535 -30.438 -20.531 1 98.56 223 ASP B CA 1
ATOM 5972 C C . ASP B 1 223 ? 3.496 -29.828 -19.125 1 98.56 223 ASP B C 1
ATOM 5974 O O . ASP B 1 223 ? 2.73 -30.266 -18.266 1 98.56 223 ASP B O 1
ATOM 5978 N N . LEU B 1 224 ? 4.277 -28.75 -18.891 1 97.62 224 LEU B N 1
ATOM 5979 C CA . LEU B 1 224 ? 4.32 -28.016 -17.625 1 97.62 224 LEU B CA 1
ATOM 5980 C C . LEU B 1 224 ? 3.779 -26.609 -17.812 1 97.62 224 LEU B C 1
ATOM 5982 O O . LEU B 1 224 ? 4.031 -25.734 -16.984 1 97.62 224 LEU B O 1
ATOM 5986 N N . GLN B 1 225 ? 3.09 -26.375 -18.953 1 95.5 225 GLN B N 1
ATOM 5987 C CA . GLN B 1 225 ? 2.453 -25.078 -19.156 1 95.5 225 GLN B CA 1
ATOM 5988 C C . GLN B 1 225 ? 1.421 -24.797 -18.062 1 95.5 225 GLN B C 1
ATOM 5990 O O . GLN B 1 225 ? 0.612 -25.672 -17.734 1 95.5 225 GLN B O 1
ATOM 5995 N N . GLY B 1 226 ? 1.538 -23.625 -17.453 1 91.5 226 GLY B N 1
ATOM 5996 C CA . GLY B 1 226 ? 0.599 -23.234 -16.422 1 91.5 226 GLY B CA 1
ATOM 5997 C C . GLY B 1 226 ? 0.924 -23.828 -15.062 1 91.5 226 GLY B C 1
ATOM 5998 O O . GLY B 1 226 ? 0.2 -23.609 -14.094 1 91.5 226 GLY B O 1
ATOM 5999 N N . ASN B 1 227 ? 1.989 -24.547 -14.961 1 93.62 227 ASN B N 1
ATOM 6000 C CA . ASN B 1 227 ? 2.369 -25.203 -13.719 1 93.62 227 ASN B CA 1
ATOM 6001 C C . ASN B 1 227 ? 3.246 -24.297 -12.852 1 93.62 227 ASN B C 1
ATOM 6003 O O . ASN B 1 227 ? 4.426 -24.109 -13.156 1 93.62 227 ASN B O 1
ATOM 6007 N N . GLY B 1 228 ? 2.695 -23.891 -11.773 1 92 228 GLY B N 1
ATOM 6008 C CA . GLY B 1 228 ? 3.357 -22.906 -10.938 1 92 228 GLY B CA 1
ATOM 6009 C C . GLY B 1 228 ? 4.336 -23.531 -9.953 1 92 228 GLY B C 1
ATOM 6010 O O . GLY B 1 228 ? 4.957 -22.812 -9.156 1 92 228 GLY B O 1
ATOM 6011 N N . GLY B 1 229 ? 4.434 -24.797 -10 1 93.75 229 GLY B N 1
ATOM 6012 C CA . GLY B 1 229 ? 5.422 -25.453 -9.156 1 93.75 229 GLY B CA 1
ATOM 6013 C C . GLY B 1 229 ? 4.805 -26.281 -8.047 1 93.75 229 GLY B C 1
ATOM 6014 O O . GLY B 1 229 ? 3.768 -26.922 -8.242 1 93.75 229 GLY B O 1
ATOM 6015 N N . GLY B 1 230 ? 5.547 -26.375 -6.961 1 92.62 230 GLY B N 1
ATOM 6016 C CA . GLY B 1 230 ? 5.191 -27.188 -5.816 1 92.62 230 GLY B CA 1
ATOM 6017 C C . GLY B 1 230 ? 6.395 -27.625 -4.992 1 92.62 230 GLY B C 1
ATOM 6018 O O . GLY B 1 230 ? 7.289 -26.812 -4.727 1 92.62 230 GLY B O 1
ATOM 6019 N N . TYR B 1 231 ? 6.426 -28.906 -4.648 1 93.25 231 TYR B N 1
ATOM 6020 C CA . TYR B 1 231 ? 7.477 -29.375 -3.754 1 93.25 231 TYR B CA 1
ATOM 6021 C C . TYR B 1 231 ? 8.789 -29.562 -4.504 1 93.25 231 TYR B C 1
ATOM 6023 O O . TYR B 1 231 ? 8.836 -30.219 -5.547 1 93.25 231 TYR B O 1
ATOM 6031 N N . LEU B 1 232 ? 9.805 -29.047 -3.9 1 95.44 232 LEU B N 1
ATOM 6032 C CA . LEU B 1 232 ? 11.148 -29.125 -4.473 1 95.44 232 LEU B CA 1
ATOM 6033 C C . LEU B 1 232 ? 11.586 -30.578 -4.609 1 95.44 232 LEU B C 1
ATOM 6035 O O . LEU B 1 232 ? 12.141 -30.969 -5.641 1 95.44 232 LEU B O 1
ATOM 6039 N N . HIS B 1 233 ? 11.312 -31.359 -3.625 1 94.88 233 HIS B N 1
ATOM 6040 C CA . HIS B 1 233 ? 11.766 -32.75 -3.668 1 94.88 233 HIS B CA 1
ATOM 6041 C C . HIS B 1 233 ? 11.055 -33.531 -4.766 1 94.88 233 HIS B C 1
ATOM 6043 O O . HIS B 1 233 ? 11.617 -34.469 -5.332 1 94.88 233 HIS B O 1
ATOM 6049 N N . VAL B 1 234 ? 9.82 -33.125 -5.031 1 96.56 234 VAL B N 1
ATOM 6050 C CA . VAL B 1 234 ? 9.078 -33.781 -6.109 1 96.56 234 VAL B CA 1
ATOM 6051 C C . VAL B 1 234 ? 9.664 -33.375 -7.457 1 96.56 234 VAL B C 1
ATOM 6053 O O . VAL B 1 234 ? 9.75 -34.219 -8.375 1 96.56 234 VAL B O 1
ATOM 6056 N N . ALA B 1 235 ? 10.055 -32.156 -7.57 1 98.06 235 ALA B N 1
ATOM 6057 C CA . ALA B 1 235 ? 10.75 -31.703 -8.773 1 98.06 235 ALA B CA 1
ATOM 6058 C C . ALA B 1 235 ? 12.008 -32.531 -9.023 1 98.06 235 ALA B C 1
ATOM 6060 O O . ALA B 1 235 ? 12.273 -32.938 -10.148 1 98.06 235 ALA B O 1
ATOM 6061 N N . CYS B 1 236 ? 12.781 -32.75 -7.977 1 98.06 236 CYS B N 1
ATOM 6062 C CA . CYS B 1 236 ? 14.008 -33.531 -8.078 1 98.06 236 CYS B CA 1
ATOM 6063 C C . CYS B 1 236 ? 13.711 -34.969 -8.477 1 98.06 236 CYS B C 1
ATOM 6065 O O . CYS B 1 236 ? 14.406 -35.531 -9.32 1 98.06 236 CYS B O 1
ATOM 6067 N N . ALA B 1 237 ? 12.68 -35.5 -7.879 1 97.62 237 ALA B N 1
ATOM 6068 C CA . ALA B 1 237 ? 12.297 -36.875 -8.203 1 97.62 237 ALA B CA 1
ATOM 6069 C C . ALA B 1 237 ? 11.906 -37 -9.672 1 97.62 237 ALA B C 1
ATOM 6071 O O . ALA B 1 237 ? 12.273 -37.969 -10.344 1 97.62 237 ALA B O 1
ATOM 6072 N N . LEU B 1 238 ? 11.141 -36.062 -10.117 1 98.25 238 LEU B N 1
ATOM 6073 C CA . LEU B 1 238 ? 10.734 -36.094 -11.516 1 98.25 238 LEU B CA 1
ATOM 6074 C C . LEU B 1 238 ? 11.93 -35.938 -12.445 1 98.25 238 LEU B C 1
ATOM 6076 O O . LEU B 1 238 ? 12.055 -36.625 -13.445 1 98.25 238 LEU B O 1
ATOM 6080 N N . ALA B 1 239 ? 12.797 -34.969 -12.156 1 98.62 239 ALA B N 1
ATOM 6081 C CA . ALA B 1 239 ? 14 -34.781 -12.953 1 98.62 239 ALA B CA 1
ATOM 6082 C C . ALA B 1 239 ? 14.844 -36.031 -13.008 1 98.62 239 ALA B C 1
ATOM 6084 O O . ALA B 1 239 ? 15.453 -36.344 -14.039 1 98.62 239 ALA B O 1
ATOM 6085 N N . ASP B 1 240 ? 14.898 -36.719 -11.922 1 98.31 240 ASP B N 1
ATOM 6086 C CA . ASP B 1 240 ? 15.656 -37.969 -11.812 1 98.31 240 ASP B CA 1
ATOM 6087 C C . ASP B 1 240 ? 15.18 -39 -12.836 1 98.31 240 ASP B C 1
ATOM 6089 O O . ASP B 1 240 ? 15.945 -39.844 -13.273 1 98.31 240 ASP B O 1
ATOM 6093 N N . GLU B 1 241 ? 13.914 -38.969 -13.227 1 98 241 GLU B N 1
ATOM 6094 C CA . GLU B 1 241 ? 13.359 -39.875 -14.219 1 98 241 GLU B CA 1
ATOM 6095 C C . GLU B 1 241 ? 14.031 -39.688 -15.57 1 98 241 GLU B C 1
ATOM 6097 O O . GLU B 1 241 ? 14.055 -40.625 -16.391 1 98 241 GLU B O 1
ATOM 6102 N N . PHE B 1 242 ? 14.586 -38.562 -15.844 1 98.5 242 PHE B N 1
ATOM 6103 C CA . PHE B 1 242 ? 15.047 -38.219 -17.172 1 98.5 242 PHE B CA 1
ATOM 6104 C C . PHE B 1 242 ? 16.578 -38.188 -17.234 1 98.5 242 PHE B C 1
ATOM 6106 O O . PHE B 1 242 ? 17.156 -38.281 -18.312 1 98.5 242 PHE B O 1
ATOM 6113 N N . LEU B 1 243 ? 17.219 -38 -16.094 1 98.31 243 LEU B N 1
ATOM 6114 C CA . LEU B 1 243 ? 18.656 -37.75 -16.078 1 98.31 243 LEU B CA 1
ATOM 6115 C C . LEU B 1 243 ? 19.422 -38.969 -15.578 1 98.31 243 LEU B C 1
ATOM 6117 O O . LEU B 1 243 ? 18.953 -39.688 -14.703 1 98.31 243 LEU B O 1
ATOM 6121 N N . GLY B 1 244 ? 20.625 -39.094 -16.078 1 96.25 244 GLY B N 1
ATOM 6122 C CA . GLY B 1 244 ? 21.484 -40.188 -15.656 1 96.25 244 GLY B CA 1
ATOM 6123 C C . GLY B 1 244 ? 22.109 -39.969 -14.297 1 96.25 244 GLY B C 1
ATOM 6124 O O . GLY B 1 244 ? 22.141 -38.844 -13.797 1 96.25 244 GLY B O 1
ATOM 6125 N N . LYS B 1 245 ? 22.703 -40.969 -13.859 1 96.12 245 LYS B N 1
ATOM 6126 C CA . LYS B 1 245 ? 23.281 -41 -12.523 1 96.12 245 LYS B CA 1
ATOM 6127 C C . LYS B 1 245 ? 24.328 -39.875 -12.359 1 96.12 245 LYS B C 1
ATOM 6129 O O . LYS B 1 245 ? 25.109 -39.625 -13.273 1 96.12 245 LYS B O 1
ATOM 6134 N N . ASP B 1 246 ? 24.312 -39.188 -11.203 1 96.75 246 ASP B N 1
ATOM 6135 C CA . ASP B 1 246 ? 25.312 -38.25 -10.703 1 96.75 246 ASP B CA 1
ATOM 6136 C C . ASP B 1 246 ? 25.219 -36.906 -11.445 1 96.75 246 ASP B C 1
ATOM 6138 O O . ASP B 1 246 ? 26.125 -36.062 -11.336 1 96.75 246 ASP B O 1
ATOM 6142 N N . ARG B 1 247 ? 24.203 -36.75 -12.234 1 97.94 247 ARG B N 1
ATOM 6143 C CA . ARG B 1 247 ? 23.984 -35.469 -12.844 1 97.94 247 ARG B CA 1
ATOM 6144 C C . ARG B 1 247 ? 23.266 -34.5 -11.875 1 97.94 247 ARG B C 1
ATOM 6146 O O . ARG B 1 247 ? 22.234 -34.875 -11.312 1 97.94 247 ARG B O 1
ATOM 6153 N N . LEU B 1 248 ? 23.828 -33.344 -11.711 1 98.56 248 LEU B N 1
ATOM 6154 C CA . LEU B 1 248 ? 23.234 -32.344 -10.836 1 98.56 248 LEU B CA 1
ATOM 6155 C C . LEU B 1 248 ? 21.875 -31.891 -11.352 1 98.56 248 LEU B C 1
ATOM 6157 O O . LEU B 1 248 ? 21.719 -31.625 -12.539 1 98.56 248 LEU B O 1
ATOM 6161 N N . ILE B 1 249 ? 20.938 -31.953 -10.5 1 98.75 249 ILE B N 1
ATOM 6162 C CA . ILE B 1 249 ? 19.594 -31.484 -10.852 1 98.75 249 ILE B CA 1
ATOM 6163 C C . ILE B 1 249 ? 19.438 -30.016 -10.477 1 98.75 249 ILE B C 1
ATOM 6165 O O . ILE B 1 249 ? 19.016 -29.203 -11.297 1 98.75 249 ILE B O 1
ATOM 6169 N N . VAL B 1 250 ? 19.766 -29.656 -9.211 1 98.62 250 VAL B N 1
ATOM 6170 C CA . VAL B 1 250 ? 19.656 -28.312 -8.68 1 98.62 250 VAL B CA 1
ATOM 6171 C C . VAL B 1 250 ? 20.516 -28.172 -7.426 1 98.62 250 VAL B C 1
ATOM 6173 O O . VAL B 1 250 ? 20.781 -29.156 -6.742 1 98.62 250 VAL B O 1
ATOM 6176 N N . TYR B 1 251 ? 21 -27.031 -7.164 1 98.19 251 TYR B N 1
ATOM 6177 C CA . TYR B 1 251 ? 21.578 -26.766 -5.852 1 98.19 251 TYR B CA 1
ATOM 6178 C C . TYR B 1 251 ? 21.016 -25.484 -5.25 1 98.19 251 TYR B C 1
ATOM 6180 O O . TYR B 1 251 ? 20.594 -24.578 -5.98 1 98.19 251 TYR B O 1
ATOM 6188 N N . THR B 1 252 ? 20.875 -25.438 -3.949 1 97.12 252 THR B N 1
ATOM 6189 C CA . THR B 1 252 ? 20.344 -24.312 -3.193 1 97.12 252 THR B CA 1
ATOM 6190 C C . THR B 1 252 ? 21.406 -23.734 -2.256 1 97.12 252 THR B C 1
ATOM 6192 O O . THR B 1 252 ? 22.312 -24.438 -1.836 1 97.12 252 THR B O 1
ATOM 6195 N N . LYS B 1 253 ? 21.297 -22.469 -2.01 1 96.12 253 LYS B N 1
ATOM 6196 C CA . LYS B 1 253 ? 22.219 -21.797 -1.087 1 96.12 253 LYS B CA 1
ATOM 6197 C C . LYS B 1 253 ? 21.594 -20.531 -0.515 1 96.12 253 LYS B C 1
ATOM 6199 O O . LYS B 1 253 ? 20.844 -19.844 -1.203 1 96.12 253 LYS B O 1
ATOM 6204 N N . GLY B 1 254 ? 21.828 -20.266 0.715 1 90.88 254 GLY B N 1
ATOM 6205 C CA . GLY B 1 254 ? 21.406 -19.047 1.405 1 90.88 254 GLY B CA 1
ATOM 6206 C C . GLY B 1 254 ? 22.422 -18.547 2.412 1 90.88 254 GLY B C 1
ATOM 6207 O O . GLY B 1 254 ? 23.453 -19.172 2.623 1 90.88 254 GLY B O 1
ATOM 6208 N N . ASN B 1 255 ? 22.156 -17.328 2.971 1 90 255 ASN B N 1
ATOM 6209 C CA . ASN B 1 255 ? 23.047 -16.734 3.957 1 90 255 ASN B CA 1
ATOM 6210 C C . ASN B 1 255 ? 23.266 -17.656 5.152 1 90 255 ASN B C 1
ATOM 6212 O O . ASN B 1 255 ? 24.375 -17.719 5.695 1 90 255 ASN B O 1
ATOM 6216 N N . ARG B 1 256 ? 22.25 -18.359 5.484 1 87.81 256 ARG B N 1
ATOM 6217 C CA . ARG B 1 256 ? 22.297 -19.234 6.652 1 87.81 256 ARG B CA 1
ATOM 6218 C C . ARG B 1 256 ? 22.109 -20.688 6.254 1 87.81 256 ARG B C 1
ATOM 6220 O O . ARG B 1 256 ? 21.859 -21.547 7.105 1 87.81 256 ARG B O 1
ATOM 6227 N N . GLN B 1 257 ? 22.062 -20.953 5.016 1 89.75 257 GLN B N 1
ATOM 6228 C CA . GLN B 1 257 ? 21.906 -22.297 4.484 1 89.75 257 GLN B CA 1
ATOM 6229 C C . GLN B 1 257 ? 23.094 -22.688 3.617 1 89.75 257 GLN B C 1
ATOM 6231 O O . GLN B 1 257 ? 23.391 -22.031 2.623 1 89.75 257 GLN B O 1
ATOM 6236 N N . PRO B 1 258 ? 23.719 -23.734 3.982 1 92.56 258 PRO B N 1
ATOM 6237 C CA . PRO B 1 258 ? 24.828 -24.188 3.143 1 92.56 258 PRO B CA 1
ATOM 6238 C C . PRO B 1 258 ? 24.359 -24.703 1.781 1 92.56 258 PRO B C 1
ATOM 6240 O O . PRO B 1 258 ? 23.188 -25.016 1.602 1 92.56 258 PRO B O 1
ATOM 6243 N N . ARG B 1 259 ? 25.359 -24.703 0.909 1 95.62 259 ARG B N 1
ATOM 6244 C CA . ARG B 1 259 ? 25.047 -25.25 -0.407 1 95.62 259 ARG B CA 1
ATOM 6245 C C . ARG B 1 259 ? 24.594 -26.703 -0.303 1 95.62 259 ARG B C 1
ATOM 6247 O O . ARG B 1 259 ? 25.25 -27.516 0.345 1 95.62 259 ARG B O 1
ATOM 6254 N N . GLU B 1 260 ? 23.422 -26.953 -0.782 1 95.88 260 GLU B N 1
ATOM 6255 C CA . GLU B 1 260 ? 22.875 -28.312 -0.875 1 95.88 260 GLU B CA 1
ATOM 6256 C C . GLU B 1 260 ? 22.594 -28.688 -2.324 1 95.88 260 GLU B C 1
ATOM 6258 O O . GLU B 1 260 ? 21.984 -27.922 -3.068 1 95.88 260 GLU B O 1
ATOM 6263 N N . GLU B 1 261 ? 23.078 -29.891 -2.693 1 97.81 261 GLU B N 1
ATOM 6264 C CA . GLU B 1 261 ? 22.906 -30.344 -4.07 1 97.81 261 GLU B CA 1
ATOM 6265 C C . GLU B 1 261 ? 21.953 -31.531 -4.145 1 97.81 261 GLU B C 1
ATOM 6267 O O . GLU B 1 261 ? 21.938 -32.375 -3.236 1 97.81 261 GLU B O 1
ATOM 6272 N N . ALA B 1 262 ? 21.156 -31.562 -5.113 1 97.62 262 ALA B N 1
ATOM 6273 C CA . ALA B 1 262 ? 20.359 -32.719 -5.492 1 97.62 262 ALA B CA 1
ATOM 6274 C C . ALA B 1 262 ? 20.844 -33.312 -6.82 1 97.62 262 ALA B C 1
ATOM 6276 O O . ALA B 1 262 ? 20.797 -32.625 -7.852 1 97.62 262 ALA B O 1
ATOM 6277 N N . ASP B 1 263 ? 21.25 -34.562 -6.781 1 98.12 263 ASP B N 1
ATOM 6278 C CA . ASP B 1 263 ? 21.781 -35.219 -7.969 1 98.12 263 ASP B CA 1
ATOM 6279 C C . ASP B 1 263 ? 20.844 -36.344 -8.414 1 98.12 263 ASP B C 1
ATOM 6281 O O . ASP B 1 263 ? 20.172 -36.969 -7.594 1 98.12 263 ASP B O 1
ATOM 6285 N N . ALA B 1 264 ? 20.875 -36.562 -9.711 1 97.88 264 ALA B N 1
ATOM 6286 C CA . ALA B 1 264 ? 20.109 -37.688 -10.266 1 97.88 264 ALA B CA 1
ATOM 6287 C C . ALA B 1 264 ? 20.688 -39.031 -9.852 1 97.88 264 ALA B C 1
ATOM 6289 O O . ALA B 1 264 ? 21.891 -39.125 -9.562 1 97.88 264 ALA B O 1
ATOM 6290 N N . THR B 1 265 ? 19.844 -40.031 -9.789 1 96.88 265 THR B N 1
ATOM 6291 C CA . THR B 1 265 ? 20.234 -41.406 -9.406 1 96.88 265 THR B CA 1
ATOM 6292 C C . THR B 1 265 ? 20.109 -42.344 -10.586 1 96.88 265 THR B C 1
ATOM 6294 O O . THR B 1 265 ? 19.844 -41.906 -11.711 1 96.88 265 THR B O 1
ATOM 6297 N N . GLU B 1 266 ? 20.328 -43.625 -10.312 1 95 266 GLU B N 1
ATOM 6298 C CA . GLU B 1 266 ? 20.234 -44.656 -11.367 1 95 266 GLU B CA 1
ATOM 6299 C C . GLU B 1 266 ? 18.797 -45.156 -11.531 1 95 266 GLU B C 1
ATOM 6301 O O . GLU B 1 266 ? 18.531 -46 -12.383 1 95 266 GLU B O 1
ATOM 6306 N N . LYS B 1 267 ? 17.922 -44.594 -10.844 1 93.19 267 LYS B N 1
ATOM 6307 C CA . LYS B 1 267 ? 16.562 -45.125 -10.773 1 93.19 267 LYS B CA 1
ATOM 6308 C C . LYS B 1 267 ? 15.672 -44.5 -11.844 1 93.19 267 LYS B C 1
ATOM 6310 O O . LYS B 1 267 ? 14.492 -44.875 -11.953 1 93.19 267 LYS B O 1
ATOM 6315 N N . GLY B 1 268 ? 16.203 -43.688 -12.656 1 93.44 268 GLY B N 1
ATOM 6316 C CA . GLY B 1 268 ? 15.391 -43 -13.641 1 93.44 268 GLY B CA 1
ATOM 6317 C C . GLY B 1 268 ? 14.68 -43.938 -14.594 1 93.44 268 GLY B C 1
ATOM 6318 O O . GLY B 1 268 ? 15.25 -44.938 -15.031 1 93.44 268 GLY B O 1
ATOM 6319 N N . GLY B 1 269 ? 13.445 -43.625 -14.914 1 92.88 269 GLY B N 1
ATOM 6320 C CA . GLY B 1 269 ? 12.617 -44.531 -15.719 1 92.88 269 GLY B CA 1
ATOM 6321 C C . GLY B 1 269 ? 12.562 -44.094 -17.188 1 92.88 269 GLY B C 1
ATOM 6322 O O . GLY B 1 269 ? 12.039 -44.844 -18.016 1 92.88 269 GLY B O 1
ATOM 6323 N N . PHE B 1 270 ? 13.07 -42.938 -17.594 1 97.19 270 PHE B N 1
ATOM 6324 C CA . PHE B 1 270 ? 12.984 -42.469 -18.969 1 97.19 270 PHE B CA 1
ATOM 6325 C C . PHE B 1 270 ? 14.242 -41.688 -19.359 1 97.19 270 PHE B C 1
ATOM 6327 O O . PHE B 1 270 ? 14.172 -40.531 -19.766 1 97.19 270 PHE B O 1
ATOM 6334 N N . GLU B 1 271 ? 15.344 -42.312 -19.469 1 95.5 271 GLU B N 1
ATOM 6335 C CA . GLU B 1 271 ? 16.641 -41.656 -19.672 1 95.5 271 GLU B CA 1
ATOM 6336 C C . GLU B 1 271 ? 17.031 -41.688 -21.141 1 95.5 271 GLU B C 1
ATOM 6338 O O . GLU B 1 271 ? 17.953 -40.969 -21.562 1 95.5 271 GLU B O 1
ATOM 6343 N N . ASN B 1 272 ? 16.391 -42.469 -22.031 1 91.88 272 ASN B N 1
ATOM 6344 C CA . ASN B 1 272 ? 16.891 -42.656 -23.391 1 91.88 272 ASN B CA 1
ATOM 6345 C C . ASN B 1 272 ? 15.914 -42.125 -24.422 1 91.88 272 ASN B C 1
ATOM 6347 O O . ASN B 1 272 ? 16.328 -41.625 -25.469 1 91.88 272 ASN B O 1
ATOM 6351 N N . GLY B 1 273 ? 14.625 -42.188 -24.359 1 96.25 273 GLY B N 1
ATOM 6352 C CA . GLY B 1 273 ? 13.68 -41.656 -25.328 1 96.25 273 GLY B CA 1
ATOM 6353 C C . GLY B 1 273 ? 13.75 -40.156 -25.469 1 96.25 273 GLY B C 1
ATOM 6354 O O . GLY B 1 273 ? 14.219 -39.469 -24.547 1 96.25 273 GLY B O 1
ATOM 6355 N N . ARG B 1 274 ? 13.438 -39.625 -26.766 1 98.44 274 ARG B N 1
ATOM 6356 C CA . ARG B 1 274 ? 13.422 -38.188 -26.953 1 98.44 274 ARG B CA 1
ATOM 6357 C C . ARG B 1 274 ? 12.398 -37.531 -26.016 1 98.44 274 ARG B C 1
ATOM 6359 O O . ARG B 1 274 ? 11.32 -38.062 -25.781 1 98.44 274 ARG B O 1
ATOM 6366 N N . LEU B 1 275 ? 12.852 -36.375 -25.5 1 98.75 275 LEU B N 1
ATOM 6367 C CA . LEU B 1 275 ? 12.055 -35.656 -24.516 1 98.75 275 LEU B CA 1
ATOM 6368 C C . LEU B 1 275 ? 11.883 -34.188 -24.875 1 98.75 275 LEU B C 1
ATOM 6370 O O . LEU B 1 275 ? 12.859 -33.531 -25.203 1 98.75 275 LEU B O 1
ATOM 6374 N N . ILE B 1 276 ? 10.641 -33.75 -24.922 1 98.88 276 ILE B N 1
ATOM 6375 C CA . ILE B 1 276 ? 10.344 -32.312 -25.047 1 98.88 276 ILE B CA 1
ATOM 6376 C C . ILE B 1 276 ? 9.5 -31.859 -23.859 1 98.88 276 ILE B C 1
ATOM 6378 O O . ILE B 1 276 ? 8.516 -32.531 -23.5 1 98.88 276 ILE B O 1
ATOM 6382 N N . ILE B 1 277 ? 9.898 -30.828 -23.141 1 98.88 277 ILE B N 1
ATOM 6383 C CA . ILE B 1 277 ? 9.125 -30.219 -22.078 1 98.88 277 ILE B CA 1
ATOM 6384 C C . ILE B 1 277 ? 8.516 -28.906 -22.562 1 98.88 277 ILE B C 1
ATOM 6386 O O . ILE B 1 277 ? 9.227 -28.016 -23.047 1 98.88 277 ILE B O 1
ATOM 6390 N N . MET B 1 278 ? 7.227 -28.781 -22.453 1 98.81 278 MET B N 1
ATOM 6391 C CA . MET B 1 278 ? 6.531 -27.547 -22.828 1 98.81 278 MET B CA 1
ATOM 6392 C C . MET B 1 278 ? 6.348 -26.641 -21.609 1 98.81 278 MET B C 1
ATOM 6394 O O . MET B 1 278 ? 5.898 -27.094 -20.562 1 98.81 278 MET B O 1
ATOM 6398 N N . VAL B 1 279 ? 6.703 -25.375 -21.766 1 97.62 279 VAL B N 1
ATOM 6399 C CA . VAL B 1 279 ? 6.602 -24.406 -20.672 1 97.62 279 VAL B CA 1
ATOM 6400 C C . VAL B 1 279 ? 6.012 -23.094 -21.172 1 97.62 279 VAL B C 1
ATOM 6402 O O . VAL B 1 279 ? 5.887 -22.891 -22.391 1 97.62 279 VAL B O 1
ATOM 6405 N N . ASP B 1 280 ? 5.559 -22.234 -20.25 1 94.5 280 ASP B N 1
ATOM 6406 C CA . ASP B 1 280 ? 5.105 -20.875 -20.578 1 94.5 280 ASP B CA 1
ATOM 6407 C C . ASP B 1 280 ? 5.41 -19.906 -19.438 1 94.5 280 ASP B C 1
ATOM 6409 O O . ASP B 1 280 ? 6.219 -20.219 -18.547 1 94.5 280 ASP B O 1
ATOM 6413 N N . GLU B 1 281 ? 4.863 -18.719 -19.516 1 92.25 281 GLU B N 1
ATOM 6414 C CA . GLU B 1 281 ? 5.191 -17.641 -18.578 1 92.25 281 GLU B CA 1
ATOM 6415 C C . GLU B 1 281 ? 4.637 -17.938 -17.188 1 92.25 281 GLU B C 1
ATOM 6417 O O . GLU B 1 281 ? 5.023 -17.297 -16.203 1 92.25 281 GLU B O 1
ATOM 6422 N N . SER B 1 282 ? 3.779 -18.969 -17.094 1 91.44 282 SER B N 1
ATOM 6423 C CA . SER B 1 282 ? 3.193 -19.328 -15.805 1 91.44 282 SER B CA 1
ATOM 6424 C C . SER B 1 282 ? 3.936 -20.484 -15.164 1 91.44 282 SER B C 1
ATOM 6426 O O . SER B 1 282 ? 3.729 -20.797 -13.992 1 91.44 282 SER B O 1
ATOM 6428 N N . SER B 1 283 ? 4.777 -21.141 -15.922 1 94.75 283 SER B N 1
ATOM 6429 C CA . SER B 1 283 ? 5.621 -22.203 -15.375 1 94.75 283 SER B CA 1
ATOM 6430 C C . SER B 1 283 ? 6.656 -21.641 -14.406 1 94.75 283 SER B C 1
ATOM 6432 O O . SER B 1 283 ? 7.473 -20.797 -14.781 1 94.75 283 SER B O 1
ATOM 6434 N N . ALA B 1 284 ? 6.594 -22.125 -13.203 1 94.5 284 ALA B N 1
ATOM 6435 C CA . ALA B 1 284 ? 7.434 -21.5 -12.188 1 94.5 284 ALA B CA 1
ATOM 6436 C C . ALA B 1 284 ? 8.023 -22.531 -11.234 1 94.5 284 ALA B C 1
ATOM 6438 O O . ALA B 1 284 ? 7.52 -23.656 -11.133 1 94.5 284 ALA B O 1
ATOM 6439 N N . SER B 1 285 ? 9.094 -22.156 -10.578 1 95.88 285 SER B N 1
ATOM 6440 C CA . SER B 1 285 ? 9.633 -22.891 -9.438 1 95.88 285 SER B CA 1
ATOM 6441 C C . SER B 1 285 ? 9.984 -24.328 -9.812 1 95.88 285 SER B C 1
ATOM 6443 O O . SER B 1 285 ? 10.812 -24.562 -10.688 1 95.88 285 SER B O 1
ATOM 6445 N N . ALA B 1 286 ? 9.211 -25.297 -9.266 1 97.5 286 ALA B N 1
ATOM 6446 C CA . ALA B 1 286 ? 9.5 -26.703 -9.531 1 97.5 286 ALA B CA 1
ATOM 6447 C C . ALA B 1 286 ? 9.539 -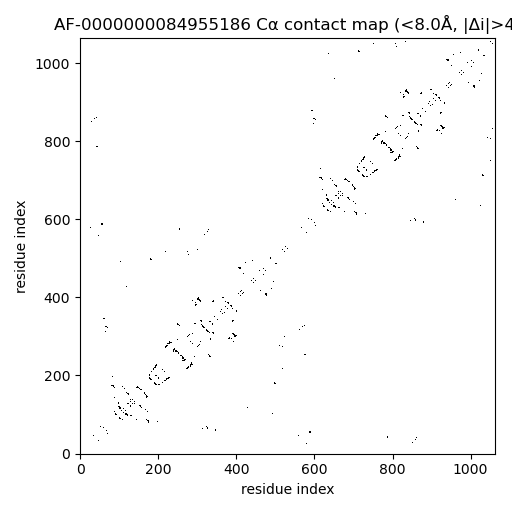26.984 -11.023 1 97.5 286 ALA B C 1
ATOM 6449 O O . ALA B 1 286 ? 10.367 -27.766 -11.5 1 97.5 286 ALA B O 1
ATOM 6450 N N . SER B 1 287 ? 8.672 -26.375 -11.789 1 98.06 287 SER B N 1
ATOM 6451 C CA . SER B 1 287 ? 8.672 -26.5 -13.242 1 98.06 287 SER B CA 1
ATOM 6452 C C . SER B 1 287 ? 9.984 -26.031 -13.836 1 98.06 287 SER B C 1
ATOM 6454 O O . SER B 1 287 ? 10.508 -26.641 -14.773 1 98.06 287 SER B O 1
ATOM 6456 N N . GLU B 1 288 ? 10.492 -24.969 -13.297 1 98.31 288 GLU B N 1
ATOM 6457 C CA . GLU B 1 288 ? 11.727 -24.391 -13.812 1 98.31 288 GLU B CA 1
ATOM 6458 C C . GLU B 1 288 ? 12.945 -25.203 -13.406 1 98.31 288 GLU B C 1
ATOM 6460 O O . GLU B 1 288 ? 13.938 -25.266 -14.133 1 98.31 288 GLU B O 1
ATOM 6465 N N . ILE B 1 289 ? 12.859 -25.875 -12.289 1 98.5 289 ILE B N 1
ATOM 6466 C CA . ILE B 1 289 ? 13.93 -26.766 -11.844 1 98.5 289 ILE B CA 1
ATOM 6467 C C . ILE B 1 289 ? 14.055 -27.938 -12.797 1 98.5 289 ILE B C 1
ATOM 6469 O O . ILE B 1 289 ? 15.141 -28.25 -13.289 1 98.5 289 ILE B O 1
ATOM 6473 N N . VAL B 1 290 ? 12.953 -28.578 -13.109 1 98.81 290 VAL B N 1
ATOM 6474 C CA . VAL B 1 290 ? 12.961 -29.734 -14.008 1 98.81 290 VAL B CA 1
ATOM 6475 C C . VAL B 1 290 ? 13.406 -29.297 -15.406 1 98.81 290 VAL B C 1
ATOM 6477 O O . VAL B 1 290 ? 14.297 -29.906 -16 1 98.81 290 VAL B O 1
ATOM 6480 N N . SER B 1 291 ? 12.805 -28.25 -15.93 1 98.75 291 SER B N 1
ATOM 6481 C CA . SER B 1 291 ? 13.125 -27.766 -17.266 1 98.75 291 SER B CA 1
ATOM 6482 C C . SER B 1 291 ? 14.578 -27.312 -17.359 1 98.75 291 SER B C 1
ATOM 6484 O O . SER B 1 291 ? 15.258 -27.578 -18.344 1 98.75 291 SER B O 1
ATOM 6486 N N . GLY B 1 292 ? 15.031 -26.594 -16.328 1 98.75 292 GLY B N 1
ATOM 6487 C CA . GLY B 1 292 ? 16.406 -26.141 -16.297 1 98.75 292 GLY B CA 1
ATOM 6488 C C . GLY B 1 292 ? 17.406 -27.281 -16.297 1 98.75 292 GLY B C 1
ATOM 6489 O O . GLY B 1 292 ? 18.406 -27.234 -17.016 1 98.75 292 GLY B O 1
ATOM 6490 N N . ALA B 1 293 ? 17.156 -28.266 -15.469 1 98.81 293 ALA B N 1
ATOM 6491 C CA . ALA B 1 293 ? 18.062 -29.422 -15.383 1 98.81 293 ALA B CA 1
ATOM 6492 C C . ALA B 1 293 ? 18.125 -30.156 -16.719 1 98.81 293 ALA B C 1
ATOM 6494 O O . ALA B 1 293 ? 19.219 -30.469 -17.203 1 98.81 293 ALA B O 1
ATOM 6495 N N . VAL B 1 294 ? 17 -30.422 -17.312 1 98.75 294 VAL B N 1
ATOM 6496 C CA . VAL B 1 294 ? 16.906 -31.141 -18.578 1 98.75 294 VAL B CA 1
ATOM 6497 C C . VAL B 1 294 ? 17.625 -30.344 -19.672 1 98.75 294 VAL B C 1
ATOM 6499 O O . VAL B 1 294 ? 18.359 -30.922 -20.484 1 98.75 294 VAL B O 1
ATOM 6502 N N . GLN B 1 295 ? 17.391 -29.031 -19.688 1 98.69 295 GLN B N 1
ATOM 6503 C CA . GLN B 1 295 ? 18.016 -28.156 -20.688 1 98.69 295 GLN B CA 1
ATOM 6504 C C . GLN B 1 295 ? 19.531 -28.109 -20.5 1 98.69 295 GLN B C 1
ATOM 6506 O O . GLN B 1 295 ? 20.281 -28.266 -21.469 1 98.69 295 GLN B O 1
ATOM 6511 N N . ASP B 1 296 ? 19.953 -27.906 -19.297 1 98.69 296 ASP B N 1
ATOM 6512 C CA . ASP B 1 296 ? 21.359 -27.703 -19.016 1 98.69 296 ASP B CA 1
ATOM 6513 C C . ASP B 1 296 ? 22.172 -28.953 -19.375 1 98.69 296 ASP B C 1
ATOM 6515 O O . ASP B 1 296 ? 23.328 -28.844 -19.797 1 98.69 296 ASP B O 1
ATOM 6519 N N . TRP B 1 297 ? 21.594 -30.109 -19.25 1 98.38 297 TRP B N 1
ATOM 6520 C CA . TRP B 1 297 ? 22.297 -31.344 -19.547 1 98.38 297 TRP B CA 1
ATOM 6521 C C . TRP B 1 297 ? 22.062 -31.781 -20.984 1 98.38 297 TRP B C 1
ATOM 6523 O O . TRP B 1 297 ? 22.438 -32.875 -21.375 1 98.38 297 TRP B O 1
ATOM 6533 N N . ASP B 1 298 ? 21.391 -30.969 -21.75 1 98.06 298 ASP B N 1
ATOM 6534 C CA . ASP B 1 298 ? 21.078 -31.266 -23.156 1 98.06 298 ASP B CA 1
ATOM 6535 C C . ASP B 1 298 ? 20.359 -32.594 -23.297 1 98.06 298 ASP B C 1
ATOM 6537 O O . ASP B 1 298 ? 20.625 -33.344 -24.234 1 98.06 298 ASP B O 1
ATOM 6541 N N . ARG B 1 299 ? 19.531 -32.938 -22.266 1 98.12 299 ARG B N 1
ATOM 6542 C CA . ARG B 1 299 ? 18.781 -34.188 -22.219 1 98.12 299 ARG B CA 1
ATOM 6543 C C . ARG B 1 299 ? 17.516 -34.094 -23.062 1 98.12 299 ARG B C 1
ATOM 6545 O O . ARG B 1 299 ? 17.031 -35.125 -23.562 1 98.12 299 ARG B O 1
ATOM 6552 N N . GLY B 1 300 ? 16.984 -33 -23.156 1 98.5 300 GLY B N 1
ATOM 6553 C CA . GLY B 1 300 ? 15.75 -32.75 -23.875 1 98.5 300 GLY B CA 1
ATOM 6554 C C . GLY B 1 300 ? 15.602 -31.297 -24.312 1 98.5 300 GLY B C 1
ATOM 6555 O O . GLY B 1 300 ? 16.469 -30.469 -24.031 1 98.5 300 GLY B O 1
ATOM 6556 N N . ILE B 1 301 ? 14.508 -31.062 -25.062 1 98.69 301 ILE B N 1
ATOM 6557 C CA . ILE B 1 301 ? 14.25 -29.75 -25.609 1 98.69 301 ILE B CA 1
ATOM 6558 C C . ILE B 1 301 ? 13.18 -29.031 -24.781 1 98.69 301 ILE B C 1
ATOM 6560 O O . ILE B 1 301 ? 12.188 -29.641 -24.375 1 98.69 301 ILE B O 1
ATOM 6564 N N . ILE B 1 302 ? 13.422 -27.781 -24.422 1 98.81 302 ILE B N 1
ATOM 6565 C CA . ILE B 1 302 ? 12.406 -26.922 -23.812 1 98.81 302 ILE B CA 1
ATOM 6566 C C . ILE B 1 302 ? 11.695 -26.109 -24.891 1 98.81 302 ILE B C 1
ATOM 6568 O O . ILE B 1 302 ? 12.344 -25.453 -25.719 1 98.81 302 ILE B O 1
ATOM 6572 N N . LEU B 1 303 ? 10.414 -26.25 -24.891 1 98.62 303 LEU B N 1
ATOM 6573 C CA . LEU B 1 303 ? 9.617 -25.625 -25.953 1 98.62 303 LEU B CA 1
ATOM 6574 C C . LEU B 1 303 ? 8.492 -24.781 -25.359 1 98.62 303 LEU B C 1
ATOM 6576 O O . LEU B 1 303 ? 7.848 -25.203 -24.391 1 98.62 303 LEU B O 1
ATOM 6580 N N . GLY B 1 304 ? 8.234 -23.641 -25.906 1 97.81 304 GLY B N 1
ATOM 6581 C CA . GLY B 1 304 ? 7.164 -22.75 -25.469 1 97.81 304 GLY B CA 1
ATOM 6582 C C . GLY B 1 304 ? 7.613 -21.312 -25.297 1 97.81 304 GLY B C 1
ATOM 6583 O O . GLY B 1 304 ? 8.156 -20.719 -26.234 1 97.81 304 GLY B O 1
ATOM 6584 N N . ARG B 1 305 ? 7.336 -20.734 -24.141 1 95.69 305 ARG B N 1
ATOM 6585 C CA . ARG B 1 305 ? 7.715 -19.359 -23.844 1 95.69 305 ARG B CA 1
ATOM 6586 C C . ARG B 1 305 ? 8.492 -19.266 -22.531 1 95.69 305 ARG B C 1
ATOM 6588 O O . ARG B 1 305 ? 8.508 -20.219 -21.75 1 95.69 305 ARG B O 1
ATOM 6595 N N . ARG B 1 306 ? 9.125 -18.109 -22.328 1 95.88 306 ARG B N 1
ATOM 6596 C CA . ARG B 1 306 ? 9.969 -17.906 -21.156 1 95.88 306 ARG B CA 1
ATOM 6597 C C . ARG B 1 306 ? 9.164 -18.078 -19.875 1 95.88 306 ARG B C 1
ATOM 6599 O O . ARG B 1 306 ? 8.07 -17.531 -19.734 1 95.88 306 ARG B O 1
ATOM 6606 N N . THR B 1 307 ? 9.703 -18.797 -18.953 1 96.38 307 THR B N 1
ATOM 6607 C CA . THR B 1 307 ? 8.984 -19.141 -17.734 1 96.38 307 THR B CA 1
ATOM 6608 C C . THR B 1 307 ? 8.953 -17.969 -16.766 1 96.38 307 THR B C 1
ATOM 6610 O O . THR B 1 307 ? 9.406 -16.875 -17.094 1 96.38 307 THR B O 1
ATOM 6613 N N . PHE B 1 308 ? 8.406 -18.172 -15.633 1 93.94 308 PHE B N 1
ATOM 6614 C CA . PHE B 1 308 ? 8.07 -17.141 -14.664 1 93.94 308 PHE B CA 1
ATOM 6615 C C . PHE B 1 308 ? 9.328 -16.469 -14.117 1 93.94 308 PHE B C 1
ATOM 6617 O O . PHE B 1 308 ? 9.414 -15.25 -14.055 1 93.94 308 PHE B O 1
ATOM 6624 N N . GLY B 1 309 ? 10.242 -17.281 -13.633 1 96.56 309 GLY B N 1
ATOM 6625 C CA . GLY B 1 309 ? 11.477 -16.75 -13.078 1 96.56 309 GLY B CA 1
ATOM 6626 C C . GLY B 1 309 ? 11.484 -16.719 -11.562 1 96.56 309 GLY B C 1
ATOM 6627 O O . GLY B 1 309 ? 11.836 -15.695 -10.961 1 96.56 309 GLY B O 1
ATOM 6628 N N . LYS B 1 310 ? 11.094 -17.781 -10.961 1 95.31 310 LYS B N 1
ATOM 6629 C CA . LYS B 1 310 ? 11.172 -17.891 -9.5 1 95.31 310 LYS B CA 1
ATOM 6630 C C . LYS B 1 310 ? 12.367 -18.75 -9.086 1 95.31 310 LYS B C 1
ATOM 6632 O O . LYS B 1 310 ? 12.352 -19.969 -9.219 1 95.31 310 LYS B O 1
ATOM 6637 N N . GLY B 1 311 ? 13.406 -18.109 -8.5 1 96.75 311 GLY B N 1
ATOM 6638 C CA . GLY B 1 311 ? 14.625 -18.797 -8.102 1 96.75 311 GLY B CA 1
ATOM 6639 C C . GLY B 1 311 ? 14.828 -18.828 -6.602 1 96.75 311 GLY B C 1
ATOM 6640 O O . GLY B 1 311 ? 15.93 -19.109 -6.121 1 96.75 311 GLY B O 1
ATOM 6641 N N . LEU B 1 312 ? 13.711 -18.516 -5.883 1 95.75 312 LEU B N 1
ATOM 6642 C CA . LEU B 1 312 ? 13.781 -18.453 -4.426 1 95.75 312 LEU B CA 1
ATOM 6643 C C . LEU B 1 312 ? 13.086 -19.656 -3.801 1 95.75 312 LEU B C 1
ATOM 6645 O O . LEU B 1 312 ? 12.07 -20.125 -4.312 1 95.75 312 LEU B O 1
ATOM 6649 N N . VAL B 1 313 ? 13.656 -20.125 -2.703 1 95.25 313 VAL B N 1
ATOM 6650 C CA . VAL B 1 313 ? 13.133 -21.297 -1.997 1 95.25 313 VAL B CA 1
ATOM 6651 C C . VAL B 1 313 ? 12.516 -20.859 -0.667 1 95.25 313 VAL B C 1
ATOM 6653 O O . VAL B 1 313 ? 13.172 -20.188 0.136 1 95.25 313 VAL B O 1
ATOM 6656 N N . GLN B 1 314 ? 11.312 -21.219 -0.496 1 94.62 314 GLN B N 1
ATOM 6657 C CA . GLN B 1 314 ? 10.633 -20.906 0.757 1 94.62 314 GLN B CA 1
ATOM 6658 C C . GLN B 1 314 ? 10.555 -22.125 1.664 1 94.62 314 GLN B C 1
ATOM 6660 O O . GLN B 1 314 ? 10.375 -23.25 1.185 1 94.62 314 GLN B O 1
ATOM 6665 N N . LYS B 1 315 ? 10.664 -21.906 2.928 1 93.12 315 LYS B N 1
ATOM 6666 C CA . LYS B 1 315 ? 10.461 -22.906 3.965 1 93.12 315 LYS B CA 1
ATOM 6667 C C . LYS B 1 315 ? 9.25 -22.578 4.832 1 93.12 315 LYS B C 1
ATOM 6669 O O . LYS B 1 315 ? 9.125 -21.453 5.312 1 93.12 315 LYS B O 1
ATOM 6674 N N . PRO B 1 316 ? 8.359 -23.547 4.945 1 93.44 316 PRO B N 1
ATOM 6675 C CA . PRO B 1 316 ? 7.223 -23.297 5.844 1 93.44 316 PRO B CA 1
ATOM 6676 C C . PRO B 1 316 ? 7.625 -23.312 7.316 1 93.44 316 PRO B C 1
ATOM 6678 O O . PRO B 1 316 ? 8.406 -24.172 7.738 1 93.44 316 PRO B O 1
ATOM 6681 N N . ILE B 1 317 ? 7.199 -22.375 8.031 1 94.56 317 ILE B N 1
ATOM 6682 C CA . ILE B 1 317 ? 7.352 -22.266 9.477 1 94.56 317 ILE B CA 1
ATOM 6683 C C . ILE B 1 317 ? 5.977 -22.25 10.141 1 94.56 317 ILE B C 1
ATOM 6685 O O . ILE B 1 317 ? 5.359 -21.188 10.258 1 94.56 317 ILE B O 1
ATOM 6689 N N . PRO B 1 318 ? 5.551 -23.422 10.555 1 93.69 318 PRO B N 1
ATOM 6690 C CA . PRO B 1 318 ? 4.234 -23.469 11.203 1 93.69 318 PRO B CA 1
ATOM 6691 C C . PRO B 1 318 ? 4.215 -22.734 12.547 1 93.69 318 PRO B C 1
ATOM 6693 O O . PRO B 1 318 ? 5.184 -22.797 13.305 1 93.69 318 PRO B O 1
ATOM 6696 N N . MET B 1 319 ? 3.143 -22.047 12.82 1 92.88 319 MET B N 1
ATOM 6697 C CA . MET B 1 319 ? 2.928 -21.359 14.094 1 92.88 319 MET B CA 1
ATOM 6698 C C . MET B 1 319 ? 1.981 -22.156 14.984 1 92.88 319 MET B C 1
ATOM 6700 O O . MET B 1 319 ? 1.206 -22.984 14.492 1 92.88 319 MET B O 1
ATOM 6704 N N . PRO B 1 320 ? 2.018 -21.922 16.25 1 88.69 320 PRO B N 1
ATOM 6705 C CA . PRO B 1 320 ? 1.216 -22.719 17.188 1 88.69 320 PRO B CA 1
ATOM 6706 C C . PRO B 1 320 ? -0.285 -22.594 16.938 1 88.69 320 PRO B C 1
ATOM 6708 O O . PRO B 1 320 ? -1.046 -23.516 17.234 1 88.69 320 PRO B O 1
ATOM 6711 N N . ASP B 1 321 ? -0.749 -21.531 16.406 1 90.75 321 ASP B N 1
ATOM 6712 C CA . ASP B 1 321 ? -2.182 -21.312 16.219 1 90.75 321 ASP B CA 1
ATOM 6713 C C . ASP B 1 321 ? -2.662 -21.891 14.891 1 90.75 321 ASP B C 1
ATOM 6715 O O . ASP B 1 321 ? -3.824 -21.719 14.523 1 90.75 321 ASP B O 1
ATOM 6719 N N . GLY B 1 322 ? -1.812 -22.5 14.094 1 91.25 322 GLY B N 1
ATOM 6720 C CA . GLY B 1 322 ? -2.189 -23.094 12.82 1 91.25 322 GLY B CA 1
ATOM 6721 C C . GLY B 1 322 ? -1.839 -22.219 11.633 1 91.25 322 GLY B C 1
ATOM 6722 O O . GLY B 1 322 ? -1.947 -22.656 10.484 1 91.25 322 GLY B O 1
ATOM 6723 N N . SER B 1 323 ? -1.441 -20.953 11.914 1 94.62 323 SER B N 1
ATOM 6724 C CA . SER B 1 323 ? -0.943 -20.109 10.844 1 94.62 323 SER B CA 1
ATOM 6725 C C . SER B 1 323 ? 0.458 -20.531 10.414 1 94.62 323 SER B C 1
ATOM 6727 O O . SER B 1 323 ? 1.035 -21.453 10.977 1 94.62 323 SER B O 1
ATOM 6729 N N . MET B 1 324 ? 0.888 -19.953 9.328 1 95.06 324 MET B N 1
ATOM 6730 C CA . MET B 1 324 ? 2.174 -20.375 8.789 1 95.06 324 MET B CA 1
ATOM 6731 C C . MET B 1 324 ? 2.906 -19.203 8.141 1 95.06 324 MET B C 1
ATOM 6733 O O . MET B 1 324 ? 2.289 -18.375 7.484 1 95.06 324 MET B O 1
ATOM 6737 N N . ILE B 1 325 ? 4.227 -19.109 8.43 1 95.81 325 ILE B N 1
ATOM 6738 C CA . ILE B 1 325 ? 5.121 -18.234 7.676 1 95.81 325 ILE B CA 1
ATOM 6739 C C . ILE B 1 325 ? 5.859 -19.047 6.617 1 95.81 325 ILE B C 1
ATOM 6741 O O . ILE B 1 325 ? 6.375 -20.125 6.902 1 95.81 325 ILE B O 1
ATOM 6745 N N . ARG B 1 326 ? 5.73 -18.688 5.438 1 95.31 326 ARG B N 1
ATOM 6746 C CA . ARG B 1 326 ? 6.629 -19.188 4.398 1 95.31 326 ARG B CA 1
ATOM 6747 C C . ARG B 1 326 ? 7.773 -18.203 4.156 1 95.31 326 ARG B C 1
ATOM 6749 O O . ARG B 1 326 ? 7.57 -17.125 3.605 1 95.31 326 ARG B O 1
ATOM 6756 N N . LEU B 1 327 ? 8.984 -18.625 4.578 1 95.94 327 LEU B N 1
ATOM 6757 C CA . LEU B 1 327 ? 10.117 -17.703 4.59 1 95.94 327 LEU B CA 1
ATOM 6758 C C . LEU B 1 327 ? 11.148 -18.109 3.537 1 95.94 327 LEU B C 1
ATOM 6760 O O . LEU B 1 327 ? 11.523 -19.281 3.449 1 95.94 327 LEU B O 1
ATOM 6764 N N . THR B 1 328 ? 11.477 -17.141 2.705 1 96.12 328 THR B N 1
ATOM 6765 C CA . THR B 1 328 ? 12.562 -17.391 1.764 1 96.12 328 THR B CA 1
ATOM 6766 C C . THR B 1 328 ? 13.867 -17.656 2.504 1 96.12 328 THR B C 1
ATOM 6768 O O . THR B 1 328 ? 14.359 -16.812 3.246 1 96.12 328 THR B O 1
ATOM 6771 N N . VAL B 1 329 ? 14.484 -18.875 2.297 1 95.44 329 VAL B N 1
ATOM 6772 C CA . VAL B 1 329 ? 15.648 -19.25 3.1 1 95.44 329 VAL B CA 1
ATOM 6773 C C . VAL B 1 329 ? 16.844 -19.5 2.188 1 95.44 329 VAL B C 1
ATOM 6775 O O . VAL B 1 329 ? 17.984 -19.562 2.652 1 95.44 329 VAL B O 1
ATOM 6778 N N . ALA B 1 330 ? 16.516 -19.641 0.86 1 96.38 330 ALA B N 1
ATOM 6779 C CA . ALA B 1 330 ? 17.609 -19.969 -0.051 1 96.38 330 ALA B CA 1
ATOM 6780 C C . ALA B 1 330 ? 17.266 -19.562 -1.482 1 96.38 330 ALA B C 1
ATOM 6782 O O . ALA B 1 330 ? 16.125 -19.219 -1.783 1 96.38 330 ALA B O 1
ATOM 6783 N N . ARG B 1 331 ? 18.297 -19.531 -2.309 1 97.25 331 ARG B N 1
ATOM 6784 C CA . ARG B 1 331 ? 18.203 -19.438 -3.764 1 97.25 331 ARG B CA 1
ATOM 6785 C C . ARG B 1 331 ? 18.531 -20.781 -4.414 1 97.25 331 ARG B C 1
ATOM 6787 O O . ARG B 1 331 ? 19.297 -21.578 -3.857 1 97.25 331 ARG B O 1
ATOM 6794 N N . TYR B 1 332 ? 17.938 -21.047 -5.473 1 96.69 332 TYR B N 1
ATOM 6795 C CA . TYR B 1 332 ? 18.359 -22.25 -6.176 1 96.69 332 TYR B CA 1
ATOM 6796 C C . TYR B 1 332 ? 18.984 -21.906 -7.527 1 96.69 332 TYR B C 1
ATOM 6798 O O . TYR B 1 332 ? 18.656 -20.875 -8.125 1 96.69 332 TYR B O 1
ATOM 6806 N N . TYR B 1 333 ? 19.828 -22.781 -7.965 1 98.19 333 TYR B N 1
ATOM 6807 C CA . TYR B 1 333 ? 20.594 -22.656 -9.195 1 98.19 333 TYR B CA 1
ATOM 6808 C C . TYR B 1 333 ? 20.484 -23.922 -10.031 1 98.19 333 TYR B C 1
ATOM 6810 O O . TYR B 1 333 ? 20.5 -25.031 -9.492 1 98.19 333 TYR B O 1
ATOM 6818 N N . THR B 1 334 ? 20.406 -23.734 -11.344 1 98.38 334 THR B N 1
ATOM 6819 C CA . THR B 1 334 ? 20.391 -24.891 -12.234 1 98.38 334 THR B CA 1
ATOM 6820 C C . THR B 1 334 ? 21.781 -25.5 -12.359 1 98.38 334 THR B C 1
ATOM 6822 O O . THR B 1 334 ? 22.766 -24.938 -11.844 1 98.38 334 THR B O 1
ATOM 6825 N N . PRO B 1 335 ? 21.922 -26.641 -13.055 1 98.56 335 PRO B N 1
ATOM 6826 C CA . PRO B 1 335 ? 23.203 -27.328 -13.133 1 98.56 335 PRO B CA 1
ATOM 6827 C C . PRO B 1 335 ? 24.297 -26.484 -13.781 1 98.56 335 PRO B C 1
ATOM 6829 O O . PRO B 1 335 ? 25.469 -26.625 -13.445 1 98.56 335 PRO B O 1
ATOM 6832 N N . SER B 1 336 ? 23.984 -25.625 -14.625 1 97.81 336 SER B N 1
ATOM 6833 C CA . SER B 1 336 ? 24.969 -24.797 -15.312 1 97.81 336 SER B CA 1
ATOM 6834 C C . SER B 1 336 ? 25.422 -23.641 -14.438 1 97.81 336 SER B C 1
ATOM 6836 O O . SER B 1 336 ? 26.312 -22.875 -14.82 1 97.81 336 SER B O 1
ATOM 6838 N N . GLY B 1 337 ? 24.75 -23.469 -13.242 1 97.19 337 GLY B N 1
ATOM 6839 C CA . GLY B 1 337 ? 25.094 -22.406 -12.312 1 97.19 337 GLY B CA 1
ATOM 6840 C C . GLY B 1 337 ? 24.266 -21.156 -12.477 1 97.19 337 GLY B C 1
ATOM 6841 O O . GLY B 1 337 ? 24.531 -20.125 -11.844 1 97.19 337 GLY B O 1
ATOM 6842 N N . ARG B 1 338 ? 23.328 -21.219 -13.344 1 95.69 338 ARG B N 1
ATOM 6843 C CA . ARG B 1 338 ? 22.578 -20 -13.602 1 95.69 338 ARG B CA 1
ATOM 6844 C C . ARG B 1 338 ? 21.469 -19.812 -12.57 1 95.69 338 ARG B C 1
ATOM 6846 O O . ARG B 1 338 ? 20.828 -20.797 -12.156 1 95.69 338 ARG B O 1
ATOM 6853 N N . TYR B 1 339 ? 21.391 -18.609 -12.055 1 96.5 339 TYR B N 1
ATOM 6854 C CA . TYR B 1 339 ? 20.328 -18.125 -11.188 1 96.5 339 TYR B CA 1
ATOM 6855 C C . TYR B 1 339 ? 19.188 -17.5 -12 1 96.5 339 TYR B C 1
ATOM 6857 O O . TYR B 1 339 ? 19.391 -16.484 -12.664 1 96.5 339 TYR B O 1
ATOM 6865 N N . ILE B 1 340 ? 17.969 -18.109 -11.922 1 96.62 340 ILE B N 1
ATOM 6866 C CA . ILE B 1 340 ? 16.969 -17.766 -12.922 1 96.62 340 ILE B CA 1
ATOM 6867 C C . ILE B 1 340 ? 15.953 -16.797 -12.32 1 96.62 340 ILE B C 1
ATOM 6869 O O . ILE B 1 340 ? 14.992 -16.391 -12.984 1 96.62 340 ILE B O 1
ATOM 6873 N N . GLN B 1 341 ? 16.109 -16.375 -11.078 1 96.12 341 GLN B N 1
ATOM 6874 C CA . GLN B 1 341 ? 15.188 -15.461 -10.422 1 96.12 341 GLN B CA 1
ATOM 6875 C C . GLN B 1 341 ? 15.102 -14.133 -11.18 1 96.12 341 GLN B C 1
ATOM 6877 O O . GLN B 1 341 ? 16.125 -13.508 -11.461 1 96.12 341 GLN B O 1
ATOM 6882 N N . LYS B 1 342 ? 13.844 -13.781 -11.5 1 93.75 342 LYS B N 1
ATOM 6883 C CA . LYS B 1 342 ? 13.688 -12.453 -12.078 1 93.75 342 LYS B CA 1
ATOM 6884 C C . LYS B 1 342 ? 13.969 -11.367 -11.047 1 93.75 342 LYS B C 1
ATOM 6886 O O . LYS B 1 342 ? 13.766 -11.57 -9.852 1 93.75 342 LYS B O 1
ATOM 6891 N N . PRO B 1 343 ? 14.383 -10.234 -11.445 1 91.62 343 PRO B N 1
ATOM 6892 C CA . PRO B 1 343 ? 14.789 -9.18 -10.516 1 91.62 343 PRO B CA 1
ATOM 6893 C C . PRO B 1 343 ? 13.633 -8.68 -9.648 1 91.62 343 PRO B C 1
ATOM 6895 O O . PRO B 1 343 ? 12.492 -8.648 -10.102 1 91.62 343 PRO B O 1
ATOM 6898 N N . TYR B 1 344 ? 14 -8.352 -8.383 1 90.56 344 TYR B N 1
ATOM 6899 C CA . TYR B 1 344 ? 13.039 -7.734 -7.477 1 90.56 344 TYR B CA 1
ATOM 6900 C C . TYR B 1 344 ? 13.727 -6.785 -6.508 1 90.56 344 TYR B C 1
ATOM 6902 O O . TYR B 1 344 ? 14.945 -6.863 -6.312 1 90.56 344 TYR B O 1
ATOM 6910 N N . LYS B 1 345 ? 12.938 -5.785 -6.016 1 89.12 345 LYS B N 1
ATOM 6911 C CA . LYS B 1 345 ? 13.375 -4.895 -4.941 1 89.12 345 LYS B CA 1
ATOM 6912 C C . LYS B 1 345 ? 12.547 -5.109 -3.68 1 89.12 345 LYS B C 1
ATOM 6914 O O . LYS B 1 345 ? 11.336 -5.344 -3.756 1 89.12 345 LYS B O 1
ATOM 6919 N N . ASN B 1 346 ? 13.242 -4.98 -2.578 1 83.94 346 ASN B N 1
ATOM 6920 C CA . ASN B 1 346 ? 12.562 -5.191 -1.306 1 83.94 346 ASN B CA 1
ATOM 6921 C C . ASN B 1 346 ? 11.398 -4.219 -1.126 1 83.94 346 ASN B C 1
ATOM 6923 O O . ASN B 1 346 ? 11.547 -3.016 -1.347 1 83.94 346 ASN B O 1
ATOM 6927 N N . GLY B 1 347 ? 10.289 -4.809 -0.805 1 80.56 347 GLY B N 1
ATOM 6928 C CA . GLY B 1 347 ? 9.133 -3.98 -0.511 1 80.56 347 GLY B CA 1
ATOM 6929 C C . GLY B 1 347 ? 8.367 -3.561 -1.753 1 80.56 347 GLY B C 1
ATOM 6930 O O . GLY B 1 347 ? 7.395 -2.809 -1.666 1 80.56 347 GLY B O 1
ATOM 6931 N N . GLN B 1 348 ? 8.773 -3.971 -2.893 1 81.38 348 GLN B N 1
ATOM 6932 C CA . GLN B 1 348 ? 8.117 -3.576 -4.137 1 81.38 348 GLN B CA 1
ATOM 6933 C C . GLN B 1 348 ? 7.438 -4.77 -4.801 1 81.38 348 GLN B C 1
ATOM 6935 O O . GLN B 1 348 ? 7.648 -5.027 -5.988 1 81.38 348 GLN B O 1
ATOM 6940 N N . ALA B 1 349 ? 6.594 -5.398 -4 1 76.69 349 ALA B N 1
ATOM 6941 C CA . ALA B 1 349 ? 5.895 -6.59 -4.473 1 76.69 349 ALA B CA 1
ATOM 6942 C C . ALA B 1 349 ? 4.977 -6.262 -5.645 1 76.69 349 ALA B C 1
ATOM 6944 O O . ALA B 1 349 ? 4.828 -7.066 -6.57 1 76.69 349 ALA B O 1
ATOM 6945 N N . LYS B 1 350 ? 4.48 -5.078 -5.652 1 74.12 350 LYS B N 1
ATOM 6946 C CA . LYS B 1 350 ? 3.582 -4.68 -6.734 1 74.12 350 LYS B CA 1
ATOM 6947 C C . LYS B 1 350 ? 4.32 -4.617 -8.07 1 74.12 350 LYS B C 1
ATOM 6949 O O . LYS B 1 350 ? 3.83 -5.117 -9.078 1 74.12 350 LYS B O 1
ATOM 6954 N N . GLU B 1 351 ? 5.469 -4.07 -7.996 1 80.62 351 GLU B N 1
ATOM 6955 C CA . GLU B 1 351 ? 6.281 -3.996 -9.203 1 80.62 351 GLU B CA 1
ATOM 6956 C C . GLU B 1 351 ? 6.711 -5.383 -9.672 1 80.62 351 GLU B C 1
ATOM 6958 O O . GLU B 1 351 ? 6.727 -5.664 -10.875 1 80.62 351 GLU B O 1
ATOM 6963 N N . TYR B 1 352 ? 6.973 -6.211 -8.812 1 88 352 TYR B N 1
ATOM 6964 C CA . TYR B 1 352 ? 7.371 -7.582 -9.102 1 88 352 TYR B CA 1
ATOM 6965 C C . TYR B 1 352 ? 6.262 -8.328 -9.828 1 88 352 TYR B C 1
ATOM 6967 O O . TYR B 1 352 ? 6.523 -9.078 -10.773 1 88 352 TYR B O 1
ATOM 6975 N N . ASN B 1 353 ? 5.023 -7.984 -9.422 1 78.81 353 ASN B N 1
ATOM 6976 C CA . ASN B 1 353 ? 3.875 -8.703 -9.961 1 78.81 353 ASN B CA 1
ATOM 6977 C C . ASN B 1 353 ? 3.438 -8.125 -11.305 1 78.81 353 ASN B C 1
ATOM 6979 O O . ASN B 1 353 ? 2.656 -8.75 -12.031 1 78.81 353 ASN B O 1
ATOM 6983 N N . ARG B 1 354 ? 4.062 -7.02 -11.711 1 81.19 354 ARG B N 1
ATOM 6984 C CA . ARG B 1 354 ? 3.715 -6.395 -12.984 1 81.19 354 ARG B CA 1
ATOM 6985 C C . ARG B 1 354 ? 4.609 -6.91 -14.109 1 81.19 354 ARG B C 1
ATOM 6987 O O . ARG B 1 354 ? 4.398 -6.578 -15.281 1 81.19 354 ARG B O 1
ATOM 6994 N N . ASP B 1 355 ? 5.426 -7.742 -13.766 1 84.25 355 ASP B N 1
ATOM 6995 C CA . ASP B 1 355 ? 6.402 -8.227 -14.734 1 84.25 355 ASP B CA 1
ATOM 6996 C C . ASP B 1 355 ? 5.711 -8.852 -15.945 1 84.25 355 ASP B C 1
ATOM 6998 O O . ASP B 1 355 ? 6.082 -8.586 -17.094 1 84.25 355 ASP B O 1
ATOM 7002 N N . LEU B 1 356 ? 4.738 -9.688 -15.672 1 81.06 356 LEU B N 1
ATOM 7003 C CA . LEU B 1 356 ? 4.07 -10.391 -16.766 1 81.06 356 LEU B CA 1
ATOM 7004 C C . LEU B 1 356 ? 3.391 -9.398 -17.703 1 81.06 356 LEU B C 1
ATOM 7006 O O . LEU B 1 356 ? 3.496 -9.531 -18.938 1 81.06 356 LEU B O 1
ATOM 7010 N N . ILE B 1 357 ? 2.785 -8.43 -17.125 1 76.88 357 ILE B N 1
ATOM 7011 C CA . ILE B 1 357 ? 2.111 -7.43 -17.953 1 76.88 357 ILE B CA 1
ATOM 7012 C C . ILE B 1 357 ? 3.146 -6.602 -18.719 1 76.88 357 ILE B C 1
ATOM 7014 O O . ILE B 1 357 ? 2.926 -6.223 -19.859 1 76.88 357 ILE B O 1
ATOM 7018 N N . GLU B 1 358 ? 4.254 -6.375 -18.094 1 83.56 358 GLU B N 1
ATOM 7019 C CA . GLU B 1 358 ? 5.316 -5.621 -18.75 1 83.56 358 GLU B CA 1
ATOM 7020 C C . GLU B 1 358 ? 5.934 -6.418 -19.891 1 83.56 358 GLU B C 1
ATOM 7022 O O . GLU B 1 358 ? 6.258 -5.859 -20.953 1 83.56 358 GLU B O 1
ATOM 7027 N N . ARG B 1 359 ? 6.07 -7.75 -19.75 1 88.5 359 ARG B N 1
ATOM 7028 C CA . ARG B 1 359 ? 6.543 -8.625 -20.812 1 88.5 359 ARG B CA 1
ATOM 7029 C C . ARG B 1 359 ? 5.605 -8.57 -22.016 1 88.5 359 ARG B C 1
ATOM 7031 O O . ARG B 1 359 ? 6.055 -8.508 -23.156 1 88.5 359 ARG B O 1
ATOM 7038 N N . TYR B 1 360 ? 4.367 -8.625 -21.688 1 81.19 360 TYR B N 1
ATOM 7039 C CA . TYR B 1 360 ? 3.354 -8.555 -22.734 1 81.19 360 TYR B CA 1
ATOM 7040 C C . TYR B 1 360 ? 3.434 -7.227 -23.484 1 81.19 360 TYR B C 1
ATOM 7042 O O . TYR B 1 360 ? 3.449 -7.199 -24.703 1 81.19 360 TYR B O 1
ATOM 7050 N N . ASN B 1 361 ? 3.576 -6.113 -22.719 1 81.06 361 ASN B N 1
ATOM 7051 C CA . ASN B 1 361 ? 3.604 -4.77 -23.297 1 81.06 361 ASN B CA 1
ATOM 7052 C C . ASN B 1 361 ? 4.84 -4.559 -24.156 1 81.06 361 ASN B C 1
ATOM 7054 O O . ASN B 1 361 ? 4.785 -3.846 -25.156 1 81.06 361 ASN B O 1
ATOM 7058 N N . ARG B 1 362 ? 5.859 -5.238 -23.797 1 89.94 362 ARG B N 1
ATOM 7059 C CA . ARG B 1 362 ? 7.105 -5.09 -24.547 1 89.94 362 ARG B CA 1
ATOM 7060 C C . ARG B 1 362 ? 7.156 -6.051 -25.719 1 89.94 362 ARG B C 1
ATOM 7062 O O . ARG B 1 362 ? 8.125 -6.055 -26.484 1 89.94 362 ARG B O 1
ATOM 7069 N N . GLY B 1 363 ? 6.188 -7 -25.797 1 88.12 363 GLY B N 1
ATOM 7070 C CA . GLY B 1 363 ? 6.082 -7.891 -26.938 1 88.12 363 GLY B CA 1
ATOM 7071 C C . GLY B 1 363 ? 6.828 -9.203 -26.75 1 88.12 363 GLY B C 1
ATOM 7072 O O . GLY B 1 363 ? 6.984 -9.977 -27.688 1 88.12 363 GLY B O 1
ATOM 7073 N N . GLU B 1 364 ? 7.219 -9.492 -25.625 1 88.81 364 GLU B N 1
ATOM 7074 C CA . GLU B 1 364 ? 8.055 -10.656 -25.359 1 88.81 364 GLU B CA 1
ATOM 7075 C C . GLU B 1 364 ? 7.27 -11.953 -25.547 1 88.81 364 GLU B C 1
ATOM 7077 O O . GLU B 1 364 ? 7.848 -13 -25.844 1 88.81 364 GLU B O 1
ATOM 7082 N N . LEU B 1 365 ? 6.008 -11.906 -25.422 1 88 365 LEU B N 1
ATOM 7083 C CA . LEU B 1 365 ? 5.215 -13.125 -25.562 1 88 365 LEU B CA 1
ATOM 7084 C C . LEU B 1 365 ? 4.961 -13.43 -27.031 1 88 365 LEU B C 1
ATOM 7086 O O . LEU B 1 365 ? 4.59 -14.555 -27.391 1 88 365 LEU B O 1
ATOM 7090 N N . MET B 1 366 ? 5.172 -12.422 -27.922 1 86.88 366 MET B N 1
ATOM 7091 C CA . MET B 1 366 ? 4.797 -12.555 -29.328 1 86.88 366 MET B CA 1
ATOM 7092 C C . MET B 1 366 ? 6.035 -12.727 -30.203 1 86.88 366 MET B C 1
ATOM 7094 O O . MET B 1 366 ? 5.957 -13.297 -31.297 1 86.88 366 MET B O 1
ATOM 7098 N N . ASN B 1 367 ? 7.102 -12.156 -29.688 1 87.81 367 ASN B N 1
ATOM 7099 C CA . ASN B 1 367 ? 8.32 -12.148 -30.5 1 87.81 367 ASN B CA 1
ATOM 7100 C C . ASN B 1 367 ? 9.555 -12.422 -29.656 1 87.81 367 ASN B C 1
ATOM 7102 O O . ASN B 1 367 ? 9.844 -11.68 -28.719 1 87.81 367 ASN B O 1
ATOM 7106 N N . VAL B 1 368 ? 10.242 -13.414 -30.094 1 87.44 368 VAL B N 1
ATOM 7107 C CA . VAL B 1 368 ? 11.422 -13.836 -29.344 1 87.44 368 VAL B CA 1
ATOM 7108 C C . VAL B 1 368 ? 12.477 -12.727 -29.375 1 87.44 368 VAL B C 1
ATOM 7110 O O . VAL B 1 368 ? 13.281 -12.602 -28.453 1 87.44 368 VAL B O 1
ATOM 7113 N N . ASP B 1 369 ? 12.477 -11.914 -30.359 1 84.62 369 ASP B N 1
ATOM 7114 C CA . ASP B 1 369 ? 13.469 -10.859 -30.531 1 84.62 369 ASP B CA 1
ATOM 7115 C C . ASP B 1 369 ? 13.281 -9.75 -29.516 1 84.62 369 ASP B C 1
ATOM 7117 O O . ASP B 1 369 ? 14.156 -8.906 -29.328 1 84.62 369 ASP B O 1
ATOM 7121 N N . SER B 1 370 ? 12.164 -9.766 -28.906 1 83.19 370 SER B N 1
ATOM 7122 C CA . SER B 1 370 ? 11.867 -8.75 -27.906 1 83.19 370 SER B CA 1
ATOM 7123 C C . SER B 1 370 ? 12.477 -9.125 -26.547 1 83.19 370 SER B C 1
ATOM 7125 O O . SER B 1 370 ? 12.438 -8.336 -25.609 1 83.19 370 SER B O 1
ATOM 7127 N N . ILE B 1 371 ? 13.016 -10.289 -26.484 1 85.12 371 ILE B N 1
ATOM 7128 C CA . ILE B 1 371 ? 13.602 -10.766 -25.234 1 85.12 371 ILE B CA 1
ATOM 7129 C C . ILE B 1 371 ? 15.117 -10.555 -25.266 1 85.12 371 ILE B C 1
ATOM 7131 O O . ILE B 1 371 ? 15.805 -11.078 -26.141 1 85.12 371 ILE B O 1
ATOM 7135 N N . HIS B 1 372 ? 15.594 -9.781 -24.312 1 85.12 372 HIS B N 1
ATOM 7136 C CA . HIS B 1 372 ? 17.016 -9.469 -24.25 1 85.12 372 HIS B CA 1
ATOM 7137 C C . HIS B 1 372 ? 17.594 -9.797 -22.891 1 85.12 372 HIS B C 1
ATOM 7139 O O . HIS B 1 372 ? 16.984 -9.5 -21.859 1 85.12 372 HIS B O 1
ATOM 7145 N N . PHE B 1 373 ? 18.641 -10.516 -22.875 1 87.31 373 PHE B N 1
ATOM 7146 C CA . PHE B 1 373 ? 19.406 -10.797 -21.656 1 87.31 373 PHE B CA 1
ATOM 7147 C C . PHE B 1 373 ? 20.781 -10.141 -21.719 1 87.31 373 PHE B C 1
ATOM 7149 O O . PHE B 1 373 ? 21.422 -10.141 -22.766 1 87.31 373 PHE B O 1
ATOM 7156 N N . PRO B 1 374 ? 21.25 -9.594 -20.641 1 88.31 374 PRO B N 1
ATOM 7157 C CA . PRO B 1 374 ? 22.625 -9.109 -20.625 1 88.31 374 PRO B CA 1
ATOM 7158 C C . PRO B 1 374 ? 23.641 -10.242 -20.75 1 88.31 374 PRO B C 1
ATOM 7160 O O . PRO B 1 374 ? 23.344 -11.383 -20.391 1 88.31 374 PRO B O 1
ATOM 7163 N N . ASP B 1 375 ? 24.797 -9.953 -21.203 1 90.06 375 ASP B N 1
ATOM 7164 C CA . ASP B 1 375 ? 25.859 -10.93 -21.391 1 90.06 375 ASP B CA 1
ATOM 7165 C C . ASP B 1 375 ? 26.281 -11.555 -20.062 1 90.06 375 ASP B C 1
ATOM 7167 O O . ASP B 1 375 ? 26.688 -12.719 -20.031 1 90.06 375 ASP B O 1
ATOM 7171 N N . SER B 1 376 ? 26.094 -10.812 -19.031 1 91.75 376 SER B N 1
ATOM 7172 C CA . SER B 1 376 ? 26.484 -11.281 -17.719 1 91.75 376 SER B CA 1
ATOM 7173 C C . SER B 1 376 ? 25.609 -12.438 -17.25 1 91.75 376 SER B C 1
ATOM 7175 O O . SER B 1 376 ? 25.953 -13.133 -16.297 1 91.75 376 SER B O 1
ATOM 7177 N N . LEU B 1 377 ? 24.547 -12.688 -17.984 1 93.56 377 LEU B N 1
ATOM 7178 C CA . LEU B 1 377 ? 23.625 -13.742 -17.594 1 93.56 377 LEU B CA 1
ATOM 7179 C C . LEU B 1 377 ? 23.688 -14.914 -18.562 1 93.56 377 LEU B C 1
ATOM 7181 O O . LEU B 1 377 ? 22.812 -15.781 -18.562 1 93.56 377 LEU B O 1
ATOM 7185 N N . ARG B 1 378 ? 24.719 -14.852 -19.406 1 95.31 378 ARG B N 1
ATOM 7186 C CA . ARG B 1 378 ? 24.906 -15.938 -20.375 1 95.31 378 ARG B CA 1
ATOM 7187 C C . ARG B 1 378 ? 25.656 -17.109 -19.734 1 95.31 378 ARG B C 1
ATOM 7189 O O . ARG B 1 378 ? 26.609 -16.906 -18.984 1 95.31 378 ARG B O 1
ATOM 7196 N N . PHE B 1 379 ? 25.172 -18.281 -19.938 1 97.25 379 PHE B N 1
ATOM 7197 C CA . PHE B 1 379 ? 25.766 -19.547 -19.516 1 97.25 379 PHE B CA 1
ATOM 7198 C C . PHE B 1 379 ? 25.766 -20.547 -20.672 1 97.25 379 PHE B C 1
ATOM 7200 O O . PHE B 1 379 ? 25.312 -20.234 -21.766 1 97.25 379 PHE B O 1
ATOM 7207 N N . ASN B 1 380 ? 26.359 -21.688 -20.438 1 97.75 380 ASN B N 1
ATOM 7208 C CA . ASN B 1 380 ? 26.359 -22.75 -21.422 1 97.75 380 ASN B CA 1
ATOM 7209 C C . ASN B 1 380 ? 25.859 -24.062 -20.828 1 97.75 380 ASN B C 1
ATOM 7211 O O . ASN B 1 380 ? 26.125 -24.359 -19.656 1 97.75 380 ASN B O 1
ATOM 7215 N N . THR B 1 381 ? 25.094 -24.797 -21.688 1 98.06 381 THR B N 1
ATOM 7216 C CA . THR B 1 381 ? 24.734 -26.156 -21.266 1 98.06 381 THR B CA 1
ATOM 7217 C C . THR B 1 381 ? 25.984 -27 -21.047 1 98.06 381 THR B C 1
ATOM 7219 O O . THR B 1 381 ? 27.078 -26.594 -21.422 1 98.06 381 THR B O 1
ATOM 7222 N N . LEU B 1 382 ? 25.797 -28.062 -20.438 1 97.81 382 LEU B N 1
ATOM 7223 C CA . LEU B 1 382 ? 26.938 -28.75 -19.859 1 97.81 382 LEU B CA 1
ATOM 7224 C C . LEU B 1 382 ? 27.531 -29.75 -20.859 1 97.81 382 LEU B C 1
ATOM 7226 O O . LEU B 1 382 ? 28.719 -30.078 -20.781 1 97.81 382 LEU B O 1
ATOM 7230 N N . LEU B 1 383 ? 26.734 -30.25 -21.844 1 97.12 383 LEU B N 1
ATOM 7231 C CA . LEU B 1 383 ? 27.234 -31.25 -22.781 1 97.12 383 LEU B CA 1
ATOM 7232 C C . LEU B 1 383 ? 27.547 -30.609 -24.141 1 97.12 383 LEU B C 1
ATOM 7234 O O . LEU B 1 383 ? 28.688 -30.625 -24.594 1 97.12 383 LEU B O 1
ATOM 7238 N N . ASN B 1 384 ? 26.609 -29.969 -24.75 1 97.25 384 ASN B N 1
ATOM 7239 C CA . ASN B 1 384 ? 26.734 -29.469 -26.109 1 97.25 384 ASN B CA 1
ATOM 7240 C C . ASN B 1 384 ? 27.094 -27.984 -26.125 1 97.25 384 ASN B C 1
ATOM 7242 O O . ASN B 1 384 ? 27.25 -27.391 -27.203 1 97.25 384 ASN B O 1
ATOM 7246 N N . LYS B 1 385 ? 27.188 -27.328 -24.953 1 97.25 385 LYS B N 1
ATOM 7247 C CA . LYS B 1 385 ? 27.656 -25.969 -24.75 1 97.25 385 LYS B CA 1
ATOM 7248 C C . LYS B 1 385 ? 26.781 -24.953 -25.484 1 97.25 385 LYS B C 1
ATOM 7250 O O . LYS B 1 385 ? 27.281 -24 -26.062 1 97.25 385 LYS B O 1
ATOM 7255 N N . ARG B 1 386 ? 25.5 -25.266 -25.547 1 96.94 386 ARG B N 1
ATOM 7256 C CA . ARG B 1 386 ? 24.547 -24.312 -26.078 1 96.94 386 ARG B CA 1
ATOM 7257 C C . ARG B 1 386 ? 24.375 -23.125 -25.125 1 96.94 386 ARG B C 1
ATOM 7259 O O . ARG B 1 386 ? 24.578 -23.266 -23.906 1 96.94 386 ARG B O 1
ATOM 7266 N N . THR B 1 387 ? 24.016 -21.984 -25.703 1 95.69 387 THR B N 1
ATOM 7267 C CA . THR B 1 387 ? 23.828 -20.797 -24.891 1 95.69 387 THR B CA 1
ATOM 7268 C C . THR B 1 387 ? 22.484 -20.844 -24.172 1 95.69 387 THR B C 1
ATOM 7270 O O . THR B 1 387 ? 21.453 -21.125 -24.781 1 95.69 387 THR B O 1
ATOM 7273 N N . VAL B 1 388 ? 22.531 -20.641 -22.906 1 96.75 388 VAL B N 1
ATOM 7274 C CA . VAL B 1 388 ? 21.328 -20.5 -22.078 1 96.75 388 VAL B CA 1
ATOM 7275 C C . VAL B 1 388 ? 21.469 -19.281 -21.172 1 96.75 388 VAL B C 1
ATOM 7277 O O . VAL B 1 388 ? 22.547 -18.672 -21.094 1 96.75 388 VAL B O 1
ATOM 7280 N N . TYR B 1 389 ? 20.406 -18.875 -20.562 1 95.25 389 TYR B N 1
ATOM 7281 C CA . TYR B 1 389 ? 20.422 -17.609 -19.844 1 95.25 389 TYR B CA 1
ATOM 7282 C C . TYR B 1 389 ? 19.844 -17.766 -18.453 1 95.25 389 TYR B C 1
ATOM 7284 O O . TYR B 1 389 ? 18.922 -18.562 -18.234 1 95.25 389 TYR B O 1
ATOM 7292 N N . GLY B 1 390 ? 20.406 -16.953 -17.5 1 95.19 390 GLY B N 1
ATOM 7293 C CA . GLY B 1 390 ? 19.797 -16.75 -16.188 1 95.19 390 GLY B CA 1
ATOM 7294 C C . GLY B 1 390 ? 19.031 -15.438 -16.094 1 95.19 390 GLY B C 1
ATOM 7295 O O . GLY B 1 390 ? 18.797 -14.773 -17.109 1 95.19 390 GLY B O 1
ATOM 7296 N N . GLY B 1 391 ? 18.516 -15.102 -14.875 1 92.62 391 GLY B N 1
ATOM 7297 C CA . GLY B 1 391 ? 18.016 -13.773 -14.547 1 92.62 391 GLY B CA 1
ATOM 7298 C C . GLY B 1 391 ? 16.562 -13.57 -14.93 1 92.62 391 GLY B C 1
ATOM 7299 O O . GLY B 1 391 ? 16.078 -12.438 -14.969 1 92.62 391 GLY B O 1
ATOM 7300 N N . GLY B 1 392 ? 15.805 -14.656 -15.281 1 91.69 392 GLY B N 1
ATOM 7301 C CA . GLY B 1 392 ? 14.422 -14.398 -15.641 1 91.69 392 GLY B CA 1
ATOM 7302 C C . GLY B 1 392 ? 13.688 -15.641 -16.125 1 91.69 392 GLY B C 1
ATOM 7303 O O . GLY B 1 392 ? 12.945 -15.586 -17.109 1 91.69 392 GLY B O 1
ATOM 7304 N N . GLY B 1 393 ? 13.938 -16.672 -15.586 1 95.62 393 GLY B N 1
ATOM 7305 C CA . GLY B 1 393 ? 13.266 -17.906 -15.977 1 95.62 393 GLY B CA 1
ATOM 7306 C C . GLY B 1 393 ? 14.062 -18.734 -16.969 1 95.62 393 GLY B C 1
ATOM 7307 O O . GLY B 1 393 ? 15.234 -18.453 -17.219 1 95.62 393 GLY B O 1
ATOM 7308 N N . ILE B 1 394 ? 13.477 -19.766 -17.453 1 98 394 ILE B N 1
ATOM 7309 C CA . ILE B 1 394 ? 14.062 -20.641 -18.469 1 98 394 ILE B CA 1
ATOM 7310 C C . ILE B 1 394 ? 13.617 -20.203 -19.859 1 98 394 ILE B C 1
ATOM 7312 O O . ILE B 1 394 ? 12.43 -20.266 -20.188 1 98 394 ILE B O 1
ATOM 7316 N N . MET B 1 395 ? 14.586 -19.672 -20.609 1 97.44 395 MET B N 1
ATOM 7317 C CA . MET B 1 395 ? 14.312 -19.406 -22.016 1 97.44 395 MET B CA 1
ATOM 7318 C C . MET B 1 395 ? 14.234 -20.703 -22.797 1 97.44 395 MET B C 1
ATOM 7320 O O . MET B 1 395 ? 15.148 -21.531 -22.734 1 97.44 395 MET B O 1
ATOM 7324 N N . PRO B 1 396 ? 13.102 -20.906 -23.516 1 97.81 396 PRO B N 1
ATOM 7325 C CA . PRO B 1 396 ? 12.984 -22.172 -24.25 1 97.81 396 PRO B CA 1
ATOM 7326 C C . PRO B 1 396 ? 13.961 -22.266 -25.422 1 97.81 396 PRO B C 1
ATOM 7328 O O . PRO B 1 396 ? 14.469 -21.25 -25.891 1 97.81 396 PRO B O 1
ATOM 7331 N N . ASP B 1 397 ? 14.25 -23.5 -25.781 1 98 397 ASP B N 1
ATOM 7332 C CA . ASP B 1 397 ? 15.062 -23.734 -26.969 1 98 397 ASP B CA 1
ATOM 7333 C C . ASP B 1 397 ? 14.305 -23.359 -28.234 1 98 397 ASP B C 1
ATOM 7335 O O . ASP B 1 397 ? 14.898 -22.906 -29.219 1 98 397 ASP B O 1
ATOM 7339 N N . ILE B 1 398 ? 13.07 -23.656 -28.203 1 97.81 398 ILE B N 1
ATOM 7340 C CA . ILE B 1 398 ? 12.164 -23.297 -29.281 1 97.81 398 ILE B CA 1
ATOM 7341 C C . ILE B 1 398 ? 11.047 -22.406 -28.766 1 97.81 398 ILE B C 1
ATOM 7343 O O . ILE B 1 398 ? 10.258 -22.844 -27.906 1 97.81 398 ILE B O 1
ATOM 7347 N N . PHE B 1 399 ? 10.945 -21.219 -29.297 1 97.12 399 PHE B N 1
ATOM 7348 C CA . PHE B 1 399 ? 9.953 -20.234 -28.875 1 97.12 399 PHE B CA 1
ATOM 7349 C C . PHE B 1 399 ? 8.664 -20.406 -29.672 1 97.12 399 PHE B C 1
ATOM 7351 O O . PHE B 1 399 ? 8.688 -20.5 -30.906 1 97.12 399 PHE B O 1
ATOM 7358 N N . ILE B 1 400 ? 7.59 -20.547 -28.969 1 96.31 400 ILE B N 1
ATOM 7359 C CA . ILE B 1 400 ? 6.266 -20.547 -29.578 1 96.31 400 ILE B CA 1
ATOM 7360 C C . ILE B 1 400 ? 5.512 -19.281 -29.188 1 96.31 400 ILE B C 1
ATOM 7362 O O . ILE B 1 400 ? 5.152 -19.094 -28.016 1 96.31 400 ILE B O 1
ATOM 7366 N N . PRO B 1 401 ? 5.184 -18.391 -30.109 1 92.81 401 PRO B N 1
ATOM 7367 C CA . PRO B 1 401 ? 4.527 -17.109 -29.797 1 92.81 401 PRO B CA 1
ATOM 7368 C C . PRO B 1 401 ? 3.1 -17.297 -29.297 1 92.81 401 PRO B C 1
ATOM 7370 O O . PRO B 1 401 ? 2.422 -18.25 -29.672 1 92.81 401 PRO B O 1
ATOM 7373 N N . PHE B 1 402 ? 2.76 -16.422 -28.422 1 85.25 402 PHE B N 1
ATOM 7374 C CA . PHE B 1 402 ? 1.366 -16.312 -28 1 85.25 402 PHE B CA 1
ATOM 7375 C C . PHE B 1 402 ? 0.49 -15.812 -29.141 1 85.25 402 PHE B C 1
ATOM 7377 O O . PHE B 1 402 ? 0.832 -14.836 -29.797 1 85.25 402 PHE B O 1
ATOM 7384 N N . ASP B 1 403 ? -0.545 -16.531 -29.422 1 81 403 ASP B N 1
ATOM 7385 C CA . ASP B 1 403 ? -1.439 -16.125 -30.5 1 81 403 ASP B CA 1
ATOM 7386 C C . ASP B 1 403 ? -2.512 -15.164 -29.984 1 81 403 ASP B C 1
ATOM 7388 O O . ASP B 1 403 ? -3.584 -15.602 -29.547 1 81 403 ASP B O 1
ATOM 7392 N N . SER B 1 404 ? -2.357 -13.938 -30.125 1 76.19 404 SER B N 1
ATOM 7393 C CA . SER B 1 404 ? -3.289 -12.93 -29.625 1 76.19 404 SER B CA 1
ATOM 7394 C C . SER B 1 404 ? -4.465 -12.742 -30.578 1 76.19 404 SER B C 1
ATOM 7396 O O . SER B 1 404 ? -5.465 -12.117 -30.219 1 76.19 404 SER B O 1
ATOM 7398 N N . THR B 1 405 ? -4.418 -13.32 -31.719 1 81.38 405 THR B N 1
ATOM 7399 C CA . THR B 1 405 ? -5.441 -13.07 -32.719 1 81.38 405 THR B CA 1
ATOM 7400 C C . THR B 1 405 ? -6.742 -13.781 -32.375 1 81.38 405 THR B C 1
ATOM 7402 O O . THR B 1 405 ? -7.832 -13.273 -32.656 1 81.38 405 THR B O 1
ATOM 7405 N N . ARG B 1 406 ? -6.652 -14.867 -31.75 1 82.44 406 ARG B N 1
ATOM 7406 C CA . ARG B 1 406 ? -7.852 -15.633 -31.438 1 82.44 406 ARG B CA 1
ATOM 7407 C C . ARG B 1 406 ? -8.383 -15.266 -30.047 1 82.44 406 ARG B C 1
ATOM 7409 O O . ARG B 1 406 ? -9.562 -15.469 -29.75 1 82.44 406 ARG B O 1
ATOM 7416 N N . TYR B 1 407 ? -7.551 -14.844 -29.266 1 82.25 407 TYR B N 1
ATOM 7417 C CA . TYR B 1 407 ? -7.957 -14.43 -27.922 1 82.25 407 TYR B CA 1
ATOM 7418 C C . TYR B 1 407 ? -8.383 -12.969 -27.906 1 82.25 407 TYR B C 1
ATOM 7420 O O . TYR B 1 407 ? -7.734 -12.133 -27.266 1 82.25 407 TYR B O 1
ATOM 7428 N N . THR B 1 408 ? -9.562 -12.742 -28.531 1 86.81 408 THR B N 1
ATOM 7429 C CA . THR B 1 408 ? -10.07 -11.383 -28.672 1 86.81 408 THR B CA 1
ATOM 7430 C C . THR B 1 408 ? -10.594 -10.859 -27.328 1 86.81 408 THR B C 1
ATOM 7432 O O . THR B 1 408 ? -10.711 -11.625 -26.359 1 86.81 408 THR B O 1
ATOM 7435 N N . ASP B 1 409 ? -10.812 -9.625 -27.359 1 83.56 409 ASP B N 1
ATOM 7436 C CA . ASP B 1 409 ? -11.398 -9.031 -26.156 1 83.56 409 ASP B CA 1
ATOM 7437 C C . ASP B 1 409 ? -12.75 -9.664 -25.844 1 83.56 409 ASP B C 1
ATOM 7439 O O . ASP B 1 409 ? -13.07 -9.898 -24.672 1 83.56 409 ASP B O 1
ATOM 7443 N N . TYR B 1 410 ? -13.477 -9.906 -26.828 1 90.25 410 TYR B N 1
ATOM 7444 C CA . TYR B 1 410 ? -14.766 -10.555 -26.656 1 90.25 410 TYR B CA 1
ATOM 7445 C C . TYR B 1 410 ? -14.602 -11.93 -26.016 1 90.25 410 TYR B C 1
ATOM 7447 O O . TYR B 1 410 ? -15.297 -12.258 -25.047 1 90.25 410 TYR B O 1
ATOM 7455 N N . HIS B 1 411 ? -13.688 -12.656 -26.5 1 89.88 411 HIS B N 1
ATOM 7456 C CA . HIS B 1 411 ? -13.453 -13.992 -25.969 1 89.88 411 HIS B CA 1
ATOM 7457 C C . HIS B 1 411 ? -13.016 -13.938 -24.5 1 89.88 411 HIS B C 1
ATOM 7459 O O . HIS B 1 411 ? -13.484 -14.727 -23.688 1 89.88 411 HIS B O 1
ATOM 7465 N N . ARG B 1 412 ? -12.148 -13.047 -24.281 1 80.19 412 ARG B N 1
ATOM 7466 C CA . ARG B 1 412 ? -11.617 -12.93 -22.938 1 80.19 412 ARG B CA 1
ATOM 7467 C C . ARG B 1 412 ? -12.719 -12.617 -21.938 1 80.19 412 ARG B C 1
ATOM 7469 O O . ARG B 1 412 ? -12.742 -13.164 -20.828 1 80.19 412 ARG B O 1
ATOM 7476 N N . LYS B 1 413 ? -13.57 -11.766 -22.328 1 81.44 413 LYS B N 1
ATOM 7477 C CA . LYS B 1 413 ? -14.688 -11.414 -21.453 1 81.44 413 LYS B CA 1
ATOM 7478 C C . LYS B 1 413 ? -15.633 -12.594 -21.25 1 81.44 413 LYS B C 1
ATOM 7480 O O . LYS B 1 413 ? -16.016 -12.906 -20.125 1 81.44 413 LYS B O 1
ATOM 7485 N N . VAL B 1 414 ? -15.914 -13.242 -22.344 1 85.88 414 VAL B N 1
ATOM 7486 C CA . VAL B 1 414 ? -16.844 -14.375 -22.312 1 85.88 414 VAL B CA 1
ATOM 7487 C C . VAL B 1 414 ? -16.234 -15.516 -21.5 1 85.88 414 VAL B C 1
ATOM 7489 O O . VAL B 1 414 ? -16.922 -16.125 -20.672 1 85.88 414 VAL B O 1
ATOM 7492 N N . ALA B 1 415 ? -15 -15.758 -21.688 1 79.25 415 ALA B N 1
ATOM 7493 C CA . ALA B 1 415 ? -14.305 -16.812 -20.953 1 79.25 415 ALA B CA 1
ATOM 7494 C C . ALA B 1 415 ? -14.109 -16.438 -19.5 1 79.25 415 ALA B C 1
ATOM 7496 O O . ALA B 1 415 ? -14.312 -17.266 -18.594 1 79.25 415 ALA B O 1
ATOM 7497 N N . GLY B 1 416 ? -13.789 -15.219 -19.391 1 71.75 416 GLY B N 1
ATOM 7498 C CA . GLY B 1 416 ? -13.547 -14.727 -18.031 1 71.75 416 GLY B CA 1
ATOM 7499 C C . GLY B 1 416 ? -14.781 -14.773 -17.156 1 71.75 416 GLY B C 1
ATOM 7500 O O . GLY B 1 416 ? -14.68 -15.031 -15.953 1 71.75 416 GLY B O 1
ATOM 7501 N N . MET B 1 417 ? -15.852 -14.609 -17.766 1 71.12 417 MET B N 1
ATOM 7502 C CA . MET B 1 417 ? -17.109 -14.602 -17.016 1 71.12 417 MET B CA 1
ATOM 7503 C C . MET B 1 417 ? -17.688 -16 -16.906 1 71.12 417 MET B C 1
ATOM 7505 O O . MET B 1 417 ? -18.781 -16.188 -16.391 1 71.12 417 MET B O 1
ATOM 7509 N N . GLY B 1 418 ? -17.047 -16.953 -17.453 1 74.56 418 GLY B N 1
ATOM 7510 C CA . GLY B 1 418 ? -17.422 -18.344 -17.328 1 74.56 418 GLY B CA 1
ATOM 7511 C C . GLY B 1 418 ? -18.562 -18.734 -18.25 1 74.56 418 GLY B C 1
ATOM 7512 O O . GLY B 1 418 ? -19.234 -19.75 -18.031 1 74.56 418 GLY B O 1
ATOM 7513 N N . ILE B 1 419 ? -18.797 -18.016 -19.266 1 81.56 419 ILE B N 1
ATOM 7514 C CA . ILE B 1 419 ? -19.969 -18.219 -20.109 1 81.56 419 ILE B CA 1
ATOM 7515 C C . ILE B 1 419 ? -19.781 -19.5 -20.938 1 81.56 419 ILE B C 1
ATOM 7517 O O . ILE B 1 419 ? -20.734 -20.25 -21.156 1 81.56 419 ILE B O 1
ATOM 7521 N N . VAL B 1 420 ? -18.594 -19.719 -21.375 1 87.19 420 VAL B N 1
ATOM 7522 C CA . VAL B 1 420 ? -18.328 -20.938 -22.141 1 87.19 420 VAL B CA 1
ATOM 7523 C C . VAL B 1 420 ? -18.656 -22.172 -21.312 1 87.19 420 VAL B C 1
ATOM 7525 O O . VAL B 1 420 ? -19.312 -23.094 -21.781 1 87.19 420 VAL B O 1
ATOM 7528 N N . ASN B 1 421 ? -18.203 -22.094 -20.141 1 79.81 421 ASN B N 1
ATOM 7529 C CA . ASN B 1 421 ? -18.484 -23.188 -19.219 1 79.81 421 ASN B CA 1
ATOM 7530 C C . ASN B 1 421 ? -19.984 -23.359 -18.984 1 79.81 421 ASN B C 1
ATOM 7532 O O . ASN B 1 421 ? -20.469 -24.5 -18.922 1 79.81 421 ASN B O 1
ATOM 7536 N N . ARG B 1 422 ? -20.719 -22.328 -18.828 1 77.69 422 ARG B N 1
ATOM 7537 C CA . ARG B 1 422 ? -22.156 -22.359 -18.578 1 77.69 422 ARG B CA 1
ATOM 7538 C C . ARG B 1 422 ? -22.891 -22.984 -19.75 1 77.69 422 ARG B C 1
ATOM 7540 O O . ARG B 1 422 ? -23.844 -23.766 -19.562 1 77.69 422 ARG B O 1
ATOM 7547 N N . VAL B 1 423 ? -22.453 -22.609 -20.875 1 88.31 423 VAL B N 1
ATOM 7548 C CA . VAL B 1 423 ? -23.094 -23.156 -22.062 1 88.31 423 VAL B CA 1
ATOM 7549 C C . VAL B 1 423 ? -22.891 -24.672 -22.109 1 88.31 423 VAL B C 1
ATOM 7551 O O . VAL B 1 423 ? -23.828 -25.422 -22.375 1 88.31 423 VAL B O 1
ATOM 7554 N N . ALA B 1 424 ? -21.656 -25.094 -21.938 1 87.31 424 ALA B N 1
ATOM 7555 C CA . ALA B 1 424 ? -21.344 -26.531 -21.938 1 87.31 424 ALA B CA 1
ATOM 7556 C C . ALA B 1 424 ? -22.172 -27.266 -20.891 1 87.31 424 ALA B C 1
ATOM 7558 O O . ALA B 1 424 ? -22.734 -28.328 -21.172 1 87.31 424 ALA B O 1
ATOM 7559 N N . MET B 1 425 ? -22.281 -26.672 -19.781 1 77.31 425 MET B N 1
ATOM 7560 C CA . MET B 1 425 ? -23.016 -27.297 -18.688 1 77.31 425 MET B CA 1
ATOM 7561 C C . MET B 1 425 ? -24.5 -27.375 -19 1 77.31 425 MET B C 1
ATOM 7563 O O . MET B 1 425 ? -25.141 -28.406 -18.75 1 77.31 425 MET B O 1
ATOM 7567 N N . ASN B 1 426 ? -25.031 -26.312 -19.453 1 80 426 ASN B N 1
ATOM 7568 C CA . ASN B 1 426 ? -26.438 -26.297 -19.828 1 80 426 ASN B CA 1
ATOM 7569 C C . ASN B 1 426 ? -26.75 -27.359 -20.875 1 80 426 ASN B C 1
ATOM 7571 O O . ASN B 1 426 ? -27.766 -28.047 -20.781 1 80 426 ASN B O 1
ATOM 7575 N N . TYR B 1 427 ? -25.953 -27.391 -21.812 1 88.25 427 TYR B N 1
ATOM 7576 C CA . TYR B 1 427 ? -26.141 -28.375 -22.875 1 88.25 427 TYR B CA 1
ATOM 7577 C C . TYR B 1 427 ? -26.109 -29.781 -22.328 1 88.25 427 TYR B C 1
ATOM 7579 O O . TYR B 1 427 ? -26.953 -30.625 -22.688 1 88.25 427 TYR B O 1
ATOM 7587 N N . LEU B 1 428 ? -25.156 -30.094 -21.5 1 83.38 428 LEU B N 1
ATOM 7588 C CA . LEU B 1 428 ? -25.016 -31.422 -20.922 1 83.38 428 LEU B CA 1
ATOM 7589 C C . LEU B 1 428 ? -26.219 -31.766 -20.047 1 83.38 428 LEU B C 1
ATOM 7591 O O . LEU B 1 428 ? -26.656 -32.906 -20 1 83.38 428 LEU B O 1
ATOM 7595 N N . ASP B 1 429 ? -26.672 -30.828 -19.359 1 74.88 429 ASP B N 1
ATOM 7596 C CA . ASP B 1 429 ? -27.828 -31.016 -18.5 1 74.88 429 ASP B CA 1
ATOM 7597 C C . ASP B 1 429 ? -29.047 -31.484 -19.312 1 74.88 429 ASP B C 1
ATOM 7599 O O . ASP B 1 429 ? -29.812 -32.312 -18.844 1 74.88 429 ASP B O 1
ATOM 7603 N N . ARG B 1 430 ? -29.109 -30.938 -20.406 1 83.06 430 ARG B N 1
ATOM 7604 C CA . ARG B 1 430 ? -30.266 -31.219 -21.234 1 83.06 430 ARG B CA 1
ATOM 7605 C C . ARG B 1 430 ? -30.078 -32.5 -22.031 1 83.06 430 ARG B C 1
ATOM 7607 O O . ARG B 1 430 ? -31.062 -33.156 -22.406 1 83.06 430 ARG B O 1
ATOM 7614 N N . ASN B 1 431 ? -28.797 -32.844 -22.25 1 88.38 431 ASN B N 1
ATOM 7615 C CA . ASN B 1 431 ? -28.594 -33.875 -23.266 1 88.38 431 ASN B CA 1
ATOM 7616 C C . ASN B 1 431 ? -27.703 -35 -22.766 1 88.38 431 ASN B C 1
ATOM 7618 O O . ASN B 1 431 ? -27.281 -35.875 -23.547 1 88.38 431 ASN B O 1
ATOM 7622 N N . ARG B 1 432 ? -27.406 -35.156 -21.625 1 82.88 432 ARG B N 1
ATOM 7623 C CA . ARG B 1 432 ? -26.391 -36.062 -21.109 1 82.88 432 ARG B CA 1
ATOM 7624 C C . ARG B 1 432 ? -26.703 -37.531 -21.484 1 82.88 432 ARG B C 1
ATOM 7626 O O . ARG B 1 432 ? -25.828 -38.25 -21.953 1 82.88 432 ARG B O 1
ATOM 7633 N N . LYS B 1 433 ? -27.938 -37.969 -21.172 1 85.44 433 LYS B N 1
ATOM 7634 C CA . LYS B 1 433 ? -28.328 -39.375 -21.438 1 85.44 433 LYS B CA 1
ATOM 7635 C C . LYS B 1 433 ? -28.203 -39.688 -22.922 1 85.44 433 LYS B C 1
ATOM 7637 O O . LYS B 1 433 ? -27.688 -40.75 -23.297 1 85.44 433 LYS B O 1
ATOM 7642 N N . GLU B 1 434 ? -28.625 -38.812 -23.609 1 93.31 434 GLU B N 1
ATOM 7643 C CA . GLU B 1 434 ? -28.562 -39 -25.047 1 93.31 434 GLU B CA 1
ATOM 7644 C C . GLU B 1 434 ? -27.125 -39.031 -25.547 1 93.31 434 GLU B C 1
ATOM 7646 O O . GLU B 1 434 ? -26.766 -39.844 -26.391 1 93.31 434 GLU B O 1
ATOM 7651 N N . LEU B 1 435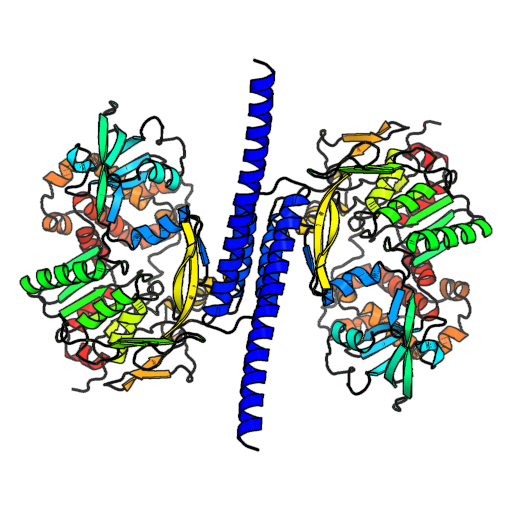 ? -26.297 -38.156 -25.109 1 93.25 435 LEU B N 1
ATOM 7652 C CA . LEU B 1 435 ? -24.906 -38.062 -25.516 1 93.25 435 LEU B CA 1
ATOM 7653 C C . LEU B 1 435 ? -24.141 -39.344 -25.094 1 93.25 435 LEU B C 1
ATOM 7655 O O . LEU B 1 435 ? -23.312 -39.844 -25.844 1 93.25 435 LEU B O 1
ATOM 7659 N N . SER B 1 436 ? -24.484 -39.812 -23.938 1 89.88 436 SER B N 1
ATOM 7660 C CA . SER B 1 436 ? -23.828 -41.031 -23.453 1 89.88 436 SER B CA 1
ATOM 7661 C C . SER B 1 436 ? -24.188 -42.25 -24.312 1 89.88 436 SER B C 1
ATOM 7663 O O . SER B 1 436 ? -23.359 -43.125 -24.516 1 89.88 436 SER B O 1
ATOM 7665 N N . ARG B 1 437 ? -25.391 -42.188 -24.719 1 93.5 437 ARG B N 1
ATOM 7666 C CA . ARG B 1 437 ? -25.828 -43.25 -25.594 1 93.5 437 ARG B CA 1
ATOM 7667 C C . ARG B 1 437 ? -25.188 -43.156 -26.969 1 93.5 437 ARG B C 1
ATOM 7669 O O . ARG B 1 437 ? -24.75 -44.125 -27.547 1 93.5 437 ARG B O 1
ATOM 7676 N N . LYS B 1 438 ? -25.141 -42 -27.375 1 94.94 438 LYS B N 1
ATOM 7677 C CA . LYS B 1 438 ? -24.641 -41.719 -28.719 1 94.94 438 LYS B CA 1
ATOM 7678 C C . LYS B 1 438 ? -23.125 -41.906 -28.797 1 94.94 438 LYS B C 1
ATOM 7680 O O . LYS B 1 438 ? -22.594 -42.344 -29.812 1 94.94 438 LYS B O 1
ATOM 7685 N N . TYR B 1 439 ? -22.484 -41.5 -27.766 1 95.12 439 TYR B N 1
ATOM 7686 C CA . TYR B 1 439 ? -21.031 -41.562 -27.734 1 95.12 439 TYR B CA 1
ATOM 7687 C C . TYR B 1 439 ? -20.547 -42.406 -26.562 1 95.12 439 TYR B C 1
ATOM 7689 O O . TYR B 1 439 ? -19.969 -41.875 -25.609 1 95.12 439 TYR B O 1
ATOM 7697 N N . PRO B 1 440 ? -20.625 -43.625 -26.672 1 91.94 440 PRO B N 1
ATOM 7698 C CA . PRO B 1 440 ? -20.203 -44.5 -25.578 1 91.94 440 PRO B CA 1
ATOM 7699 C C . PRO B 1 440 ? -18.688 -44.531 -25.391 1 91.94 440 PRO B C 1
ATOM 7701 O O . PRO B 1 440 ? -18.188 -44.844 -24.312 1 91.94 440 PRO B O 1
ATOM 7704 N N . ALA B 1 441 ? -18.031 -44.219 -26.516 1 94 441 ALA B N 1
ATOM 7705 C CA . ALA B 1 441 ? -16.578 -44.188 -26.469 1 94 441 ALA B CA 1
ATOM 7706 C C . ALA B 1 441 ? -16.047 -42.812 -26.875 1 94 441 ALA B C 1
ATOM 7708 O O . ALA B 1 441 ? -16.609 -42.156 -27.781 1 94 441 ALA B O 1
ATOM 7709 N N . PHE B 1 442 ? -14.992 -42.375 -26.25 1 95 442 PHE B N 1
ATOM 7710 C CA . PHE B 1 442 ? -14.406 -41.062 -26.5 1 95 442 PHE B CA 1
ATOM 7711 C C . PHE B 1 442 ? -13.984 -40.938 -27.953 1 95 442 PHE B C 1
ATOM 7713 O O . PHE B 1 442 ? -14.117 -39.875 -28.547 1 95 442 PHE B O 1
ATOM 7720 N N . LYS B 1 443 ? -13.492 -42.031 -28.484 1 94.88 443 LYS B N 1
ATOM 7721 C CA . LYS B 1 443 ? -13.023 -42 -29.859 1 94.88 443 LYS B CA 1
ATOM 7722 C C . LYS B 1 443 ? -14.141 -41.562 -30.812 1 94.88 443 LYS B C 1
ATOM 7724 O O . LYS B 1 443 ? -13.898 -40.781 -31.734 1 94.88 443 LYS B O 1
ATOM 7729 N N . THR B 1 444 ? -15.32 -42.062 -30.578 1 95.94 444 THR B N 1
ATOM 7730 C CA . THR B 1 444 ? -16.469 -41.719 -31.406 1 95.94 444 THR B CA 1
ATOM 7731 C C . THR B 1 444 ? -16.875 -40.25 -31.172 1 95.94 444 THR B C 1
ATOM 7733 O O . THR B 1 444 ? -17.188 -39.531 -32.125 1 95.94 444 THR B O 1
ATOM 7736 N N . TYR B 1 445 ? -16.859 -39.906 -29.953 1 96.56 445 TYR B N 1
ATOM 7737 C CA . TYR B 1 445 ? -17.172 -38.5 -29.609 1 96.56 445 TYR B CA 1
ATOM 7738 C C . TYR B 1 445 ? -16.219 -37.562 -30.312 1 96.56 445 TYR B C 1
ATOM 7740 O O . TYR B 1 445 ? -16.656 -36.562 -30.922 1 96.56 445 TYR B O 1
ATOM 7748 N N . ARG B 1 446 ? -14.938 -37.844 -30.172 1 95.69 446 ARG B N 1
ATOM 7749 C CA . ARG B 1 446 ? -13.906 -36.969 -30.719 1 95.69 446 ARG B CA 1
ATOM 7750 C C . ARG B 1 446 ? -14.078 -36.781 -32.219 1 95.69 446 ARG B C 1
ATOM 7752 O O . ARG B 1 446 ? -13.898 -35.688 -32.75 1 95.69 446 ARG B O 1
ATOM 7759 N N . ALA B 1 447 ? -14.531 -37.812 -32.812 1 94.75 447 ALA B N 1
ATOM 7760 C CA . ALA B 1 447 ? -14.617 -37.812 -34.281 1 94.75 447 ALA B CA 1
ATOM 7761 C C . ALA B 1 447 ? -15.922 -37.188 -34.75 1 94.75 447 ALA B C 1
ATOM 7763 O O . ALA B 1 447 ? -15.961 -36.562 -35.812 1 94.75 447 ALA B O 1
ATOM 7764 N N . LYS B 1 448 ? -16.969 -37.281 -33.938 1 95.69 448 LYS B N 1
ATOM 7765 C CA . LYS B 1 448 ? -18.266 -37.031 -34.562 1 95.69 448 LYS B CA 1
ATOM 7766 C C . LYS B 1 448 ? -18.953 -35.844 -33.906 1 95.69 448 LYS B C 1
ATOM 7768 O O . LYS B 1 448 ? -19.844 -35.25 -34.5 1 95.69 448 LYS B O 1
ATOM 7773 N N . PHE B 1 449 ? -18.625 -35.531 -32.719 1 96.94 449 PHE B N 1
ATOM 7774 C CA . PHE B 1 449 ? -19.344 -34.469 -32.062 1 96.94 449 PHE B CA 1
ATOM 7775 C C . PHE B 1 449 ? -18.984 -33.094 -32.656 1 96.94 449 PHE B C 1
ATOM 7777 O O . PHE B 1 449 ? -17.812 -32.844 -32.906 1 96.94 449 PHE B O 1
ATOM 7784 N N . GLU B 1 450 ? -19.984 -32.281 -32.844 1 95.44 450 GLU B N 1
ATOM 7785 C CA . GLU B 1 450 ? -19.797 -30.938 -33.344 1 95.44 450 GLU B CA 1
ATOM 7786 C C . GLU B 1 450 ? -20.625 -29.938 -32.531 1 95.44 450 GLU B C 1
ATOM 7788 O O . GLU B 1 450 ? -21.766 -30.234 -32.156 1 95.44 450 GLU B O 1
ATOM 7793 N N . VAL B 1 451 ? -20.031 -28.844 -32.25 1 96.44 451 VAL B N 1
ATOM 7794 C CA . VAL B 1 451 ? -20.734 -27.766 -31.578 1 96.44 451 VAL B CA 1
ATOM 7795 C C . VAL B 1 451 ? -21.812 -27.188 -32.5 1 96.44 451 VAL B C 1
ATOM 7797 O O . VAL B 1 451 ? -21.547 -26.906 -33.656 1 96.44 451 VAL B O 1
ATOM 7800 N N . THR B 1 452 ? -22.922 -27 -31.938 1 94.5 452 THR B N 1
ATOM 7801 C CA . THR B 1 452 ? -24.062 -26.609 -32.75 1 94.5 452 THR B CA 1
ATOM 7802 C C . THR B 1 452 ? -24.25 -25.094 -32.719 1 94.5 452 THR B C 1
ATOM 7804 O O . THR B 1 452 ? -23.703 -24.406 -31.859 1 94.5 452 THR B O 1
ATOM 7807 N N . ASP B 1 453 ? -25.031 -24.672 -33.688 1 94.88 453 ASP B N 1
ATOM 7808 C CA . ASP B 1 453 ? -25.375 -23.25 -33.75 1 94.88 453 ASP B CA 1
ATOM 7809 C C . ASP B 1 453 ? -26.188 -22.828 -32.531 1 94.88 453 ASP B C 1
ATOM 7811 O O . ASP B 1 453 ? -26.078 -21.688 -32.062 1 94.88 453 ASP B O 1
ATOM 7815 N N . GLU B 1 454 ? -26.906 -23.719 -32.094 1 95.19 454 GLU B N 1
ATOM 7816 C CA . GLU B 1 454 ? -27.719 -23.438 -30.922 1 95.19 454 GLU B CA 1
ATOM 7817 C C . GLU B 1 454 ? -26.844 -23.141 -29.703 1 95.19 454 GLU B C 1
ATOM 7819 O O . GLU B 1 454 ? -27.156 -22.25 -28.922 1 95.19 454 GLU B O 1
ATOM 7824 N N . MET B 1 455 ? -25.828 -23.953 -29.562 1 95.81 455 MET B N 1
ATOM 7825 C CA . MET B 1 455 ? -24.891 -23.719 -28.453 1 95.81 455 MET B CA 1
ATOM 7826 C C . MET B 1 455 ? -24.25 -22.344 -28.562 1 95.81 455 MET B C 1
ATOM 7828 O O . MET B 1 455 ? -24.125 -21.625 -27.562 1 95.81 455 MET B O 1
ATOM 7832 N N . LEU B 1 456 ? -23.891 -21.953 -29.75 1 96.88 456 LEU B N 1
ATOM 7833 C CA . LEU B 1 456 ? -23.219 -20.672 -29.984 1 96.88 456 LEU B CA 1
ATOM 7834 C C . LEU B 1 456 ? -24.188 -19.516 -29.812 1 96.88 456 LEU B C 1
ATOM 7836 O O . LEU B 1 456 ? -23.797 -18.438 -29.359 1 96.88 456 LEU B O 1
ATOM 7840 N N . GLN B 1 457 ? -25.422 -19.766 -30.172 1 95.81 457 GLN B N 1
ATOM 7841 C CA . GLN B 1 457 ? -26.453 -18.75 -29.938 1 95.81 457 GLN B CA 1
ATOM 7842 C C . GLN B 1 457 ? -26.703 -18.547 -28.453 1 95.81 457 GLN B C 1
ATOM 7844 O O . GLN B 1 457 ? -26.891 -17.422 -28 1 95.81 457 GLN B O 1
ATOM 7849 N N . GLU B 1 458 ? -26.688 -19.625 -27.797 1 95.19 458 GLU B N 1
ATOM 7850 C CA . GLU B 1 458 ? -26.844 -19.531 -26.344 1 95.19 458 GLU B CA 1
ATOM 7851 C C . GLU B 1 458 ? -25.688 -18.734 -25.734 1 95.19 458 GLU B C 1
ATOM 7853 O O . GLU B 1 458 ? -25.891 -17.953 -24.797 1 95.19 458 GLU B O 1
ATOM 7858 N N . LEU B 1 459 ? -24.531 -18.969 -26.219 1 94.81 459 LEU B N 1
ATOM 7859 C CA . LEU B 1 459 ? -23.359 -18.25 -25.75 1 94.81 459 LEU B CA 1
ATOM 7860 C C . LEU B 1 459 ? -23.547 -16.734 -25.938 1 94.81 459 LEU B C 1
ATOM 7862 O O . LEU B 1 459 ? -23.281 -15.961 -25.016 1 94.81 459 LEU B O 1
ATOM 7866 N N . GLN B 1 460 ? -24.031 -16.391 -27.094 1 96.12 460 GLN B N 1
ATOM 7867 C CA . GLN B 1 460 ? -24.25 -14.984 -27.391 1 96.12 460 GLN B CA 1
ATOM 7868 C C . GLN B 1 460 ? -25.328 -14.383 -26.5 1 96.12 460 GLN B C 1
ATOM 7870 O O . GLN B 1 460 ? -25.203 -13.242 -26.031 1 96.12 460 GLN B O 1
ATOM 7875 N N . LYS B 1 461 ? -26.312 -15.133 -26.281 1 95 461 LYS B N 1
ATOM 7876 C CA . LYS B 1 461 ? -27.406 -14.672 -25.422 1 95 461 LYS B CA 1
ATOM 7877 C C . LYS B 1 461 ? -26.922 -14.461 -23.984 1 95 461 LYS B C 1
ATOM 7879 O O . LYS B 1 461 ? -27.234 -13.438 -23.375 1 95 461 LYS B O 1
ATOM 7884 N N . LEU B 1 462 ? -26.219 -15.453 -23.469 1 90 462 LEU B N 1
ATOM 7885 C CA . LEU B 1 462 ? -25.703 -15.344 -22.109 1 90 462 LEU B CA 1
ATOM 7886 C C . LEU B 1 462 ? -24.734 -14.172 -22 1 90 462 LEU B C 1
ATOM 7888 O O . LEU B 1 462 ? -24.703 -13.484 -20.969 1 90 462 LEU B O 1
ATOM 7892 N N . ALA B 1 463 ? -23.906 -13.961 -23.016 1 90.81 463 ALA B N 1
ATOM 7893 C CA . ALA B 1 463 ? -22.984 -12.836 -23.047 1 90.81 463 ALA B CA 1
ATOM 7894 C C . ALA B 1 463 ? -23.719 -11.508 -23 1 90.81 463 ALA B C 1
ATOM 7896 O O . ALA B 1 463 ? -23.312 -10.578 -22.297 1 90.81 463 ALA B O 1
ATOM 7897 N N . ALA B 1 464 ? -24.781 -11.438 -23.719 1 92.19 464 ALA B N 1
ATOM 7898 C CA . ALA B 1 464 ? -25.609 -10.234 -23.734 1 92.19 464 ALA B CA 1
ATOM 7899 C C . ALA B 1 464 ? -26.234 -9.977 -22.359 1 92.19 464 ALA B C 1
ATOM 7901 O O . ALA B 1 464 ? -26.344 -8.836 -21.922 1 92.19 464 ALA B O 1
ATOM 7902 N N . ASP B 1 465 ? -26.625 -10.992 -21.75 1 89 465 ASP B N 1
ATOM 7903 C CA . ASP B 1 465 ? -27.234 -10.883 -20.438 1 89 465 ASP B CA 1
ATOM 7904 C C . ASP B 1 465 ? -26.234 -10.32 -19.422 1 89 465 ASP B C 1
ATOM 7906 O O . ASP B 1 465 ? -26.625 -9.641 -18.469 1 89 465 ASP B O 1
ATOM 7910 N N . GLU B 1 466 ? -24.969 -10.625 -19.609 1 82.81 466 GLU B N 1
ATOM 7911 C CA . GLU B 1 466 ? -23.906 -10.125 -18.734 1 82.81 466 GLU B CA 1
ATOM 7912 C C . GLU B 1 466 ? -23.391 -8.773 -19.203 1 82.81 466 GLU B C 1
ATOM 7914 O O . GLU B 1 466 ? -22.328 -8.312 -18.766 1 82.81 466 GLU B O 1
ATOM 7919 N N . LYS B 1 467 ? -24.031 -8.203 -20.156 1 89.69 467 LYS B N 1
ATOM 7920 C CA . LYS B 1 467 ? -23.766 -6.871 -20.688 1 89.69 467 LYS B CA 1
ATOM 7921 C C . LYS B 1 467 ? -22.422 -6.82 -21.406 1 89.69 467 LYS B C 1
ATOM 7923 O O . LYS B 1 467 ? -21.734 -5.801 -21.375 1 89.69 467 LYS B O 1
ATOM 7928 N N . ILE B 1 468 ? -22.031 -7.973 -22 1 87.38 468 ILE B N 1
ATOM 7929 C CA . ILE B 1 468 ? -20.859 -7.988 -22.875 1 87.38 468 ILE B CA 1
ATOM 7930 C C . ILE B 1 468 ? -21.25 -7.551 -24.281 1 87.38 468 ILE B C 1
ATOM 7932 O O . ILE B 1 468 ? -22.094 -8.18 -24.922 1 87.38 468 ILE B O 1
ATOM 7936 N N . GLU B 1 469 ? -20.656 -6.441 -24.703 1 90.75 469 GLU B N 1
ATOM 7937 C CA . GLU B 1 469 ? -20.969 -5.926 -26.031 1 90.75 469 GLU B CA 1
ATOM 7938 C C . GLU B 1 469 ? -20.531 -6.906 -27.109 1 90.75 469 GLU B C 1
ATOM 7940 O O . GLU B 1 469 ? -19.391 -7.355 -27.125 1 90.75 469 GLU B O 1
ATOM 7945 N N . PHE B 1 470 ? -21.547 -7.277 -27.953 1 93.62 470 PHE B N 1
ATOM 7946 C CA . PHE B 1 470 ? -21.25 -8.219 -29.031 1 93.62 470 PHE B CA 1
ATOM 7947 C C . PHE B 1 470 ? -20.422 -7.566 -30.125 1 93.62 470 PHE B C 1
ATOM 7949 O O . PHE B 1 470 ? -20.75 -6.488 -30.609 1 93.62 470 PHE B O 1
ATOM 7956 N N . ASN B 1 471 ? -19.312 -8.117 -30.438 1 93.38 471 ASN B N 1
ATOM 7957 C CA . ASN B 1 471 ? -18.453 -7.73 -31.547 1 93.38 471 ASN B CA 1
ATOM 7958 C C . ASN B 1 471 ? -18.359 -8.836 -32.594 1 93.38 471 ASN B C 1
ATOM 7960 O O . ASN B 1 471 ? -17.672 -9.836 -32.406 1 93.38 471 ASN B O 1
ATOM 7964 N N . GLU B 1 472 ? -18.969 -8.602 -33.688 1 93.81 472 GLU B N 1
ATOM 7965 C CA . GLU B 1 472 ? -19.109 -9.633 -34.719 1 93.81 472 GLU B CA 1
ATOM 7966 C C . GLU B 1 472 ? -17.75 -10.102 -35.219 1 93.81 472 GLU B C 1
ATOM 7968 O O . GLU B 1 472 ? -17.531 -11.305 -35.375 1 93.81 472 GLU B O 1
ATOM 7973 N N . GLU B 1 473 ? -16.938 -9.203 -35.469 1 94.75 473 GLU B N 1
ATOM 7974 C CA . GLU B 1 473 ? -15.617 -9.555 -36 1 94.75 473 GLU B CA 1
ATOM 7975 C C . GLU B 1 473 ? -14.82 -10.383 -34.969 1 94.75 473 GLU B C 1
ATOM 7977 O O . GLU B 1 473 ? -14.258 -11.422 -35.344 1 94.75 473 GLU B O 1
ATOM 7982 N N . GLN B 1 474 ? -14.812 -9.938 -33.812 1 93 474 GLN B N 1
ATOM 7983 C CA . GLN B 1 474 ? -14.07 -10.633 -32.75 1 93 474 GLN B CA 1
ATOM 7984 C C . GLN B 1 474 ? -14.664 -12.008 -32.469 1 93 474 GLN B C 1
ATOM 7986 O O . GLN B 1 474 ? -13.938 -12.969 -32.25 1 93 474 GLN B O 1
ATOM 7991 N N . TYR B 1 475 ? -15.969 -12.07 -32.562 1 94.81 475 TYR B N 1
ATOM 7992 C CA . TYR B 1 475 ? -16.641 -13.344 -32.375 1 94.81 475 TYR B CA 1
ATOM 7993 C C . TYR B 1 475 ? -16.25 -14.344 -33.438 1 94.81 475 TYR B C 1
ATOM 7995 O O . TYR B 1 475 ? -15.922 -15.492 -33.125 1 94.81 475 TYR B O 1
ATOM 8003 N N . HIS B 1 476 ? -16.266 -13.914 -34.594 1 94.69 476 HIS B N 1
ATOM 8004 C CA . HIS B 1 476 ? -15.961 -14.82 -35.719 1 94.69 476 HIS B CA 1
ATOM 8005 C C . HIS B 1 476 ? -14.508 -15.281 -35.656 1 94.69 476 HIS B C 1
ATOM 8007 O O . HIS B 1 476 ? -14.211 -16.438 -35.969 1 94.69 476 HIS B O 1
ATOM 8013 N N . ARG B 1 477 ? -13.703 -14.43 -35.219 1 93.56 477 ARG B N 1
ATOM 8014 C CA . ARG B 1 477 ? -12.289 -14.781 -35.094 1 93.56 477 ARG B CA 1
ATOM 8015 C C . ARG B 1 477 ? -12.07 -15.812 -34 1 93.56 477 ARG B C 1
ATOM 8017 O O . ARG B 1 477 ? -11.219 -16.688 -34.125 1 93.56 477 ARG B O 1
ATOM 8024 N N . SER B 1 478 ? -12.867 -15.711 -32.969 1 93.69 478 SER B N 1
ATOM 8025 C CA . SER B 1 478 ? -12.672 -16.562 -31.797 1 93.69 478 SER B CA 1
ATOM 8026 C C . SER B 1 478 ? -13.562 -17.797 -31.844 1 93.69 478 SER B C 1
ATOM 8028 O O . SER B 1 478 ? -13.438 -18.703 -31.031 1 93.69 478 SER B O 1
ATOM 8030 N N . LYS B 1 479 ? -14.422 -17.844 -32.812 1 95.31 479 LYS B N 1
ATOM 8031 C CA . LYS B 1 479 ? -15.445 -18.891 -32.875 1 95.31 479 LYS B CA 1
ATOM 8032 C C . LYS B 1 479 ? -14.805 -20.266 -32.906 1 95.31 479 LYS B C 1
ATOM 8034 O O . LYS B 1 479 ? -15.258 -21.172 -32.188 1 95.31 479 LYS B O 1
ATOM 8039 N N . PRO B 1 480 ? -13.766 -20.453 -33.688 1 93.62 480 PRO B N 1
ATOM 8040 C CA . PRO B 1 480 ? -13.156 -21.797 -33.656 1 93.62 480 PRO B CA 1
ATOM 8041 C C . PRO B 1 480 ? -12.617 -22.188 -32.281 1 93.62 480 PRO B C 1
ATOM 8043 O O . PRO B 1 480 ? -12.766 -23.328 -31.859 1 93.62 480 PRO B O 1
ATOM 8046 N N . LEU B 1 481 ? -12.039 -21.234 -31.672 1 91.94 481 LEU B N 1
ATOM 8047 C CA . LEU B 1 481 ? -11.508 -21.484 -30.328 1 91.94 481 LEU B CA 1
ATOM 8048 C C . LEU B 1 481 ? -12.641 -21.766 -29.344 1 91.94 481 LEU B C 1
ATOM 8050 O O . LEU B 1 481 ? -12.555 -22.703 -28.562 1 91.94 481 LEU B O 1
ATOM 8054 N N . ILE B 1 482 ? -13.688 -20.984 -29.406 1 94.12 482 ILE B N 1
ATOM 8055 C CA . ILE B 1 482 ? -14.844 -21.141 -28.531 1 94.12 482 ILE B CA 1
ATOM 8056 C C . ILE B 1 482 ? -15.461 -22.516 -28.75 1 94.12 482 ILE B C 1
ATOM 8058 O O . ILE B 1 482 ? -15.789 -23.219 -27.781 1 94.12 482 ILE B O 1
ATOM 8062 N N . SER B 1 483 ? -15.57 -22.875 -29.969 1 95.94 483 SER B N 1
ATOM 8063 C CA . SER B 1 483 ? -16.156 -24.156 -30.312 1 95.94 483 SER B CA 1
ATOM 8064 C C . SER B 1 483 ? -15.312 -25.312 -29.766 1 95.94 483 SER B C 1
ATOM 8066 O O . SER B 1 483 ? -15.852 -26.281 -29.234 1 95.94 483 SER B O 1
ATOM 8068 N N . LEU B 1 484 ? -14.078 -25.172 -29.938 1 94.5 484 LEU B N 1
ATOM 8069 C CA . LEU B 1 484 ? -13.172 -26.203 -29.438 1 94.5 484 LEU B CA 1
ATOM 8070 C C . LEU B 1 484 ? -13.25 -26.297 -27.922 1 94.5 484 LEU B C 1
ATOM 8072 O O . LEU B 1 484 ? -13.242 -27.406 -27.375 1 94.5 484 LEU B O 1
ATOM 8076 N N . GLN B 1 485 ? -13.328 -25.172 -27.312 1 91.62 485 GLN B N 1
ATOM 8077 C CA . GLN B 1 485 ? -13.438 -25.141 -25.844 1 91.62 485 GLN B CA 1
ATOM 8078 C C . GLN B 1 485 ? -14.727 -25.812 -25.375 1 91.62 485 GLN B C 1
ATOM 8080 O O . GLN B 1 485 ? -14.711 -26.562 -24.406 1 91.62 485 GLN B O 1
ATOM 8085 N N . LEU B 1 486 ? -15.773 -25.484 -26.047 1 93.75 486 LEU B N 1
ATOM 8086 C CA . LEU B 1 486 ? -17.047 -26.125 -25.719 1 93.75 486 LEU B CA 1
ATOM 8087 C C . LEU B 1 486 ? -16.953 -27.641 -25.891 1 93.75 486 LEU B C 1
ATOM 8089 O O . LEU B 1 486 ? -17.375 -28.391 -25 1 93.75 486 LEU B O 1
ATOM 8093 N N . LYS B 1 487 ? -16.422 -28.031 -26.984 1 96.12 487 LYS B N 1
ATOM 8094 C CA . LYS B 1 487 ? -16.266 -29.469 -27.25 1 96.12 487 LYS B CA 1
ATOM 8095 C C . LYS B 1 487 ? -15.414 -30.141 -26.172 1 96.12 487 LYS B C 1
ATOM 8097 O O . LYS B 1 487 ? -15.742 -31.234 -25.719 1 96.12 487 LYS B O 1
ATOM 8102 N N . ALA B 1 488 ? -14.359 -29.516 -25.797 1 93.25 488 ALA B N 1
ATOM 8103 C CA . ALA B 1 488 ? -13.453 -30.062 -24.797 1 93.25 488 ALA B CA 1
ATOM 8104 C C . ALA B 1 488 ? -14.125 -30.141 -23.422 1 93.25 488 ALA B C 1
ATOM 8106 O O . ALA B 1 488 ? -13.961 -31.125 -22.703 1 93.25 488 ALA B O 1
ATOM 8107 N N . LEU B 1 489 ? -14.852 -29.078 -23.094 1 87.06 489 LEU B N 1
ATOM 8108 C CA . LEU B 1 489 ? -15.539 -29.062 -21.812 1 87.06 489 LEU B CA 1
ATOM 8109 C C . LEU B 1 489 ? -16.578 -30.156 -21.734 1 87.06 489 LEU B C 1
ATOM 8111 O O . LEU B 1 489 ? -16.734 -30.812 -20.703 1 87.06 489 LEU B O 1
ATOM 8115 N N . ILE B 1 490 ? -17.266 -30.375 -22.781 1 89.94 490 ILE B N 1
ATOM 8116 C CA . ILE B 1 490 ? -18.25 -31.438 -22.828 1 89.94 490 ILE B CA 1
ATOM 8117 C C . ILE B 1 490 ? -17.562 -32.781 -22.719 1 89.94 490 ILE B C 1
ATOM 8119 O O . ILE B 1 490 ? -18.031 -33.688 -22.016 1 89.94 490 ILE B O 1
ATOM 8123 N N . ALA B 1 491 ? -16.422 -32.938 -23.359 1 91.44 491 ALA B N 1
ATOM 8124 C CA . ALA B 1 491 ? -15.633 -34.156 -23.25 1 91.44 491 ALA B CA 1
ATOM 8125 C C . ALA B 1 491 ? -15.219 -34.406 -21.812 1 91.44 491 ALA B C 1
ATOM 8127 O O . ALA B 1 491 ? -15.281 -35.562 -21.328 1 91.44 491 ALA B O 1
ATOM 8128 N N . ARG B 1 492 ? -14.758 -33.375 -21.203 1 84.06 492 ARG B N 1
ATOM 8129 C CA . ARG B 1 492 ? -14.344 -33.5 -19.797 1 84.06 492 ARG B CA 1
ATOM 8130 C C . ARG B 1 492 ? -15.469 -34.031 -18.938 1 84.06 492 ARG B C 1
ATOM 8132 O O . ARG B 1 492 ? -15.25 -34.938 -18.109 1 84.06 492 ARG B O 1
ATOM 8139 N N . ASP B 1 493 ? -16.672 -33.531 -19.188 1 79.31 493 ASP B N 1
ATOM 8140 C CA . ASP B 1 493 ? -17.781 -33.875 -18.297 1 79.31 493 ASP B CA 1
ATOM 8141 C C . ASP B 1 493 ? -18.406 -35.219 -18.656 1 79.31 493 ASP B C 1
ATOM 8143 O O . ASP B 1 493 ? -18.984 -35.875 -17.812 1 79.31 493 ASP B O 1
ATOM 8147 N N . LEU B 1 494 ? -18.312 -35.562 -19.875 1 84.12 494 LEU B N 1
ATOM 8148 C CA . LEU B 1 494 ? -18.812 -36.875 -20.297 1 84.12 494 LEU B CA 1
ATOM 8149 C C . LEU B 1 494 ? -17.828 -37.969 -19.969 1 84.12 494 LEU B C 1
ATOM 8151 O O . LEU B 1 494 ? -18.234 -39.125 -19.688 1 84.12 494 LEU B O 1
ATOM 8155 N N . PHE B 1 495 ? -16.562 -37.594 -19.969 1 87.75 495 PHE B N 1
ATOM 8156 C CA . PHE B 1 495 ? -15.5 -38.562 -19.734 1 87.75 495 PHE B CA 1
ATOM 8157 C C . PHE B 1 495 ? -14.617 -38.094 -18.562 1 87.75 495 PHE B C 1
ATOM 8159 O O . PHE B 1 495 ? -15.055 -38.125 -17.422 1 87.75 495 PHE B O 1
ATOM 8166 N N . ASN B 1 496 ? -13.391 -37.562 -18.906 1 83.19 496 ASN B N 1
ATOM 8167 C CA . ASN B 1 496 ? -12.5 -37.094 -17.859 1 83.19 496 ASN B CA 1
ATOM 8168 C C . ASN B 1 496 ? -11.57 -36 -18.359 1 83.19 496 ASN B C 1
ATOM 8170 O O . ASN B 1 496 ? -11.68 -35.562 -19.516 1 83.19 496 ASN B O 1
ATOM 8174 N N . MET B 1 497 ? -10.773 -35.562 -17.453 1 82.88 497 MET B N 1
ATOM 8175 C CA . MET B 1 497 ? -9.836 -34.5 -17.75 1 82.88 497 MET B CA 1
ATOM 8176 C C . MET B 1 497 ? -8.867 -34.906 -18.844 1 82.88 497 MET B C 1
ATOM 8178 O O . MET B 1 497 ? -8.445 -34.094 -19.656 1 82.88 497 MET B O 1
ATOM 8182 N N . ASN B 1 498 ? -8.516 -36.125 -18.812 1 90.88 498 ASN B N 1
ATOM 8183 C CA . ASN B 1 498 ? -7.648 -36.656 -19.859 1 90.88 498 ASN B CA 1
ATOM 8184 C C . ASN B 1 498 ? -8.227 -36.375 -21.25 1 90.88 498 ASN B C 1
ATOM 8186 O O . ASN B 1 498 ? -7.512 -35.938 -22.156 1 90.88 498 ASN B O 1
ATOM 8190 N N . GLU B 1 499 ? -9.562 -36.625 -21.406 1 93.19 499 GLU B N 1
ATOM 8191 C CA . GLU B 1 499 ? -10.234 -36.469 -22.688 1 93.19 499 GLU B CA 1
ATOM 8192 C C . GLU B 1 499 ? -10.414 -34.969 -23.016 1 93.19 499 GLU B C 1
ATOM 8194 O O . GLU B 1 499 ? -10.375 -34.594 -24.188 1 93.19 499 GLU B O 1
ATOM 8199 N N . TYR B 1 500 ? -10.562 -34.219 -22 1 89.81 500 TYR B N 1
ATOM 8200 C CA . TYR B 1 500 ? -10.555 -32.75 -22.219 1 89.81 500 TYR B CA 1
ATOM 8201 C C . TYR B 1 500 ? -9.289 -32.344 -22.953 1 89.81 500 TYR B C 1
ATOM 8203 O O . TYR B 1 500 ? -9.367 -31.656 -23.984 1 89.81 500 TYR B O 1
ATOM 8211 N N . PHE B 1 501 ? -8.148 -32.781 -22.453 1 93.81 501 PHE B N 1
ATOM 8212 C CA . PHE B 1 501 ? -6.875 -32.344 -23 1 93.81 501 PHE B CA 1
ATOM 8213 C C . PHE B 1 501 ? -6.613 -32.969 -24.359 1 93.81 501 PHE B C 1
ATOM 8215 O O . PHE B 1 501 ? -6.016 -32.375 -25.25 1 93.81 501 PHE B O 1
ATOM 8222 N N . GLN B 1 502 ? -7.086 -34.188 -24.547 1 95.69 502 GLN B N 1
ATOM 8223 C CA . GLN B 1 502 ? -6.977 -34.781 -25.875 1 95.69 502 GLN B CA 1
ATOM 8224 C C . GLN B 1 502 ? -7.758 -34 -26.906 1 95.69 502 GLN B C 1
ATOM 8226 O O . GLN B 1 502 ? -7.422 -34 -28.094 1 95.69 502 GLN B O 1
ATOM 8231 N N . THR B 1 503 ? -8.766 -33.25 -26.469 1 95.62 503 THR B N 1
ATOM 8232 C CA . THR B 1 503 ? -9.609 -32.469 -27.359 1 95.62 503 THR B CA 1
ATOM 8233 C C . THR B 1 503 ? -9.039 -31.078 -27.547 1 95.62 503 THR B C 1
ATOM 8235 O O . THR B 1 503 ? -8.766 -30.656 -28.672 1 95.62 503 THR B O 1
ATOM 8238 N N . ILE B 1 504 ? -8.734 -30.422 -26.438 1 93.62 504 ILE B N 1
ATOM 8239 C CA . ILE B 1 504 ? -8.336 -29.016 -26.5 1 93.62 504 ILE B CA 1
ATOM 8240 C C . ILE B 1 504 ? -6.965 -28.906 -27.156 1 93.62 504 ILE B C 1
ATOM 8242 O O . ILE B 1 504 ? -6.652 -27.875 -27.766 1 93.62 504 ILE B O 1
ATOM 8246 N N . ASN B 1 505 ? -6.16 -29.953 -27.062 1 95.31 505 ASN B N 1
ATOM 8247 C CA . ASN B 1 505 ? -4.801 -29.938 -27.594 1 95.31 505 ASN B CA 1
ATOM 8248 C C . ASN B 1 505 ? -4.793 -30.062 -29.125 1 95.31 505 ASN B C 1
ATOM 8250 O O . ASN B 1 505 ? -3.742 -29.922 -29.75 1 95.31 505 ASN B O 1
ATOM 8254 N N . ASP B 1 506 ? -5.957 -30.219 -29.688 1 91.44 506 ASP B N 1
ATOM 8255 C CA . ASP B 1 506 ? -6.051 -30.234 -31.156 1 91.44 506 ASP B CA 1
ATOM 8256 C C . ASP B 1 506 ? -5.594 -28.906 -31.75 1 91.44 506 ASP B C 1
ATOM 8258 O O . ASP B 1 506 ? -5.113 -28.859 -32.875 1 91.44 506 ASP B O 1
ATOM 8262 N N . ASP B 1 507 ? -5.703 -27.984 -31.016 1 89.44 507 ASP B N 1
ATOM 8263 C CA . ASP B 1 507 ? -5.305 -26.672 -31.5 1 89.44 507 ASP B CA 1
ATOM 8264 C C . ASP B 1 507 ? -4.168 -26.094 -30.672 1 89.44 507 ASP B C 1
ATOM 8266 O O . ASP B 1 507 ? -3.982 -24.875 -30.625 1 89.44 507 ASP B O 1
ATOM 8270 N N . ASN B 1 508 ? -3.414 -26.828 -30.047 1 92.12 508 ASN B N 1
ATOM 8271 C CA . ASN B 1 508 ? -2.258 -26.391 -29.266 1 92.12 508 ASN B CA 1
ATOM 8272 C C . ASN B 1 508 ? -1.002 -26.297 -30.125 1 92.12 508 ASN B C 1
ATOM 8274 O O . ASN B 1 508 ? -0.414 -27.328 -30.484 1 92.12 508 ASN B O 1
ATOM 8278 N N . GLU B 1 509 ? -0.613 -25.031 -30.422 1 93.12 509 GLU B N 1
ATOM 8279 C CA . GLU B 1 509 ? 0.517 -24.812 -31.312 1 93.12 509 GLU B CA 1
ATOM 8280 C C . GLU B 1 509 ? 1.807 -25.375 -30.734 1 93.12 509 GLU B C 1
ATOM 8282 O O . GLU B 1 509 ? 2.666 -25.859 -31.469 1 93.12 509 GLU B O 1
ATOM 8287 N N . SER B 1 510 ? 1.961 -25.312 -29.453 1 96 510 SER B N 1
ATOM 8288 C CA . SER B 1 510 ? 3.141 -25.875 -28.797 1 96 510 SER B CA 1
ATOM 8289 C C . SER B 1 510 ? 3.221 -27.375 -29 1 96 510 SER B C 1
ATOM 8291 O O . SER B 1 510 ? 4.281 -27.906 -29.344 1 96 510 SER B O 1
ATOM 8293 N N . LEU B 1 511 ? 2.107 -28.016 -28.797 1 97.19 511 LEU B N 1
ATOM 8294 C CA . LEU B 1 511 ? 2.102 -29.469 -28.953 1 97.19 511 LEU B CA 1
ATOM 8295 C C . LEU B 1 511 ? 2.346 -29.859 -30.406 1 97.19 511 LEU B C 1
ATOM 8297 O O . LEU B 1 511 ? 3.076 -30.812 -30.688 1 97.19 511 LEU B O 1
ATOM 8301 N N . LYS B 1 512 ? 1.783 -29.141 -31.312 1 97 512 LYS B N 1
ATOM 8302 C CA . LYS B 1 512 ? 1.987 -29.406 -32.75 1 97 512 LYS B CA 1
ATOM 8303 C C . LYS B 1 512 ? 3.465 -29.312 -33.125 1 97 512 LYS B C 1
ATOM 8305 O O . LYS B 1 512 ? 3.998 -30.203 -33.781 1 97 512 LYS B O 1
ATOM 8310 N N . GLU B 1 513 ? 4.035 -28.234 -32.656 1 97.75 513 GLU B N 1
ATOM 8311 C CA . GLU B 1 513 ? 5.453 -28.047 -32.969 1 97.75 513 GLU B CA 1
ATOM 8312 C C . GLU B 1 513 ? 6.301 -29.109 -32.25 1 97.75 513 GLU B C 1
ATOM 8314 O O . GLU B 1 513 ? 7.285 -29.594 -32.812 1 97.75 513 GLU B O 1
ATOM 8319 N N . ALA B 1 514 ? 5.941 -29.469 -31.031 1 98.56 514 ALA B N 1
ATOM 8320 C CA . ALA B 1 514 ? 6.652 -30.5 -30.297 1 98.56 514 ALA B CA 1
ATOM 8321 C C . ALA B 1 514 ? 6.605 -31.828 -31.047 1 98.56 514 ALA B C 1
ATOM 8323 O O . ALA B 1 514 ? 7.621 -32.531 -31.172 1 98.56 514 ALA B O 1
ATOM 8324 N N . LEU B 1 515 ? 5.453 -32.188 -31.547 1 98.31 515 LEU B N 1
ATOM 8325 C CA . LEU B 1 515 ? 5.285 -33.438 -32.281 1 98.31 515 LEU B CA 1
ATOM 8326 C C . LEU B 1 515 ? 6.09 -33.406 -33.562 1 98.31 515 LEU B C 1
ATOM 8328 O O . LEU B 1 515 ? 6.68 -34.438 -33.969 1 98.31 515 LEU B O 1
ATOM 8332 N N . ARG B 1 516 ? 6.09 -32.25 -34.188 1 98.06 516 ARG B N 1
ATOM 8333 C CA . ARG B 1 516 ? 6.883 -32.125 -35.406 1 98.06 516 ARG B CA 1
ATOM 8334 C C . ARG B 1 516 ? 8.359 -32.375 -35.125 1 98.06 516 ARG B C 1
ATOM 8336 O O . ARG B 1 516 ? 9 -33.188 -35.844 1 98.06 516 ARG B O 1
ATOM 8343 N N . ILE B 1 517 ? 8.891 -31.797 -34.125 1 98.12 517 ILE B N 1
ATOM 8344 C CA . ILE B 1 517 ? 10.312 -31.844 -33.812 1 98.12 517 ILE B CA 1
ATOM 8345 C C . ILE B 1 517 ? 10.68 -33.25 -33.281 1 98.12 517 ILE B C 1
ATOM 8347 O O . ILE B 1 517 ? 11.695 -33.812 -33.688 1 98.12 517 ILE B O 1
ATOM 8351 N N . ILE B 1 518 ? 9.836 -33.75 -32.406 1 98.25 518 ILE B N 1
ATOM 8352 C CA . ILE B 1 518 ? 10.188 -35 -31.688 1 98.25 518 ILE B CA 1
ATOM 8353 C C . ILE B 1 518 ? 10.188 -36.156 -32.656 1 98.25 518 ILE B C 1
ATOM 8355 O O . ILE B 1 518 ? 10.906 -37.156 -32.438 1 98.25 518 ILE B O 1
ATOM 8359 N N . ASN B 1 519 ? 9.422 -36.094 -33.75 1 97.62 519 ASN B N 1
ATOM 8360 C CA . ASN B 1 519 ? 9.32 -37.188 -34.75 1 97.62 519 ASN B CA 1
ATOM 8361 C C . ASN B 1 519 ? 10.367 -37.031 -35.844 1 97.62 519 ASN B C 1
ATOM 8363 O O . ASN B 1 519 ? 10.523 -37.938 -36.656 1 97.62 519 ASN B O 1
ATOM 8367 N N . ASP B 1 520 ? 11.039 -35.938 -35.844 1 97.19 520 ASP B N 1
ATOM 8368 C CA . ASP B 1 520 ? 12.148 -35.688 -36.781 1 97.19 520 ASP B CA 1
ATOM 8369 C C . ASP B 1 520 ? 13.484 -35.75 -36.031 1 97.19 520 ASP B C 1
ATOM 8371 O O . ASP B 1 520 ? 13.969 -34.719 -35.562 1 97.19 520 ASP B O 1
ATOM 8375 N N . GLU B 1 521 ? 14.078 -36.875 -36.094 1 96.12 521 GLU B N 1
ATOM 8376 C CA . GLU B 1 521 ? 15.297 -37.094 -35.312 1 96.12 521 GLU B CA 1
ATOM 8377 C C . GLU B 1 521 ? 16.375 -36.062 -35.688 1 96.12 521 GLU B C 1
ATOM 8379 O O . GLU B 1 521 ? 17.078 -35.562 -34.812 1 96.12 521 GLU B O 1
ATOM 8384 N N . ALA B 1 522 ? 16.484 -35.781 -36.906 1 96.19 522 ALA B N 1
ATOM 8385 C CA . ALA B 1 522 ? 17.484 -34.812 -37.344 1 96.19 522 ALA B CA 1
ATOM 8386 C C . ALA B 1 522 ? 17.203 -33.406 -36.781 1 96.19 522 ALA B C 1
ATOM 8388 O O . ALA B 1 522 ? 18.109 -32.75 -36.312 1 96.19 522 ALA B O 1
ATOM 8389 N N . ALA B 1 523 ? 16 -33.031 -36.844 1 96.69 523 ALA B N 1
ATOM 8390 C CA . ALA B 1 523 ? 15.602 -31.719 -36.312 1 96.69 523 ALA B CA 1
ATOM 8391 C C . ALA B 1 523 ? 15.797 -31.672 -34.812 1 96.69 523 ALA B C 1
ATOM 8393 O O . ALA B 1 523 ? 16.25 -30.656 -34.281 1 96.69 523 ALA B O 1
ATOM 8394 N N . TYR B 1 524 ? 15.453 -32.75 -34.188 1 97.75 524 TYR B N 1
ATOM 8395 C CA . TYR B 1 524 ? 15.602 -32.844 -32.75 1 97.75 524 TYR B CA 1
ATOM 8396 C C . TYR B 1 524 ? 17.062 -32.719 -32.344 1 97.75 524 TYR B C 1
ATOM 8398 O O . TYR B 1 524 ? 17.375 -31.922 -31.438 1 97.75 524 TYR B O 1
ATOM 8406 N N . ARG B 1 525 ? 17.922 -33.344 -32.969 1 96.81 525 ARG B N 1
ATOM 8407 C CA . ARG B 1 525 ? 19.359 -33.312 -32.688 1 96.81 525 ARG B CA 1
ATOM 8408 C C . ARG B 1 525 ? 19.953 -31.953 -33 1 96.81 525 ARG B C 1
ATOM 8410 O O . ARG B 1 525 ? 20.844 -31.484 -32.281 1 96.81 525 ARG B O 1
ATOM 8417 N N . LYS B 1 526 ? 19.422 -31.375 -34 1 96.56 526 LYS B N 1
ATOM 8418 C CA . LYS B 1 526 ? 19.891 -30.047 -34.375 1 96.56 526 LYS B CA 1
ATOM 8419 C C . LYS B 1 526 ? 19.609 -29.031 -33.281 1 96.56 526 LYS B C 1
ATOM 8421 O O . LYS B 1 526 ? 20.453 -28.188 -32.969 1 96.56 526 LYS B O 1
ATOM 8426 N N . VAL B 1 527 ? 18.438 -29.109 -32.75 1 96.94 527 VAL B N 1
ATOM 8427 C CA . VAL B 1 527 ? 18.062 -28.188 -31.688 1 96.94 527 VAL B CA 1
ATOM 8428 C C . VAL B 1 527 ? 18.984 -28.375 -30.484 1 96.94 527 VAL B C 1
ATOM 8430 O O . VAL B 1 527 ? 19.344 -27.406 -29.812 1 96.94 527 VAL B O 1
ATOM 8433 N N . LEU B 1 528 ? 19.438 -29.562 -30.281 1 96.94 528 LEU B N 1
ATOM 8434 C CA . LEU B 1 528 ? 20.297 -29.875 -29.141 1 96.94 528 LEU B CA 1
ATOM 8435 C C . LEU B 1 528 ? 21.75 -29.625 -29.469 1 96.94 528 LEU B C 1
ATOM 8437 O O . LEU B 1 528 ? 22.641 -29.906 -28.656 1 96.94 528 LEU B O 1
ATOM 8441 N N . GLY B 1 529 ? 22 -29.094 -30.609 1 92.56 529 GLY B N 1
ATOM 8442 C CA . GLY B 1 529 ? 23.359 -28.75 -31 1 92.56 529 GLY B CA 1
ATOM 8443 C C . GLY B 1 529 ? 24.203 -29.969 -31.359 1 92.56 529 GLY B C 1
ATOM 8444 O O . GLY B 1 529 ? 25.422 -29.922 -31.266 1 92.56 529 GLY B O 1
ATOM 8445 N N . GLN B 1 530 ? 23.562 -31.047 -31.641 1 88.38 530 GLN B N 1
ATOM 8446 C CA . GLN B 1 530 ? 24.297 -32.281 -31.938 1 88.38 530 GLN B CA 1
ATOM 8447 C C . GLN B 1 530 ? 24.5 -32.438 -33.438 1 88.38 530 GLN B C 1
ATOM 8449 O O . GLN B 1 530 ? 23.609 -32.125 -34.25 1 88.38 530 GLN B O 1
ATOM 8454 N N . SER B 1 531 ? 25.656 -31.844 -34.062 1 66.19 531 SER B N 1
ATOM 8455 C CA . SER B 1 531 ? 25.953 -32.031 -35.469 1 66.19 531 SER B CA 1
ATOM 8456 C C . SER B 1 531 ? 25.781 -33.469 -35.906 1 66.19 531 SER B C 1
ATOM 8458 O O . SER B 1 531 ? 26.031 -34.406 -35.125 1 66.19 531 SER B O 1
ATOM 8460 N N . GLN B 1 532 ? 25.078 -33.75 -37.062 1 49.72 532 GLN B N 1
ATOM 8461 C CA . GLN B 1 532 ? 25.172 -35.031 -37.688 1 49.72 532 GLN B CA 1
ATOM 8462 C C . GLN B 1 532 ? 26.625 -35.438 -37.938 1 49.72 532 GLN B C 1
ATOM 8464 O O . GLN B 1 532 ? 27.453 -34.594 -38.25 1 49.72 532 GLN B O 1
#

Nearest PDB structures (foldseek):
  8sxg-assembly1_A  TM=8.829E-01  e=2.026E-31  Pseudomonas aeruginosa
  8sxe-assembly1_A  TM=8.511E-01  e=9.182E-30  Pseudomonas aeruginosa
  8sxh-assembly1_I  TM=8.238E-01  e=1.403E-30  Pseudomonas aeruginosa
  8sxf-assembly1_B  TM=5.448E-01  e=1.292E-29  Pseudomonas aeruginosa
  7rpq-assembly1_A  TM=7.225E-01  e=1.295E-18  Pseudomonas aeruginosa PAO1

pLDDT: mean 89.2, std 10.21, range [44.38, 98.88]

Secondary structure (DSSP, 8-state):
-HHHHHHHHHHHHHHHHHHHHHHHHHHHHHHHHHHHHHHHH-SS---HHHHHHHHHHHHHTTT-SS-EEE-HHHHHHHHGGGSSEEEE--EEEEE-SSSEEEEEEPTTSHHHHHT--TT-EEEEETTEE-TTTT--HHHHHHHH---TT-EEEEEEE-TT--SEEEEEEE-EEEE---EEEEEESSSSEEEEEES-B-TTHHHHHHHHHHHHHHTT--EEEEE-TT---B-HHHHHHHHHTTS-TT-EEEEEE-SSS--EEEE--TT-S-SSS-EEEEE-TT--THHHHHHHHHHHTTSSEEEES------EEEEEEE-TTS-EEEEEEEEEE-TT----PPP--TT-HHHHHTHHHHHHHTTTTT-GGG----GGGEEE-SSS--EEE-SSS---SEE----TTTS-HHHHHHHHTTHHHHHHHHHHHHHHHHHHHH-SSHHHHHHH----HHHHHHHHHHHHHTTPPP-HHHHHHHHHHHHHHHHHHHHHHHS-HHHHHHHHGGG-HHHHHHHHHHT-HHHHHHHTT---/-HHHHHHHHHHHHHHHHHHHHHHHHHHHHHHHHHHHHHHHH-SS---HHHHHHHHHHHHHTTT-SS-EEE-HHHHHHHHGGGSSEEEE--EEEEE-SSSEEEEEEPTTSHHHHHT--TT-EEEEETTEE-TTTT--HHHHHHHH---TT-EEEEEEE-TT--SEEEEEEE-EEEE---EEEEEESSSSEEEEEES-B-TTHHHHHHHHHHHHHHTT--EEEEE-TT---B-HHHHHHHHHTTS-TT-EEEEEE-SSS--EEEE--TT-S-SSS-EEEEE-TT--THHHHHHHHHHHTTSSEEEES------EEEEEEE-TTS-EEEEEEEEEE-TT----PPP--TT-HHHHHTHHHHHHHTTTTT-GGG----GGGEEE-SSS--EEE-SSS---SEE----TTTS-HHHHHHHHTTHHHHHHHHHHHHHHHHHHHH-SSHHHHHHH----HHHHHHHHHHHHHTTPPP-HHHHHHHHHHHHHHHHHHHHHHHS-HHHHHHHHGGG-HHHHHHHHHHT-HHHHHHHTT---

Radius of gyration: 37.95 Å; Cα contacts (8 Å, |Δi|>4): 2110; chains: 2; bounding box: 90×105×86 Å

Sequence (1064 aa):
MNRILSILIVCILLYSSAHAQQRSDMEARKLSMALYAISNLYVDKTDEKKLVEDAIVGMLEKLDPHSDYSDPEETKELTEPLDSNFDGIGIQFNMLTDTLYVIQVISGGPSEKVGLMAGDRIIMVDDSLIAGVKMKTSDIMKRLKGPKGTEVRVKVKRGTSNELLEFKIIRGKIPVYSLDAAYMADATTGYIRLNRFAASSNEEFNQALDKLRKQGMKHLILDLQGNGGGYLHVACALADEFLGKDRLIVYTKGNRQPREEADATEKGGFENGRLIIMVDESSASASEIVSGAVQDWDRGIILGRRTFGKGLVQKPIPMPDGSMIRLTVARYYTPSGRYIQKPYKNGQAKEYNRDLIERYNRGELMNVDSIHFPDSLRFNTLLNKRTVYGGGGIMPDIFIPFDSTRYTDYHRKVAGMGIVNRVAMNYLDRNRKELSRKYPAFKTYRAKFEVTDEMLQELQKLAADEKIEFNEEQYHRSKPLISLQLKALIARDLFNMNEYFQTINDDNESLKEALRIINDEAAYRKVLGQSQMNRILSILIVCILLYSSAHAQQRSDMEARKLSMALYAISNLYVDKTDEKKLVEDAIVGMLEKLDPHSDYSDPEETKELTEPLDSNFDGIGIQFNMLTDTLYVIQVISGGPSEKVGLMAGDRIIMVDDSLIAGVKMKTSDIMKRLKGPKGTEVRVKVKRGTSNELLEFKIIRGKIPVYSLDAAYMADATTGYIRLNRFAASSNEEFNQALDKLRKQGMKHLILDLQGNGGGYLHVACALADEFLGKDRLIVYTKGNRQPREEADATEKGGFENGRLIIMVDESSASASEIVSGAVQDWDRGIILGRRTFGKGLVQKPIPMPDGSMIRLTVARYYTPSGRYIQKPYKNGQAKEYNRDLIERYNRGELMNVDSIHFPDSLRFNTLLNKRTVYGGGGIMPDIFIPFDSTRYTDYHRKVAGMGIVNRVAMNYLDRNRKELSRKYPAFKTYRAKFEVTDEMLQELQKLAADEKIEFNEEQYHRSKPLISLQLKALIARDLFNMNEYFQTINDDNESLKEALRIINDEAAYRKVLGQSQ

InterPro domains:
  IPR001478 PDZ domain [PF13180] (89-168)
  IPR001478 PDZ domain [PS50106] (75-160)
  IPR001478 PDZ domain [SM00228] (87-160)
  IPR004447 C-terminal-processing peptidase S41A [TIGR00225] (42-342)
  IPR004447 C-terminal-processing peptidase S41A [cd07560] (27-342)
  IPR005151 Tail specific protease [PF03572] (189-342)
  IPR005151 Tail specific protease [SM00245] (162-343)
  IPR029045 ClpP/crotonase-like domain superfamily [SSF52096] (30-342)
  IPR036034 PDZ superfamily [G3DSA:2.30.42.10] (87-176)
  IPR036034 PDZ superfamily [SSF50156] (63-187)
  IPR055210 Activating protease CtpA/B, N-terminal domain [PF22694] (19-73)

Organism: Tannerella forsythia (strain ATCC 43037 / JCM 10827 / CCUG 21028 A / KCTC 5666 / FDC 338) (NCBI:txid203275)

Solvent-accessible surface area (backbone atoms only — not comparable to full-atom values): 53930 Å² total; per-residue (Å²): 116,68,67,63,49,51,51,49,51,51,49,49,52,51,45,51,53,50,49,49,53,51,49,54,48,51,47,48,46,50,50,47,48,50,54,49,46,49,68,63,40,28,29,60,93,69,56,66,68,56,40,44,50,31,15,52,43,30,35,31,47,47,62,37,80,75,28,43,71,33,51,42,70,51,34,50,66,64,46,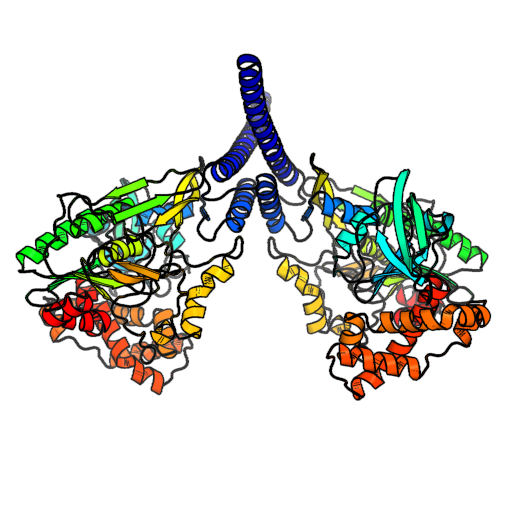42,75,40,29,48,45,44,40,17,42,27,64,42,70,44,79,50,92,43,26,42,31,28,52,36,48,36,84,90,23,32,28,39,75,64,62,53,46,58,62,25,27,44,39,26,51,61,94,37,74,49,39,73,62,72,60,52,68,68,59,52,47,57,65,58,35,46,61,60,73,39,78,47,39,34,30,26,36,52,77,88,49,85,62,69,45,77,40,75,31,47,19,26,79,27,77,47,81,29,64,53,30,68,48,69,76,51,80,39,31,26,34,38,30,37,54,36,29,20,72,43,27,52,60,52,47,53,53,45,50,52,55,37,43,76,65,48,41,53,28,40,36,40,36,29,54,64,6,59,18,58,38,60,69,39,24,51,55,48,38,16,26,45,34,56,59,75,37,57,36,37,34,33,38,27,72,66,32,71,79,43,76,44,59,17,42,82,77,36,81,50,64,76,42,57,37,37,38,34,35,19,57,48,11,14,38,25,42,42,47,33,50,36,22,33,40,23,55,55,60,34,46,35,33,18,33,46,21,50,17,53,26,69,36,68,43,81,43,77,42,95,86,50,24,32,37,30,39,38,28,24,35,39,26,33,57,61,64,42,47,21,32,39,80,79,55,62,53,36,46,68,64,51,68,40,44,65,60,49,38,51,74,62,34,39,49,58,32,73,84,53,59,82,76,63,76,90,34,58,44,41,26,72,69,59,56,45,84,43,54,30,51,42,15,48,67,38,78,41,77,48,57,58,71,63,76,46,61,22,71,56,46,48,53,39,53,71,69,41,43,55,59,49,45,35,48,52,50,42,71,75,36,43,71,58,47,46,66,72,34,76,42,67,68,54,36,72,71,63,64,73,78,50,68,65,56,54,49,49,41,51,50,55,35,46,73,71,68,46,76,86,46,69,68,44,44,64,55,20,40,65,57,52,42,43,48,36,51,13,52,42,35,25,58,76,64,34,58,40,47,16,48,65,46,50,48,73,73,32,65,58,58,54,51,48,52,55,35,71,74,29,63,68,57,42,34,48,76,54,56,46,79,132,114,68,67,61,49,50,52,49,51,51,52,50,52,51,45,52,53,50,50,50,54,50,49,54,46,51,47,48,47,51,50,47,48,51,53,49,47,51,68,63,39,26,30,58,92,71,56,65,69,57,40,44,50,31,15,52,43,31,35,30,48,48,62,38,79,74,28,44,72,32,51,42,69,52,35,51,65,65,46,43,74,41,28,46,47,43,40,18,40,28,64,42,69,44,78,51,93,42,26,43,32,28,51,36,46,36,85,91,25,33,28,38,74,64,62,54,46,56,62,26,28,46,39,26,51,61,94,39,76,49,38,74,62,72,60,52,67,70,58,52,45,58,65,58,34,45,61,60,72,40,76,45,39,34,30,25,34,52,77,88,48,86,62,68,44,76,40,77,31,48,20,27,80,27,77,46,80,29,64,50,32,68,49,69,74,50,81,36,30,26,34,38,29,36,54,36,29,20,72,42,28,51,60,52,46,52,53,45,51,53,54,38,42,77,68,46,39,52,27,39,37,40,36,28,52,65,6,59,17,58,39,60,68,38,26,52,54,48,39,15,25,45,35,56,61,74,37,57,35,36,35,34,37,27,74,67,32,71,79,43,76,42,59,20,42,82,78,35,82,50,63,76,45,58,38,37,38,33,34,20,56,49,12,13,37,25,42,42,45,32,52,36,21,34,42,23,54,56,61,35,46,35,33,18,32,45,20,49,15,53,25,69,38,67,43,82,42,78,42,95,84,50,24,31,37,31,38,40,27,26,36,38,25,33,57,58,64,39,47,22,33,38,80,78,55,63,52,36,45,68,65,51,67,40,45,64,59,49,38,53,75,62,34,39,50,59,32,72,85,54,58,81,76,62,75,88,33,58,42,43,24,71,70,60,56,44,83,42,54,30,51,42,15,50,68,38,78,41,77,46,58,58,69,64,76,44,62,21,72,56,45,48,51,39,53,70,69,42,42,55,59,49,44,33,48,53,51,41,73,75,38,44,72,58,48,48,66,72,32,77,42,68,72,56,35,72,71,64,64,73,78,48,69,64,55,54,47,48,43,52,51,54,35,46,74,71,70,46,78,87,47,68,68,45,46,62,53,20,39,65,57,53,41,42,49,35,51,14,51,41,34,24,58,76,64,33,57,41,46,16,49,67,44,49,48,72,72,31,64,59,56,52,52,47,54,55,35,71,73,29,64,69,57,41,36,48,75,55,56,46,77,130